Protein AF-B7G383-F1 (afdb_monomer)

Nearest PDB structures (foldseek):
  7wb4-assembly1_L  TM=7.870E-01  e=2.247E-17  Xenopus laevis
  7r5j-assembly1_A4  TM=6.917E-01  e=1.609E-18  Homo sapiens
  7r5j-assembly1_A0  TM=6.722E-01  e=2.357E-18  Homo sapiens
  9hcj-assembly1_A5  TM=6.413E-01  e=8.006E-14  Dictyostelium discoideum
  9hcj-assembly1_A0  TM=6.338E-01  e=1.316E-13  Dictyostelium discoideum

Foldseek 3Di:
DDDDDDDDDDDDDDDDDDDDDDDDDDDDDDDDDDDDDDDDDDDDDDDDDDDDDDDDDDDDDDDDDDDDDDDDDDDDDDDDDPPQDPVNVVVVVVVVVVVVVVVVVVVVVVVVVVVVVVVVVVVVVVVVVVVVCPVLVDPPDDDDDDDDDDDDDDDDDDDDDDDDDDDDDDDDDDPDDDPPVVLLVCLVVPQDDDDFPDVVLLVLLLVLLVCLLVPDDLLVSLVSSLVVCVVPGSLCVLLSLLSVLLSQLLVQLPDPQSLLSSLQSLLQSLLQVLLVVLVVVLVVCVVVVNDQPFDDFPDPLLRSQRSSCCVQVVDDSLDLLSSLLNCVSSLHLPSNLRSLVVNPDDDPLSVLSNVLSVQLNVQCVVPVTNCSQADDNLEGSDDQVSLVVLLVCLVVQPDLSSNSNSCLSNLQDARDADCRDDLRNDPSSNLSRQSSSLSHDPPSLVSLLVQLQVLVVCPAVNQDDLSSLQSSSLVSCVSSQQLLVSLSRSSVRNRSVSLSSSLSSLLSCVSSNSQVNHRDYPPDDPVRDDTSLNSNQSSLLSNLVVQCVDPSCHNVSSLSSLLSRVPPVSSLLSNLVSCLVNVPCCAALNDADLQLAGDDHPCVSRDDLQSLLVSLQSSLVVLVVCVVDLSSLVSSLRSCSNSLVLLVNLVSLLVLCLDDPDDDPSNVVSLVVLVVCCVRHVVDNHPSPVVCVVVVVVLSVVSSVLSSLVVVLVVCLVVVVLVVSVVSVVVVVLADLDPVCLVVSLVVLVVHDPSCVVCVLVSLLSNLVSLLVVLVVLVVVCVVDDDPVSVVVLVSSLRSLVSSLSSCVSNPHDPVSSVSSVVSSVSSD

Secondary structure (DSSP, 8-state):
-------------------------------------------------------------------------------------HHHHHHHHHHHHHHHHHHHHHHHHHHHHHHHHHHHHHHHHHHHHHHHHHHHS---PPP-----------------------------------SHHHHHHHTTT---S-PPPPHHHHHHHHHHHHHHTTT--HHHHHHHHHHHHHTT-GGGHHHHHHHHHHHHHGGGTTSTTHHHHHHHHHHHHHHHHHHHHHHHHHHHHHHTT----PPPPSSHHHHHHHHHHHHHH---TT-SHHHHHHHHHTT-HHHHHHHHHHTT--SHHHHHHHHHHHHHHHHHTT-SSGGGGB-TTS-BSS-HHHHHHHHTTGGG-SSHHHHHHHHHHHSSSPPPP-SSSTTSSSHHHHHHHHHHHHTTSTTHHHHHHHHHHHHHHH-TTTS--GGGTTHHHHHHHHHTT-HHHHHHHHHHHSHHHHHHHHHHHHHHHHHTTGGGG----TT--GGG---HHHHHHHHHHHHHHHHTT-TTTHHHHHHHHHTT-SSHHHHHHHHHHHHHHH--HHHHH-EE-SSS-EE--SGGGTS-HHHHHHHHHHHHHHHTT-TT-HHHHHHHHHHHHHTT-HHHHHHHHHHHSS--SS--HHHHHHHHHHHHHIIIIISS--HHHHHHHHTT-HHHHHHHHHHHHHHHHHHHHHTT-HHHHHHHHHHHT-S-SSTTHHHHHHHHHTTS-HHHHHHHHHHHHHHHHHHHHHHHHHHHHGGG---HHHHHHHHHHHHHHHHHHHHHHHTT--HHHHHHHHHHHHT--

InterPro domains:
  IPR007231 Nucleoporin interacting component Nup93/Nic96 [PF04097] (313-811)
  IPR007231 Nucleoporin interacting component Nup93/Nic96 [PTHR11225] (84-812)

Sequence (829 aa):
MATMEWNDLSSQTLPSLSGTSGSAWGYPSSSSNGNVANASDRVSRPAGNATGSLFSSPKKPRWNDDHDDTMDFVEGERRHSPIESLEDCLARHQQEMFTKLLQETHEETRRVTNERIQAQLNAAWDREQEVWIQELVGQRSLGGSSEQNRLALQSPQYSTSQSLVAVDTTRGNAVGASPFNHAFTSLHATTQDTAPPDSRLVQLHLEVVRLLGKESSPPQAAAKLERSIEATTPALSGYVTALQLVQQLIPKTTSQHAPIQHAVATLVHLCHQFRTIIVHRVRKAALAGQHAITTSYRTDLATQASAFTQISLTMDDSSPWPILYYCLRCGDAVAALEVLDSAGLASETTNLFRRVLSTLASMQENSDNASCFWQSGGLPRVALADRQALAGQFDRALNDFAKGVYALLSGLNNLPTSETIIGFMNIEDYLTGLLWKALMQENADEELISVANLIQEFGPAHFGDNESGGWSYAMPLMVTQQYSQALSHLANTGSSMGLLQASHLGLILSTCGVYDLEMPSRSTNADQRHSLDDVAAALMTAYGDTLVMDPATGALGALEYLARIPSKVRARKEVAALIAKTGEIEQLVGQIDREGIRVGGTLDMHFTATDISFLLDESAGILTRDRSNRQNVGSAAMCYLLAGRYANVLELLNQLISPARGLDDNLLFWIQQTKSFHDNYLDKPTHVGEVLEEQGKQGLIQTSRILLELNNFFHKIQEKRFNEAMTIVSKLGLVPDSQADVNTKGSDFHRLDRLVQQCYPEVLLGVMESLRFEHRQIQLDQQGGSSAVSRQRLLEIQGKARFIVTLAGLVGLVNDKVQDLSRLEALMI

Organism: Phaeodactylum tricornutum (strain CCAP 1055/1) (NCBI:txid556484)

pLDDT: mean 74.38, std 22.13, range [21.42, 94.0]

Structure (mmCIF, N/CA/C/O backbone):
data_AF-B7G383-F1
#
_entry.id   AF-B7G383-F1
#
loop_
_atom_site.group_PDB
_atom_site.id
_atom_site.type_symbol
_atom_site.label_atom_id
_atom_site.label_alt_id
_atom_site.label_comp_id
_atom_site.label_asym_id
_atom_site.label_entity_id
_atom_site.label_seq_id
_atom_site.pdbx_PDB_ins_code
_atom_site.Cartn_x
_atom_site.Cartn_y
_atom_site.Cartn_z
_atom_site.occupancy
_atom_site.B_iso_or_equiv
_atom_site.auth_seq_id
_atom_site.auth_comp_id
_atom_site.auth_asym_id
_atom_site.auth_atom_id
_atom_site.pdbx_PDB_model_num
ATOM 1 N N . MET A 1 1 ? -13.945 66.691 -34.757 1.00 28.25 1 MET A N 1
ATOM 2 C CA . MET A 1 1 ? -12.726 67.392 -34.296 1.00 28.25 1 MET A CA 1
ATOM 3 C C . MET A 1 1 ? -11.565 66.560 -34.824 1.00 28.25 1 MET A C 1
ATOM 5 O O . MET A 1 1 ? -11.543 65.382 -34.512 1.00 28.25 1 MET A O 1
ATOM 9 N N . ALA A 1 2 ? -10.930 66.978 -35.924 1.00 24.16 2 ALA A N 1
ATOM 10 C CA . ALA A 1 2 ? -9.710 67.810 -35.938 1.00 24.16 2 ALA A CA 1
ATOM 11 C C . ALA A 1 2 ? -8.489 67.017 -35.406 1.00 24.16 2 ALA A C 1
ATOM 13 O O . ALA A 1 2 ? -8.579 66.513 -34.294 1.00 24.16 2 ALA A O 1
ATOM 14 N N . THR A 1 3 ? -7.361 66.849 -36.115 1.00 24.25 3 THR A N 1
ATOM 15 C CA . THR A 1 3 ? -6.877 67.455 -37.387 1.00 24.25 3 THR A CA 1
ATOM 16 C C . THR A 1 3 ? -5.638 66.693 -37.912 1.00 24.25 3 THR A C 1
ATOM 18 O O . THR A 1 3 ? -4.894 66.210 -37.072 1.00 24.25 3 THR A O 1
ATOM 21 N N . MET A 1 4 ? -5.405 66.702 -39.242 1.00 22.08 4 MET A N 1
ATOM 22 C CA . MET A 1 4 ? -4.105 66.648 -39.983 1.00 22.08 4 MET A CA 1
ATOM 23 C C . MET A 1 4 ? -3.102 65.490 -39.712 1.00 22.08 4 MET A C 1
ATOM 25 O O . MET A 1 4 ? -2.776 65.186 -38.576 1.00 22.08 4 MET A O 1
ATOM 29 N N . GLU A 1 5 ? -2.695 64.703 -40.725 1.00 23.56 5 GLU A N 1
ATOM 30 C CA . GLU A 1 5 ? -1.634 64.966 -41.746 1.00 23.56 5 GLU A CA 1
ATOM 31 C C . GLU A 1 5 ? -0.224 65.108 -41.121 1.00 23.56 5 GLU A C 1
ATOM 33 O O . GLU A 1 5 ? -0.048 65.852 -40.164 1.00 23.56 5 GLU A O 1
ATOM 38 N N . TRP A 1 6 ? 0.815 64.401 -41.586 1.00 21.42 6 TRP A N 1
ATOM 39 C CA . TRP A 1 6 ? 1.446 64.573 -42.910 1.00 21.42 6 TRP A CA 1
ATOM 40 C C . TRP A 1 6 ? 2.168 63.311 -43.448 1.00 21.42 6 TRP A C 1
ATOM 42 O O . TRP A 1 6 ? 2.584 62.447 -42.678 1.00 21.42 6 TRP A O 1
ATOM 52 N N . ASN A 1 7 ? 2.368 63.266 -44.775 1.00 23.58 7 ASN A N 1
ATOM 53 C CA . ASN A 1 7 ? 3.319 62.380 -45.478 1.00 23.58 7 ASN A CA 1
ATOM 54 C C . ASN A 1 7 ? 4.789 62.892 -45.265 1.00 23.58 7 ASN A C 1
ATOM 56 O O . ASN A 1 7 ? 4.996 63.801 -44.468 1.00 23.58 7 ASN A O 1
ATOM 60 N N . ASP A 1 8 ? 5.882 62.449 -45.906 1.00 24.17 8 ASP A N 1
ATOM 61 C CA . ASP A 1 8 ? 6.078 61.774 -47.200 1.00 24.17 8 ASP A CA 1
ATOM 62 C C . ASP A 1 8 ? 7.550 61.328 -47.396 1.00 24.17 8 ASP A C 1
ATOM 64 O O . ASP A 1 8 ? 8.420 61.842 -46.699 1.00 24.17 8 ASP A O 1
ATOM 68 N N . LEU A 1 9 ? 7.807 60.506 -48.434 1.00 22.00 9 LEU A N 1
ATOM 69 C CA . LEU A 1 9 ? 9.085 60.366 -49.190 1.00 22.00 9 LEU A CA 1
ATOM 70 C C . LEU A 1 9 ? 10.381 59.925 -48.433 1.00 22.00 9 LEU A C 1
ATOM 72 O O . LEU A 1 9 ? 10.610 60.244 -47.278 1.00 22.00 9 LEU A O 1
ATOM 76 N N . SER A 1 10 ? 11.372 59.243 -49.029 1.00 22.25 10 SER A N 1
ATOM 77 C CA . SER A 1 10 ? 11.477 58.464 -50.282 1.00 22.25 10 SER A CA 1
ATOM 78 C C . SER A 1 10 ? 12.863 57.791 -50.375 1.00 22.25 10 SER A C 1
ATOM 80 O O . SER A 1 10 ? 13.828 58.394 -49.926 1.00 22.25 10 SER A O 1
ATOM 82 N N . SER A 1 11 ? 12.961 56.627 -51.043 1.00 23.59 11 SER A N 1
ATOM 83 C CA . SER A 1 11 ? 14.082 56.141 -51.904 1.00 23.59 11 SER A CA 1
ATOM 84 C C . SER A 1 11 ? 15.556 56.486 -51.547 1.00 23.59 11 SER A C 1
ATOM 86 O O . SER A 1 11 ? 15.919 57.652 -51.471 1.00 23.59 11 SER A O 1
ATOM 88 N N . GLN A 1 12 ? 16.510 55.544 -51.565 1.00 25.41 12 GLN A N 1
ATOM 89 C CA . GLN A 1 12 ? 17.132 55.079 -52.823 1.00 25.41 12 GLN A CA 1
ATOM 90 C C . GLN A 1 12 ? 18.015 53.814 -52.678 1.00 25.41 12 GLN A C 1
ATOM 92 O O . GLN A 1 12 ? 18.461 53.422 -51.606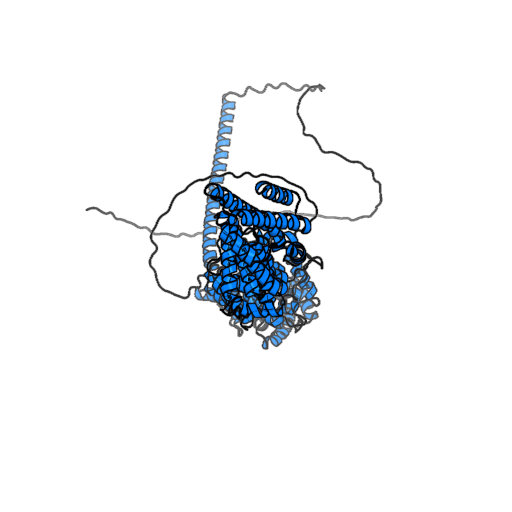 1.00 25.41 12 GLN A O 1
ATOM 97 N N . THR A 1 13 ? 18.240 53.206 -53.840 1.00 23.88 13 THR A N 1
ATOM 98 C CA . THR A 1 13 ? 18.977 51.991 -54.225 1.00 23.88 13 THR A CA 1
ATOM 99 C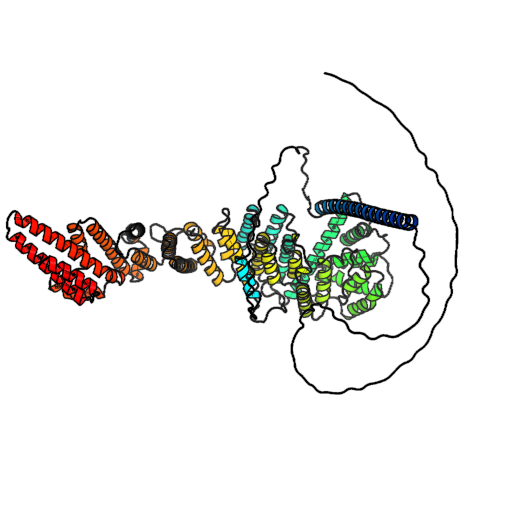 C . THR A 1 13 ? 20.486 51.921 -53.911 1.00 23.88 13 THR A C 1
ATOM 101 O O . THR A 1 13 ? 21.172 52.924 -54.050 1.00 23.88 13 THR A O 1
ATOM 104 N N . LEU A 1 14 ? 20.971 50.690 -53.633 1.00 25.83 14 LEU A N 1
ATOM 105 C CA . LEU A 1 14 ? 22.130 49.949 -54.221 1.00 25.83 14 LEU A CA 1
ATOM 106 C C . LEU A 1 14 ? 23.341 50.737 -54.805 1.00 25.83 14 LEU A C 1
ATOM 108 O O . LEU A 1 14 ? 23.123 51.687 -55.554 1.00 25.83 14 LEU A O 1
ATOM 112 N N . PRO A 1 15 ? 24.607 50.258 -54.642 1.00 33.12 15 PRO A N 1
ATOM 113 C CA . PRO A 1 15 ? 25.007 48.961 -55.226 1.00 33.12 15 PRO A CA 1
ATOM 114 C C . PRO A 1 15 ? 26.110 48.129 -54.524 1.00 33.12 15 PRO A C 1
ATOM 116 O O . PRO A 1 15 ? 26.781 48.544 -53.586 1.00 33.12 15 PRO A O 1
ATOM 119 N N . SER A 1 16 ? 26.305 46.924 -55.068 1.00 31.34 16 SER A N 1
ATOM 120 C CA . SER A 1 16 ? 27.425 45.997 -54.848 1.00 31.34 16 SER A CA 1
ATOM 121 C C . SER A 1 16 ? 28.762 46.491 -55.417 1.00 31.34 16 SER A C 1
ATOM 123 O O . SER A 1 16 ? 28.755 47.128 -56.470 1.00 31.34 16 SER A O 1
ATOM 125 N N . LEU A 1 17 ? 29.895 46.033 -54.865 1.00 27.38 17 LEU A N 1
ATOM 126 C CA . LEU A 1 17 ? 31.163 45.908 -55.606 1.00 27.38 17 LEU A CA 1
ATOM 127 C C . LEU A 1 17 ? 32.095 44.833 -55.007 1.00 27.38 17 LEU A C 1
ATOM 129 O O . LEU A 1 17 ? 31.994 44.469 -53.839 1.00 27.38 17 LEU A O 1
ATOM 133 N N . SER A 1 18 ? 32.976 44.306 -55.855 1.00 26.64 18 SER A N 1
ATOM 134 C CA . SER A 1 18 ? 33.849 43.135 -55.670 1.00 26.64 18 SER A CA 1
ATOM 135 C C . SER A 1 18 ? 35.337 43.503 -55.541 1.00 26.64 18 SER A C 1
ATOM 137 O O . SER A 1 18 ? 35.731 44.506 -56.130 1.00 26.64 18 SER A O 1
ATOM 139 N N . GLY A 1 19 ? 36.194 42.622 -54.985 1.00 26.31 19 GLY A N 1
ATOM 140 C CA . GLY A 1 19 ? 37.587 42.510 -55.481 1.00 26.31 19 GLY A CA 1
ATOM 141 C C . GLY A 1 19 ? 38.745 42.136 -54.527 1.00 26.31 19 GLY A C 1
ATOM 142 O O . GLY A 1 19 ? 39.287 43.002 -53.858 1.00 26.31 19 GLY A O 1
ATOM 143 N N . THR A 1 20 ? 39.241 40.893 -54.665 1.00 26.77 20 THR A N 1
ATOM 144 C CA . THR A 1 20 ? 40.661 40.493 -54.938 1.00 26.77 20 THR A CA 1
ATOM 145 C C . THR A 1 20 ? 41.872 40.764 -54.000 1.00 26.77 20 THR A C 1
ATOM 147 O O . THR A 1 20 ? 42.064 41.857 -53.486 1.00 26.77 20 THR A O 1
ATOM 150 N N . SER A 1 21 ? 42.819 39.794 -54.039 1.00 28.69 21 SER A N 1
ATOM 151 C CA . SER A 1 21 ? 44.245 39.765 -53.574 1.00 28.69 21 SER A CA 1
ATOM 152 C C . SER A 1 21 ? 44.490 39.633 -52.051 1.00 28.69 21 SER A C 1
ATOM 154 O O . SER A 1 21 ? 43.678 40.110 -51.274 1.00 28.69 21 SER A O 1
ATOM 156 N N . GLY A 1 22 ? 45.513 38.938 -51.509 1.00 25.72 22 GLY A N 1
ATOM 157 C CA . GLY A 1 22 ? 46.799 38.398 -52.027 1.00 25.72 22 GLY A CA 1
ATOM 158 C C . GLY A 1 22 ? 47.972 39.329 -51.641 1.00 25.72 22 GLY A C 1
ATOM 159 O O . GLY A 1 22 ? 47.890 40.502 -51.967 1.00 25.72 22 GLY A O 1
ATOM 160 N N . SER A 1 23 ? 49.103 38.962 -51.009 1.00 29.80 23 SER A N 1
ATOM 161 C CA . SER A 1 23 ? 49.888 37.703 -50.958 1.00 29.80 23 SER A CA 1
ATOM 162 C C . SER A 1 23 ? 51.024 37.796 -49.899 1.00 29.80 23 SER A C 1
ATOM 164 O O . SER A 1 23 ? 51.476 38.913 -49.687 1.00 29.80 23 SER A O 1
ATOM 166 N N . ALA A 1 24 ? 51.578 36.664 -49.401 1.00 27.30 24 ALA A N 1
ATOM 167 C CA . ALA A 1 24 ? 52.898 36.489 -48.710 1.00 27.30 24 ALA A CA 1
ATOM 168 C C . ALA A 1 24 ? 53.210 37.402 -47.479 1.00 27.30 24 ALA A C 1
ATOM 170 O O . ALA A 1 24 ? 52.612 38.448 -47.301 1.00 27.30 24 ALA A O 1
ATOM 171 N N . TRP A 1 25 ? 54.119 37.136 -46.530 1.00 28.31 25 TRP A N 1
ATOM 172 C CA . TRP A 1 25 ? 55.274 36.229 -46.351 1.00 28.31 25 TRP A CA 1
ATOM 173 C C . TRP A 1 25 ? 55.136 35.541 -44.950 1.00 28.31 25 TRP A C 1
ATOM 175 O O . TRP A 1 25 ? 54.184 35.844 -44.241 1.00 28.31 25 TRP A O 1
ATOM 185 N N . GLY A 1 26 ? 55.987 34.644 -44.425 1.00 25.50 26 GLY A N 1
ATOM 186 C CA . GLY A 1 26 ? 57.251 34.035 -44.870 1.00 25.50 26 GLY A CA 1
ATOM 187 C C . GLY A 1 26 ? 57.787 33.005 -43.839 1.00 25.50 26 GLY A C 1
ATOM 188 O O . GLY A 1 26 ? 57.175 32.787 -42.799 1.00 25.50 26 GLY A O 1
ATOM 189 N N . TYR A 1 27 ? 58.934 32.381 -44.132 1.00 25.66 27 TYR A N 1
ATOM 190 C CA . TYR A 1 27 ? 59.688 31.399 -43.307 1.00 25.66 27 TYR A CA 1
ATOM 191 C C . TYR A 1 27 ? 61.056 32.014 -42.865 1.00 25.66 27 TYR A C 1
ATOM 193 O O . TYR A 1 27 ? 61.384 33.060 -43.433 1.00 25.66 27 TYR A O 1
ATOM 201 N N . PRO A 1 28 ? 61.888 31.446 -41.937 1.00 40.03 28 PRO A N 1
ATOM 202 C CA . PRO A 1 28 ? 62.135 30.004 -41.769 1.00 40.03 28 PRO A CA 1
ATOM 203 C C . PRO A 1 28 ? 62.436 29.438 -40.355 1.00 40.03 28 PRO A C 1
ATOM 205 O O . PRO A 1 28 ? 62.422 30.108 -39.330 1.00 40.03 28 PRO A O 1
ATOM 208 N N . SER A 1 29 ? 62.708 28.131 -40.375 1.00 28.66 29 SER A N 1
ATOM 209 C CA . SER A 1 29 ? 62.958 27.163 -39.299 1.00 28.66 29 SER A CA 1
ATOM 210 C C . SER A 1 29 ? 64.437 26.833 -39.024 1.00 28.66 29 SER A C 1
ATOM 212 O O . SER A 1 29 ? 65.237 26.830 -39.959 1.00 28.66 29 SER A O 1
ATOM 214 N N . SER A 1 30 ? 64.731 26.321 -37.822 1.00 27.58 30 SER A N 1
ATOM 215 C CA . SER A 1 30 ? 65.764 25.296 -37.517 1.00 27.58 30 SER A CA 1
ATOM 216 C C . SER A 1 30 ? 65.491 24.737 -36.097 1.00 27.58 30 SER A C 1
ATOM 218 O O . SER A 1 30 ? 65.197 25.513 -35.198 1.00 27.58 30 SER A O 1
ATOM 220 N N . SER A 1 31 ? 65.313 23.432 -35.826 1.00 27.42 31 SER A N 1
ATOM 221 C CA . SER A 1 31 ? 66.242 22.278 -35.919 1.00 27.42 31 SER A CA 1
ATOM 222 C C . SER A 1 31 ? 67.474 22.437 -34.997 1.00 27.42 31 SER A C 1
ATOM 224 O O . SER A 1 31 ? 68.107 23.481 -35.055 1.00 27.42 31 SER A O 1
ATOM 226 N N . SER A 1 32 ? 67.932 21.476 -34.179 1.00 29.16 32 SER A N 1
ATOM 227 C CA . SER A 1 32 ? 67.697 20.015 -34.122 1.00 29.16 32 SER A CA 1
ATOM 228 C C . SER A 1 32 ? 68.392 19.367 -32.900 1.00 29.16 32 SER A C 1
ATOM 230 O O . SER A 1 32 ? 69.429 19.884 -32.505 1.00 29.16 32 SER A O 1
ATOM 232 N N . ASN A 1 33 ? 67.950 18.162 -32.491 1.00 28.38 33 ASN A N 1
ATOM 233 C CA . ASN A 1 33 ? 68.712 17.087 -31.795 1.00 28.38 33 ASN A CA 1
ATOM 234 C C . ASN A 1 33 ? 69.322 17.382 -30.393 1.00 28.38 33 ASN A C 1
ATOM 236 O O . ASN A 1 33 ? 69.792 18.474 -30.121 1.00 28.38 33 ASN A O 1
ATOM 240 N N . GLY A 1 34 ? 69.429 16.428 -29.456 1.00 26.66 34 GLY A N 1
ATOM 241 C CA . GLY A 1 34 ? 68.965 15.030 -29.415 1.00 26.66 34 GLY A CA 1
ATOM 242 C C . GLY A 1 34 ? 69.885 14.136 -28.553 1.00 26.66 34 GLY A C 1
ATOM 243 O O . GLY A 1 34 ? 71.072 14.429 -28.462 1.00 26.66 34 GLY A O 1
ATOM 244 N N . ASN A 1 35 ? 69.357 13.008 -28.038 1.00 27.62 35 ASN A N 1
ATOM 245 C CA . ASN A 1 35 ? 70.096 11.843 -27.483 1.00 27.62 35 ASN A CA 1
ATOM 246 C C . ASN A 1 35 ? 70.886 12.057 -26.150 1.00 27.62 35 ASN A C 1
ATOM 248 O O . ASN A 1 35 ? 71.289 13.169 -25.847 1.00 27.62 35 ASN A O 1
ATOM 252 N N . VAL A 1 36 ? 71.166 11.062 -25.280 1.00 29.38 36 VAL A N 1
ATOM 253 C CA . VAL A 1 36 ? 70.784 9.626 -25.172 1.00 29.38 36 VAL A CA 1
ATOM 254 C C . VAL A 1 36 ? 71.071 9.103 -23.740 1.00 29.38 36 VAL A C 1
ATOM 256 O O . VAL A 1 36 ? 72.128 9.428 -23.221 1.00 29.38 36 VAL A O 1
ATOM 259 N N . ALA A 1 37 ? 70.181 8.253 -23.186 1.00 29.00 37 ALA A N 1
ATOM 260 C CA . ALA A 1 37 ? 70.383 7.155 -22.194 1.00 29.00 37 ALA A CA 1
ATOM 261 C C . ALA A 1 37 ? 71.248 7.387 -20.896 1.00 29.00 37 ALA A C 1
ATOM 263 O O . ALA A 1 37 ? 71.833 8.438 -20.704 1.00 29.00 37 ALA A O 1
ATOM 264 N N . ASN A 1 38 ? 71.363 6.481 -19.904 1.00 28.25 38 ASN A N 1
ATOM 265 C CA . ASN A 1 38 ? 70.841 5.115 -19.746 1.00 28.25 38 ASN A CA 1
ATOM 266 C C . ASN A 1 38 ? 70.684 4.679 -18.258 1.00 28.25 38 ASN A C 1
ATOM 268 O O . ASN A 1 38 ? 71.473 5.077 -17.413 1.00 28.25 38 ASN A O 1
ATOM 272 N N . ALA A 1 39 ? 69.705 3.797 -18.017 1.00 27.62 39 ALA A N 1
ATOM 273 C CA . ALA A 1 39 ? 69.609 2.675 -17.057 1.00 27.62 39 ALA A CA 1
ATOM 274 C C . ALA A 1 39 ? 70.294 2.624 -15.653 1.00 27.62 39 ALA A C 1
ATOM 276 O O . ALA A 1 39 ? 71.514 2.663 -15.533 1.00 27.62 39 ALA A O 1
ATOM 277 N N . SER A 1 40 ? 69.491 2.129 -14.683 1.00 27.05 40 SER A N 1
ATOM 278 C CA . SER A 1 40 ? 69.835 1.142 -13.614 1.00 27.05 40 SER A CA 1
ATOM 279 C C . SER A 1 40 ? 70.711 1.603 -12.412 1.00 27.05 40 SER A C 1
ATOM 281 O O . SER A 1 40 ? 71.457 2.562 -12.531 1.00 27.05 40 SER A O 1
ATOM 283 N N . ASP A 1 41 ? 70.664 1.008 -11.203 1.00 26.69 41 ASP A N 1
ATOM 284 C CA . ASP A 1 41 ? 69.995 -0.230 -10.755 1.00 26.69 41 ASP A CA 1
ATOM 285 C C . ASP A 1 41 ? 69.687 -0.282 -9.223 1.00 26.69 41 ASP A C 1
ATOM 287 O O . ASP A 1 41 ? 70.306 0.414 -8.426 1.00 26.69 41 ASP A O 1
ATOM 291 N N . ARG A 1 42 ? 68.782 -1.202 -8.841 1.00 27.50 42 ARG A N 1
ATOM 292 C CA . ARG A 1 42 ? 68.666 -1.989 -7.574 1.00 27.50 42 ARG A CA 1
ATOM 293 C C . ARG A 1 42 ? 68.643 -1.404 -6.129 1.00 27.50 42 ARG A C 1
ATOM 295 O O . ARG A 1 42 ? 69.654 -1.041 -5.550 1.00 27.50 42 ARG A O 1
ATOM 302 N N . VAL A 1 43 ? 67.497 -1.678 -5.473 1.00 29.02 43 VAL A N 1
ATOM 303 C CA . VAL A 1 43 ? 67.297 -2.504 -4.237 1.00 29.02 43 VAL A CA 1
ATOM 304 C C . VAL A 1 43 ? 68.073 -2.177 -2.937 1.00 29.02 43 VAL A C 1
ATOM 306 O O . VAL A 1 43 ? 69.258 -2.474 -2.841 1.00 29.02 43 VAL A O 1
ATOM 309 N N . SER A 1 44 ? 67.342 -1.822 -1.855 1.00 29.14 44 SER A N 1
ATOM 310 C CA . SER A 1 44 ? 67.278 -2.581 -0.566 1.00 29.14 44 SER A CA 1
ATOM 311 C C . SER A 1 44 ? 66.393 -1.923 0.525 1.00 29.14 44 SER A C 1
ATOM 313 O O . SER A 1 44 ? 66.519 -0.740 0.817 1.00 29.14 44 SER A O 1
ATOM 315 N N . ARG A 1 45 ? 65.534 -2.726 1.179 1.00 29.98 45 ARG A N 1
ATOM 316 C CA . ARG A 1 45 ? 64.995 -2.537 2.562 1.00 29.98 45 ARG A CA 1
ATOM 317 C C . ARG A 1 45 ? 66.050 -3.072 3.582 1.00 29.98 45 ARG A C 1
ATOM 319 O O . ARG A 1 45 ? 66.970 -3.714 3.077 1.00 29.98 45 ARG A O 1
ATOM 326 N N . PRO A 1 46 ? 65.961 -2.948 4.942 1.00 42.62 46 PRO A N 1
ATOM 327 C CA . PRO A 1 46 ? 64.757 -2.768 5.793 1.00 42.62 46 PRO A CA 1
ATOM 328 C C . PRO A 1 46 ? 64.906 -1.929 7.107 1.00 42.62 46 PRO A C 1
ATOM 330 O O . PRO A 1 46 ? 65.996 -1.492 7.436 1.00 42.62 46 PRO A O 1
ATOM 333 N N . ALA A 1 47 ? 63.808 -1.857 7.896 1.00 29.80 47 ALA A N 1
ATOM 334 C CA . ALA A 1 47 ? 63.716 -1.622 9.366 1.00 29.80 47 ALA A CA 1
ATOM 335 C C . ALA A 1 47 ? 64.316 -0.312 9.962 1.00 29.80 47 ALA A C 1
ATOM 337 O O . ALA A 1 47 ? 65.220 0.284 9.404 1.00 29.80 47 ALA A O 1
ATOM 338 N N . GLY A 1 48 ? 63.882 0.219 11.114 1.00 26.95 48 GLY A N 1
ATOM 339 C CA . GLY A 1 48 ? 62.823 -0.142 12.070 1.00 26.95 48 GLY A CA 1
ATOM 340 C C . GLY A 1 48 ? 62.941 0.729 13.346 1.00 26.95 48 GLY A C 1
ATOM 341 O O . GLY A 1 48 ? 63.973 1.358 13.546 1.00 26.95 48 GLY A O 1
ATOM 342 N N . ASN A 1 49 ? 61.919 0.711 14.216 1.00 30.31 49 ASN A N 1
ATOM 343 C CA . ASN A 1 49 ? 61.767 1.473 15.483 1.00 30.31 49 ASN A CA 1
ATOM 344 C C . ASN A 1 49 ? 61.521 2.998 15.312 1.00 30.31 49 ASN A C 1
ATOM 346 O O . ASN A 1 49 ? 62.258 3.657 14.594 1.00 30.31 49 ASN A O 1
ATOM 350 N N . ALA A 1 50 ? 60.487 3.664 15.849 1.00 29.30 50 ALA A N 1
ATOM 351 C CA . ALA A 1 50 ? 59.603 3.498 17.023 1.00 29.30 50 ALA A CA 1
ATOM 352 C C . ALA A 1 50 ? 60.052 4.216 18.317 1.00 29.30 50 ALA A C 1
ATOM 354 O O . ALA A 1 50 ? 60.591 3.586 19.218 1.00 29.30 50 ALA A O 1
ATOM 355 N N . THR A 1 51 ? 59.711 5.508 18.410 1.00 32.91 51 THR A N 1
ATOM 356 C CA . THR A 1 51 ? 59.279 6.316 19.582 1.00 32.91 51 THR A CA 1
ATOM 357 C C . THR A 1 51 ? 58.738 7.648 19.010 1.00 32.91 51 THR A C 1
ATOM 359 O O . THR A 1 51 ? 59.180 8.060 17.944 1.00 32.91 51 THR A O 1
ATOM 362 N N . GLY A 1 52 ? 57.777 8.389 19.570 1.00 29.67 52 GLY A N 1
ATOM 363 C CA . GLY A 1 52 ? 56.870 8.196 20.708 1.00 29.67 52 GLY A CA 1
ATOM 364 C C . GLY A 1 52 ? 56.358 9.569 21.197 1.00 29.67 52 GLY A C 1
ATOM 365 O O . GLY A 1 52 ? 57.141 10.507 21.202 1.00 29.67 52 GLY A O 1
ATOM 366 N N . SER A 1 53 ? 55.099 9.678 21.662 1.00 29.17 53 SER A N 1
ATOM 367 C CA . SER A 1 53 ? 54.540 10.847 22.400 1.00 29.17 53 SER A CA 1
ATOM 368 C C . SER A 1 53 ? 54.394 12.173 21.600 1.00 29.17 53 SER A C 1
ATOM 370 O O . SER A 1 53 ? 55.378 12.824 21.288 1.00 29.17 53 SER A O 1
ATOM 372 N N . LEU A 1 54 ? 53.212 12.572 21.105 1.00 30.34 54 LEU A N 1
ATOM 373 C CA . LEU A 1 54 ? 52.021 13.137 21.788 1.00 30.34 54 LEU A CA 1
ATOM 374 C C . LEU A 1 54 ? 51.992 14.681 21.936 1.00 30.34 54 LEU A C 1
ATOM 376 O O . LEU A 1 54 ? 52.906 15.302 22.458 1.00 30.34 54 LEU A O 1
ATOM 380 N N . PHE A 1 55 ? 50.806 15.211 21.611 1.00 31.52 55 PHE A N 1
ATOM 381 C CA . PHE A 1 55 ? 50.144 16.443 22.072 1.00 31.52 55 PHE A CA 1
ATOM 382 C C . PHE A 1 55 ? 50.532 17.868 21.603 1.00 31.52 55 PHE A C 1
ATOM 384 O O . PHE A 1 55 ? 51.557 18.447 21.941 1.00 31.52 55 PHE A O 1
ATOM 391 N N . SER A 1 56 ? 49.468 18.504 21.088 1.00 29.91 56 SER A N 1
ATOM 392 C CA . SER A 1 56 ? 48.980 19.868 21.374 1.00 29.91 56 SER A CA 1
ATOM 393 C C . SER A 1 56 ? 49.413 21.050 20.490 1.00 29.91 56 SER A C 1
ATOM 395 O O . SER A 1 56 ? 50.372 21.762 20.748 1.00 29.91 56 SER A O 1
ATOM 397 N N . SER A 1 57 ? 48.567 21.259 19.476 1.00 31.59 57 SER A N 1
ATOM 398 C CA . SER A 1 57 ? 47.905 22.493 19.009 1.00 31.59 57 SER A CA 1
ATOM 399 C C . SER A 1 57 ? 48.445 23.899 19.371 1.00 31.59 57 SER A C 1
ATOM 401 O O . SER A 1 57 ? 48.780 24.176 20.521 1.00 31.59 57 SER A O 1
ATOM 403 N N . PRO A 1 58 ? 48.374 24.859 18.422 1.00 36.91 58 PRO A N 1
ATOM 404 C CA . PRO A 1 58 ? 49.005 26.173 18.539 1.00 36.91 58 PRO A CA 1
ATOM 405 C C . PRO A 1 58 ? 48.120 27.241 19.206 1.00 36.91 58 PRO A C 1
ATOM 407 O O . PRO A 1 58 ? 46.889 27.184 19.159 1.00 36.91 58 PRO A O 1
ATOM 410 N N . LYS A 1 59 ? 48.757 28.300 19.726 1.00 31.19 59 LYS A N 1
ATOM 411 C CA . LYS A 1 59 ? 48.107 29.583 20.047 1.00 31.19 59 LYS A CA 1
ATOM 412 C C . LYS A 1 59 ? 48.622 30.702 19.137 1.00 31.19 59 LYS A C 1
ATOM 414 O O . LYS A 1 59 ? 49.773 30.699 18.717 1.00 31.19 59 LYS A O 1
ATOM 419 N N . LYS A 1 60 ? 47.714 31.630 18.820 1.00 33.16 60 LYS A N 1
ATOM 420 C CA . LYS A 1 60 ? 47.896 32.761 17.895 1.00 33.16 60 LYS A CA 1
ATOM 421 C C . LYS A 1 60 ? 48.971 33.753 18.380 1.00 33.16 60 LYS A C 1
ATOM 423 O O . LYS A 1 60 ? 49.130 33.897 19.592 1.00 33.16 60 LYS A O 1
ATOM 428 N N . PRO A 1 61 ? 49.637 34.484 17.466 1.00 40.28 61 PRO A N 1
ATOM 429 C CA . PRO A 1 61 ? 50.603 35.514 17.830 1.00 40.28 61 PRO A CA 1
ATOM 430 C C . PRO A 1 61 ? 49.908 36.767 18.377 1.00 40.28 61 PRO A C 1
ATOM 432 O O . PRO A 1 61 ? 48.801 37.119 17.960 1.00 40.28 61 PRO A O 1
ATOM 435 N N . ARG A 1 62 ? 50.600 37.477 19.268 1.00 27.17 62 ARG A N 1
ATOM 436 C CA . ARG A 1 62 ? 50.300 38.863 19.632 1.00 27.17 62 ARG A CA 1
ATOM 437 C C . ARG A 1 62 ? 51.612 39.639 19.606 1.00 27.17 62 ARG A C 1
ATOM 439 O O . ARG A 1 62 ? 52.620 39.138 20.090 1.00 27.17 62 ARG A O 1
ATOM 446 N N . TRP A 1 63 ? 51.572 40.810 18.989 1.00 34.31 63 TRP A N 1
ATOM 447 C CA . TRP A 1 63 ? 52.714 41.701 18.828 1.00 34.31 63 TRP A CA 1
ATOM 448 C C . TRP A 1 63 ? 53.149 42.279 20.178 1.00 34.31 63 TRP A C 1
ATOM 450 O O . TRP A 1 63 ? 52.294 42.541 21.028 1.00 34.31 63 TRP A O 1
ATOM 460 N N . ASN A 1 64 ? 54.453 42.492 20.340 1.00 30.23 64 ASN A N 1
ATOM 461 C CA . ASN A 1 64 ? 55.008 43.822 20.592 1.00 30.23 64 ASN A CA 1
ATOM 462 C C . ASN A 1 64 ? 56.524 43.813 20.359 1.00 30.23 64 ASN A C 1
ATOM 464 O O . ASN A 1 64 ? 57.173 42.775 20.495 1.00 30.23 64 ASN A O 1
ATOM 468 N N . ASP A 1 65 ? 57.033 44.977 19.982 1.00 35.69 65 ASP A N 1
ATOM 469 C CA . ASP A 1 65 ? 58.444 45.277 19.764 1.00 35.69 65 ASP A CA 1
ATOM 470 C C . ASP A 1 65 ? 59.256 45.205 21.066 1.00 35.69 65 ASP A C 1
ATOM 472 O O . ASP A 1 65 ? 58.717 45.458 22.143 1.00 35.69 65 ASP A O 1
ATOM 476 N N . ASP A 1 66 ? 60.556 44.925 20.955 1.00 30.50 66 ASP A N 1
ATOM 477 C CA . ASP A 1 66 ? 61.567 45.878 21.428 1.00 30.50 66 ASP A CA 1
ATOM 478 C C . ASP A 1 66 ? 62.963 45.567 20.853 1.00 30.50 66 ASP A C 1
ATOM 480 O O . ASP A 1 66 ? 63.245 44.464 20.380 1.00 30.50 66 ASP A O 1
ATOM 484 N N . HIS A 1 67 ? 63.804 46.600 20.859 1.00 32.06 67 HIS A N 1
ATOM 485 C CA . HIS A 1 67 ? 65.184 46.641 20.371 1.00 32.06 67 HIS A CA 1
ATOM 486 C C . HIS A 1 67 ? 66.117 45.560 20.960 1.00 32.06 67 HIS A C 1
ATOM 488 O O . HIS A 1 67 ? 66.022 45.257 22.146 1.00 32.06 67 HIS A O 1
ATOM 494 N N . ASP A 1 68 ? 67.126 45.121 20.190 1.00 32.12 68 ASP A N 1
ATOM 495 C CA . ASP A 1 68 ? 68.505 45.563 20.483 1.00 32.12 68 ASP A CA 1
ATOM 496 C C . ASP A 1 68 ? 69.462 45.453 19.272 1.00 32.12 68 ASP A C 1
ATOM 498 O O . ASP A 1 68 ? 69.165 44.802 18.267 1.00 32.12 68 ASP A O 1
ATOM 502 N N . ASP A 1 69 ? 70.593 46.148 19.379 1.00 32.97 69 ASP A N 1
ATOM 503 C CA . ASP A 1 69 ? 71.585 46.411 18.337 1.00 32.97 69 ASP A CA 1
ATOM 504 C C . ASP A 1 69 ? 72.392 45.190 17.856 1.00 32.97 69 ASP A C 1
ATOM 506 O O . ASP A 1 69 ? 72.836 44.336 18.627 1.00 32.97 69 ASP A O 1
ATOM 510 N N . THR A 1 70 ? 72.803 45.220 16.583 1.00 36.66 70 THR A N 1
ATOM 511 C CA . THR A 1 70 ? 74.239 45.082 16.273 1.00 36.66 70 THR A CA 1
ATOM 512 C C . THR A 1 70 ? 74.588 45.768 14.953 1.00 36.66 70 THR A C 1
ATOM 514 O O . THR A 1 70 ? 73.958 45.537 13.923 1.00 36.66 70 THR A O 1
ATOM 517 N N . MET A 1 71 ? 75.593 46.644 14.997 1.00 32.03 71 MET A N 1
ATOM 518 C CA . MET A 1 71 ? 76.090 47.369 13.827 1.00 32.03 71 MET A CA 1
ATOM 519 C C . MET A 1 71 ? 76.890 46.465 12.891 1.00 32.03 71 MET A C 1
ATOM 521 O O . MET A 1 71 ? 77.645 45.620 13.362 1.00 32.03 71 MET A O 1
ATOM 525 N N . ASP A 1 72 ? 76.874 46.795 11.599 1.00 35.12 72 ASP A N 1
ATOM 526 C CA . ASP A 1 72 ? 78.100 46.714 10.806 1.00 35.12 72 ASP A CA 1
ATOM 527 C C . ASP A 1 72 ? 78.238 47.922 9.866 1.00 35.12 72 ASP A C 1
ATOM 529 O O . ASP A 1 72 ? 77.269 48.412 9.280 1.00 35.12 72 ASP A O 1
ATOM 533 N N . PHE A 1 73 ? 79.458 48.451 9.790 1.00 34.47 73 PHE A N 1
ATOM 534 C CA . PHE A 1 73 ? 79.803 49.707 9.119 1.00 34.47 73 PHE A CA 1
ATOM 535 C C . PHE A 1 73 ? 80.114 49.474 7.633 1.00 34.47 73 PHE A C 1
ATOM 537 O O . PHE A 1 73 ? 81.058 48.754 7.313 1.00 34.47 73 PHE A O 1
ATOM 544 N N . VAL A 1 74 ? 79.437 50.186 6.724 1.00 40.50 74 VAL A N 1
ATOM 545 C CA . VAL A 1 74 ? 79.971 50.472 5.379 1.00 40.50 74 VAL A CA 1
ATOM 546 C C . VAL A 1 74 ? 79.688 51.929 5.016 1.00 40.50 74 VAL A C 1
ATOM 548 O O . VAL A 1 74 ? 78.538 52.349 4.898 1.00 40.50 74 VAL A O 1
ATOM 551 N N . GLU A 1 75 ? 80.751 52.710 4.834 1.00 39.03 75 GLU A N 1
ATOM 552 C CA . GLU A 1 75 ? 80.680 54.083 4.331 1.00 39.03 75 GLU A CA 1
ATOM 553 C C . GLU A 1 75 ? 80.345 54.091 2.828 1.00 39.03 75 GLU A C 1
ATOM 555 O O . GLU A 1 75 ? 80.956 53.364 2.046 1.00 39.03 75 GLU A O 1
ATOM 560 N N . GLY A 1 76 ? 79.402 54.939 2.399 1.00 35.91 76 GLY A N 1
ATOM 561 C CA . GLY A 1 76 ? 79.002 55.020 0.989 1.00 35.91 76 GLY A CA 1
ATOM 562 C C . GLY A 1 76 ? 78.173 56.260 0.648 1.00 35.91 76 GLY A C 1
ATOM 563 O O . GLY A 1 76 ? 76.972 56.289 0.875 1.00 35.91 76 GLY A O 1
ATOM 564 N N . GLU A 1 77 ? 78.843 57.278 0.100 1.00 38.53 77 GLU A N 1
ATOM 565 C CA . GLU A 1 77 ? 78.309 58.439 -0.640 1.00 38.53 77 GLU A CA 1
ATOM 566 C C . GLU A 1 77 ? 76.895 58.968 -0.295 1.00 38.53 77 GLU A C 1
ATOM 568 O O . GLU A 1 77 ? 75.887 58.590 -0.895 1.00 38.53 77 GLU A O 1
ATOM 573 N N . ARG A 1 78 ? 76.837 60.033 0.521 1.00 40.34 78 ARG A N 1
ATOM 574 C CA . ARG A 1 78 ? 75.690 60.960 0.516 1.00 40.34 78 ARG A CA 1
ATOM 575 C C . ARG A 1 78 ? 75.611 61.706 -0.822 1.00 40.34 78 ARG A C 1
ATOM 577 O O . ARG A 1 78 ? 76.156 62.800 -0.957 1.00 40.34 78 ARG A O 1
ATOM 584 N N . ARG A 1 79 ? 74.879 61.159 -1.791 1.00 41.16 79 ARG A N 1
ATOM 585 C CA . ARG A 1 79 ? 74.364 61.943 -2.922 1.00 41.16 79 ARG A CA 1
ATOM 586 C C . ARG A 1 79 ? 73.045 62.576 -2.501 1.00 41.16 79 ARG A C 1
ATOM 588 O O . ARG A 1 79 ? 72.081 61.871 -2.221 1.00 41.16 79 ARG A O 1
ATOM 595 N N . HIS A 1 80 ? 73.008 63.904 -2.435 1.00 44.84 80 HIS A N 1
ATOM 596 C CA . HIS A 1 80 ? 71.750 64.623 -2.269 1.00 44.84 80 HIS A CA 1
ATOM 597 C C . HIS A 1 80 ? 70.854 64.341 -3.475 1.00 44.84 80 HIS A C 1
ATOM 599 O O . HIS A 1 80 ? 71.168 64.765 -4.589 1.00 44.84 80 HIS A O 1
ATOM 605 N N . SER A 1 81 ? 69.733 63.656 -3.248 1.00 48.03 81 SER A N 1
ATOM 606 C CA . SER A 1 81 ? 68.606 63.680 -4.176 1.00 48.03 81 SER A CA 1
ATOM 607 C C . SER A 1 81 ? 68.246 65.147 -4.430 1.00 48.03 81 SER A C 1
ATOM 609 O O . SER A 1 81 ? 68.094 65.890 -3.451 1.00 48.03 81 SER A O 1
ATOM 611 N N . PRO A 1 82 ? 68.131 65.607 -5.689 1.00 54.91 82 PRO A N 1
ATOM 612 C CA . PRO A 1 82 ? 67.592 66.933 -5.936 1.00 54.91 82 PRO A CA 1
ATOM 613 C C . PRO A 1 82 ? 66.181 66.981 -5.350 1.00 54.91 82 PRO A C 1
ATOM 615 O O . PRO A 1 82 ? 65.423 66.018 -5.467 1.00 54.91 82 PRO A O 1
ATOM 618 N N . ILE A 1 83 ? 65.846 68.091 -4.693 1.00 55.53 83 ILE A N 1
ATOM 619 C CA . ILE A 1 83 ? 64.477 68.355 -4.252 1.00 55.53 83 ILE A CA 1
ATOM 620 C C . ILE A 1 83 ? 63.640 68.405 -5.530 1.00 55.53 83 ILE A C 1
ATOM 622 O O . ILE A 1 83 ? 63.775 69.353 -6.304 1.00 55.53 83 ILE A O 1
ATOM 626 N N . GLU A 1 84 ? 62.848 67.358 -5.780 1.00 57.06 84 GLU A N 1
ATOM 627 C CA . GLU A 1 84 ? 61.932 67.316 -6.920 1.00 57.06 84 GLU A CA 1
ATOM 628 C C . GLU A 1 84 ? 61.058 68.566 -6.865 1.00 57.06 84 GLU A C 1
ATOM 630 O O . GLU A 1 84 ? 60.540 68.919 -5.798 1.00 57.06 84 GLU A O 1
ATOM 635 N N . SER A 1 85 ? 60.936 69.275 -7.989 1.00 74.12 85 SER A N 1
ATOM 636 C CA . SER A 1 85 ? 60.175 70.515 -7.973 1.00 74.12 85 SER A CA 1
ATOM 637 C C . SER A 1 85 ? 58.712 70.208 -7.647 1.00 74.12 85 SER A C 1
ATOM 639 O O . SER A 1 85 ? 58.195 69.120 -7.927 1.00 74.12 85 SER A O 1
ATOM 641 N N . LEU A 1 86 ? 58.014 71.179 -7.052 1.00 72.75 86 LEU A N 1
ATOM 642 C CA . LEU A 1 86 ? 56.583 71.029 -6.782 1.00 72.75 86 LEU A CA 1
ATOM 643 C C . LEU A 1 86 ? 55.803 70.738 -8.079 1.00 72.75 86 LEU A C 1
ATOM 645 O O . LEU A 1 86 ? 54.809 70.017 -8.042 1.00 72.75 86 LEU A O 1
ATOM 649 N N . GLU A 1 87 ? 56.294 71.237 -9.216 1.00 79.25 87 GLU A N 1
ATOM 650 C CA . GLU A 1 87 ? 55.759 70.983 -10.554 1.00 79.25 87 GLU A CA 1
ATOM 651 C C . GLU A 1 87 ? 55.962 69.519 -10.985 1.00 79.25 87 GLU A C 1
ATOM 653 O O . GLU A 1 87 ? 55.005 68.901 -11.439 1.00 79.25 87 GLU A O 1
ATOM 658 N N . ASP A 1 88 ? 57.131 68.910 -10.749 1.00 76.38 88 ASP A N 1
ATOM 659 C CA . ASP A 1 88 ? 57.389 67.485 -11.048 1.00 76.38 88 ASP A CA 1
ATOM 660 C C . ASP A 1 88 ? 56.579 66.532 -10.149 1.00 76.38 88 ASP A C 1
ATOM 662 O O . ASP A 1 88 ? 56.232 65.411 -10.537 1.00 76.38 88 ASP A O 1
ATOM 666 N N . CYS A 1 89 ? 56.293 66.954 -8.915 1.00 76.44 89 CYS A N 1
ATOM 667 C CA . CYS A 1 89 ? 55.417 66.233 -7.992 1.00 76.44 89 CYS A CA 1
ATOM 668 C C . CYS A 1 89 ? 53.946 66.331 -8.430 1.00 76.44 89 CYS A C 1
ATOM 670 O O . CYS A 1 89 ? 53.262 65.312 -8.538 1.00 76.44 89 CYS A O 1
ATOM 672 N N . LEU A 1 90 ? 53.480 67.534 -8.786 1.00 79.94 90 LEU A N 1
ATOM 673 C CA . LEU A 1 90 ? 52.145 67.753 -9.349 1.00 79.94 90 LEU A CA 1
ATOM 674 C C . LEU A 1 90 ? 51.949 67.020 -10.682 1.00 79.94 90 LEU A C 1
ATOM 676 O O . LEU A 1 90 ? 50.901 66.411 -10.877 1.00 79.94 90 LEU A O 1
ATOM 680 N N . ALA A 1 91 ? 52.948 67.022 -11.567 1.00 81.81 91 ALA A N 1
ATOM 681 C CA . ALA A 1 91 ? 52.894 66.338 -12.856 1.00 81.81 91 ALA A CA 1
ATOM 682 C C . ALA A 1 91 ? 52.776 64.816 -12.691 1.00 81.81 91 ALA A C 1
ATOM 684 O O . ALA A 1 91 ? 51.910 64.206 -13.317 1.00 81.81 91 ALA A O 1
ATOM 685 N N . ARG A 1 92 ? 53.565 64.194 -11.799 1.00 82.56 92 ARG A N 1
ATOM 686 C CA . ARG A 1 92 ? 53.391 62.767 -11.465 1.00 82.56 92 ARG A CA 1
ATOM 687 C C . ARG A 1 92 ? 52.037 62.489 -10.834 1.00 82.56 92 ARG A C 1
ATOM 689 O O . ARG A 1 92 ? 51.383 61.542 -11.249 1.00 82.56 92 ARG A O 1
ATOM 696 N N . HIS A 1 93 ? 51.578 63.319 -9.901 1.00 84.88 93 HIS A N 1
ATOM 697 C CA . HIS A 1 93 ? 50.272 63.117 -9.276 1.00 84.88 93 HIS A CA 1
ATOM 698 C C . HIS A 1 93 ? 49.117 63.225 -10.291 1.00 84.88 93 HIS A C 1
ATOM 700 O O . HIS A 1 93 ? 48.192 62.414 -10.265 1.00 84.88 93 HIS A O 1
ATOM 706 N N . GLN A 1 94 ? 49.192 64.165 -11.239 1.00 87.75 94 GLN A N 1
ATOM 707 C CA . GLN A 1 94 ? 48.251 64.263 -12.359 1.00 87.75 94 GLN A CA 1
ATOM 708 C C . GLN A 1 94 ? 48.334 63.044 -13.287 1.00 87.75 94 GLN A C 1
ATOM 710 O O . GLN A 1 94 ? 47.296 62.494 -13.651 1.00 87.75 94 GLN A O 1
ATOM 715 N N . GLN A 1 95 ? 49.542 62.581 -13.624 1.00 89.56 95 GLN A N 1
ATOM 716 C CA . GLN A 1 95 ? 49.760 61.386 -14.443 1.00 89.56 95 GLN A CA 1
ATOM 717 C C . GLN A 1 95 ? 49.201 60.124 -13.762 1.00 89.56 95 GLN A C 1
ATOM 719 O O . GLN A 1 95 ? 48.531 59.320 -14.408 1.00 89.56 95 GLN A O 1
ATOM 724 N N . GLU A 1 96 ? 49.420 59.958 -12.456 1.00 86.38 96 GLU A N 1
ATOM 725 C CA . GLU A 1 96 ? 48.880 58.859 -11.650 1.00 86.38 96 GLU A CA 1
ATOM 726 C C . GLU A 1 96 ? 47.353 58.913 -11.563 1.00 86.38 96 GLU A C 1
ATOM 728 O O . GLU A 1 96 ? 46.703 57.888 -11.769 1.00 86.38 96 GLU A O 1
ATOM 733 N N . MET A 1 97 ? 46.762 60.090 -11.318 1.00 88.69 97 MET A N 1
ATOM 734 C CA . MET A 1 97 ? 45.304 60.249 -11.338 1.00 88.69 97 MET A CA 1
ATOM 735 C C . MET A 1 97 ? 44.718 59.932 -12.716 1.00 88.69 97 MET A C 1
ATOM 737 O O . MET A 1 97 ? 43.724 59.218 -12.798 1.00 88.69 97 MET A O 1
ATOM 741 N N . PHE A 1 98 ? 45.340 60.402 -13.801 1.00 91.31 98 PHE A N 1
ATOM 742 C CA . PHE A 1 98 ? 44.878 60.116 -15.160 1.00 91.31 98 PHE A CA 1
ATOM 743 C C . PHE A 1 98 ? 45.008 58.626 -15.511 1.00 91.31 98 PHE A C 1
ATOM 745 O O . PHE A 1 98 ? 44.114 58.055 -16.131 1.00 91.31 98 PHE A O 1
ATOM 752 N N . THR A 1 99 ? 46.080 57.971 -15.055 1.00 88.75 99 THR A N 1
ATOM 753 C CA . THR A 1 99 ? 46.286 56.526 -15.242 1.00 88.75 99 THR A CA 1
ATOM 754 C C . THR A 1 99 ? 45.247 55.713 -14.469 1.00 88.75 99 THR A C 1
ATOM 756 O O . THR A 1 99 ? 44.668 54.786 -15.030 1.00 88.75 99 THR A O 1
ATOM 759 N N . LYS A 1 100 ? 44.938 56.096 -13.220 1.00 88.25 100 LYS A N 1
ATOM 760 C CA . LYS A 1 100 ? 43.847 55.489 -12.439 1.00 88.25 100 LYS A CA 1
ATOM 761 C C . LYS A 1 100 ? 42.490 55.681 -13.110 1.00 88.25 100 LYS A C 1
ATOM 763 O O . LYS A 1 100 ? 41.771 54.707 -13.276 1.00 88.25 100 LYS A O 1
ATOM 768 N N . LEU A 1 101 ? 42.178 56.890 -13.578 1.00 91.06 101 LEU A N 1
ATOM 769 C CA . LEU A 1 101 ? 40.907 57.178 -14.247 1.00 91.06 101 LEU A CA 1
ATOM 770 C C . LEU A 1 101 ? 40.755 56.401 -15.570 1.00 91.06 101 LEU A C 1
ATOM 772 O O . LEU A 1 101 ? 39.664 55.940 -15.901 1.00 91.06 101 LEU A O 1
ATOM 776 N N . LEU A 1 102 ? 41.847 56.208 -16.321 1.00 89.25 102 LEU A N 1
ATOM 777 C CA . LEU A 1 102 ? 41.874 55.337 -17.502 1.00 89.25 102 LEU A CA 1
ATOM 778 C C . LEU A 1 102 ? 41.678 53.859 -17.144 1.00 89.25 102 LEU A C 1
ATOM 780 O O . LEU A 1 102 ? 40.991 53.144 -17.869 1.00 89.25 102 LEU A O 1
ATOM 784 N N . GLN A 1 103 ? 42.254 53.398 -16.033 1.00 89.81 103 GLN A N 1
ATOM 785 C CA . GLN A 1 103 ? 42.061 52.029 -15.565 1.00 89.81 103 GLN A CA 1
ATOM 786 C C . GLN A 1 103 ? 40.613 51.801 -15.098 1.00 89.81 103 GLN A C 1
ATOM 788 O O . GLN A 1 103 ? 39.976 50.861 -15.563 1.00 89.81 103 GLN A O 1
ATOM 793 N N . GLU A 1 104 ? 40.061 52.698 -14.277 1.00 89.56 104 GLU A N 1
ATOM 794 C CA . GLU A 1 104 ? 38.670 52.657 -13.803 1.00 89.56 104 GLU A CA 1
ATOM 795 C C . GLU A 1 104 ? 37.669 52.693 -14.971 1.00 89.56 104 GLU A C 1
ATOM 797 O O . GLU A 1 104 ? 36.745 51.883 -15.025 1.00 89.56 104 GLU A O 1
ATOM 802 N N . THR A 1 105 ? 37.871 53.571 -15.962 1.00 88.94 105 THR A N 1
ATOM 803 C CA . THR A 1 105 ? 37.001 53.629 -17.154 1.00 88.94 105 THR A CA 1
ATOM 804 C C . THR A 1 105 ? 37.131 52.394 -18.050 1.00 88.94 105 THR A C 1
ATOM 806 O O . THR A 1 105 ? 36.138 51.971 -18.650 1.00 88.94 105 THR A O 1
ATOM 809 N N . HIS A 1 106 ? 38.310 51.769 -18.126 1.00 89.44 106 HIS A N 1
ATOM 810 C CA . HIS A 1 106 ? 38.495 50.510 -18.848 1.00 89.44 106 HIS A CA 1
ATOM 811 C C . HIS A 1 106 ? 37.839 49.323 -18.122 1.00 89.44 106 HIS A C 1
ATOM 813 O O . HIS A 1 106 ? 37.157 48.518 -18.759 1.00 89.44 106 HIS A O 1
ATOM 819 N N . GLU A 1 107 ? 37.996 49.234 -16.800 1.00 89.56 107 GLU A N 1
ATOM 820 C CA . GLU A 1 107 ? 37.358 48.217 -15.957 1.00 89.56 107 GLU A CA 1
ATOM 821 C C . GLU A 1 107 ? 35.828 48.340 -15.992 1.00 89.56 107 GLU A C 1
ATOM 823 O O . GLU A 1 107 ? 35.145 47.337 -16.202 1.00 89.56 107 GLU A O 1
ATOM 828 N N . GLU A 1 108 ? 35.286 49.558 -15.920 1.00 90.69 108 GLU A N 1
ATOM 829 C CA . GLU A 1 108 ? 33.847 49.817 -16.042 1.00 90.69 108 GLU A CA 1
ATOM 830 C C . GLU A 1 108 ? 33.318 49.488 -17.445 1.00 90.69 108 GLU A C 1
ATOM 832 O O . GLU A 1 108 ? 32.283 48.835 -17.583 1.00 90.69 108 GLU A O 1
ATOM 837 N N . THR A 1 109 ? 34.052 49.845 -18.506 1.00 87.62 109 THR A N 1
ATOM 838 C CA . THR A 1 109 ? 33.673 49.462 -19.878 1.00 87.62 109 THR A CA 1
ATOM 839 C C . THR A 1 109 ? 33.634 47.941 -20.023 1.00 87.62 109 THR A C 1
ATOM 841 O O . THR A 1 109 ? 32.688 47.403 -20.597 1.00 87.62 109 THR A O 1
ATOM 844 N N . ARG A 1 110 ? 34.621 47.234 -19.453 1.00 85.94 110 ARG A N 1
ATOM 845 C CA . ARG A 1 110 ? 34.684 45.767 -19.449 1.00 85.94 110 ARG A CA 1
ATOM 846 C C . ARG A 1 110 ? 33.566 45.136 -18.613 1.00 85.94 110 ARG A C 1
ATOM 848 O O . ARG A 1 110 ? 33.056 44.081 -18.990 1.00 85.94 110 ARG A O 1
ATOM 855 N N . ARG A 1 111 ? 33.157 45.777 -17.513 1.00 91.25 111 ARG A N 1
ATOM 856 C CA . ARG A 1 111 ? 32.002 45.369 -16.702 1.00 91.25 111 ARG A CA 1
ATOM 857 C C . ARG A 1 111 ? 30.708 45.478 -17.509 1.00 91.25 111 ARG A C 1
ATOM 859 O O . ARG A 1 111 ? 30.016 44.476 -17.666 1.00 91.25 111 ARG A O 1
ATOM 866 N N . VAL A 1 112 ? 30.439 46.637 -18.111 1.00 89.75 112 VAL A N 1
ATOM 867 C CA . VAL A 1 112 ? 29.232 46.881 -18.921 1.00 89.75 112 VAL A CA 1
ATOM 868 C C . VAL A 1 112 ? 29.175 45.979 -20.163 1.00 89.75 112 VAL A C 1
ATOM 870 O O . VAL A 1 112 ? 28.099 45.492 -20.518 1.00 89.75 112 VAL A O 1
ATOM 873 N N . THR A 1 113 ? 30.304 45.696 -20.827 1.00 85.50 113 THR A N 1
ATOM 874 C CA . THR A 1 113 ? 30.310 44.747 -21.956 1.00 85.50 113 THR A CA 1
ATOM 875 C C . THR A 1 113 ? 30.065 43.311 -21.506 1.00 85.50 113 THR A C 1
ATOM 877 O O . THR A 1 113 ? 29.294 42.616 -22.164 1.00 85.50 113 THR A O 1
ATOM 880 N N . ASN A 1 114 ? 30.640 42.871 -20.382 1.00 84.25 114 ASN A N 1
ATOM 881 C CA . ASN A 1 114 ? 30.355 41.551 -19.812 1.00 84.25 114 ASN A CA 1
ATOM 882 C C . ASN A 1 114 ? 28.883 41.415 -19.389 1.00 84.25 114 ASN A C 1
ATOM 884 O O . ASN A 1 114 ? 28.253 40.418 -19.726 1.00 84.25 114 ASN A O 1
ATOM 888 N N . GLU A 1 115 ? 28.310 42.420 -18.721 1.00 88.56 115 GLU A N 1
ATOM 889 C CA . GLU A 1 115 ? 26.886 42.446 -18.347 1.00 88.56 115 GLU A CA 1
ATOM 890 C C . GLU A 1 115 ? 25.979 42.362 -19.583 1.00 88.56 115 GLU A C 1
ATOM 892 O O . GLU A 1 115 ? 25.009 41.603 -19.596 1.00 88.56 115 GLU A O 1
ATOM 897 N N . ARG A 1 116 ? 26.325 43.070 -20.667 1.00 85.69 116 ARG A N 1
ATOM 898 C CA . ARG A 1 116 ? 25.585 43.008 -21.935 1.00 85.69 116 ARG A CA 1
ATOM 899 C C . ARG A 1 116 ? 25.710 41.653 -22.635 1.00 85.69 116 ARG A C 1
ATOM 901 O O . ARG A 1 116 ? 24.715 41.173 -23.173 1.00 85.69 116 ARG A O 1
ATOM 908 N N . ILE A 1 117 ? 26.894 41.039 -22.626 1.00 83.19 117 ILE A N 1
ATOM 909 C CA . ILE A 1 117 ? 27.118 39.692 -23.174 1.00 83.19 117 ILE A CA 1
ATOM 910 C C . ILE A 1 117 ? 26.333 38.658 -22.361 1.00 83.19 117 ILE A C 1
ATOM 912 O O . ILE A 1 117 ? 25.642 37.833 -22.951 1.00 83.19 117 ILE A O 1
ATOM 916 N N . GLN A 1 118 ? 26.353 38.745 -21.028 1.00 82.38 118 GLN A N 1
ATOM 917 C CA . GLN A 1 118 ? 25.581 37.856 -20.161 1.00 82.38 118 GLN A CA 1
ATOM 918 C C . GLN A 1 118 ? 24.072 38.030 -20.372 1.00 82.38 118 GLN A C 1
ATOM 920 O O . GLN A 1 118 ? 23.356 37.043 -20.475 1.00 82.38 118 GLN A O 1
ATOM 925 N N . ALA A 1 119 ? 23.581 39.264 -20.519 1.00 85.94 119 ALA A N 1
ATOM 926 C CA . ALA A 1 119 ? 22.178 39.519 -20.845 1.00 85.94 119 ALA A CA 1
ATOM 927 C C . ALA A 1 119 ? 21.784 38.969 -22.230 1.00 85.94 119 ALA A C 1
ATOM 929 O O . ALA A 1 119 ? 20.670 38.481 -22.398 1.00 85.94 119 ALA A O 1
ATOM 930 N N . GLN A 1 120 ? 22.685 39.010 -23.219 1.00 82.88 120 GLN A N 1
ATOM 931 C CA . GLN A 1 120 ? 22.457 38.406 -24.537 1.00 82.88 120 GLN A CA 1
ATOM 932 C C . GLN A 1 120 ? 22.496 36.874 -24.506 1.00 82.88 120 GLN A C 1
ATOM 934 O O . GLN A 1 120 ? 21.695 36.256 -25.203 1.00 82.88 120 GLN A O 1
ATOM 939 N N . LEU A 1 121 ? 23.380 36.277 -23.700 1.00 76.81 121 LEU A N 1
ATOM 940 C CA . LEU A 1 121 ? 23.433 34.835 -23.445 1.00 76.81 121 LEU A CA 1
ATOM 941 C C . LEU A 1 121 ? 22.167 34.357 -22.739 1.00 76.81 121 LEU A C 1
ATOM 943 O O . LEU A 1 121 ? 21.520 33.451 -23.245 1.00 76.81 121 LEU A O 1
ATOM 947 N N . ASN A 1 122 ? 21.762 35.013 -21.650 1.00 82.62 122 ASN A N 1
ATOM 948 C CA . ASN A 1 122 ? 20.521 34.698 -20.945 1.00 82.62 122 ASN A CA 1
ATOM 949 C C . ASN A 1 122 ? 19.315 34.848 -21.886 1.00 82.62 122 ASN A C 1
ATOM 951 O O . ASN A 1 122 ? 18.554 33.911 -22.041 1.00 82.62 122 ASN A O 1
ATOM 955 N N . ALA A 1 123 ? 19.197 35.948 -22.638 1.00 82.44 123 ALA A N 1
ATOM 956 C CA . ALA A 1 123 ? 18.096 36.116 -23.591 1.00 82.44 123 ALA A CA 1
ATOM 957 C C . ALA A 1 123 ? 18.169 35.177 -24.815 1.00 82.44 123 ALA A C 1
ATOM 959 O O . ALA A 1 123 ? 17.192 35.055 -25.552 1.00 82.44 123 ALA A O 1
ATOM 960 N N . ALA A 1 124 ? 19.316 34.566 -25.123 1.00 74.38 124 ALA A N 1
ATOM 961 C CA . ALA A 1 124 ? 19.412 33.486 -26.108 1.00 74.38 124 ALA A CA 1
ATOM 962 C C . ALA A 1 124 ? 18.958 32.159 -25.488 1.00 74.38 124 ALA A C 1
ATOM 964 O O . ALA A 1 124 ? 18.108 31.495 -26.073 1.00 74.38 124 ALA A O 1
ATOM 965 N N . TRP A 1 125 ? 19.439 31.861 -24.280 1.00 68.94 125 TRP A N 1
ATOM 966 C CA . TRP A 1 125 ? 19.045 30.715 -23.471 1.00 68.94 125 TRP A CA 1
ATOM 967 C C . TRP A 1 125 ? 17.541 30.695 -23.191 1.00 68.94 125 TRP A C 1
ATOM 969 O O . TRP A 1 125 ? 16.914 29.684 -23.447 1.00 68.94 125 TRP A O 1
ATOM 979 N N . ASP A 1 126 ? 16.928 31.811 -22.791 1.00 76.06 126 ASP A N 1
ATOM 980 C CA . ASP A 1 126 ? 15.484 31.911 -22.542 1.00 76.06 126 ASP A CA 1
ATOM 981 C C . ASP A 1 126 ? 14.666 31.575 -23.804 1.00 76.06 126 ASP A C 1
ATOM 983 O O . ASP A 1 126 ? 13.639 30.905 -23.725 1.00 76.06 126 ASP A O 1
ATOM 987 N N . ARG A 1 127 ? 15.133 31.996 -24.991 1.00 73.62 127 ARG A N 1
ATOM 988 C CA . ARG A 1 127 ? 14.488 31.672 -26.280 1.00 73.62 127 ARG A CA 1
ATOM 989 C C . ARG A 1 127 ? 14.704 30.218 -26.685 1.00 73.62 127 ARG A C 1
ATOM 991 O O . ARG A 1 127 ? 13.799 29.605 -27.241 1.00 73.62 127 ARG A O 1
ATOM 998 N N . GLU A 1 128 ? 15.887 29.674 -26.432 1.00 59.47 128 GLU A N 1
ATOM 999 C CA . GLU A 1 128 ? 16.197 28.269 -26.690 1.00 59.47 128 GLU A CA 1
ATOM 1000 C C . GLU A 1 128 ? 15.420 27.358 -25.729 1.00 59.47 128 GLU A C 1
ATOM 1002 O O . GLU A 1 128 ? 14.800 26.401 -26.175 1.00 59.47 128 GLU A O 1
ATOM 1007 N N . GLN A 1 129 ? 15.312 27.735 -24.455 1.00 52.94 129 GLN A N 1
ATOM 1008 C CA . GLN A 1 129 ? 14.472 27.107 -23.441 1.00 52.94 129 GLN A CA 1
ATOM 1009 C C . GLN A 1 129 ? 12.982 27.222 -23.790 1.00 52.94 129 GLN A C 1
ATOM 1011 O O . GLN A 1 129 ? 12.260 26.246 -23.628 1.00 52.94 129 GLN A O 1
ATOM 1016 N N . GLU A 1 130 ? 12.499 28.350 -24.322 1.00 52.25 130 GLU A N 1
ATOM 1017 C CA . GLU A 1 130 ? 11.110 28.481 -24.788 1.00 52.25 130 GLU A CA 1
ATOM 1018 C C . GLU A 1 130 ? 10.827 27.578 -26.005 1.00 52.25 130 GLU A C 1
ATOM 1020 O O . GLU A 1 130 ? 9.777 26.935 -26.061 1.00 52.25 130 GLU A O 1
ATOM 1025 N N . VAL A 1 131 ? 11.785 27.436 -26.932 1.00 58.12 131 VAL A N 1
ATOM 1026 C CA . VAL A 1 131 ? 11.722 26.442 -28.020 1.00 58.12 131 VAL A CA 1
ATOM 1027 C C . VAL A 1 131 ? 11.749 25.017 -27.460 1.00 58.12 131 VAL A C 1
ATOM 1029 O O . VAL A 1 131 ? 10.910 24.205 -27.838 1.00 58.12 131 VAL A O 1
ATOM 1032 N N . TRP A 1 132 ? 12.641 24.701 -26.520 1.00 45.16 132 TRP A N 1
ATOM 1033 C CA . TRP A 1 132 ? 12.739 23.374 -25.906 1.00 45.16 132 TRP A CA 1
ATOM 1034 C C . TRP A 1 132 ? 11.484 23.026 -25.101 1.00 45.16 132 TRP A C 1
ATOM 1036 O O . TRP A 1 132 ? 11.015 21.898 -25.188 1.00 45.16 132 TRP A O 1
ATOM 1046 N N . ILE A 1 133 ? 10.874 23.979 -24.394 1.00 43.91 133 ILE A N 1
ATOM 1047 C CA . ILE A 1 133 ? 9.576 23.804 -23.727 1.00 43.91 133 ILE A CA 1
ATOM 1048 C C . ILE A 1 133 ? 8.488 23.509 -24.768 1.00 43.91 133 ILE A C 1
ATOM 1050 O O . ILE A 1 133 ? 7.702 22.588 -24.564 1.00 43.91 133 ILE A O 1
ATOM 1054 N N . GLN A 1 134 ? 8.466 24.209 -25.907 1.00 43.03 134 GLN A N 1
ATOM 1055 C CA . GLN A 1 134 ? 7.525 23.924 -27.001 1.00 43.03 134 GLN A CA 1
ATOM 1056 C C . GLN A 1 134 ? 7.787 22.576 -27.707 1.00 43.03 134 GLN A C 1
ATOM 1058 O O . GLN A 1 134 ? 6.851 21.981 -28.244 1.00 43.03 134 GLN A O 1
ATOM 1063 N N . GLU A 1 135 ? 9.025 22.068 -27.704 1.00 40.38 135 GLU A N 1
ATOM 1064 C CA . GLU A 1 135 ? 9.381 20.778 -28.314 1.00 40.38 135 GLU A CA 1
ATOM 1065 C C . GLU A 1 135 ? 9.277 19.570 -27.363 1.00 40.38 135 GLU A C 1
ATOM 1067 O O . GLU A 1 135 ? 8.979 18.467 -27.830 1.00 40.38 135 GLU A O 1
ATOM 1072 N N . LEU A 1 136 ? 9.494 19.759 -26.056 1.00 34.59 136 LEU A N 1
ATOM 1073 C CA . LEU A 1 136 ? 9.454 18.719 -25.017 1.00 34.59 136 LEU A CA 1
ATOM 1074 C C . LEU A 1 136 ? 8.077 18.625 -24.343 1.00 34.59 136 LEU A C 1
ATOM 1076 O O . LEU A 1 136 ? 7.577 17.519 -24.128 1.00 34.59 136 LEU A O 1
ATOM 1080 N N . VAL A 1 137 ? 7.414 19.755 -24.064 1.00 34.44 137 VAL A N 1
ATOM 1081 C CA . VAL A 1 137 ? 6.025 19.775 -23.576 1.00 34.44 137 VAL A CA 1
ATOM 1082 C C . VAL A 1 137 ? 5.094 19.697 -24.779 1.00 34.44 137 VAL A C 1
ATOM 1084 O O . VAL A 1 137 ? 4.557 20.691 -25.266 1.00 34.44 137 VAL A O 1
ATOM 1087 N N . GLY A 1 138 ? 4.918 18.479 -25.287 1.00 33.97 138 GLY A N 1
ATOM 1088 C CA . GLY A 1 138 ? 4.174 18.242 -26.514 1.00 33.97 138 GLY A CA 1
ATOM 1089 C C . GLY A 1 138 ? 2.739 18.777 -26.473 1.00 33.97 138 GLY A C 1
ATOM 1090 O O . GLY A 1 138 ? 1.839 18.107 -25.963 1.00 33.97 138 GLY A O 1
ATOM 1091 N N . GLN A 1 139 ? 2.486 19.893 -27.166 1.00 33.12 139 GLN A N 1
ATOM 1092 C CA . GLN A 1 139 ? 1.161 20.189 -27.717 1.00 33.12 139 GLN A CA 1
ATOM 1093 C C . GLN A 1 139 ? 0.829 19.194 -28.842 1.00 33.12 139 GLN A C 1
ATOM 1095 O O . GLN A 1 139 ? 0.727 19.535 -30.019 1.00 33.12 139 GLN A O 1
ATOM 1100 N N . ARG A 1 140 ? 0.587 17.934 -28.468 1.00 40.56 140 ARG A N 1
ATOM 1101 C CA . ARG A 1 140 ? -0.191 16.994 -29.279 1.00 40.56 140 ARG A CA 1
ATOM 1102 C C . ARG A 1 140 ? -1.680 17.247 -29.045 1.00 40.56 140 ARG A C 1
ATOM 1104 O O . ARG A 1 140 ? -2.387 16.387 -28.530 1.00 40.56 140 ARG A O 1
ATOM 1111 N N . SER A 1 141 ? -2.157 18.426 -29.441 1.00 30.75 141 SER A N 1
ATOM 1112 C CA . SER A 1 141 ? -3.593 18.628 -29.628 1.00 30.75 141 SER A CA 1
ATOM 1113 C C . SER A 1 141 ? -3.958 18.249 -31.060 1.00 30.75 141 SER A C 1
ATOM 1115 O O . SER A 1 141 ? -3.429 18.813 -32.019 1.00 30.75 141 SER A O 1
ATOM 1117 N N . LEU A 1 142 ? -4.852 17.272 -31.212 1.00 31.59 142 LEU A N 1
ATOM 1118 C CA . LEU A 1 142 ? -5.539 17.039 -32.481 1.00 31.59 142 LEU A CA 1
ATOM 1119 C C . LEU A 1 142 ? -6.428 18.256 -32.788 1.00 31.59 142 LEU A C 1
ATOM 1121 O O . LEU A 1 142 ? -6.954 18.894 -31.881 1.00 31.59 142 LEU A O 1
ATOM 1125 N N . GLY A 1 143 ? -6.544 18.606 -34.070 1.00 29.88 143 GLY A N 1
ATOM 1126 C CA . GLY A 1 143 ? -6.986 19.938 -34.491 1.00 29.88 143 GLY A CA 1
ATOM 1127 C C . GLY A 1 143 ? -8.347 20.394 -33.948 1.00 29.88 143 GLY A C 1
ATOM 1128 O O . GLY A 1 143 ? -9.333 19.663 -33.993 1.00 29.88 143 GLY A O 1
ATOM 1129 N N . GLY A 1 144 ? -8.399 21.660 -33.531 1.00 27.00 144 GLY A N 1
ATOM 1130 C CA . GLY A 1 144 ? -9.618 22.380 -33.175 1.00 27.00 144 GLY A CA 1
ATOM 1131 C C . GLY A 1 144 ? -9.432 23.870 -33.446 1.00 27.00 144 GLY A C 1
ATOM 1132 O O . GLY A 1 144 ? -8.608 24.526 -32.818 1.00 27.00 144 GLY A O 1
ATOM 1133 N N . SER A 1 145 ? -10.165 24.401 -34.419 1.00 34.31 145 SER A N 1
ATOM 1134 C CA . SER A 1 145 ? -10.113 25.809 -34.811 1.00 34.31 145 SER A CA 1
ATOM 1135 C C . SER A 1 145 ? -10.753 26.724 -33.763 1.00 34.31 145 SER A C 1
ATOM 1137 O O . SER A 1 145 ? -11.952 26.590 -33.523 1.00 34.31 145 SER A O 1
ATOM 1139 N N . SER A 1 146 ? -10.013 27.712 -33.252 1.00 28.55 146 SER A N 1
ATOM 1140 C CA . SER A 1 146 ? -10.518 29.087 -33.090 1.00 28.55 146 SER A CA 1
ATOM 1141 C C . SER A 1 146 ? -9.380 30.050 -32.743 1.00 28.55 146 SER A C 1
ATOM 1143 O O . SER A 1 146 ? -8.684 29.861 -31.750 1.00 28.55 146 SER A O 1
ATOM 1145 N N . GLU A 1 147 ? -9.243 31.131 -33.510 1.00 34.09 147 GLU A N 1
ATOM 1146 C CA . GLU A 1 147 ? -8.717 32.380 -32.949 1.00 34.09 147 GLU A CA 1
ATOM 1147 C C . GLU A 1 147 ? -9.741 32.987 -31.966 1.00 34.09 147 GLU A C 1
ATOM 1149 O O . GLU A 1 147 ? -10.899 32.571 -31.932 1.00 34.09 147 GLU A O 1
ATOM 1154 N N . GLN A 1 148 ? -9.319 34.053 -31.274 1.00 29.64 148 GLN A N 1
ATOM 1155 C CA . GLN A 1 148 ? -10.082 34.982 -30.418 1.00 29.64 148 GLN A CA 1
ATOM 1156 C C . GLN A 1 148 ? -10.006 34.760 -28.895 1.00 29.64 148 GLN A C 1
ATOM 1158 O O . GLN A 1 148 ? -10.151 33.663 -28.370 1.00 29.64 148 GLN A O 1
ATOM 1163 N N . ASN A 1 149 ? -9.845 35.902 -28.208 1.00 27.80 149 ASN A N 1
ATOM 1164 C CA . ASN A 1 149 ? -9.853 36.146 -26.758 1.00 27.80 149 ASN A CA 1
ATOM 1165 C C . ASN A 1 149 ? -8.558 35.897 -25.958 1.00 27.80 149 ASN A C 1
ATOM 1167 O O . ASN A 1 149 ? -8.514 35.131 -25.000 1.00 27.80 149 ASN A O 1
ATOM 1171 N N . ARG A 1 150 ? -7.555 36.745 -26.229 1.00 26.97 150 ARG A N 1
ATOM 1172 C CA . ARG A 1 150 ? -6.766 37.388 -25.160 1.00 26.97 150 ARG A CA 1
ATOM 1173 C C . ARG A 1 150 ? -7.272 38.818 -24.957 1.00 26.97 150 ARG A C 1
ATOM 1175 O O . ARG A 1 150 ? -7.205 39.589 -25.907 1.00 26.97 150 ARG A O 1
ATOM 1182 N N . LEU A 1 151 ? -7.706 39.171 -23.741 1.00 27.56 151 LEU A N 1
ATOM 1183 C CA . LEU A 1 151 ? -7.600 40.508 -23.121 1.00 27.56 151 LEU A CA 1
ATOM 1184 C C . LEU A 1 151 ? -8.177 40.485 -21.687 1.00 27.56 151 LEU A C 1
ATOM 1186 O O . LEU A 1 151 ? -9.140 39.766 -21.445 1.00 27.56 151 LEU A O 1
ATOM 1190 N N . ALA A 1 152 ? -7.636 41.347 -20.807 1.00 27.09 152 ALA A N 1
ATOM 1191 C CA . ALA A 1 152 ? -8.115 41.694 -19.449 1.00 27.09 152 ALA A CA 1
ATOM 1192 C C . ALA A 1 152 ? -8.004 40.618 -18.326 1.00 27.09 152 ALA A C 1
ATOM 1194 O O . ALA A 1 152 ? -8.259 39.449 -18.570 1.00 27.09 152 ALA A O 1
ATOM 1195 N N . LEU A 1 153 ? -7.671 40.934 -17.056 1.00 27.03 153 LEU A N 1
ATOM 1196 C CA . LEU A 1 153 ? -7.246 42.200 -16.413 1.00 27.03 153 LEU A CA 1
ATOM 1197 C C . LEU A 1 153 ? -6.549 41.946 -15.039 1.00 27.03 153 LEU A C 1
ATOM 1199 O O . LEU A 1 153 ? -7.010 41.119 -14.267 1.00 27.03 153 LEU A O 1
ATOM 1203 N N . GLN A 1 154 ? -5.550 42.787 -14.727 1.00 25.69 154 GLN A N 1
ATOM 1204 C CA . GLN A 1 154 ? -5.155 43.333 -13.402 1.00 25.69 154 GLN A CA 1
ATOM 1205 C C . GLN A 1 154 ? -4.517 42.506 -12.251 1.00 25.69 154 GLN A C 1
ATOM 1207 O O . GLN A 1 154 ? -4.797 41.344 -11.992 1.00 25.69 154 GLN A O 1
ATOM 1212 N N . SER A 1 155 ? -3.628 43.235 -11.559 1.00 27.86 155 SER A N 1
ATOM 1213 C CA . SER A 1 155 ? -2.769 42.932 -10.398 1.00 27.86 155 SER A CA 1
ATOM 1214 C C . SER A 1 155 ? -3.536 42.747 -9.065 1.00 27.86 155 SER A C 1
ATOM 1216 O O . SER A 1 155 ? -4.724 43.067 -9.015 1.00 27.86 155 SER A O 1
ATOM 1218 N N . PRO A 1 156 ? -2.865 42.367 -7.948 1.00 33.69 156 PRO A N 1
ATOM 1219 C CA . PRO A 1 156 ? -2.298 43.428 -7.092 1.00 33.69 156 PRO A CA 1
ATOM 1220 C C . PRO A 1 156 ? -0.993 43.120 -6.308 1.00 33.69 156 PRO A C 1
ATOM 1222 O O . PRO A 1 156 ? -0.756 42.021 -5.832 1.00 33.69 156 PRO A O 1
ATOM 1225 N N . GLN A 1 157 ? -0.226 44.201 -6.119 1.00 23.55 157 GLN A N 1
ATOM 1226 C CA . GLN A 1 157 ? 0.451 44.665 -4.890 1.00 23.55 157 GLN A CA 1
ATOM 1227 C C . GLN A 1 157 ? 1.442 43.781 -4.099 1.00 23.55 157 GLN A C 1
ATOM 1229 O O . GLN A 1 157 ? 1.133 42.732 -3.549 1.00 23.55 157 GLN A O 1
ATOM 1234 N N . TYR A 1 158 ? 2.617 44.384 -3.885 1.00 24.61 158 TYR A N 1
ATOM 1235 C CA . TYR A 1 158 ? 3.553 44.090 -2.801 1.00 24.61 158 TYR A CA 1
ATOM 1236 C C . TYR A 1 158 ? 2.906 44.217 -1.413 1.00 24.61 158 TYR A C 1
ATOM 1238 O O . TYR A 1 158 ? 2.302 45.246 -1.106 1.00 24.61 158 TYR A O 1
ATOM 1246 N N . SER A 1 159 ? 3.223 43.284 -0.515 1.00 23.70 159 SER A N 1
ATOM 1247 C CA . SER A 1 159 ? 3.268 43.557 0.925 1.00 23.70 159 SER A CA 1
ATOM 1248 C C . SER A 1 159 ? 4.430 42.809 1.576 1.00 23.70 159 SER A C 1
ATOM 1250 O O . SER A 1 159 ? 4.415 41.587 1.709 1.00 23.70 159 SER A O 1
ATOM 1252 N N . THR A 1 160 ? 5.450 43.559 1.986 1.00 27.00 160 THR A N 1
ATOM 1253 C CA . THR A 1 160 ? 6.594 43.057 2.752 1.00 27.00 160 THR A CA 1
ATOM 1254 C C . THR A 1 160 ? 6.137 42.623 4.143 1.00 27.00 160 THR A C 1
ATOM 1256 O O . THR A 1 160 ? 5.460 43.382 4.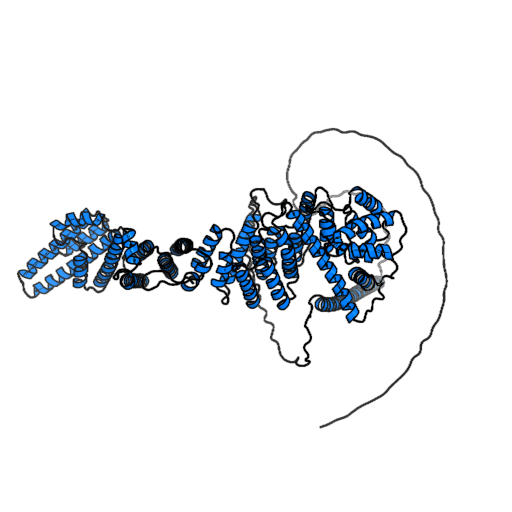834 1.00 27.00 160 THR A O 1
ATOM 1259 N N . SER A 1 161 ? 6.536 41.440 4.605 1.00 24.34 161 SER A N 1
ATOM 1260 C CA . SER A 1 161 ? 6.396 41.044 6.013 1.00 24.34 161 SER A CA 1
ATOM 1261 C C . SER A 1 161 ? 7.551 40.137 6.411 1.00 24.34 161 SER A C 1
ATOM 1263 O O . SER A 1 161 ? 7.535 38.931 6.186 1.00 24.34 161 SER A O 1
ATOM 1265 N N . GLN A 1 162 ? 8.584 40.750 6.988 1.00 25.33 162 GLN A N 1
ATOM 1266 C CA . GLN A 1 162 ? 9.633 40.026 7.695 1.00 25.33 162 GLN A CA 1
ATOM 1267 C C . GLN A 1 162 ? 9.041 39.439 8.981 1.00 25.33 162 GLN A C 1
ATOM 1269 O O . GLN A 1 162 ? 8.450 40.174 9.770 1.00 25.33 162 GLN A O 1
ATOM 1274 N N . SER A 1 163 ? 9.274 38.155 9.237 1.00 23.45 163 SER A N 1
ATOM 1275 C CA . SER A 1 163 ? 9.225 37.615 10.595 1.00 23.45 163 SER A CA 1
ATOM 1276 C C . SER A 1 163 ? 10.400 36.669 10.791 1.00 23.45 163 SER A C 1
ATOM 1278 O O . SER A 1 163 ? 10.505 35.633 10.137 1.00 23.45 163 SER A O 1
ATOM 1280 N N . LEU A 1 164 ? 11.325 37.080 11.655 1.00 23.53 164 LEU A N 1
ATOM 1281 C CA . LEU A 1 164 ? 12.459 36.274 12.086 1.00 23.53 164 LEU A CA 1
ATOM 1282 C C . LEU A 1 164 ? 11.964 35.190 13.048 1.00 23.53 164 LEU A C 1
ATOM 1284 O O . LEU A 1 164 ? 11.379 35.514 14.080 1.00 23.53 164 LEU A O 1
ATOM 1288 N N . VAL A 1 165 ? 12.287 33.929 12.770 1.00 25.27 165 VAL A N 1
ATOM 1289 C CA . VAL A 1 165 ? 12.294 32.869 13.788 1.00 25.27 165 VAL A CA 1
ATOM 1290 C C . VAL A 1 165 ? 13.718 32.336 13.897 1.00 25.27 165 VAL A C 1
ATOM 1292 O O . VAL A 1 165 ? 14.405 32.146 12.894 1.00 25.27 165 VAL A O 1
ATOM 1295 N N . ALA A 1 166 ? 14.191 32.213 15.134 1.00 23.02 166 ALA A N 1
ATOM 1296 C CA . ALA A 1 166 ? 15.602 32.041 15.440 1.00 23.02 166 ALA A CA 1
ATOM 1297 C C . ALA A 1 166 ? 16.138 30.653 15.061 1.00 23.02 166 ALA A C 1
ATOM 1299 O O . ALA A 1 166 ? 15.494 29.629 15.278 1.00 23.02 166 ALA A O 1
ATOM 1300 N N . VAL A 1 167 ? 17.376 30.639 14.567 1.00 24.08 167 VAL A N 1
ATOM 1301 C CA . VAL A 1 167 ? 18.203 29.434 14.479 1.00 24.08 167 VAL A CA 1
ATOM 1302 C C . VAL A 1 167 ? 18.712 29.114 15.882 1.00 24.08 167 VAL A C 1
ATOM 1304 O O . VAL A 1 167 ? 19.575 29.832 16.386 1.00 24.08 167 VAL A O 1
ATOM 1307 N N . ASP A 1 168 ? 18.213 28.039 16.492 1.00 22.78 168 ASP A N 1
ATOM 1308 C CA . ASP A 1 168 ? 18.728 27.545 17.773 1.00 22.78 168 ASP A CA 1
ATOM 1309 C C . ASP A 1 168 ? 19.540 26.256 17.564 1.00 22.78 168 ASP A C 1
ATOM 1311 O O . ASP A 1 168 ? 19.031 25.135 17.499 1.00 22.78 168 ASP A O 1
ATOM 1315 N N . THR A 1 169 ? 20.846 26.428 17.362 1.00 24.17 169 THR A N 1
ATOM 1316 C CA . THR A 1 169 ? 21.794 25.331 17.138 1.00 24.17 169 THR A CA 1
ATOM 1317 C C . THR A 1 169 ? 22.220 24.686 18.452 1.00 24.17 169 THR A C 1
ATOM 1319 O O . THR A 1 169 ? 23.122 25.192 19.122 1.00 24.17 169 THR A O 1
ATOM 1322 N N . THR A 1 170 ? 21.697 23.498 18.763 1.00 25.66 170 THR A N 1
ATOM 1323 C CA . THR A 1 170 ? 22.283 22.616 19.787 1.00 25.66 170 THR A CA 1
ATOM 1324 C C . THR A 1 170 ? 22.723 21.277 19.190 1.00 25.66 170 THR A C 1
ATOM 1326 O O . THR A 1 170 ? 21.940 20.370 18.927 1.00 25.66 170 THR A O 1
ATOM 1329 N N . ARG A 1 171 ? 24.038 21.147 18.963 1.00 23.67 171 ARG A N 1
ATOM 1330 C CA . ARG A 1 171 ? 24.689 19.881 18.594 1.00 23.67 171 ARG A CA 1
ATOM 1331 C C . ARG A 1 171 ? 24.800 18.972 19.821 1.00 23.67 171 ARG A C 1
ATOM 1333 O O . ARG A 1 171 ? 25.540 19.297 20.746 1.00 23.67 171 ARG A O 1
ATOM 1340 N N . GLY A 1 172 ? 24.170 17.801 19.772 1.00 23.12 172 GLY A N 1
ATOM 1341 C CA . GLY A 1 172 ? 24.458 16.668 20.655 1.00 23.12 172 GLY A CA 1
ATOM 1342 C C . GLY A 1 172 ? 24.998 15.491 19.844 1.00 23.12 172 GLY A C 1
ATOM 1343 O O . GLY A 1 172 ? 24.283 14.944 19.011 1.00 23.12 172 GLY A O 1
ATOM 1344 N N . ASN A 1 173 ? 26.257 15.102 20.060 1.00 23.88 173 ASN A N 1
ATOM 1345 C CA . ASN A 1 173 ? 26.844 13.940 19.385 1.00 23.88 173 ASN A CA 1
ATOM 1346 C C . ASN A 1 173 ? 26.252 12.634 19.938 1.00 23.88 173 ASN A C 1
ATOM 1348 O O . ASN A 1 173 ? 26.440 12.334 21.116 1.00 23.88 173 ASN A O 1
ATOM 1352 N N . ALA A 1 174 ? 25.664 11.810 19.070 1.00 24.67 174 ALA A N 1
ATOM 1353 C CA . ALA A 1 174 ? 25.429 10.391 19.323 1.00 24.67 174 ALA A CA 1
ATOM 1354 C C . ALA A 1 174 ? 26.044 9.578 18.174 1.00 24.67 174 ALA A C 1
ATOM 1356 O O . ALA A 1 174 ? 25.624 9.680 17.024 1.00 24.67 174 ALA A O 1
ATOM 1357 N N . VAL A 1 175 ? 27.088 8.809 18.484 1.00 25.41 175 VAL A N 1
ATOM 1358 C CA . VAL A 1 175 ? 27.796 7.952 17.525 1.00 25.41 175 VAL A CA 1
ATOM 1359 C C . VAL A 1 175 ? 27.153 6.564 17.535 1.00 25.41 175 VAL A C 1
ATOM 1361 O O . VAL A 1 175 ? 27.094 5.940 18.589 1.00 25.41 175 VAL A O 1
ATOM 1364 N N . GLY A 1 176 ? 26.745 6.064 16.362 1.00 26.44 176 GLY A N 1
ATOM 1365 C CA . GLY A 1 176 ? 26.415 4.647 16.152 1.00 26.44 176 GLY A CA 1
ATOM 1366 C C . GLY A 1 176 ? 24.926 4.275 16.161 1.00 26.44 176 GLY A C 1
ATOM 1367 O O . GLY A 1 176 ? 24.477 3.571 17.059 1.00 26.44 176 GLY A O 1
ATOM 1368 N N . ALA A 1 177 ? 24.186 4.654 15.113 1.00 22.42 177 ALA A N 1
ATOM 1369 C CA . ALA A 1 177 ? 22.907 4.035 14.736 1.00 22.42 177 ALA A CA 1
ATOM 1370 C C . ALA A 1 177 ? 22.711 4.084 13.203 1.00 22.42 177 ALA A C 1
ATOM 1372 O O . ALA A 1 177 ? 23.246 4.972 12.541 1.00 22.42 177 ALA A O 1
ATOM 1373 N N . SER A 1 178 ? 21.994 3.104 12.637 1.00 26.25 178 SER A N 1
ATOM 1374 C CA . SER A 1 178 ? 21.858 2.889 11.180 1.00 26.25 178 SER A CA 1
ATOM 1375 C C . SER A 1 178 ? 20.968 3.937 10.480 1.00 26.25 178 SER A C 1
ATOM 1377 O O . SER A 1 178 ? 19.928 4.298 11.036 1.00 26.25 178 SER A O 1
ATOM 1379 N N . PRO A 1 179 ? 21.295 4.376 9.244 1.00 25.02 179 PRO A N 1
ATOM 1380 C CA . PRO A 1 179 ? 20.506 5.375 8.516 1.00 25.02 179 PRO A CA 1
ATOM 1381 C C . PRO A 1 179 ? 19.134 4.884 8.010 1.00 25.02 179 PRO A C 1
ATOM 1383 O O . PRO A 1 179 ? 18.260 5.710 7.763 1.00 25.02 179 PRO A O 1
ATOM 1386 N N . PHE A 1 180 ? 18.897 3.572 7.866 1.00 31.88 180 PHE A N 1
ATOM 1387 C CA . PHE A 1 180 ? 17.686 3.073 7.185 1.00 31.88 180 PHE A CA 1
ATOM 1388 C C . PHE A 1 180 ? 16.395 3.123 8.021 1.00 31.88 180 PHE A C 1
ATOM 1390 O O . PHE A 1 180 ? 15.336 3.431 7.477 1.00 31.88 180 PHE A O 1
ATOM 1397 N N . ASN A 1 181 ? 16.457 2.928 9.346 1.00 26.55 181 ASN A N 1
ATOM 1398 C CA . ASN A 1 181 ? 15.261 3.032 10.205 1.00 26.55 181 ASN A CA 1
ATOM 1399 C C . ASN A 1 181 ? 14.682 4.459 10.260 1.00 26.55 181 ASN A C 1
ATOM 1401 O O . ASN A 1 181 ? 13.511 4.640 10.600 1.00 26.55 181 ASN A O 1
ATOM 1405 N N . HIS A 1 182 ? 15.465 5.479 9.896 1.00 28.52 182 HIS A N 1
ATOM 1406 C CA . HIS A 1 182 ? 14.949 6.839 9.785 1.00 28.52 182 HIS A CA 1
ATOM 1407 C C . HIS A 1 182 ? 14.128 7.066 8.510 1.00 28.52 182 HIS A C 1
ATOM 1409 O O . HIS A 1 182 ? 13.198 7.859 8.570 1.00 28.52 182 HIS A O 1
ATOM 1415 N N . ALA A 1 183 ? 14.376 6.356 7.402 1.00 32.28 183 ALA A N 1
ATOM 1416 C CA . ALA A 1 183 ? 13.679 6.603 6.133 1.00 32.28 183 ALA A CA 1
ATOM 1417 C C . ALA A 1 183 ? 12.159 6.355 6.227 1.00 32.28 183 ALA A C 1
ATOM 1419 O O . ALA A 1 183 ? 11.366 7.240 5.915 1.00 32.28 183 ALA A O 1
ATOM 1420 N N . PHE A 1 184 ? 11.735 5.196 6.744 1.00 34.56 184 PHE A N 1
ATOM 1421 C CA . PHE A 1 184 ? 10.304 4.884 6.872 1.00 34.56 184 PHE A CA 1
ATOM 1422 C C . PHE A 1 184 ? 9.614 5.625 8.021 1.00 34.56 184 PHE A C 1
ATOM 1424 O O . PHE A 1 184 ? 8.443 5.971 7.905 1.00 34.56 184 PHE A O 1
ATOM 1431 N N . THR A 1 185 ? 10.337 5.956 9.095 1.00 32.88 185 THR A N 1
ATOM 1432 C CA . THR A 1 185 ? 9.793 6.823 10.155 1.00 32.88 185 THR A CA 1
ATOM 1433 C C . THR A 1 185 ? 9.702 8.293 9.698 1.00 32.88 185 THR A C 1
ATOM 1435 O O . THR A 1 185 ? 8.887 9.048 10.221 1.00 32.88 185 THR A O 1
ATOM 1438 N N . SER A 1 186 ? 10.494 8.699 8.694 1.00 33.66 186 SER A N 1
ATOM 1439 C CA . SER A 1 186 ? 10.474 10.041 8.092 1.00 33.66 186 SER A CA 1
ATOM 1440 C C . SER A 1 186 ? 9.340 10.248 7.087 1.00 33.66 186 SER A C 1
ATOM 1442 O O . SER A 1 186 ? 8.931 11.390 6.904 1.00 33.66 186 SER A O 1
ATOM 1444 N N . LEU A 1 187 ? 8.778 9.192 6.486 1.00 38.75 187 LEU A N 1
ATOM 1445 C CA . LEU A 1 187 ? 7.611 9.310 5.592 1.00 38.75 187 LEU A CA 1
ATOM 1446 C C . LEU A 1 187 ? 6.386 9.935 6.291 1.00 38.75 187 LEU A C 1
ATOM 1448 O O . LEU A 1 187 ? 5.591 10.606 5.642 1.00 38.75 187 LEU A O 1
ATOM 1452 N N . HIS A 1 188 ? 6.267 9.798 7.617 1.00 37.16 188 HIS A N 1
ATOM 1453 C CA . HIS A 1 188 ? 5.254 10.500 8.421 1.00 37.16 188 HIS A CA 1
ATOM 1454 C C . HIS A 1 188 ? 5.638 11.944 8.812 1.00 37.16 188 HIS A C 1
ATOM 1456 O O . HIS A 1 188 ? 4.814 12.648 9.391 1.00 37.16 188 HIS A O 1
ATOM 1462 N N . ALA A 1 189 ? 6.873 12.385 8.553 1.00 30.72 189 ALA A N 1
ATOM 1463 C CA . ALA A 1 189 ? 7.426 13.654 9.041 1.00 30.72 189 ALA A CA 1
ATOM 1464 C C . ALA A 1 189 ? 7.756 14.675 7.933 1.00 30.72 189 ALA A C 1
ATOM 1466 O O . ALA A 1 189 ? 7.972 15.846 8.242 1.00 30.72 189 ALA A O 1
ATOM 1467 N N . THR A 1 190 ? 7.793 14.267 6.659 1.00 35.06 190 THR A N 1
ATOM 1468 C CA . THR A 1 190 ? 8.176 15.128 5.522 1.00 35.06 190 THR A CA 1
ATOM 1469 C C . THR A 1 190 ? 7.042 15.383 4.526 1.00 35.06 190 THR A C 1
ATOM 1471 O O . THR A 1 190 ? 7.248 15.341 3.317 1.00 35.06 190 THR A O 1
ATOM 1474 N N . THR A 1 191 ? 5.849 15.731 5.015 1.00 38.12 191 THR A N 1
ATOM 1475 C CA . THR A 1 191 ? 4.841 16.448 4.212 1.00 38.12 191 THR A CA 1
ATOM 1476 C C . THR A 1 191 ? 5.049 17.959 4.356 1.00 38.12 191 THR A C 1
ATOM 1478 O O . THR A 1 191 ? 4.297 18.631 5.063 1.00 38.12 191 THR A O 1
ATOM 1481 N N . GLN A 1 192 ? 6.104 18.499 3.734 1.00 36.16 192 GLN A N 1
ATOM 1482 C CA . GLN A 1 192 ? 6.222 19.951 3.543 1.00 36.16 192 GLN A CA 1
ATOM 1483 C C . GLN A 1 192 ? 5.302 20.415 2.404 1.00 36.16 192 GLN A C 1
ATOM 1485 O O . GLN A 1 192 ? 5.076 19.672 1.447 1.00 36.16 192 GLN A O 1
ATOM 1490 N N . ASP A 1 193 ? 4.777 21.637 2.539 1.00 40.53 193 ASP A N 1
ATOM 1491 C CA . ASP A 1 193 ? 3.766 22.248 1.666 1.00 40.53 193 ASP A CA 1
ATOM 1492 C C . ASP A 1 193 ? 4.015 22.015 0.168 1.00 40.53 193 ASP A C 1
ATOM 1494 O O . ASP A 1 193 ? 4.842 22.666 -0.470 1.00 40.53 193 ASP A O 1
ATOM 1498 N N . THR A 1 194 ? 3.211 21.131 -0.415 1.00 47.06 194 THR A N 1
ATOM 1499 C CA . THR A 1 194 ? 2.952 21.068 -1.855 1.00 47.06 194 THR A CA 1
ATOM 1500 C C . THR A 1 194 ? 1.466 20.800 -2.049 1.00 47.06 194 THR A C 1
ATOM 1502 O O . THR A 1 194 ? 0.828 20.167 -1.204 1.00 47.06 194 THR A O 1
ATOM 1505 N N . ALA A 1 195 ? 0.890 21.326 -3.131 1.00 56.38 195 ALA A N 1
ATOM 1506 C CA . ALA A 1 195 ? -0.538 21.181 -3.391 1.00 56.38 195 ALA A CA 1
ATOM 1507 C C . ALA A 1 195 ? -0.947 19.690 -3.419 1.00 56.38 195 ALA A C 1
ATOM 1509 O O . ALA A 1 195 ? -0.177 18.858 -3.917 1.00 56.38 195 ALA A O 1
ATOM 1510 N N . PRO A 1 196 ? -2.140 19.334 -2.902 1.00 61.31 196 PRO A N 1
ATOM 1511 C CA . PRO A 1 196 ? -2.640 17.970 -3.014 1.00 61.31 196 PRO A CA 1
ATOM 1512 C C . PRO A 1 196 ? -2.735 17.562 -4.496 1.00 61.31 196 PRO A C 1
ATOM 1514 O O . PRO A 1 196 ? -2.980 18.422 -5.350 1.00 61.31 196 PRO A O 1
ATOM 1517 N N . PRO A 1 197 ? -2.537 16.271 -4.821 1.00 66.69 197 PRO A N 1
ATOM 1518 C CA . PRO A 1 197 ? -2.670 15.786 -6.191 1.00 66.69 197 PRO A CA 1
ATOM 1519 C C . PRO A 1 197 ? -4.072 16.098 -6.732 1.00 66.69 197 PRO A C 1
ATOM 1521 O O . PRO A 1 197 ? -5.047 16.079 -5.981 1.00 66.69 197 PRO A O 1
ATOM 1524 N N . ASP A 1 198 ? -4.178 16.370 -8.037 1.00 74.06 198 ASP A N 1
ATOM 1525 C CA . ASP A 1 198 ? -5.465 16.649 -8.687 1.00 74.06 198 ASP A CA 1
ATOM 1526 C C . ASP A 1 198 ? -6.474 15.536 -8.358 1.00 74.06 198 ASP A C 1
ATOM 1528 O O . ASP A 1 198 ? -6.245 14.363 -8.663 1.00 74.06 198 ASP A O 1
ATOM 1532 N N . SER A 1 199 ? -7.607 15.907 -7.753 1.00 74.50 199 SER A N 1
ATOM 1533 C CA . SER A 1 199 ? -8.665 14.974 -7.352 1.00 74.50 199 SER A CA 1
ATOM 1534 C C . SER A 1 199 ? -9.153 14.118 -8.532 1.00 74.50 199 SER A C 1
ATOM 1536 O O . SER A 1 199 ? -9.464 12.937 -8.363 1.00 74.50 199 SER A O 1
ATOM 1538 N N . ARG A 1 200 ? -9.121 14.647 -9.766 1.00 78.44 200 ARG A N 1
ATOM 1539 C CA . ARG A 1 200 ? -9.418 13.867 -10.978 1.00 78.44 200 ARG A CA 1
ATOM 1540 C C . ARG A 1 200 ? -8.389 12.760 -11.223 1.00 78.44 200 ARG A C 1
ATOM 1542 O O . ARG A 1 200 ? -8.760 11.653 -11.618 1.00 78.44 200 ARG A O 1
ATOM 1549 N N . LEU A 1 201 ? -7.108 13.040 -10.988 1.00 78.56 201 LEU A N 1
ATOM 1550 C CA . LEU A 1 201 ? -6.033 12.060 -11.115 1.00 78.56 201 LEU A CA 1
ATOM 1551 C C . LEU A 1 201 ? -6.130 10.992 -10.019 1.00 78.56 201 LEU A C 1
ATOM 1553 O O . LEU A 1 201 ? -5.949 9.813 -10.321 1.00 78.56 201 LEU A O 1
ATOM 1557 N N . VAL A 1 202 ? -6.476 11.377 -8.786 1.00 81.69 202 VAL A N 1
ATOM 1558 C CA . VAL A 1 202 ? -6.736 10.445 -7.673 1.00 81.69 202 VAL A CA 1
ATOM 1559 C C . VAL A 1 202 ? -7.900 9.502 -8.004 1.00 81.69 202 VAL A C 1
ATOM 1561 O O . VAL A 1 202 ? -7.779 8.289 -7.832 1.00 81.69 202 VAL A O 1
ATOM 1564 N N . GLN A 1 203 ? -9.005 10.020 -8.553 1.00 82.50 203 GLN A N 1
ATOM 1565 C CA . GLN A 1 203 ? -10.156 9.204 -8.964 1.00 82.50 203 GLN A CA 1
ATOM 1566 C C . GLN A 1 203 ? -9.818 8.212 -10.089 1.00 82.50 203 GLN A C 1
ATOM 1568 O O . GLN A 1 203 ? -10.214 7.048 -10.009 1.00 82.50 203 GLN A O 1
ATOM 1573 N N . LEU A 1 204 ? -9.057 8.637 -11.107 1.00 80.75 204 LEU A N 1
ATOM 1574 C CA . LEU A 1 204 ? -8.571 7.760 -12.184 1.00 80.75 204 LEU A CA 1
ATOM 1575 C C . LEU A 1 204 ? -7.718 6.603 -11.646 1.00 80.75 204 LEU A C 1
ATOM 1577 O O . LEU A 1 204 ? -7.881 5.452 -12.050 1.00 80.75 204 LEU A O 1
ATOM 1581 N N . HIS A 1 205 ? -6.827 6.911 -10.709 1.00 83.06 205 HIS A N 1
ATOM 1582 C CA . HIS A 1 205 ? -5.971 5.936 -10.048 1.00 83.06 205 HIS A CA 1
ATOM 1583 C C . HIS A 1 205 ? -6.778 4.945 -9.192 1.00 83.06 205 HIS A C 1
ATOM 1585 O O . HIS A 1 205 ? -6.626 3.730 -9.337 1.00 83.06 205 HIS A O 1
ATOM 1591 N N . LEU A 1 206 ? -7.738 5.441 -8.404 1.00 84.62 206 LEU A N 1
ATOM 1592 C CA . LEU A 1 206 ? -8.665 4.618 -7.624 1.00 84.62 206 LEU A CA 1
ATOM 1593 C C . LEU A 1 206 ? -9.519 3.685 -8.507 1.00 84.62 206 LEU A C 1
ATOM 1595 O O . LEU A 1 206 ? -9.808 2.553 -8.114 1.00 84.62 206 LEU A O 1
ATOM 1599 N N . GLU A 1 207 ? -9.901 4.113 -9.716 1.00 82.88 207 GLU A N 1
ATOM 1600 C CA . GLU A 1 207 ? -10.580 3.246 -10.688 1.00 82.88 207 GLU A CA 1
ATOM 1601 C C . GLU A 1 207 ? -9.699 2.053 -11.102 1.00 82.88 207 GLU A C 1
ATOM 1603 O O . GLU A 1 207 ? -10.179 0.921 -11.179 1.00 82.88 207 GLU A O 1
ATOM 1608 N N . VAL A 1 208 ? -8.399 2.268 -11.311 1.00 77.62 208 VAL A N 1
ATOM 1609 C CA . VAL A 1 208 ? -7.460 1.192 -11.668 1.00 77.62 208 VAL A CA 1
ATOM 1610 C C . VAL A 1 208 ? -7.229 0.233 -10.499 1.00 77.62 208 VAL A C 1
ATOM 1612 O O . VAL A 1 208 ? -7.249 -0.982 -10.699 1.00 77.62 208 VAL A O 1
ATOM 1615 N N . VAL A 1 209 ? -7.125 0.738 -9.268 1.00 83.31 209 VAL A N 1
ATOM 1616 C CA . VAL A 1 209 ? -7.064 -0.096 -8.051 1.00 83.31 209 VAL A CA 1
ATOM 1617 C C . VAL A 1 209 ? -8.316 -0.973 -7.913 1.00 83.31 209 VAL A C 1
ATOM 1619 O O . VAL A 1 209 ? -8.230 -2.170 -7.612 1.00 83.31 209 VAL A O 1
ATOM 1622 N N . ARG A 1 210 ? -9.498 -0.423 -8.216 1.00 83.44 210 ARG A N 1
ATOM 1623 C CA . ARG A 1 210 ? -10.763 -1.177 -8.282 1.00 83.44 210 ARG A CA 1
ATOM 1624 C C . ARG A 1 210 ? -10.749 -2.273 -9.343 1.00 83.44 210 ARG A C 1
ATOM 1626 O O . ARG A 1 210 ? -11.235 -3.365 -9.066 1.00 83.44 210 ARG A O 1
ATOM 1633 N N . LEU A 1 211 ? -10.172 -2.021 -10.517 1.00 77.38 211 LEU A N 1
ATOM 1634 C CA . LEU A 1 211 ? -10.063 -3.011 -11.596 1.00 77.38 211 LEU A CA 1
ATOM 1635 C C . LEU A 1 211 ? -9.084 -4.143 -11.263 1.00 77.38 211 LEU A C 1
ATOM 1637 O O . LEU A 1 211 ? -9.401 -5.304 -11.529 1.00 77.38 211 LEU A O 1
ATOM 1641 N N . LEU A 1 212 ? -7.951 -3.840 -10.620 1.00 75.06 212 LEU A N 1
ATOM 1642 C CA . LEU A 1 212 ? -7.019 -4.855 -10.104 1.00 75.06 212 LEU A CA 1
ATOM 1643 C C . LEU A 1 212 ? -7.696 -5.802 -9.096 1.00 75.06 212 LEU A C 1
ATOM 1645 O O . LEU A 1 212 ? -7.348 -6.974 -9.023 1.00 75.06 212 LEU A O 1
ATOM 1649 N N . GLY A 1 213 ? -8.696 -5.318 -8.350 1.00 69.31 213 GLY A N 1
ATOM 1650 C CA . GLY A 1 213 ? -9.483 -6.135 -7.418 1.00 69.31 213 GLY A CA 1
ATOM 1651 C C . GLY A 1 213 ? -10.633 -6.939 -8.045 1.00 69.31 213 GLY A C 1
ATOM 1652 O O . GLY A 1 213 ? -11.230 -7.755 -7.351 1.00 69.31 213 GLY A O 1
ATOM 1653 N N . LYS A 1 214 ? -10.976 -6.717 -9.323 1.00 67.62 214 LYS A N 1
ATOM 1654 C CA . LYS A 1 214 ? -12.169 -7.285 -9.992 1.00 67.62 214 LYS A CA 1
ATOM 1655 C C . LYS A 1 214 ? -11.816 -8.180 -11.188 1.00 67.62 214 LYS A C 1
ATOM 1657 O O . LYS A 1 214 ? -12.417 -8.061 -12.250 1.00 67.62 214 LYS A O 1
ATOM 1662 N N . GLU A 1 215 ? -10.822 -9.048 -11.010 1.00 57.59 215 GLU A N 1
ATOM 1663 C CA . GLU A 1 215 ? -10.403 -10.073 -11.988 1.00 57.59 215 GLU A CA 1
ATOM 1664 C C . GLU A 1 215 ? -9.881 -9.547 -13.346 1.00 57.59 215 GLU A C 1
ATOM 1666 O O . GLU A 1 215 ? -9.775 -10.309 -14.307 1.00 57.59 215 GLU A O 1
ATOM 1671 N N . SER A 1 216 ? -9.487 -8.270 -13.453 1.00 58.47 216 SER A N 1
ATOM 1672 C CA . SER A 1 216 ? -8.719 -7.818 -14.625 1.00 58.47 216 SER A CA 1
ATOM 1673 C C . SER A 1 216 ? -7.259 -8.265 -14.515 1.00 58.47 216 SER A C 1
ATOM 1675 O O . SER A 1 216 ? -6.656 -8.187 -13.443 1.00 58.47 216 SER A O 1
ATOM 1677 N N . SER A 1 217 ? -6.667 -8.748 -15.613 1.00 73.06 217 SER A N 1
ATOM 1678 C CA . SER A 1 217 ? -5.257 -9.146 -15.585 1.00 73.06 217 SER A CA 1
ATOM 1679 C C . SER A 1 217 ? -4.369 -7.907 -15.387 1.00 73.06 217 SER A C 1
ATOM 1681 O O . SER A 1 217 ? -4.606 -6.887 -16.044 1.00 73.06 217 SER A O 1
ATOM 1683 N N . PRO A 1 218 ? -3.325 -7.954 -14.537 1.00 73.00 218 PRO A N 1
ATOM 1684 C CA . PRO A 1 218 ? -2.510 -6.773 -14.249 1.00 73.00 218 PRO A CA 1
ATOM 1685 C C . PRO A 1 218 ? -1.944 -6.018 -15.473 1.00 73.00 218 PRO A C 1
ATOM 1687 O O . PRO A 1 218 ? -1.937 -4.785 -15.435 1.00 73.00 218 PRO A O 1
ATOM 1690 N N . PRO A 1 219 ? -1.567 -6.671 -16.600 1.00 75.50 219 PRO A N 1
ATOM 1691 C CA . PRO A 1 219 ? -1.179 -5.955 -17.818 1.00 75.50 219 PRO A CA 1
ATOM 1692 C C . PRO A 1 219 ? -2.298 -5.080 -18.400 1.00 75.50 219 PRO A C 1
ATOM 1694 O O . PRO A 1 219 ? -2.024 -3.994 -18.903 1.00 75.50 219 PRO A O 1
ATOM 1697 N N . GLN A 1 220 ? -3.564 -5.507 -18.315 1.00 79.50 220 GLN A N 1
ATOM 1698 C CA . GLN A 1 220 ? -4.706 -4.710 -18.779 1.00 79.50 220 GLN A CA 1
ATOM 1699 C C . GLN A 1 220 ? -4.962 -3.504 -17.871 1.00 79.50 220 GLN A C 1
ATOM 1701 O O . GLN A 1 220 ? -5.295 -2.429 -18.370 1.00 79.50 220 GLN A O 1
ATOM 1706 N N . ALA A 1 221 ? -4.779 -3.663 -16.557 1.00 75.31 221 ALA A N 1
ATOM 1707 C CA . ALA A 1 221 ? -4.878 -2.562 -15.605 1.00 75.31 221 ALA A CA 1
ATOM 1708 C C . ALA A 1 221 ? -3.789 -1.504 -15.858 1.00 75.31 221 ALA A C 1
ATOM 1710 O O . ALA A 1 221 ? -4.111 -0.322 -15.983 1.00 75.31 221 ALA A O 1
ATOM 1711 N N . ALA A 1 222 ? -2.532 -1.928 -16.044 1.00 75.25 222 ALA A N 1
ATOM 1712 C CA . ALA A 1 222 ? -1.426 -1.043 -16.411 1.00 75.25 222 ALA A CA 1
ATOM 1713 C C . ALA A 1 222 ? -1.670 -0.334 -17.761 1.00 75.25 222 ALA A C 1
ATOM 1715 O O . ALA A 1 222 ? -1.573 0.889 -17.834 1.00 75.25 222 ALA A O 1
ATOM 1716 N N . ALA A 1 223 ? -2.099 -1.066 -18.796 1.00 81.62 223 ALA A N 1
ATOM 1717 C CA . ALA A 1 223 ? -2.388 -0.504 -20.120 1.00 81.62 223 ALA A CA 1
ATOM 1718 C C . ALA A 1 223 ? -3.614 0.430 -20.149 1.00 81.62 223 ALA A C 1
ATOM 1720 O O . ALA A 1 223 ? -3.754 1.244 -21.068 1.00 81.62 223 ALA A O 1
ATOM 1721 N N . LYS A 1 224 ? -4.550 0.296 -19.197 1.00 81.00 224 LYS A N 1
ATOM 1722 C CA . LYS A 1 224 ? -5.656 1.249 -19.017 1.00 81.00 224 LYS A CA 1
ATOM 1723 C C . LYS A 1 224 ? -5.175 2.505 -18.290 1.00 81.00 224 LYS A C 1
ATOM 1725 O O . LYS A 1 224 ? -5.525 3.604 -18.708 1.00 81.00 224 LYS A O 1
ATOM 1730 N N . LEU A 1 225 ? -4.369 2.337 -17.240 1.00 78.00 225 LEU A N 1
ATOM 1731 C CA . LEU A 1 225 ? -3.794 3.435 -16.465 1.00 78.00 225 LEU A CA 1
ATOM 1732 C C . LEU A 1 225 ? -2.937 4.353 -17.345 1.00 78.00 225 LEU A C 1
ATOM 1734 O O . LEU A 1 225 ? -3.147 5.562 -17.344 1.00 78.00 225 LEU A O 1
ATOM 1738 N N . GLU A 1 226 ? -2.058 3.762 -18.155 1.00 82.81 226 GLU A N 1
ATOM 1739 C CA . GLU A 1 226 ? -1.231 4.441 -19.157 1.00 82.81 226 GLU A CA 1
ATOM 1740 C C . GLU A 1 226 ? -2.068 5.366 -20.056 1.00 82.81 226 GLU A C 1
ATOM 1742 O O . GLU A 1 226 ? -1.887 6.583 -20.035 1.00 82.81 226 GLU A O 1
ATOM 1747 N N . ARG A 1 227 ? -3.067 4.810 -20.758 1.00 81.81 227 ARG A N 1
ATOM 1748 C CA . ARG A 1 227 ? -3.963 5.562 -21.656 1.00 81.81 227 ARG A CA 1
ATOM 1749 C C . ARG A 1 227 ? -4.722 6.690 -20.951 1.00 81.81 227 ARG A C 1
ATOM 1751 O O . ARG A 1 227 ? -4.951 7.741 -21.546 1.00 81.81 227 ARG A O 1
ATOM 1758 N N . SER A 1 228 ? -5.120 6.483 -19.697 1.00 78.00 228 SER A N 1
ATOM 1759 C CA . SER A 1 228 ? -5.786 7.512 -18.889 1.00 78.00 228 SER A CA 1
ATOM 1760 C C . SER A 1 228 ? -4.843 8.650 -18.477 1.00 78.00 228 SER A C 1
ATOM 1762 O O . SER A 1 228 ? -5.270 9.806 -18.423 1.00 78.00 228 SER A O 1
ATOM 1764 N N . ILE A 1 229 ? -3.571 8.349 -18.201 1.00 76.81 229 ILE A N 1
ATOM 1765 C CA . ILE A 1 229 ? -2.551 9.343 -17.836 1.00 76.81 229 ILE A CA 1
ATOM 1766 C C . ILE A 1 229 ? -2.123 10.157 -19.058 1.00 76.81 229 ILE A C 1
ATOM 1768 O O . ILE A 1 229 ? -2.135 11.387 -18.986 1.00 76.81 229 ILE A O 1
ATOM 1772 N N . GLU A 1 230 ? -1.826 9.500 -20.186 1.00 74.81 230 GLU A N 1
ATOM 1773 C CA . GLU A 1 230 ? -1.445 10.163 -21.444 1.00 74.81 230 GLU A CA 1
ATOM 1774 C C . GLU A 1 230 ? -2.491 11.193 -21.900 1.00 74.81 230 GLU A C 1
ATOM 1776 O O . GLU A 1 230 ? -2.143 12.266 -22.388 1.00 74.81 230 GLU A O 1
ATOM 1781 N N . ALA A 1 231 ? -3.778 10.898 -21.690 1.00 65.00 231 ALA A N 1
ATOM 1782 C CA . ALA A 1 231 ? -4.883 11.799 -22.011 1.00 65.00 231 ALA A CA 1
ATOM 1783 C C . ALA A 1 231 ? -5.046 12.986 -21.038 1.00 65.00 231 ALA A C 1
ATOM 1785 O O . ALA A 1 231 ? -5.817 13.903 -21.329 1.00 65.00 231 ALA A O 1
ATOM 1786 N N . THR A 1 232 ? -4.378 12.966 -19.879 1.00 61.44 232 THR A N 1
ATOM 1787 C CA . THR A 1 232 ? -4.619 13.915 -18.778 1.00 61.44 232 THR A CA 1
ATOM 1788 C C . THR A 1 232 ? -3.418 14.821 -18.493 1.00 61.44 232 THR A C 1
ATOM 1790 O O . THR A 1 232 ? -3.614 16.014 -18.283 1.00 61.44 232 THR A O 1
ATOM 1793 N N . THR A 1 233 ? -2.182 14.301 -18.481 1.00 60.72 233 THR A N 1
ATOM 1794 C CA . THR A 1 233 ? -0.975 15.087 -18.139 1.00 60.72 233 THR A CA 1
ATOM 1795 C C . THR A 1 233 ? 0.288 14.606 -18.882 1.00 60.72 233 THR A C 1
ATOM 1797 O O . THR A 1 233 ? 0.916 13.636 -18.456 1.00 60.72 233 THR A O 1
ATOM 1800 N N . PRO A 1 234 ? 0.753 15.306 -19.941 1.00 55.28 234 PRO A N 1
ATOM 1801 C CA . PRO A 1 234 ? 1.975 14.924 -20.667 1.00 55.28 234 PRO A CA 1
ATOM 1802 C C . PRO A 1 234 ? 3.271 15.105 -19.852 1.00 55.28 234 PRO A C 1
ATOM 1804 O O . PRO A 1 234 ? 4.308 14.567 -20.226 1.00 55.28 234 PRO A O 1
ATOM 1807 N N . ALA A 1 235 ? 3.218 15.811 -18.716 1.00 56.59 235 ALA A N 1
ATOM 1808 C CA . ALA A 1 235 ? 4.339 15.981 -17.786 1.00 56.59 235 ALA A CA 1
ATOM 1809 C C . ALA A 1 235 ? 4.714 14.703 -16.998 1.00 56.59 235 ALA A C 1
ATOM 1811 O O . ALA A 1 235 ? 5.664 14.722 -16.224 1.00 56.59 235 ALA A O 1
ATOM 1812 N N . LEU A 1 236 ? 3.986 13.590 -17.171 1.00 67.88 236 LEU A N 1
ATOM 1813 C CA . LEU A 1 236 ? 4.215 12.321 -16.460 1.00 67.88 236 LEU A CA 1
ATOM 1814 C C . LEU A 1 236 ? 4.961 11.269 -17.306 1.00 67.88 236 LEU A C 1
ATOM 1816 O O . LEU A 1 236 ? 4.740 10.067 -17.154 1.00 67.88 236 LEU A O 1
ATOM 1820 N N . SER A 1 237 ? 5.856 11.708 -18.194 1.00 76.31 237 SER A N 1
ATOM 1821 C CA . SER A 1 237 ? 6.579 10.855 -19.154 1.00 76.31 237 SER A CA 1
ATOM 1822 C C . SER A 1 237 ? 7.354 9.696 -18.508 1.00 76.31 237 SER A C 1
ATOM 1824 O O . SER A 1 237 ? 7.278 8.566 -18.995 1.00 76.31 237 SER A O 1
ATOM 1826 N N . GLY A 1 238 ? 8.046 9.937 -17.388 1.00 82.69 238 GLY A N 1
ATOM 1827 C CA . GLY A 1 238 ? 8.757 8.893 -16.636 1.00 82.69 238 GLY A CA 1
ATOM 1828 C C . GLY A 1 238 ? 7.817 7.801 -16.115 1.00 82.69 238 GLY A C 1
ATOM 1829 O O . GLY A 1 238 ? 8.085 6.613 -16.282 1.00 82.69 238 GLY A O 1
ATOM 1830 N N . TYR A 1 239 ? 6.653 8.193 -15.592 1.00 87.69 239 TYR A N 1
ATOM 1831 C CA . TYR A 1 239 ? 5.645 7.266 -15.077 1.00 87.69 239 TYR A CA 1
ATOM 1832 C C . TYR A 1 239 ? 4.978 6.439 -16.186 1.00 87.69 239 TYR A C 1
ATOM 1834 O O . TYR A 1 239 ? 4.821 5.228 -16.037 1.00 87.69 239 TYR A O 1
ATOM 1842 N N . VAL A 1 240 ? 4.655 7.059 -17.327 1.00 87.31 240 VAL A N 1
ATOM 1843 C CA . VAL A 1 240 ? 4.155 6.351 -18.522 1.00 87.31 240 VAL A CA 1
ATOM 1844 C C . VAL A 1 240 ? 5.187 5.329 -19.014 1.00 87.31 240 VAL A C 1
ATOM 1846 O O . VAL A 1 240 ? 4.845 4.167 -19.227 1.00 87.31 240 VAL A O 1
ATOM 1849 N N . THR A 1 241 ? 6.463 5.720 -19.097 1.00 87.50 241 THR A N 1
ATOM 1850 C CA . THR A 1 241 ? 7.562 4.825 -19.504 1.00 87.50 241 THR A CA 1
ATOM 1851 C C . THR A 1 241 ? 7.719 3.654 -18.527 1.00 87.50 241 THR A C 1
ATOM 1853 O O . THR A 1 241 ? 7.841 2.505 -18.949 1.00 87.50 241 THR A O 1
ATOM 1856 N N . ALA A 1 242 ? 7.631 3.903 -17.217 1.00 89.75 242 ALA A N 1
ATOM 1857 C CA . ALA A 1 242 ? 7.658 2.851 -16.202 1.00 89.75 242 ALA A CA 1
ATOM 1858 C C . ALA A 1 242 ? 6.472 1.875 -16.327 1.00 89.75 242 ALA A C 1
ATOM 1860 O O . ALA A 1 242 ? 6.668 0.666 -16.214 1.00 89.75 242 ALA A O 1
ATOM 1861 N N . LEU A 1 243 ? 5.256 2.359 -16.608 1.00 88.38 243 LEU A N 1
ATOM 1862 C CA . LEU A 1 243 ? 4.084 1.501 -16.833 1.00 88.38 243 LEU A CA 1
ATOM 1863 C C . LEU A 1 243 ? 4.222 0.649 -18.105 1.00 88.38 243 LEU A C 1
ATOM 1865 O O . LEU A 1 243 ? 3.867 -0.532 -18.084 1.00 88.38 243 LEU A O 1
ATOM 1869 N N . GLN A 1 244 ? 4.761 1.211 -19.190 1.00 88.62 244 GLN A N 1
ATOM 1870 C CA . GLN A 1 244 ? 5.059 0.475 -20.424 1.00 88.62 244 GLN A CA 1
ATOM 1871 C C . GLN A 1 244 ? 6.129 -0.600 -20.202 1.00 88.62 244 GLN A C 1
ATOM 1873 O O . GLN A 1 244 ? 5.973 -1.730 -20.668 1.00 88.62 244 GLN A O 1
ATOM 1878 N N . LEU A 1 245 ? 7.190 -0.278 -19.455 1.00 88.56 245 LEU A N 1
ATOM 1879 C CA . LEU A 1 245 ? 8.225 -1.231 -19.060 1.00 88.56 245 LEU A CA 1
ATOM 1880 C C . LEU A 1 245 ? 7.620 -2.383 -18.244 1.00 88.56 245 LEU A C 1
ATOM 1882 O O . LEU A 1 245 ? 7.800 -3.547 -18.598 1.00 88.56 245 LEU A O 1
ATOM 1886 N N . VAL A 1 246 ? 6.841 -2.076 -17.202 1.00 87.62 246 VAL A N 1
ATOM 1887 C CA . VAL A 1 246 ? 6.193 -3.086 -16.348 1.00 87.62 246 VAL A CA 1
ATOM 1888 C C . VAL A 1 246 ? 5.291 -4.023 -17.159 1.00 87.62 246 VAL A C 1
ATOM 1890 O O . VAL A 1 246 ? 5.359 -5.234 -16.962 1.00 87.62 246 VAL A O 1
ATOM 1893 N N . GLN A 1 247 ? 4.534 -3.524 -18.141 1.00 86.06 247 GLN A N 1
ATOM 1894 C CA . GLN A 1 247 ? 3.731 -4.377 -19.032 1.00 86.06 247 GLN A CA 1
ATOM 1895 C C . GLN A 1 247 ? 4.553 -5.425 -19.804 1.00 86.06 247 GLN A C 1
ATOM 1897 O O . GLN A 1 247 ? 4.043 -6.519 -20.051 1.00 86.06 247 GLN A O 1
ATOM 1902 N N . GLN A 1 248 ? 5.810 -5.131 -20.160 1.00 83.75 248 GLN A N 1
ATOM 1903 C CA . GLN A 1 248 ? 6.706 -6.092 -20.822 1.00 83.75 248 GLN A CA 1
ATOM 1904 C C . GLN A 1 248 ? 7.311 -7.117 -19.848 1.00 83.75 248 GLN A C 1
ATOM 1906 O O . GLN A 1 248 ? 7.656 -8.225 -20.263 1.00 83.75 248 GLN A O 1
ATOM 1911 N N . LEU A 1 249 ? 7.428 -6.766 -18.563 1.00 83.38 249 LEU A N 1
ATOM 1912 C CA . LEU A 1 249 ? 7.993 -7.626 -17.517 1.00 83.38 249 LEU A CA 1
ATOM 1913 C C . LEU A 1 249 ? 6.990 -8.681 -17.021 1.00 83.38 249 LEU A C 1
ATOM 1915 O O . LEU A 1 249 ? 7.354 -9.846 -16.876 1.00 83.38 249 LEU A O 1
ATOM 1919 N N . ILE A 1 250 ? 5.718 -8.310 -16.816 1.00 78.56 250 ILE A N 1
ATOM 1920 C CA . ILE A 1 250 ? 4.694 -9.195 -16.216 1.00 78.56 250 ILE A CA 1
ATOM 1921 C C . ILE A 1 250 ? 4.599 -10.586 -16.887 1.00 78.56 250 ILE A C 1
ATOM 1923 O O . ILE A 1 250 ? 4.528 -11.577 -16.163 1.00 78.56 250 ILE A O 1
ATOM 1927 N N . PRO A 1 251 ? 4.650 -10.740 -18.228 1.00 76.88 251 PRO A N 1
ATOM 1928 C CA . PRO A 1 251 ? 4.590 -12.059 -18.868 1.00 76.88 251 PRO A CA 1
ATOM 1929 C C . PRO A 1 251 ? 5.814 -12.968 -18.638 1.00 76.88 251 PRO A C 1
ATOM 1931 O O . PRO A 1 251 ? 5.828 -14.085 -19.157 1.00 76.88 251 PRO A O 1
ATOM 1934 N N . LYS A 1 252 ? 6.866 -12.499 -17.948 1.00 72.38 252 LYS A N 1
ATOM 1935 C CA . LYS A 1 252 ? 8.155 -13.198 -17.769 1.00 72.38 252 LYS A CA 1
ATOM 1936 C C . LYS A 1 252 ? 8.423 -13.679 -16.337 1.00 72.38 252 LYS A C 1
ATOM 1938 O O . LYS A 1 252 ? 9.340 -14.485 -16.140 1.00 72.38 252 LYS A O 1
ATOM 1943 N N . THR A 1 253 ? 7.608 -13.253 -15.370 1.00 66.75 253 THR A N 1
ATOM 1944 C CA . THR A 1 253 ? 7.821 -13.477 -13.927 1.00 66.75 253 THR A CA 1
ATOM 1945 C C . THR A 1 253 ? 7.780 -14.947 -13.502 1.00 66.75 253 THR A C 1
ATOM 1947 O O . THR A 1 253 ? 8.398 -15.318 -12.513 1.00 66.75 253 THR A O 1
ATOM 1950 N N . THR A 1 254 ? 7.107 -15.817 -14.259 1.00 63.75 254 THR A N 1
ATOM 1951 C CA . THR A 1 254 ? 6.917 -17.244 -13.924 1.00 63.75 254 THR A CA 1
ATOM 1952 C C . THR A 1 254 ? 8.061 -18.167 -14.366 1.00 63.75 254 THR A C 1
ATOM 1954 O O . THR A 1 254 ? 7.938 -19.391 -14.287 1.00 63.75 254 THR A O 1
ATOM 1957 N N . SER A 1 255 ? 9.169 -17.618 -14.872 1.00 65.25 255 SER A N 1
ATOM 1958 C CA . SER A 1 255 ? 10.254 -18.397 -15.478 1.00 65.25 255 SER A CA 1
ATOM 1959 C C . SER A 1 255 ? 11.424 -18.681 -14.524 1.00 65.25 255 SER A C 1
ATOM 1961 O O . SER A 1 255 ? 11.792 -17.857 -13.696 1.00 65.25 255 SER A O 1
ATOM 1963 N N . GLN A 1 256 ? 12.094 -19.828 -14.697 1.00 62.47 256 GLN A N 1
ATOM 1964 C CA . GLN A 1 256 ? 13.288 -20.203 -13.910 1.00 62.47 256 GLN A CA 1
ATOM 1965 C C . GLN A 1 256 ? 14.511 -19.285 -14.133 1.00 62.47 256 GLN A C 1
ATOM 1967 O O . GLN A 1 256 ? 15.481 -19.377 -13.391 1.00 62.47 256 GLN A O 1
ATOM 1972 N N . HIS A 1 257 ? 14.465 -18.403 -15.137 1.00 66.94 257 HIS A N 1
ATOM 1973 C CA . HIS A 1 257 ? 15.515 -17.429 -15.470 1.00 66.94 257 HIS A CA 1
ATOM 1974 C C . HIS A 1 257 ? 14.963 -15.994 -15.466 1.00 66.94 257 HIS A C 1
ATOM 1976 O O . HIS A 1 257 ? 15.354 -15.166 -16.291 1.00 66.94 257 HIS A O 1
ATOM 1982 N N . ALA A 1 258 ? 13.989 -15.715 -14.597 1.00 76.88 258 ALA A N 1
ATOM 1983 C CA . ALA A 1 258 ? 13.211 -14.484 -14.644 1.00 76.88 258 ALA A CA 1
ATOM 1984 C C . ALA A 1 258 ? 14.036 -13.177 -14.578 1.00 76.88 258 ALA A C 1
ATOM 1986 O O . ALA A 1 258 ? 13.731 -12.310 -15.395 1.00 76.88 258 ALA A O 1
ATOM 1987 N N . PRO A 1 259 ? 15.119 -13.025 -13.780 1.00 84.19 259 PRO A N 1
ATOM 1988 C CA . PRO A 1 259 ? 15.936 -11.803 -13.803 1.00 84.19 259 PRO A CA 1
ATOM 1989 C C . PRO A 1 259 ? 16.594 -11.541 -15.167 1.00 84.19 259 PRO A C 1
ATOM 1991 O O . PRO A 1 259 ? 16.571 -10.421 -15.683 1.00 84.19 259 PRO A O 1
ATOM 1994 N N . ILE A 1 260 ? 17.109 -12.582 -15.828 1.00 87.31 260 ILE A N 1
ATOM 1995 C CA . ILE A 1 260 ? 17.682 -12.443 -17.173 1.00 87.31 260 ILE A CA 1
ATOM 1996 C C . ILE A 1 260 ? 16.579 -12.147 -18.202 1.00 87.31 260 ILE A C 1
ATOM 1998 O O . ILE A 1 260 ? 16.747 -11.292 -19.071 1.00 87.31 260 ILE A O 1
ATOM 2002 N N . GLN A 1 261 ? 15.417 -12.802 -18.096 1.00 86.75 261 GLN A N 1
ATOM 2003 C CA . GLN A 1 261 ? 14.282 -12.527 -18.987 1.00 86.75 261 GLN A CA 1
ATOM 2004 C C . GLN A 1 261 ? 13.713 -11.115 -18.802 1.00 86.75 261 GLN A C 1
ATOM 2006 O O . GLN A 1 261 ? 13.285 -10.509 -19.784 1.00 86.75 261 GLN A O 1
ATOM 2011 N N . HIS A 1 262 ? 13.749 -10.579 -17.582 1.00 87.19 262 HIS A N 1
ATOM 2012 C CA . HIS A 1 262 ? 13.404 -9.196 -17.273 1.00 87.19 262 HIS A CA 1
ATOM 2013 C C . HIS A 1 262 ? 14.400 -8.229 -17.917 1.00 87.19 262 HIS A C 1
ATOM 2015 O O . HIS A 1 262 ? 13.973 -7.326 -18.626 1.00 87.19 262 HIS A O 1
ATOM 2021 N N . ALA A 1 263 ? 15.711 -8.455 -17.786 1.00 90.06 263 ALA A N 1
ATOM 2022 C CA . ALA A 1 263 ? 16.724 -7.636 -18.459 1.00 90.06 263 ALA A CA 1
ATOM 2023 C C . ALA A 1 263 ? 16.575 -7.654 -19.995 1.00 90.06 263 ALA A C 1
ATOM 2025 O O . ALA A 1 263 ? 16.644 -6.599 -20.628 1.00 90.06 263 ALA A O 1
ATOM 2026 N N . VAL A 1 264 ? 16.297 -8.817 -20.601 1.00 89.69 264 VAL A N 1
ATOM 2027 C CA . VAL A 1 264 ? 16.009 -8.924 -22.045 1.00 89.69 264 VAL A CA 1
ATOM 2028 C C . VAL A 1 264 ? 14.727 -8.167 -22.418 1.00 89.69 264 VAL A C 1
ATOM 2030 O O . VAL A 1 264 ? 14.710 -7.468 -23.429 1.00 89.69 264 VAL A O 1
ATOM 2033 N N . ALA A 1 265 ? 13.661 -8.254 -21.615 1.00 89.00 265 ALA A N 1
ATOM 2034 C CA . ALA A 1 265 ? 12.417 -7.515 -21.850 1.00 89.00 265 ALA A CA 1
ATOM 2035 C C . ALA A 1 265 ? 12.602 -5.990 -21.712 1.00 89.00 265 ALA A C 1
ATOM 2037 O O . ALA A 1 265 ? 12.121 -5.238 -22.560 1.00 89.00 265 ALA A O 1
ATOM 2038 N N . THR A 1 266 ? 13.364 -5.535 -20.712 1.00 91.50 266 THR A N 1
ATOM 2039 C CA . THR A 1 266 ? 13.778 -4.134 -20.547 1.00 91.50 266 THR A CA 1
ATOM 2040 C C . THR A 1 266 ? 14.552 -3.641 -21.765 1.00 91.50 266 THR A C 1
ATOM 2042 O O . THR A 1 266 ? 14.244 -2.585 -22.311 1.00 91.50 266 THR A O 1
ATOM 2045 N N . LEU A 1 267 ? 15.525 -4.415 -22.247 1.00 91.44 267 LEU A N 1
ATOM 2046 C CA . LEU A 1 267 ? 16.321 -4.050 -23.415 1.00 91.44 267 LEU A CA 1
ATOM 2047 C C . LEU A 1 267 ? 15.470 -4.016 -24.696 1.00 91.44 267 LEU A C 1
ATOM 2049 O O . LEU A 1 267 ? 15.598 -3.082 -25.487 1.00 91.44 267 LEU A O 1
ATOM 2053 N N . VAL A 1 268 ? 14.548 -4.969 -24.881 1.00 90.81 268 VAL A N 1
ATOM 2054 C CA . VAL A 1 268 ? 13.548 -4.942 -25.966 1.00 90.81 268 VAL A CA 1
ATOM 2055 C C . VAL A 1 268 ? 12.693 -3.670 -25.902 1.00 90.81 268 VAL A C 1
ATOM 2057 O O . VAL A 1 268 ? 12.479 -3.035 -26.937 1.00 90.81 268 VAL A O 1
ATOM 2060 N N . HIS A 1 269 ? 12.255 -3.255 -24.709 1.00 91.25 269 HIS A N 1
ATOM 2061 C CA . HIS A 1 269 ? 11.523 -2.003 -24.513 1.00 91.25 269 HIS A CA 1
ATOM 2062 C C . HIS A 1 269 ? 12.375 -0.776 -24.897 1.00 91.25 269 HIS A C 1
ATOM 2064 O O . HIS A 1 269 ? 11.926 0.033 -25.707 1.00 91.25 269 HIS A O 1
ATOM 2070 N N . LEU A 1 270 ? 13.627 -0.681 -24.433 1.00 91.81 270 LEU A N 1
ATOM 2071 C CA . LEU A 1 270 ? 14.558 0.409 -24.783 1.00 91.81 270 LEU A CA 1
ATOM 2072 C C . LEU A 1 270 ? 14.907 0.450 -26.287 1.00 91.81 270 LEU A C 1
ATOM 2074 O O . LEU A 1 270 ? 15.138 1.523 -26.851 1.00 91.81 270 LEU A O 1
ATOM 2078 N N . CYS A 1 271 ? 14.927 -0.698 -26.968 1.00 92.06 271 CYS A N 1
ATOM 2079 C CA . CYS A 1 271 ? 15.068 -0.779 -28.427 1.00 92.06 271 CYS A CA 1
ATOM 2080 C C . CYS A 1 271 ? 13.817 -0.251 -29.151 1.00 92.06 271 CYS A C 1
ATOM 2082 O O . CYS A 1 271 ? 13.924 0.521 -30.109 1.00 92.06 271 CYS A O 1
ATOM 2084 N N . HIS A 1 272 ? 12.623 -0.618 -28.676 1.00 90.62 272 HIS A N 1
ATOM 2085 C CA . HIS A 1 272 ? 11.348 -0.169 -29.241 1.00 90.62 272 HIS A CA 1
ATOM 2086 C C . HIS A 1 272 ? 11.088 1.331 -29.008 1.00 90.62 272 HIS A C 1
ATOM 2088 O O . HIS A 1 272 ? 10.622 2.036 -29.908 1.00 90.62 272 HIS A O 1
ATOM 2094 N N . GLN A 1 273 ? 11.446 1.844 -27.830 1.00 89.19 273 GLN A N 1
ATOM 2095 C CA . GLN A 1 273 ? 11.402 3.269 -27.507 1.00 89.19 273 GLN A CA 1
ATOM 2096 C C . GLN A 1 273 ? 12.303 4.063 -28.469 1.00 89.19 273 GLN A C 1
ATOM 2098 O O . GLN A 1 273 ? 11.849 5.025 -29.092 1.00 89.19 273 GLN A O 1
ATOM 2103 N N . PHE A 1 274 ? 13.539 3.601 -28.697 1.00 91.62 274 PHE A N 1
ATOM 2104 C CA . PHE A 1 274 ? 14.461 4.232 -29.646 1.00 91.62 274 PHE A CA 1
ATOM 2105 C C . PHE A 1 274 ? 13.956 4.167 -31.099 1.00 91.62 274 PHE A C 1
ATOM 2107 O O . PHE A 1 274 ? 13.995 5.169 -31.814 1.00 91.62 274 PHE A O 1
ATOM 2114 N N . ARG A 1 275 ? 13.370 3.036 -31.523 1.00 92.19 275 ARG A N 1
ATOM 2115 C CA . ARG A 1 275 ? 12.679 2.923 -32.825 1.00 92.19 275 ARG A CA 1
ATOM 2116 C C . ARG A 1 275 ? 11.568 3.965 -32.970 1.00 92.19 275 ARG A C 1
ATOM 2118 O O . ARG A 1 275 ? 11.444 4.594 -34.018 1.00 92.19 275 ARG A O 1
ATOM 2125 N N . THR A 1 276 ? 10.791 4.190 -31.914 1.00 90.81 276 THR A N 1
ATOM 2126 C CA . THR A 1 276 ? 9.716 5.192 -31.903 1.00 90.81 276 THR A CA 1
ATOM 2127 C C . THR A 1 276 ? 10.262 6.620 -32.024 1.00 90.81 276 THR A C 1
ATOM 2129 O O . THR A 1 276 ? 9.679 7.431 -32.746 1.00 90.81 276 THR A O 1
ATOM 2132 N N . ILE A 1 277 ? 11.413 6.920 -31.408 1.00 89.19 277 ILE A N 1
ATOM 2133 C CA . ILE A 1 277 ? 12.123 8.202 -31.571 1.00 89.19 277 ILE A CA 1
ATOM 2134 C C . ILE A 1 277 ? 12.543 8.412 -33.034 1.00 89.19 277 ILE A C 1
ATOM 2136 O O . ILE A 1 277 ? 12.262 9.478 -33.589 1.00 89.19 277 ILE A O 1
ATOM 2140 N N . ILE A 1 278 ? 13.136 7.399 -33.683 1.00 90.19 278 ILE A N 1
ATOM 2141 C CA . ILE A 1 278 ? 13.499 7.445 -35.113 1.00 90.19 278 ILE A CA 1
ATOM 2142 C C . ILE A 1 278 ? 12.270 7.765 -35.971 1.00 90.19 278 ILE A C 1
ATOM 2144 O O . ILE A 1 278 ? 12.254 8.779 -36.675 1.00 90.19 278 ILE A O 1
ATOM 2148 N N . VAL A 1 279 ? 11.215 6.946 -35.866 1.00 90.25 279 VAL A N 1
ATOM 2149 C CA . VAL A 1 279 ? 9.964 7.107 -36.630 1.00 90.25 279 VAL A CA 1
ATOM 2150 C C . VAL A 1 279 ? 9.385 8.509 -36.429 1.00 90.25 279 VAL A C 1
ATOM 2152 O O . VAL A 1 279 ? 8.967 9.162 -37.389 1.00 90.25 279 VAL A O 1
ATOM 2155 N N . HIS A 1 280 ? 9.355 8.996 -35.184 1.00 88.50 280 HIS A N 1
ATOM 2156 C CA . HIS A 1 280 ? 8.751 10.282 -34.865 1.00 88.50 280 HIS A CA 1
ATOM 2157 C C . HIS A 1 280 ? 9.556 11.464 -35.414 1.00 88.50 280 HIS A C 1
ATOM 2159 O O . HIS A 1 280 ? 8.948 12.367 -35.992 1.00 88.50 280 HIS A O 1
ATOM 2165 N N . ARG A 1 281 ? 10.895 11.452 -35.306 1.00 87.31 281 ARG A N 1
ATOM 2166 C CA . ARG A 1 281 ? 11.741 12.520 -35.870 1.00 87.31 281 ARG A CA 1
ATOM 2167 C C . ARG A 1 281 ? 11.655 12.567 -37.393 1.00 87.31 281 ARG A C 1
ATOM 2169 O O . ARG A 1 281 ? 11.441 13.646 -37.938 1.00 87.31 281 ARG A O 1
ATOM 2176 N N . VAL A 1 282 ? 11.709 11.415 -38.068 1.00 89.12 282 VAL A N 1
ATOM 2177 C CA . VAL A 1 282 ? 11.528 11.327 -39.530 1.00 89.12 282 VAL A CA 1
ATOM 2178 C C . VAL A 1 282 ? 10.166 11.886 -39.947 1.00 89.12 282 VAL A C 1
ATOM 2180 O O . VAL A 1 282 ? 10.077 12.691 -40.873 1.00 89.12 282 VAL A O 1
ATOM 2183 N N . ARG A 1 283 ? 9.097 11.534 -39.221 1.00 88.38 283 ARG A N 1
ATOM 2184 C CA . ARG A 1 283 ? 7.747 12.050 -39.485 1.00 88.38 283 ARG A CA 1
ATOM 2185 C C . ARG A 1 283 ? 7.627 13.557 -39.235 1.00 88.38 283 ARG A C 1
ATOM 2187 O O . ARG A 1 283 ? 6.973 14.235 -40.021 1.00 88.38 283 ARG A O 1
ATOM 2194 N N . LYS A 1 284 ? 8.248 14.085 -38.173 1.00 86.62 284 LYS A N 1
ATOM 2195 C CA . LYS A 1 284 ? 8.267 15.526 -37.855 1.00 86.62 284 LYS A CA 1
ATOM 2196 C C . LYS A 1 284 ? 9.001 16.317 -38.943 1.00 86.62 284 LYS A C 1
ATOM 2198 O O . LYS A 1 284 ? 8.457 17.302 -39.428 1.00 86.62 284 LYS A O 1
ATOM 2203 N N . ALA A 1 285 ? 10.169 15.847 -39.379 1.00 85.38 285 ALA A N 1
ATOM 2204 C CA . ALA A 1 285 ? 10.935 16.445 -40.472 1.00 85.38 285 ALA A CA 1
ATOM 2205 C C . ALA A 1 285 ? 10.149 16.443 -41.797 1.00 85.38 285 ALA A C 1
ATOM 2207 O O . ALA A 1 285 ? 10.018 17.482 -42.441 1.00 85.38 285 ALA A O 1
ATOM 2208 N N . ALA A 1 286 ? 9.526 15.313 -42.154 1.00 84.62 286 ALA A N 1
ATOM 2209 C CA . ALA A 1 286 ? 8.691 15.212 -43.351 1.00 84.62 286 ALA A CA 1
ATOM 2210 C C . ALA A 1 286 ? 7.487 16.177 -43.323 1.00 84.62 286 ALA A C 1
ATOM 2212 O O . ALA A 1 286 ? 7.166 16.784 -44.342 1.00 84.62 286 ALA A O 1
ATOM 2213 N N . LEU A 1 287 ? 6.846 16.365 -42.160 1.00 86.00 287 LEU A N 1
ATOM 2214 C CA . LEU A 1 287 ? 5.777 17.358 -41.972 1.00 86.00 287 LEU A CA 1
ATOM 2215 C C . LEU A 1 287 ? 6.291 18.808 -42.026 1.00 86.00 287 LEU A C 1
ATOM 2217 O O . LEU A 1 287 ? 5.558 19.691 -42.460 1.00 86.00 287 LEU A O 1
ATOM 2221 N N . ALA A 1 288 ? 7.546 19.048 -41.642 1.00 85.75 288 ALA A N 1
ATOM 2222 C CA . ALA A 1 288 ? 8.231 20.334 -41.781 1.00 85.75 288 ALA A CA 1
ATOM 2223 C C . ALA A 1 288 ? 8.770 20.599 -43.208 1.00 85.75 288 ALA A C 1
ATOM 2225 O O . ALA A 1 288 ? 9.483 21.577 -43.422 1.00 85.75 288 ALA A O 1
ATOM 2226 N N . GLY A 1 289 ? 8.465 19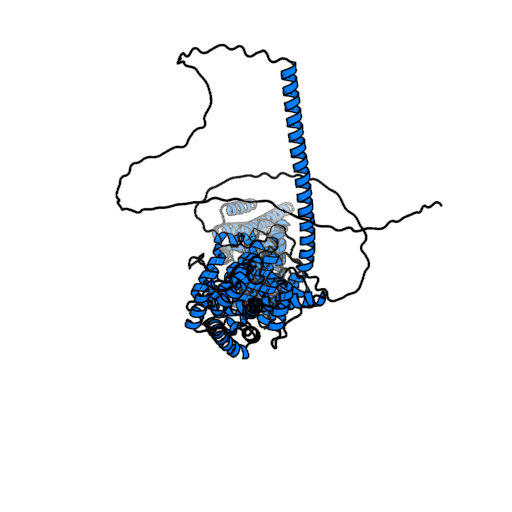.735 -44.187 1.00 79.88 289 GLY A N 1
ATOM 2227 C CA . GLY A 1 289 ? 8.933 19.860 -45.574 1.00 79.88 289 GLY A CA 1
ATOM 2228 C C . GLY A 1 289 ? 10.397 19.460 -45.796 1.00 79.88 289 GLY A C 1
ATOM 2229 O O . GLY A 1 289 ? 10.916 19.620 -46.901 1.00 79.88 289 GLY A O 1
ATOM 2230 N N . GLN A 1 290 ? 11.073 18.915 -44.780 1.00 78.19 290 GLN A N 1
ATOM 2231 C CA . GLN A 1 290 ? 12.418 18.355 -44.910 1.00 78.19 290 GLN A CA 1
ATOM 2232 C C . GLN A 1 290 ? 12.323 16.953 -45.526 1.00 78.19 290 GLN A C 1
ATOM 2234 O O . GLN A 1 290 ? 12.195 15.943 -44.831 1.00 78.19 290 GLN A O 1
ATOM 2239 N N . HIS A 1 291 ? 12.356 16.891 -46.855 1.00 67.75 291 HIS A N 1
ATOM 2240 C CA . HIS A 1 291 ? 12.379 15.630 -47.591 1.00 67.75 291 HIS A CA 1
ATOM 2241 C C . HIS A 1 291 ? 13.799 15.053 -47.643 1.00 67.75 291 HIS A C 1
ATOM 2243 O O . HIS A 1 291 ? 14.636 15.508 -48.420 1.00 67.75 291 HIS A O 1
ATOM 2249 N N . ALA A 1 292 ? 14.052 14.028 -46.828 1.00 65.69 292 ALA A N 1
ATOM 2250 C CA . ALA A 1 292 ? 15.251 13.199 -46.921 1.00 65.69 292 ALA A CA 1
ATOM 2251 C C . ALA A 1 292 ? 15.272 12.438 -48.263 1.00 65.69 292 ALA A C 1
ATOM 2253 O O . ALA A 1 292 ? 14.294 11.770 -48.618 1.00 65.69 292 ALA A O 1
ATOM 2254 N N . ILE A 1 293 ? 16.383 12.515 -49.003 1.00 64.88 293 ILE A N 1
ATOM 2255 C CA . ILE A 1 293 ? 16.597 11.767 -50.253 1.00 64.88 293 ILE A CA 1
ATOM 2256 C C . ILE A 1 293 ? 17.082 10.368 -49.866 1.00 64.88 293 ILE A C 1
ATOM 2258 O O . ILE A 1 293 ? 18.259 10.045 -49.975 1.00 64.88 293 ILE A O 1
ATOM 2262 N N . THR A 1 294 ? 16.181 9.559 -49.317 1.00 67.06 294 THR A N 1
ATOM 2263 C CA . THR A 1 294 ? 16.555 8.256 -48.753 1.00 67.06 294 THR A CA 1
ATOM 2264 C C . THR A 1 294 ? 16.891 7.209 -49.802 1.00 67.06 294 THR A C 1
ATOM 2266 O O . THR A 1 294 ? 16.205 7.065 -50.817 1.00 67.06 294 THR A O 1
ATOM 2269 N N . THR A 1 295 ? 17.888 6.386 -49.481 1.00 75.06 295 THR A N 1
ATOM 2270 C CA . THR A 1 295 ? 17.998 5.057 -50.079 1.00 75.06 295 THR A CA 1
ATOM 2271 C C . THR A 1 295 ? 16.786 4.235 -49.627 1.00 75.06 295 THR A C 1
ATOM 2273 O O . THR A 1 295 ? 16.550 4.063 -48.432 1.00 75.06 295 THR A O 1
ATOM 2276 N N . SER A 1 296 ? 15.984 3.755 -50.582 1.00 82.00 296 SER A N 1
ATOM 2277 C CA . SER A 1 296 ? 14.819 2.914 -50.289 1.00 82.00 296 SER A CA 1
ATOM 2278 C C . SER A 1 296 ? 15.262 1.469 -50.081 1.00 82.00 296 SER A C 1
ATOM 2280 O O . SER A 1 296 ? 15.750 0.820 -51.006 1.00 82.00 296 SER A O 1
ATOM 2282 N N . TYR A 1 297 ? 15.051 0.971 -48.868 1.00 86.88 297 TYR A N 1
ATOM 2283 C CA . TYR A 1 297 ? 15.245 -0.425 -48.491 1.00 86.88 297 TYR A CA 1
ATOM 2284 C C . TYR A 1 297 ? 13.894 -1.160 -48.490 1.00 86.88 297 TYR A C 1
ATOM 2286 O O . TYR A 1 297 ? 12.834 -0.530 -48.479 1.00 86.88 297 TYR A O 1
ATOM 2294 N N . ARG A 1 298 ? 13.908 -2.497 -48.503 1.00 86.25 298 ARG A N 1
ATOM 2295 C CA . ARG A 1 298 ? 12.703 -3.337 -48.376 1.00 86.25 298 ARG A CA 1
ATOM 2296 C C . ARG A 1 298 ? 12.132 -3.278 -46.966 1.00 86.25 298 ARG A C 1
ATOM 2298 O O . ARG A 1 298 ? 10.922 -3.384 -46.799 1.00 86.25 298 ARG A O 1
ATOM 2305 N N . THR A 1 299 ? 12.994 -3.147 -45.960 1.00 86.69 299 THR A N 1
ATOM 2306 C CA . THR A 1 299 ? 12.581 -2.950 -44.572 1.00 86.69 299 THR A CA 1
ATOM 2307 C C . THR A 1 299 ? 12.272 -1.476 -44.296 1.00 86.69 299 THR A C 1
ATOM 2309 O O . THR A 1 299 ? 13.091 -0.578 -44.523 1.00 86.69 299 THR A O 1
ATOM 2312 N N . ASP A 1 300 ? 11.082 -1.221 -43.742 1.00 89.06 300 ASP A N 1
ATOM 2313 C CA . ASP A 1 300 ? 10.649 0.125 -43.341 1.00 89.06 300 ASP A CA 1
ATOM 2314 C C . ASP A 1 300 ? 11.645 0.777 -42.375 1.00 89.06 300 ASP A C 1
ATOM 2316 O O . ASP A 1 300 ? 11.898 1.979 -42.455 1.00 89.06 300 ASP A O 1
ATOM 2320 N N . LEU A 1 301 ? 12.232 -0.013 -41.467 1.00 90.12 301 LEU A N 1
ATOM 2321 C CA . LEU A 1 301 ? 13.154 0.499 -40.459 1.00 90.12 301 LEU A CA 1
ATOM 2322 C C . LEU A 1 301 ? 14.509 0.912 -41.045 1.00 90.12 301 LEU A C 1
ATOM 2324 O O . LEU A 1 301 ? 15.012 1.954 -40.643 1.00 90.12 301 LEU A O 1
ATOM 2328 N N . ALA A 1 302 ? 15.077 0.184 -42.014 1.00 90.19 302 ALA A N 1
ATOM 2329 C CA . ALA A 1 302 ? 16.302 0.629 -42.686 1.00 90.19 302 ALA A CA 1
ATOM 2330 C C . ALA A 1 302 ? 16.070 1.942 -43.454 1.00 90.19 302 ALA A C 1
ATOM 2332 O O . ALA A 1 302 ? 16.877 2.868 -43.368 1.00 90.19 302 ALA A O 1
ATOM 2333 N N . THR A 1 303 ? 14.916 2.072 -44.119 1.00 90.81 303 THR A N 1
ATOM 2334 C CA . THR A 1 303 ? 14.508 3.313 -44.803 1.00 90.81 303 THR A CA 1
ATOM 2335 C C . THR A 1 303 ? 14.322 4.474 -43.814 1.00 90.81 303 THR A C 1
ATOM 2337 O O . THR A 1 303 ? 14.797 5.585 -44.053 1.00 90.81 303 THR A O 1
ATOM 2340 N N . GLN A 1 304 ? 13.699 4.229 -42.657 1.00 90.88 304 GLN A N 1
ATOM 2341 C CA . GLN A 1 304 ? 13.548 5.230 -41.594 1.00 90.88 304 GLN A CA 1
ATOM 2342 C C . GLN A 1 304 ? 14.884 5.588 -40.926 1.00 90.88 304 GLN A C 1
ATOM 2344 O O . GLN A 1 304 ? 15.117 6.759 -40.637 1.00 90.88 304 GLN A O 1
ATOM 2349 N N . ALA A 1 305 ? 15.780 4.623 -40.718 1.00 90.75 305 ALA A N 1
ATOM 2350 C CA . ALA A 1 305 ? 17.122 4.862 -40.197 1.00 90.75 305 ALA A CA 1
ATOM 2351 C C . ALA A 1 305 ? 17.955 5.710 -41.175 1.00 90.75 305 ALA A C 1
ATOM 2353 O O . ALA A 1 305 ? 18.599 6.659 -40.738 1.00 90.75 305 ALA A O 1
ATOM 2354 N N . SER A 1 306 ? 17.867 5.447 -42.486 1.00 90.25 306 SER A N 1
ATOM 2355 C CA . SER A 1 306 ? 18.479 6.273 -43.539 1.00 90.25 306 SER A CA 1
ATOM 2356 C C . SER A 1 306 ? 17.946 7.713 -43.529 1.00 90.25 306 SER A C 1
ATOM 2358 O O . SER A 1 306 ? 18.736 8.661 -43.479 1.00 90.25 306 SER A O 1
ATOM 2360 N N . ALA A 1 307 ? 16.621 7.903 -43.455 1.00 88.75 307 ALA A N 1
ATOM 2361 C CA . ALA A 1 307 ? 16.033 9.239 -43.299 1.00 88.75 307 ALA A CA 1
ATOM 2362 C C . ALA A 1 307 ? 16.579 9.942 -42.051 1.00 88.75 307 ALA A C 1
ATOM 2364 O O . ALA A 1 307 ? 17.017 11.090 -42.103 1.00 88.75 307 ALA A O 1
ATOM 2365 N N . PHE A 1 308 ? 16.580 9.234 -40.922 1.00 89.38 308 PHE A N 1
ATOM 2366 C CA . PHE A 1 308 ? 17.010 9.761 -39.636 1.00 89.38 308 PHE A CA 1
ATOM 2367 C C . PHE A 1 308 ? 18.486 10.162 -39.625 1.00 89.38 308 PHE A C 1
ATOM 2369 O O . PHE A 1 308 ? 18.814 11.191 -39.034 1.00 89.38 308 PHE A O 1
ATOM 2376 N N . THR A 1 309 ? 19.365 9.408 -40.294 1.00 88.62 309 THR A N 1
ATOM 2377 C CA . THR A 1 309 ? 20.786 9.759 -40.425 1.00 88.62 309 THR A CA 1
ATOM 2378 C C . THR A 1 309 ? 20.990 11.032 -41.233 1.00 88.62 309 THR A C 1
ATOM 2380 O O . THR A 1 309 ? 21.743 11.897 -40.791 1.00 88.62 309 THR A O 1
ATOM 2383 N N . GLN A 1 310 ? 20.276 11.195 -42.352 1.00 84.69 310 GLN A N 1
ATOM 2384 C CA . GLN A 1 310 ? 20.355 12.409 -43.173 1.00 84.69 310 GLN A CA 1
ATOM 2385 C C . GLN A 1 310 ? 19.855 13.637 -42.396 1.00 84.69 310 GLN A C 1
ATOM 2387 O O . GLN A 1 310 ? 20.536 14.659 -42.343 1.00 84.69 310 GLN A O 1
ATOM 2392 N N . ILE A 1 311 ? 18.699 13.512 -41.731 1.00 84.62 311 ILE A N 1
ATOM 2393 C CA . ILE A 1 311 ? 18.078 14.592 -40.947 1.00 84.62 311 ILE A CA 1
ATOM 2394 C C . ILE A 1 311 ? 18.933 14.975 -39.730 1.00 84.62 311 ILE A C 1
ATOM 2396 O O . ILE A 1 311 ? 19.110 16.158 -39.453 1.00 84.62 311 ILE A O 1
ATOM 2400 N N . SER A 1 312 ? 19.435 13.990 -38.978 1.00 80.25 312 SER A N 1
ATOM 2401 C CA . SER A 1 312 ? 20.003 14.231 -37.641 1.00 80.25 312 SER A CA 1
ATOM 2402 C C . SER A 1 312 ? 21.512 14.455 -37.626 1.00 80.25 312 SER A C 1
ATOM 2404 O O . SER A 1 312 ? 22.012 15.039 -36.672 1.00 80.25 312 SER A O 1
ATOM 2406 N N . LEU A 1 313 ? 22.246 13.960 -38.629 1.00 76.44 313 LEU A N 1
ATOM 2407 C CA . LEU A 1 313 ? 23.712 14.050 -38.668 1.00 76.44 313 LEU A CA 1
ATOM 2408 C C . LEU A 1 313 ? 24.219 15.038 -39.724 1.00 76.44 313 LEU A C 1
ATOM 2410 O O . LEU A 1 313 ? 25.406 15.353 -39.726 1.00 76.44 313 LEU A O 1
ATOM 2414 N N . THR A 1 314 ? 23.356 15.522 -40.629 1.00 67.88 314 THR A N 1
ATOM 2415 C CA . THR A 1 314 ? 23.733 16.386 -41.770 1.00 67.88 314 THR A CA 1
ATOM 2416 C C . THR A 1 314 ? 24.880 15.815 -42.625 1.00 67.88 314 THR A C 1
ATOM 2418 O O . THR A 1 314 ? 25.649 16.554 -43.232 1.00 67.88 314 THR A O 1
ATOM 2421 N N . MET A 1 315 ? 25.010 14.485 -42.646 1.00 62.38 315 MET A N 1
ATOM 2422 C CA . MET A 1 315 ? 26.069 13.751 -43.343 1.00 62.38 315 MET A CA 1
ATOM 2423 C C . MET A 1 315 ? 25.642 13.376 -44.763 1.00 62.38 315 MET A C 1
ATOM 2425 O O . MET A 1 315 ? 24.493 12.991 -44.981 1.00 62.38 315 MET A O 1
ATOM 2429 N N . ASP A 1 316 ? 26.596 13.390 -45.696 1.00 56.12 316 ASP A N 1
ATOM 2430 C CA . ASP A 1 316 ? 26.417 12.804 -47.027 1.00 56.12 316 ASP A CA 1
ATOM 2431 C C . ASP A 1 316 ? 26.192 11.282 -46.946 1.00 56.12 316 ASP A C 1
ATOM 2433 O O . ASP A 1 316 ? 26.808 10.583 -46.136 1.00 56.12 316 ASP A O 1
ATOM 2437 N N . ASP A 1 317 ? 25.369 10.765 -47.863 1.00 56.16 317 ASP A N 1
ATOM 2438 C CA . ASP A 1 317 ? 24.764 9.415 -47.898 1.00 56.16 317 ASP A CA 1
ATOM 2439 C C . ASP A 1 317 ? 25.754 8.239 -48.124 1.00 56.16 317 ASP A C 1
ATOM 2441 O O . ASP A 1 317 ? 25.387 7.147 -48.548 1.00 56.16 317 ASP A O 1
ATOM 2445 N N . SER A 1 318 ? 27.050 8.460 -47.887 1.00 62.97 318 SER A N 1
ATOM 2446 C CA . SER A 1 318 ? 28.159 7.589 -48.308 1.00 62.97 318 SER A CA 1
ATOM 2447 C C . SER A 1 318 ? 28.583 6.519 -47.293 1.00 62.97 318 SER A C 1
ATOM 2449 O O . SER A 1 318 ? 29.323 5.598 -47.645 1.00 62.97 318 SER A O 1
ATOM 2451 N N . SER A 1 319 ? 28.153 6.624 -46.032 1.00 84.00 319 SER A N 1
ATOM 2452 C CA . SER A 1 319 ? 28.592 5.742 -44.941 1.00 84.00 319 SER A CA 1
ATOM 2453 C C . SER A 1 319 ? 27.434 4.877 -44.429 1.00 84.00 319 SER A C 1
ATOM 2455 O O . SER A 1 319 ? 26.485 5.424 -43.871 1.00 84.00 319 SER A O 1
ATOM 2457 N N . PRO A 1 320 ? 27.504 3.534 -44.523 1.00 88.81 320 PRO A N 1
ATOM 2458 C CA . PRO A 1 320 ? 26.441 2.659 -44.023 1.00 88.81 320 PRO A CA 1
ATOM 2459 C C . PRO A 1 320 ? 26.455 2.512 -42.493 1.00 88.81 320 PRO A C 1
ATOM 2461 O O . PRO A 1 320 ? 25.474 2.060 -41.910 1.00 88.81 320 PRO A O 1
ATOM 2464 N N . TRP A 1 321 ? 27.554 2.878 -41.820 1.00 90.69 321 TRP A N 1
ATOM 2465 C CA . TRP A 1 321 ? 27.751 2.634 -40.386 1.00 90.69 321 TRP A CA 1
ATOM 2466 C C . TRP A 1 321 ? 26.696 3.266 -39.465 1.00 90.69 321 TRP A C 1
ATOM 2468 O O . TRP A 1 321 ? 26.258 2.567 -38.552 1.00 90.69 321 TRP A O 1
ATOM 2478 N N . PRO A 1 322 ? 26.238 4.518 -39.672 1.00 91.50 322 PRO A N 1
ATOM 2479 C CA . PRO A 1 322 ? 25.183 5.102 -38.845 1.00 91.50 322 PRO A CA 1
ATOM 2480 C C . PRO A 1 322 ? 23.838 4.384 -39.024 1.00 91.50 322 PRO A C 1
ATOM 2482 O O . PRO A 1 322 ? 23.148 4.117 -38.044 1.00 91.50 322 PRO A O 1
ATOM 2485 N N . ILE A 1 323 ? 23.499 3.995 -40.259 1.00 92.38 323 ILE A N 1
ATOM 2486 C CA . ILE A 1 323 ? 22.259 3.271 -40.577 1.00 92.38 323 ILE A CA 1
ATOM 2487 C C . ILE A 1 323 ? 22.299 1.863 -39.954 1.00 92.38 323 ILE A C 1
ATOM 2489 O O . ILE A 1 323 ? 21.350 1.460 -39.282 1.00 92.38 323 ILE A O 1
ATOM 2493 N N . LEU A 1 324 ? 23.425 1.149 -40.098 1.00 92.94 324 LEU A N 1
ATOM 2494 C CA . LEU A 1 324 ? 23.680 -0.150 -39.457 1.00 92.94 324 LEU A CA 1
ATOM 2495 C C . LEU A 1 324 ? 23.559 -0.071 -37.933 1.00 92.94 324 LEU A C 1
ATOM 2497 O O . LEU A 1 324 ? 22.888 -0.905 -37.324 1.00 92.94 324 LEU A O 1
ATOM 2501 N N . TYR A 1 325 ? 24.190 0.935 -37.322 1.00 93.75 325 TYR A N 1
ATOM 2502 C CA . TYR A 1 325 ? 24.126 1.153 -35.882 1.00 93.75 325 TYR A CA 1
ATOM 2503 C C . TYR A 1 325 ? 22.683 1.366 -35.416 1.00 93.75 325 TYR A C 1
ATOM 2505 O O . TYR A 1 325 ? 22.248 0.693 -34.485 1.00 93.75 325 TYR A O 1
ATOM 2513 N N . TYR A 1 326 ? 21.915 2.232 -36.082 1.00 94.00 326 TYR A N 1
ATOM 2514 C CA . TYR A 1 326 ? 20.536 2.505 -35.680 1.00 94.00 326 TYR A CA 1
ATOM 2515 C C . TYR A 1 326 ? 19.590 1.317 -35.884 1.00 94.00 326 TYR A C 1
ATOM 2517 O O . TYR A 1 326 ? 18.750 1.078 -35.019 1.00 94.00 326 TYR A O 1
ATOM 2525 N N . CYS A 1 327 ? 19.766 0.509 -36.936 1.00 93.94 327 CYS A N 1
ATOM 2526 C CA . CYS A 1 327 ? 19.016 -0.745 -37.083 1.00 93.94 327 CYS A CA 1
ATOM 2527 C C . CYS A 1 327 ? 19.274 -1.691 -35.893 1.00 93.94 327 CYS A C 1
ATOM 2529 O O . CYS A 1 327 ? 18.332 -2.191 -35.276 1.00 93.94 327 CYS A O 1
ATOM 2531 N N . LEU A 1 328 ? 20.542 -1.861 -35.497 1.00 93.38 328 LEU A N 1
ATOM 2532 C CA . LEU A 1 328 ? 20.923 -2.708 -34.360 1.00 93.38 328 LEU A CA 1
ATOM 2533 C C . LEU A 1 328 ? 20.505 -2.132 -32.998 1.00 93.38 328 LEU A C 1
ATOM 2535 O O . LEU A 1 328 ? 20.049 -2.885 -32.143 1.00 93.38 328 LEU A O 1
ATOM 2539 N N . ARG A 1 329 ? 20.584 -0.810 -32.799 1.00 92.25 329 ARG A N 1
ATOM 2540 C CA . ARG A 1 329 ? 20.116 -0.106 -31.586 1.00 92.25 329 ARG A CA 1
ATOM 2541 C C . ARG A 1 329 ? 18.592 -0.184 -31.408 1.00 92.25 329 ARG A C 1
ATOM 2543 O O . ARG A 1 329 ? 18.106 -0.101 -30.279 1.00 92.25 329 ARG A O 1
ATOM 2550 N N . CYS A 1 330 ? 17.855 -0.375 -32.503 1.00 92.31 330 CYS A N 1
ATOM 2551 C CA . CYS A 1 330 ? 16.432 -0.725 -32.522 1.00 92.31 330 CYS A CA 1
ATOM 2552 C C . CYS A 1 330 ? 16.151 -2.232 -32.387 1.00 92.31 330 CYS A C 1
ATOM 2554 O O . CYS A 1 330 ? 14.983 -2.618 -32.332 1.00 92.31 330 CYS A O 1
ATOM 2556 N N . GLY A 1 331 ? 17.183 -3.078 -32.321 1.00 91.25 331 GLY A N 1
ATOM 2557 C CA . GLY A 1 331 ? 17.048 -4.527 -32.185 1.00 91.25 331 GLY A CA 1
ATOM 2558 C C . GLY A 1 331 ? 16.701 -5.277 -33.472 1.00 91.25 331 GLY A C 1
ATOM 2559 O O . GLY A 1 331 ? 16.228 -6.406 -33.377 1.00 91.25 331 GLY A O 1
ATOM 2560 N N . ASP A 1 332 ? 16.900 -4.672 -34.647 1.00 92.38 332 ASP A N 1
ATOM 2561 C CA . ASP A 1 332 ? 16.525 -5.246 -35.943 1.00 92.38 332 ASP A CA 1
ATOM 2562 C C . ASP A 1 332 ? 17.759 -5.671 -36.760 1.00 92.38 332 ASP A C 1
ATOM 2564 O O . ASP A 1 332 ? 18.407 -4.880 -37.456 1.00 92.38 332 ASP A O 1
ATOM 2568 N N . ALA A 1 333 ? 18.084 -6.960 -36.671 1.00 93.00 333 ALA A N 1
ATOM 2569 C CA . ALA A 1 333 ? 19.156 -7.597 -37.424 1.00 93.00 333 ALA A CA 1
ATOM 2570 C C . ALA A 1 333 ? 18.801 -7.830 -38.904 1.00 93.00 333 ALA A C 1
ATOM 2572 O O . ALA A 1 333 ? 19.714 -7.913 -39.726 1.00 93.00 333 ALA A O 1
ATOM 2573 N N . VAL A 1 334 ? 17.512 -7.909 -39.263 1.00 93.31 334 VAL A N 1
ATOM 2574 C CA . VAL A 1 334 ? 17.064 -8.064 -40.661 1.00 93.31 334 VAL A CA 1
ATOM 2575 C C . VAL A 1 334 ? 17.319 -6.767 -41.429 1.00 93.31 334 VAL A C 1
ATOM 2577 O O . VAL A 1 334 ? 17.968 -6.790 -42.476 1.00 93.31 334 VAL A O 1
ATOM 2580 N N . ALA A 1 335 ? 16.900 -5.629 -40.867 1.00 92.56 335 ALA A N 1
ATOM 2581 C CA . ALA A 1 335 ? 17.193 -4.306 -41.416 1.00 92.56 335 ALA A CA 1
ATOM 2582 C C . ALA A 1 335 ? 18.710 -4.041 -41.482 1.00 92.56 335 ALA A C 1
ATOM 2584 O O . ALA A 1 335 ? 19.219 -3.575 -42.501 1.00 92.56 335 ALA A O 1
ATOM 2585 N N . ALA A 1 336 ? 19.465 -4.410 -40.438 1.00 93.75 336 ALA A N 1
ATOM 2586 C CA . ALA A 1 336 ? 20.922 -4.267 -40.439 1.00 93.75 336 ALA A CA 1
ATOM 2587 C C . ALA A 1 336 ? 21.610 -5.127 -41.522 1.00 93.75 336 ALA A C 1
ATOM 2589 O O . ALA A 1 336 ? 22.529 -4.652 -42.191 1.00 93.75 336 ALA A O 1
ATOM 2590 N N . LEU A 1 337 ? 21.166 -6.372 -41.736 1.00 93.50 337 LEU A N 1
ATOM 2591 C CA . LEU A 1 337 ? 21.689 -7.232 -42.802 1.00 93.50 337 LEU A CA 1
ATOM 2592 C C . LEU A 1 337 ? 21.409 -6.636 -44.188 1.00 93.50 337 LEU A C 1
ATOM 2594 O O . LEU A 1 337 ? 22.304 -6.589 -45.027 1.00 93.50 337 LEU A O 1
ATOM 2598 N N . GLU A 1 338 ? 20.198 -6.125 -44.417 1.00 92.31 338 GLU A N 1
ATOM 2599 C CA . GLU A 1 338 ? 19.832 -5.501 -45.690 1.00 92.31 338 GLU A CA 1
ATOM 2600 C C . GLU A 1 338 ? 20.701 -4.274 -46.020 1.00 92.31 338 GLU A C 1
ATOM 2602 O O . GLU A 1 338 ? 21.147 -4.104 -47.161 1.00 92.31 338 GLU A O 1
ATOM 2607 N N . VAL A 1 339 ? 20.985 -3.432 -45.022 1.00 92.06 339 VAL A N 1
ATOM 2608 C CA . VAL A 1 339 ? 21.862 -2.263 -45.183 1.00 92.06 339 VAL A CA 1
ATOM 2609 C C . VAL A 1 339 ? 23.294 -2.699 -45.505 1.00 92.06 339 VAL A C 1
ATOM 2611 O O . VAL A 1 339 ? 23.924 -2.114 -46.387 1.00 92.06 339 VAL A O 1
ATOM 2614 N N . LEU A 1 340 ? 23.800 -3.752 -44.850 1.00 92.06 340 LEU A N 1
ATOM 2615 C CA . LEU A 1 340 ? 25.138 -4.294 -45.117 1.00 92.06 340 LEU A CA 1
ATOM 2616 C C . LEU A 1 340 ? 25.265 -4.847 -46.545 1.00 92.06 340 LEU A C 1
ATOM 2618 O O . LEU A 1 340 ? 26.308 -4.694 -47.182 1.00 92.06 340 LEU A O 1
ATOM 2622 N N . ASP A 1 341 ? 24.202 -5.476 -47.043 1.00 90.25 341 ASP A N 1
ATOM 2623 C CA . ASP A 1 341 ? 24.129 -6.062 -48.381 1.00 90.25 341 ASP A CA 1
ATOM 2624 C C . ASP A 1 341 ? 24.055 -4.988 -49.464 1.00 90.25 341 ASP A C 1
ATOM 2626 O O . ASP A 1 341 ? 24.781 -5.051 -50.458 1.00 90.25 341 ASP A O 1
ATOM 2630 N N . SER A 1 342 ? 23.247 -3.957 -49.224 1.00 87.56 342 SER A N 1
ATOM 2631 C CA . SER A 1 342 ? 23.093 -2.809 -50.121 1.00 87.56 342 SER A CA 1
ATOM 2632 C C . SER A 1 342 ? 24.362 -1.954 -50.209 1.00 87.56 342 SER A C 1
ATOM 2634 O O . SER A 1 342 ? 24.638 -1.367 -51.251 1.00 87.56 342 SER A O 1
ATOM 2636 N N . ALA A 1 343 ? 25.165 -1.909 -49.140 1.00 85.00 343 ALA A N 1
ATOM 2637 C CA . ALA A 1 343 ? 26.411 -1.144 -49.088 1.00 85.00 343 ALA A CA 1
ATOM 2638 C C . ALA A 1 343 ? 27.560 -1.729 -49.936 1.00 85.00 343 ALA A C 1
ATOM 2640 O O . ALA A 1 343 ? 28.594 -1.079 -50.088 1.00 85.00 343 ALA A O 1
ATOM 2641 N N . GLY A 1 344 ? 27.431 -2.958 -50.456 1.00 73.94 344 GLY A N 1
ATOM 2642 C CA . GLY A 1 344 ? 28.405 -3.557 -51.380 1.00 73.94 344 GLY A CA 1
ATOM 2643 C C . GLY A 1 344 ? 29.822 -3.767 -50.818 1.00 73.94 344 GLY A C 1
ATOM 2644 O O . GLY A 1 344 ? 30.766 -3.968 -51.583 1.00 73.94 344 GLY A O 1
ATOM 2645 N N . LEU A 1 345 ? 30.000 -3.713 -49.494 1.00 72.62 345 LEU A N 1
ATOM 2646 C CA . LEU A 1 345 ? 31.309 -3.805 -48.846 1.00 72.62 345 LEU A CA 1
ATOM 2647 C C . LEU A 1 345 ? 31.910 -5.215 -49.006 1.00 72.62 345 LEU A C 1
ATOM 2649 O O . LEU A 1 345 ? 31.411 -6.187 -48.442 1.00 72.62 345 LEU A O 1
ATOM 2653 N N . ALA A 1 346 ? 33.025 -5.331 -49.728 1.00 64.19 346 ALA A N 1
ATOM 2654 C CA . ALA A 1 346 ? 33.731 -6.595 -49.938 1.00 64.19 346 ALA A CA 1
ATOM 2655 C C . ALA A 1 346 ? 35.022 -6.656 -49.102 1.00 64.19 346 ALA A C 1
ATOM 2657 O O . ALA A 1 346 ? 36.087 -6.230 -49.546 1.00 64.19 346 ALA A O 1
ATOM 2658 N N . SER A 1 347 ? 34.937 -7.193 -47.882 1.00 76.56 347 SER A N 1
ATOM 2659 C CA . SER A 1 347 ? 36.104 -7.465 -47.029 1.00 76.56 347 SER A CA 1
ATOM 2660 C C . SER A 1 347 ? 35.910 -8.729 -46.185 1.00 76.56 347 SER A C 1
ATOM 2662 O O . SER A 1 347 ? 34.779 -9.159 -45.951 1.00 76.56 347 SER A O 1
ATOM 2664 N N . GLU A 1 348 ? 37.003 -9.321 -45.696 1.00 73.31 348 GLU A N 1
ATOM 2665 C CA . GLU A 1 348 ? 36.960 -10.471 -44.777 1.00 73.31 348 GLU A CA 1
ATOM 2666 C C . GLU A 1 348 ? 36.157 -10.148 -43.503 1.00 73.31 348 GLU A C 1
ATOM 2668 O O . GLU A 1 348 ? 35.296 -10.919 -43.080 1.00 73.31 348 GLU A O 1
ATOM 2673 N N . THR A 1 349 ? 36.349 -8.942 -42.969 1.00 75.56 349 THR A N 1
ATOM 2674 C CA . THR A 1 349 ? 35.566 -8.368 -41.871 1.00 75.56 349 THR A CA 1
ATOM 2675 C C . THR A 1 349 ? 34.078 -8.256 -42.209 1.00 75.56 349 THR A C 1
ATOM 2677 O O . THR A 1 349 ? 33.230 -8.603 -41.388 1.00 75.56 349 THR A O 1
ATOM 2680 N N . THR A 1 350 ? 33.728 -7.842 -43.431 1.00 81.81 350 THR A N 1
ATOM 2681 C CA . THR A 1 350 ? 32.325 -7.785 -43.866 1.00 81.81 350 THR A CA 1
ATOM 2682 C C . THR A 1 350 ? 31.700 -9.176 -43.950 1.00 81.81 350 THR A C 1
ATOM 2684 O O . THR A 1 350 ? 30.531 -9.333 -43.610 1.00 81.81 350 THR A O 1
ATOM 2687 N N . ASN A 1 351 ? 32.462 -10.203 -44.334 1.00 86.31 351 ASN A N 1
ATOM 2688 C CA . ASN A 1 351 ? 31.972 -11.584 -44.337 1.00 86.31 351 ASN A CA 1
ATOM 2689 C C . ASN A 1 351 ? 31.678 -12.098 -42.916 1.00 86.31 351 ASN A C 1
ATOM 2691 O O . ASN A 1 351 ? 30.709 -12.833 -42.726 1.00 86.31 351 ASN A O 1
ATOM 2695 N N . LEU A 1 352 ? 32.462 -11.682 -41.914 1.00 88.38 352 LEU A N 1
ATOM 2696 C CA . LEU A 1 352 ? 32.189 -11.971 -40.502 1.00 88.38 352 LEU A CA 1
ATOM 2697 C C . LEU A 1 352 ? 30.904 -11.273 -40.023 1.00 88.38 352 LEU A C 1
ATOM 2699 O O . LEU A 1 352 ? 30.031 -11.935 -39.464 1.00 88.38 352 LEU A O 1
ATOM 2703 N N . PHE A 1 353 ? 30.740 -9.977 -40.314 1.00 90.62 353 PHE A N 1
ATOM 2704 C CA . PHE A 1 353 ? 29.495 -9.252 -40.026 1.00 90.62 353 PHE A CA 1
ATOM 2705 C C . PHE A 1 353 ? 28.278 -9.897 -40.698 1.00 90.62 353 PHE A C 1
ATOM 2707 O O . PHE A 1 353 ? 27.280 -10.162 -40.032 1.00 90.62 353 PHE A O 1
ATOM 2714 N N . ARG A 1 354 ? 28.381 -10.215 -41.993 1.00 92.12 354 ARG A N 1
ATOM 2715 C CA . ARG A 1 354 ? 27.348 -10.906 -42.774 1.00 92.12 354 ARG A CA 1
ATOM 2716 C C . ARG A 1 354 ? 26.964 -12.237 -42.132 1.00 92.12 354 ARG A C 1
ATOM 2718 O O . ARG A 1 354 ? 25.780 -12.484 -41.961 1.00 92.12 354 ARG A O 1
ATOM 2725 N N . ARG A 1 355 ? 27.935 -13.065 -41.717 1.00 91.19 355 ARG A N 1
ATOM 2726 C CA . ARG A 1 355 ? 27.667 -14.344 -41.032 1.00 91.19 355 ARG A CA 1
ATOM 2727 C C . ARG A 1 355 ? 26.851 -14.141 -39.755 1.00 91.19 355 ARG A C 1
ATOM 2729 O O . ARG A 1 355 ? 25.808 -14.769 -39.605 1.00 91.19 355 ARG A O 1
ATOM 2736 N N . VAL A 1 356 ? 27.304 -13.247 -38.875 1.00 92.62 356 VAL A N 1
ATOM 2737 C CA . VAL A 1 356 ? 26.642 -12.968 -37.591 1.00 92.62 356 VAL A CA 1
ATOM 2738 C C . VAL A 1 356 ? 25.229 -12.411 -37.801 1.00 92.62 356 VAL A C 1
ATOM 2740 O O . VAL A 1 356 ? 24.277 -12.910 -37.201 1.00 92.62 356 VAL A O 1
ATOM 2743 N N . LEU A 1 357 ? 25.069 -11.432 -38.696 1.00 93.62 357 LEU A N 1
ATOM 2744 C CA . LEU A 1 357 ? 23.770 -10.833 -39.006 1.00 93.62 357 LEU A CA 1
ATOM 2745 C C . LEU A 1 357 ? 22.815 -11.819 -39.687 1.00 93.62 357 LEU A C 1
ATOM 2747 O O . LEU A 1 357 ? 21.648 -11.850 -39.323 1.00 93.62 357 LEU A O 1
ATOM 2751 N N . SER A 1 358 ? 23.282 -12.677 -40.600 1.00 92.38 358 SER A N 1
ATOM 2752 C CA . SER A 1 358 ? 22.460 -13.746 -41.189 1.00 92.38 358 SER A CA 1
ATOM 2753 C C . SER A 1 358 ? 21.956 -14.740 -40.139 1.00 92.38 358 SER A C 1
ATOM 2755 O O . SER A 1 358 ? 20.793 -15.145 -40.188 1.00 92.38 358 SER A O 1
ATOM 2757 N N . THR A 1 359 ? 22.788 -15.104 -39.156 1.00 90.69 359 THR A N 1
ATOM 2758 C CA . THR A 1 359 ? 22.355 -15.953 -38.037 1.00 90.69 359 THR A CA 1
ATOM 2759 C C . THR A 1 359 ? 21.260 -15.271 -37.218 1.00 90.69 359 THR A C 1
ATOM 2761 O O . THR A 1 359 ? 20.233 -15.891 -36.959 1.00 90.69 359 THR A O 1
ATOM 2764 N N . LEU A 1 360 ? 21.430 -13.996 -36.864 1.00 91.31 360 LEU A N 1
ATOM 2765 C CA . LEU A 1 360 ? 20.448 -13.234 -36.082 1.00 91.31 360 LEU A CA 1
ATOM 2766 C C . LEU A 1 360 ? 19.139 -12.992 -36.854 1.00 91.31 360 LEU A C 1
ATOM 2768 O O . LEU A 1 360 ? 18.060 -13.247 -36.323 1.00 91.31 360 LEU A O 1
ATOM 2772 N N . ALA A 1 361 ? 19.229 -12.584 -38.122 1.00 91.38 361 ALA A N 1
ATOM 2773 C CA . ALA A 1 361 ? 18.088 -12.334 -38.999 1.00 91.38 361 ALA A CA 1
ATOM 2774 C C . ALA A 1 361 ? 17.200 -13.581 -39.150 1.00 91.38 361 ALA A C 1
ATOM 2776 O O . ALA A 1 361 ? 15.995 -13.493 -38.932 1.00 91.38 361 ALA A O 1
ATOM 2777 N N . SER A 1 362 ? 17.788 -14.762 -39.397 1.00 89.00 362 SER A N 1
ATOM 2778 C CA . SER A 1 362 ? 17.021 -16.021 -39.504 1.00 89.00 362 SER A CA 1
ATOM 2779 C C . SER A 1 362 ? 16.287 -16.420 -38.214 1.00 89.00 362 SER A C 1
ATOM 2781 O O . SER A 1 362 ? 15.286 -17.131 -38.255 1.00 89.00 362 SER A O 1
ATOM 2783 N N . MET A 1 363 ? 16.751 -15.943 -37.054 1.00 84.19 363 MET A N 1
ATOM 2784 C CA . MET A 1 363 ? 16.076 -16.142 -35.767 1.00 84.19 363 MET A CA 1
ATOM 2785 C C . MET A 1 363 ? 14.985 -15.087 -35.529 1.00 84.19 363 MET A C 1
ATOM 2787 O O . MET A 1 363 ? 13.995 -15.379 -34.858 1.00 84.19 363 MET A O 1
ATOM 2791 N N . GLN A 1 364 ? 15.146 -13.887 -36.093 1.00 86.50 364 GLN A N 1
ATOM 2792 C CA . GLN A 1 364 ? 14.205 -12.770 -35.995 1.00 86.50 364 GLN A CA 1
ATOM 2793 C C . GLN A 1 364 ? 12.987 -12.912 -36.923 1.00 86.50 364 GLN A C 1
ATOM 2795 O O . GLN A 1 364 ? 11.952 -12.328 -36.631 1.00 86.50 364 GLN A O 1
ATOM 2800 N N . GLU A 1 365 ? 13.037 -13.739 -37.975 1.00 66.81 365 GLU A N 1
ATOM 2801 C CA . GLU A 1 365 ? 11.872 -14.031 -38.841 1.00 66.81 365 GLU A CA 1
ATOM 2802 C C . GLU A 1 365 ? 10.634 -14.554 -38.072 1.00 66.81 365 GLU A C 1
ATOM 2804 O O . GLU A 1 365 ? 9.526 -14.548 -38.601 1.00 66.81 365 GLU A O 1
ATOM 2809 N N . ASN A 1 366 ? 10.805 -14.972 -36.810 1.00 62.50 366 ASN A N 1
ATOM 2810 C CA . ASN A 1 366 ? 9.734 -15.410 -35.912 1.00 62.50 366 ASN A CA 1
ATOM 2811 C C . ASN A 1 366 ? 9.392 -14.395 -34.789 1.00 62.50 366 ASN A C 1
ATOM 2813 O O . ASN A 1 366 ? 8.554 -14.700 -33.938 1.00 62.50 366 ASN A O 1
ATOM 2817 N N . SER A 1 367 ? 10.037 -13.220 -34.730 1.00 68.25 367 SER A N 1
ATOM 2818 C CA . SER A 1 367 ? 9.819 -12.202 -33.685 1.00 68.25 367 SER A CA 1
ATOM 2819 C C . SER A 1 367 ? 10.330 -10.800 -34.067 1.00 68.25 367 SER A C 1
ATOM 2821 O O . SER A 1 367 ? 11.538 -10.599 -34.175 1.00 68.25 367 SER A O 1
ATOM 2823 N N . ASP A 1 368 ? 9.449 -9.795 -34.113 1.00 66.44 368 ASP A N 1
ATOM 2824 C CA . ASP A 1 368 ? 9.766 -8.390 -34.463 1.00 66.44 368 ASP A CA 1
ATOM 2825 C C . ASP A 1 368 ? 10.542 -7.596 -33.377 1.00 66.44 368 ASP A C 1
ATOM 2827 O O . ASP A 1 368 ? 10.281 -6.410 -33.150 1.00 66.44 368 ASP A O 1
ATOM 2831 N N . ASN A 1 369 ? 11.455 -8.225 -32.629 1.00 79.19 369 ASN A N 1
ATOM 2832 C CA . ASN A 1 369 ? 12.152 -7.574 -31.517 1.00 79.19 369 ASN A CA 1
ATOM 2833 C C . ASN A 1 369 ? 13.565 -8.118 -31.233 1.00 79.19 369 ASN A C 1
ATOM 2835 O O . ASN A 1 369 ? 13.943 -9.205 -31.668 1.00 79.19 369 ASN A O 1
ATOM 2839 N N . ALA A 1 370 ? 14.301 -7.376 -30.397 1.00 84.44 370 ALA A N 1
ATOM 2840 C CA . ALA A 1 370 ? 15.680 -7.663 -29.994 1.00 84.44 370 ALA A CA 1
ATOM 2841 C C . ALA A 1 370 ? 15.893 -9.007 -29.261 1.00 84.44 370 ALA A C 1
ATOM 2843 O O . ALA A 1 370 ? 17.033 -9.380 -29.003 1.00 84.44 370 ALA A O 1
ATOM 2844 N N . SER A 1 371 ? 14.853 -9.781 -28.917 1.00 85.06 371 SER A N 1
ATOM 2845 C CA . SER A 1 371 ? 15.067 -11.105 -28.305 1.00 85.06 371 SER A CA 1
ATOM 2846 C C . SER A 1 371 ? 15.751 -12.104 -29.253 1.00 85.06 371 SER A C 1
ATOM 2848 O O . SER A 1 371 ? 16.315 -13.094 -28.787 1.00 85.06 371 SER A O 1
ATOM 2850 N N . CYS A 1 372 ? 15.809 -11.812 -30.560 1.00 83.81 372 CYS A N 1
ATOM 2851 C CA . CYS A 1 372 ? 16.558 -12.578 -31.562 1.00 83.81 372 CYS A CA 1
ATOM 2852 C C . CYS A 1 372 ? 18.077 -12.667 -31.305 1.00 83.81 372 CYS A C 1
ATOM 2854 O O . CYS A 1 372 ? 18.746 -13.474 -31.950 1.00 83.81 372 CYS A O 1
ATOM 2856 N N . PHE A 1 373 ? 18.621 -11.901 -30.351 1.00 86.94 373 PHE A N 1
ATOM 2857 C CA . PHE A 1 373 ? 20.017 -11.975 -29.907 1.00 86.94 373 PHE A CA 1
ATOM 2858 C C . PHE A 1 373 ? 20.264 -13.036 -28.811 1.00 86.94 373 PHE A C 1
ATOM 2860 O O . PHE A 1 373 ? 21.392 -13.523 -28.680 1.00 86.94 373 PHE A O 1
ATOM 2867 N N . TRP A 1 374 ? 19.221 -13.471 -28.086 1.00 88.31 374 TRP A N 1
ATOM 2868 C CA . TRP A 1 374 ? 19.328 -14.347 -26.907 1.00 88.31 374 TRP A CA 1
ATOM 2869 C C . TRP A 1 374 ? 18.472 -15.614 -26.993 1.00 88.31 374 TRP A C 1
ATOM 2871 O O . TRP A 1 374 ? 17.383 -15.649 -27.569 1.00 88.31 374 TRP A O 1
ATOM 2881 N N . GLN A 1 375 ? 18.976 -16.699 -26.416 1.00 81.88 375 GLN A N 1
ATOM 2882 C CA . GLN A 1 375 ? 18.276 -17.977 -26.295 1.00 81.88 375 GLN A CA 1
ATOM 2883 C C . GLN A 1 375 ? 17.287 -17.953 -25.118 1.00 81.88 375 GLN A C 1
ATOM 2885 O O . GLN A 1 375 ? 17.355 -17.094 -24.237 1.00 81.88 375 GLN A O 1
ATOM 2890 N N . SER A 1 376 ? 16.374 -18.925 -25.062 1.00 67.81 376 SER A N 1
ATOM 2891 C CA . SER A 1 376 ? 15.552 -19.163 -23.870 1.00 67.81 376 SER A CA 1
ATOM 2892 C C . SER A 1 376 ? 16.461 -19.530 -22.690 1.00 67.81 376 SER A C 1
ATOM 2894 O O . SER A 1 376 ? 17.046 -20.607 -22.687 1.00 67.81 376 SER A O 1
ATOM 2896 N N . GLY A 1 377 ? 16.601 -18.620 -21.722 1.00 66.00 377 GLY A N 1
ATOM 2897 C CA . GLY A 1 377 ? 17.593 -18.713 -20.638 1.00 66.00 377 GLY A CA 1
ATOM 2898 C C . GLY A 1 377 ? 18.703 -17.656 -20.698 1.00 66.00 377 GLY A C 1
ATOM 2899 O O . GLY A 1 377 ? 19.533 -17.613 -19.803 1.00 66.00 377 GLY A O 1
ATOM 2900 N N . GLY A 1 378 ? 18.712 -16.781 -21.711 1.00 69.81 378 GLY A N 1
ATOM 2901 C CA . GLY A 1 378 ? 19.559 -15.583 -21.740 1.00 69.81 378 GLY A CA 1
ATOM 2902 C C . GLY A 1 378 ? 20.949 -15.743 -22.350 1.00 69.81 378 GLY A C 1
ATOM 2903 O O . GLY A 1 378 ? 21.644 -14.751 -22.520 1.00 69.81 378 GLY A O 1
ATOM 2904 N N . LEU A 1 379 ? 21.349 -16.954 -22.741 1.00 81.00 379 LEU A N 1
ATOM 2905 C CA . LEU A 1 379 ? 22.624 -17.169 -23.427 1.00 81.00 379 LEU A CA 1
ATOM 2906 C C . LEU A 1 379 ? 22.640 -16.494 -24.814 1.00 81.00 379 LEU A C 1
ATOM 2908 O O . LEU A 1 379 ? 21.636 -16.569 -25.533 1.00 81.00 379 LEU A O 1
ATOM 2912 N N . PRO A 1 380 ? 23.765 -15.901 -25.252 1.00 86.06 380 PRO A N 1
ATOM 2913 C CA . PRO A 1 380 ? 23.903 -15.358 -26.602 1.00 86.06 380 PRO A CA 1
ATOM 2914 C C . PRO A 1 380 ? 23.634 -16.404 -27.690 1.00 86.06 380 PRO A C 1
ATOM 2916 O O . PRO A 1 380 ? 24.042 -17.564 -27.583 1.00 86.06 380 PRO A O 1
ATOM 2919 N N . ARG A 1 381 ? 22.978 -16.000 -28.783 1.00 87.50 381 ARG A N 1
ATOM 2920 C CA . ARG A 1 381 ? 22.833 -16.848 -29.986 1.00 87.50 381 ARG A CA 1
ATOM 2921 C C . ARG A 1 381 ? 24.071 -16.838 -30.882 1.00 87.50 381 ARG A C 1
ATOM 2923 O O . ARG A 1 381 ? 24.277 -17.780 -31.641 1.00 87.50 381 ARG A O 1
ATOM 2930 N N . VAL A 1 382 ? 24.894 -15.792 -30.799 1.00 89.56 382 VAL A N 1
ATOM 2931 C CA . VAL A 1 382 ? 26.130 -15.662 -31.584 1.00 89.56 382 VAL A CA 1
ATOM 2932 C C . VAL A 1 382 ? 27.283 -16.360 -30.861 1.00 89.56 382 VAL A C 1
ATOM 2934 O O . VAL A 1 382 ? 27.559 -16.085 -29.690 1.00 89.56 382 VAL A O 1
ATOM 2937 N N . ALA A 1 383 ? 27.977 -17.251 -31.572 1.00 89.44 383 ALA A N 1
ATOM 2938 C CA . ALA A 1 383 ? 29.086 -18.035 -31.034 1.00 89.44 383 ALA A CA 1
ATOM 2939 C C . ALA A 1 383 ? 30.221 -17.148 -30.487 1.00 89.44 383 ALA A C 1
ATOM 2941 O O . ALA A 1 383 ? 30.610 -16.162 -31.114 1.00 89.44 383 ALA A O 1
ATOM 2942 N N . LEU A 1 384 ? 30.799 -17.534 -29.343 1.00 89.75 384 LEU A N 1
ATOM 2943 C CA . LEU A 1 384 ? 31.850 -16.764 -28.663 1.00 89.75 384 LEU A CA 1
ATOM 2944 C C . LEU A 1 384 ? 33.056 -16.456 -29.570 1.00 89.75 384 LEU A C 1
ATOM 2946 O O . LEU A 1 384 ? 33.566 -15.341 -29.534 1.00 89.75 384 LEU A O 1
ATOM 2950 N N . ALA A 1 385 ? 33.470 -17.400 -30.422 1.00 91.06 385 ALA A N 1
ATOM 2951 C CA . ALA A 1 385 ? 34.582 -17.204 -31.356 1.00 91.06 385 ALA A CA 1
ATOM 2952 C C . ALA A 1 385 ? 34.326 -16.060 -32.360 1.00 91.06 385 ALA A C 1
ATOM 2954 O O . ALA A 1 385 ? 35.220 -15.256 -32.623 1.00 91.06 385 ALA A O 1
ATOM 2955 N N . ASP A 1 386 ? 33.096 -15.935 -32.868 1.00 91.88 386 ASP A N 1
ATOM 2956 C CA . ASP A 1 386 ? 32.707 -14.858 -33.789 1.00 91.88 386 ASP A CA 1
ATOM 2957 C C . ASP A 1 386 ? 32.658 -13.510 -33.061 1.00 91.88 386 ASP A C 1
ATOM 2959 O O . ASP A 1 386 ? 33.137 -12.498 -33.577 1.00 91.88 386 ASP A O 1
ATOM 2963 N N . ARG A 1 387 ? 32.156 -13.510 -31.820 1.00 92.19 387 ARG A N 1
ATOM 2964 C CA . ARG A 1 387 ? 32.123 -12.326 -30.950 1.00 92.19 387 ARG A CA 1
ATOM 2965 C C . ARG A 1 387 ? 33.528 -11.834 -30.593 1.00 92.19 387 ARG A C 1
ATOM 2967 O O . ARG A 1 387 ? 33.786 -10.635 -30.669 1.00 92.19 387 ARG A O 1
ATOM 2974 N N . GLN A 1 388 ? 34.454 -12.742 -30.281 1.00 93.12 388 GLN A N 1
ATOM 2975 C CA . GLN A 1 388 ? 35.869 -12.434 -30.041 1.00 93.12 388 GLN A CA 1
ATOM 2976 C C . GLN A 1 388 ? 36.569 -11.909 -31.304 1.00 93.12 388 GLN A C 1
ATOM 2978 O O . GLN A 1 388 ? 37.309 -10.927 -31.230 1.00 93.12 388 GLN A O 1
ATOM 2983 N N . ALA A 1 389 ? 36.303 -12.508 -32.471 1.00 91.88 389 ALA A N 1
ATOM 2984 C CA . ALA A 1 389 ? 36.858 -12.055 -33.746 1.00 91.88 389 ALA A CA 1
ATOM 2985 C C . ALA A 1 389 ? 36.381 -10.641 -34.132 1.00 91.88 389 ALA A C 1
ATOM 2987 O O . ALA A 1 389 ? 37.172 -9.854 -34.653 1.00 91.88 389 ALA A O 1
ATOM 2988 N N . LEU A 1 390 ? 35.121 -10.295 -33.835 1.00 91.81 390 LEU A N 1
ATOM 2989 C CA . LEU A 1 390 ? 34.605 -8.928 -33.966 1.00 91.81 390 LEU A CA 1
ATOM 2990 C C . LEU A 1 390 ? 35.233 -7.978 -32.935 1.00 91.81 390 LEU A C 1
ATOM 2992 O O . LEU A 1 390 ? 35.670 -6.886 -33.296 1.00 91.81 390 LEU A O 1
ATOM 2996 N N . ALA A 1 391 ? 35.325 -8.388 -31.666 1.00 91.31 391 ALA A N 1
ATOM 2997 C CA . ALA A 1 391 ? 35.893 -7.557 -30.604 1.00 91.31 391 ALA A CA 1
ATOM 2998 C C . ALA A 1 391 ? 37.354 -7.165 -30.878 1.00 91.31 391 ALA A C 1
ATOM 3000 O O . ALA A 1 391 ? 37.716 -6.008 -30.681 1.00 91.31 391 ALA A O 1
ATOM 3001 N N . GLY A 1 392 ? 38.164 -8.085 -31.416 1.00 90.31 392 GLY A N 1
ATOM 3002 C CA . GLY A 1 392 ? 39.558 -7.832 -31.806 1.00 90.31 392 GLY A CA 1
ATOM 3003 C C . GLY A 1 392 ? 39.749 -6.845 -32.971 1.00 90.31 392 GLY A C 1
ATOM 3004 O O . GLY A 1 392 ? 40.886 -6.511 -33.305 1.00 90.31 392 GLY A O 1
ATOM 3005 N N . GLN A 1 393 ? 38.666 -6.374 -33.599 1.00 88.62 393 GLN A N 1
ATOM 3006 C CA . GLN A 1 393 ? 38.692 -5.348 -34.649 1.00 88.62 393 GLN A CA 1
ATOM 3007 C C . GLN A 1 393 ? 38.114 -3.995 -34.205 1.00 88.62 393 GLN A C 1
ATOM 3009 O O . GLN A 1 393 ? 38.175 -3.036 -34.973 1.00 88.62 393 GLN A O 1
ATOM 3014 N N . PHE A 1 394 ? 37.611 -3.884 -32.971 1.00 88.81 394 PHE A N 1
ATOM 3015 C CA . PHE A 1 394 ? 36.960 -2.678 -32.447 1.00 88.81 394 PHE A CA 1
ATOM 3016 C C . PHE A 1 394 ? 37.844 -1.423 -32.527 1.00 88.81 394 PHE A C 1
ATOM 3018 O O . PHE A 1 394 ? 37.404 -0.400 -33.050 1.00 88.81 394 PHE A O 1
ATOM 3025 N N . ASP A 1 395 ? 39.116 -1.514 -32.126 1.00 87.31 395 ASP A N 1
ATOM 3026 C CA . ASP A 1 395 ? 40.063 -0.384 -32.175 1.00 87.31 395 ASP A CA 1
ATOM 3027 C C . ASP A 1 395 ? 40.426 0.056 -33.606 1.00 87.31 395 ASP A C 1
ATOM 3029 O O . ASP A 1 395 ? 41.011 1.118 -33.807 1.00 87.31 395 ASP A O 1
ATOM 3033 N N . ARG A 1 396 ? 40.086 -0.753 -34.620 1.00 85.00 396 ARG A N 1
ATOM 3034 C CA . ARG A 1 396 ? 40.300 -0.449 -36.045 1.00 85.00 396 ARG A CA 1
ATOM 3035 C C . ARG A 1 396 ? 39.070 0.176 -36.709 1.00 85.00 396 ARG A C 1
ATOM 3037 O O . ARG A 1 396 ? 39.087 0.423 -37.914 1.00 85.00 396 ARG A O 1
ATOM 3044 N N . ALA A 1 397 ? 37.991 0.397 -35.960 1.00 83.88 397 ALA A N 1
ATOM 3045 C CA . ALA A 1 397 ? 36.759 0.974 -36.476 1.00 83.88 397 ALA A CA 1
ATOM 3046 C C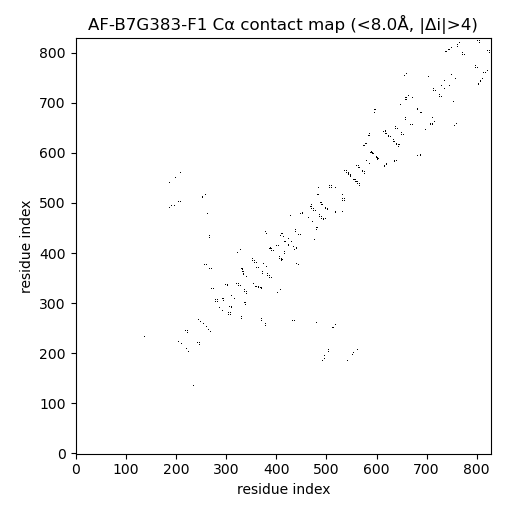 . ALA A 1 397 ? 36.942 2.450 -36.879 1.00 83.88 397 ALA A C 1
ATOM 3048 O O . ALA A 1 397 ? 37.499 3.254 -36.135 1.00 83.88 397 ALA A O 1
ATOM 3049 N N . LEU A 1 398 ? 36.428 2.806 -38.061 1.00 82.00 398 LEU A N 1
ATOM 3050 C CA . LEU A 1 398 ? 36.669 4.102 -38.714 1.00 82.00 398 LEU A CA 1
ATOM 3051 C C . LEU A 1 398 ? 36.027 5.306 -38.004 1.00 82.00 398 LEU A C 1
ATOM 3053 O O . LEU A 1 398 ? 36.474 6.433 -38.185 1.00 82.00 398 LEU A O 1
ATOM 3057 N N . ASN A 1 399 ? 34.949 5.081 -37.254 1.00 86.62 399 ASN A N 1
ATOM 3058 C CA . ASN A 1 399 ?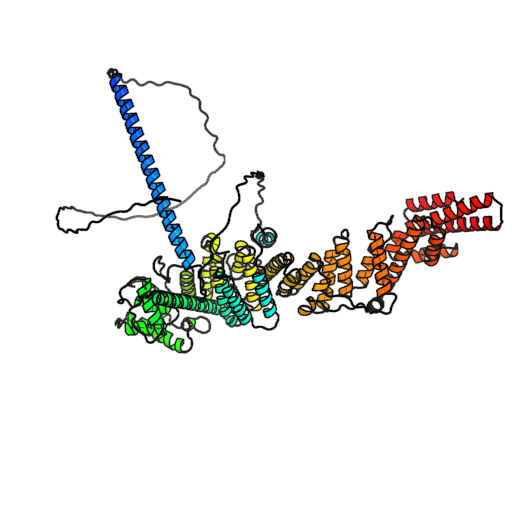 34.190 6.098 -36.527 1.00 86.62 399 ASN A CA 1
ATOM 3059 C C . ASN A 1 399 ? 33.396 5.447 -35.380 1.00 86.62 399 ASN A C 1
ATOM 3061 O O . ASN A 1 399 ? 33.352 4.219 -35.259 1.00 86.62 399 ASN A O 1
ATOM 3065 N N . ASP A 1 400 ? 32.753 6.259 -34.542 1.00 89.19 400 ASP A N 1
ATOM 3066 C CA . ASP A 1 400 ? 32.052 5.758 -33.355 1.00 89.19 400 ASP A CA 1
ATOM 3067 C C . ASP A 1 400 ? 30.780 4.962 -33.689 1.00 89.19 400 ASP A C 1
ATOM 3069 O O . ASP A 1 400 ? 30.462 4.010 -32.984 1.00 89.19 400 ASP A O 1
ATOM 3073 N N . PHE A 1 401 ? 30.114 5.223 -34.819 1.00 90.94 401 PHE A N 1
ATOM 3074 C CA . PHE A 1 401 ? 29.033 4.351 -35.299 1.00 90.94 401 PHE A CA 1
ATOM 3075 C C . PHE A 1 401 ? 29.538 2.939 -35.617 1.00 90.94 401 PHE A C 1
ATOM 3077 O O . PHE A 1 401 ? 28.932 1.954 -35.197 1.00 90.94 401 PHE A O 1
ATOM 3084 N N . ALA A 1 402 ? 30.683 2.824 -36.296 1.00 90.19 402 ALA A N 1
ATOM 3085 C CA . ALA A 1 402 ? 31.322 1.541 -36.551 1.00 90.19 402 ALA A CA 1
ATOM 3086 C C . ALA A 1 402 ? 31.715 0.850 -35.234 1.00 90.19 402 ALA A C 1
ATOM 3088 O O . ALA A 1 402 ? 31.390 -0.323 -35.058 1.00 90.19 402 ALA A O 1
ATOM 3089 N N . LYS A 1 403 ? 32.321 1.571 -34.272 1.00 91.38 403 LYS A N 1
ATOM 3090 C CA . LYS A 1 403 ? 32.595 1.041 -32.917 1.00 91.38 403 LYS A CA 1
ATOM 3091 C C . LYS A 1 403 ? 31.322 0.527 -32.244 1.00 91.38 403 LYS A C 1
ATOM 3093 O O . LYS A 1 403 ? 31.337 -0.574 -31.706 1.00 91.38 403 LYS A O 1
ATOM 3098 N N . GLY A 1 404 ? 30.216 1.269 -32.329 1.00 92.19 404 GLY A N 1
ATOM 3099 C CA . GLY A 1 404 ? 28.904 0.852 -31.833 1.00 92.19 404 GLY A CA 1
ATOM 3100 C C . GLY A 1 404 ? 28.433 -0.470 -32.443 1.00 92.19 404 GLY A C 1
ATOM 3101 O O . GLY A 1 404 ? 28.040 -1.370 -31.708 1.00 92.19 404 GLY A O 1
ATOM 3102 N N . VAL A 1 405 ? 28.552 -0.639 -33.765 1.00 93.56 405 VAL A N 1
ATOM 3103 C CA . VAL A 1 405 ? 28.234 -1.908 -34.453 1.00 93.56 405 VAL A CA 1
ATOM 3104 C C . VAL A 1 405 ? 29.130 -3.060 -33.968 1.00 93.56 405 VAL A C 1
ATOM 3106 O O . VAL A 1 405 ? 28.618 -4.139 -33.665 1.00 93.56 405 VAL A O 1
ATOM 3109 N N . TYR A 1 406 ? 30.446 -2.849 -33.821 1.00 93.31 406 TYR A N 1
ATOM 3110 C CA . TYR A 1 406 ? 31.349 -3.861 -33.247 1.00 93.31 406 TYR A CA 1
ATOM 3111 C C . TYR A 1 406 ? 31.001 -4.199 -31.787 1.00 93.31 406 TYR A C 1
ATOM 3113 O O . TYR A 1 406 ? 31.045 -5.369 -31.405 1.00 93.31 406 TYR A O 1
ATOM 3121 N N . ALA A 1 407 ? 30.654 -3.208 -30.962 1.00 92.56 407 ALA A N 1
ATOM 3122 C CA . ALA A 1 407 ? 30.276 -3.408 -29.564 1.00 92.56 407 ALA A CA 1
ATOM 3123 C C . ALA A 1 407 ? 28.958 -4.184 -29.429 1.00 92.56 407 ALA A C 1
ATOM 3125 O O . ALA A 1 407 ? 28.935 -5.180 -28.714 1.00 92.56 407 ALA A O 1
ATOM 3126 N N . LEU A 1 408 ? 27.901 -3.817 -30.166 1.00 93.06 408 LEU A N 1
ATOM 3127 C CA . LEU A 1 408 ? 26.616 -4.530 -30.129 1.00 93.06 408 LEU A CA 1
ATOM 3128 C C . LEU A 1 408 ? 26.744 -5.985 -30.612 1.00 93.06 408 LEU A C 1
ATOM 3130 O O . LEU A 1 408 ? 26.204 -6.893 -29.982 1.00 93.06 408 LEU A O 1
ATOM 3134 N N . LEU A 1 409 ? 27.480 -6.239 -31.700 1.00 92.88 409 LEU A N 1
ATOM 3135 C CA . LEU A 1 409 ? 27.584 -7.591 -32.269 1.00 92.88 409 LEU A CA 1
ATOM 3136 C C . LEU A 1 409 ? 28.597 -8.500 -31.553 1.00 92.88 409 LEU A C 1
ATOM 3138 O O . LEU A 1 409 ? 28.439 -9.719 -31.582 1.00 92.88 409 LEU A O 1
ATOM 3142 N N . SER A 1 410 ? 29.618 -7.943 -30.891 1.00 92.00 410 SER A N 1
ATOM 3143 C CA . SER A 1 410 ? 30.501 -8.728 -30.011 1.00 92.00 410 SER A CA 1
ATOM 3144 C C . SER A 1 410 ? 29.921 -8.909 -28.606 1.00 92.00 410 SER A C 1
ATOM 3146 O O . SER A 1 410 ? 30.090 -9.962 -27.990 1.00 92.00 410 SER A O 1
ATOM 3148 N N . GLY A 1 411 ? 29.270 -7.877 -28.070 1.00 88.75 411 GLY A N 1
ATOM 3149 C CA . GLY A 1 411 ? 28.850 -7.815 -26.675 1.00 88.75 411 GLY A CA 1
ATOM 3150 C C . GLY A 1 411 ? 30.005 -7.864 -25.668 1.00 88.75 411 GLY A C 1
ATOM 3151 O O . GLY A 1 411 ? 29.768 -8.165 -24.507 1.00 88.75 411 GLY A O 1
ATOM 3152 N N . LEU A 1 412 ? 31.254 -7.628 -26.090 1.00 89.31 412 LEU A N 1
ATOM 3153 C CA . LEU A 1 412 ? 32.443 -7.669 -25.219 1.00 89.31 412 LEU A CA 1
ATOM 3154 C C . LEU A 1 412 ? 32.964 -6.256 -24.902 1.00 89.31 412 LEU A C 1
ATOM 3156 O O . LEU A 1 412 ? 33.348 -5.950 -23.766 1.00 89.31 412 LEU A O 1
ATOM 3160 N N . ASN A 1 413 ? 32.923 -5.374 -25.900 1.00 90.12 413 ASN A N 1
ATOM 3161 C CA . ASN A 1 413 ? 33.324 -3.976 -25.776 1.00 90.12 413 ASN A CA 1
ATOM 3162 C C . ASN A 1 413 ? 32.155 -3.099 -25.313 1.00 90.12 413 ASN A C 1
ATOM 3164 O O . ASN A 1 413 ? 30.993 -3.404 -25.574 1.00 90.12 413 ASN A O 1
ATOM 3168 N N . ASN A 1 414 ? 32.466 -1.999 -24.627 1.00 88.12 414 ASN A N 1
ATOM 3169 C CA . ASN A 1 414 ? 31.463 -1.003 -24.253 1.00 88.12 414 ASN A CA 1
ATOM 3170 C C . ASN A 1 414 ? 31.001 -0.230 -25.503 1.00 88.12 414 ASN A C 1
ATOM 3172 O O . ASN A 1 414 ? 31.781 -0.054 -26.444 1.00 88.12 414 ASN A O 1
ATOM 3176 N N . LEU A 1 415 ? 29.764 0.279 -25.497 1.00 87.81 415 LEU A N 1
ATOM 3177 C CA . LEU A 1 415 ? 29.369 1.305 -26.466 1.00 87.81 415 LEU A CA 1
ATOM 3178 C C . LEU A 1 415 ? 30.261 2.551 -26.301 1.00 87.81 415 LEU A C 1
ATOM 3180 O O . LEU A 1 415 ? 30.657 2.866 -25.173 1.00 87.81 415 LEU A O 1
ATOM 3184 N N . PRO A 1 416 ? 30.593 3.262 -27.393 1.00 86.19 416 PRO A N 1
ATOM 3185 C CA . PRO A 1 416 ? 31.256 4.554 -27.290 1.00 86.19 416 PRO A CA 1
ATOM 3186 C C . PRO A 1 416 ? 30.316 5.586 -26.652 1.00 86.19 416 PRO A C 1
ATOM 3188 O O . PRO A 1 416 ? 29.098 5.501 -26.783 1.00 86.19 416 PRO A O 1
ATOM 3191 N N . THR A 1 417 ? 30.895 6.577 -25.984 1.00 83.25 417 THR A N 1
ATOM 3192 C CA . THR A 1 417 ? 30.193 7.742 -25.427 1.00 83.25 417 THR A CA 1
ATOM 3193 C C . THR A 1 417 ? 30.390 8.940 -26.350 1.00 83.25 417 THR A C 1
ATOM 3195 O O . THR A 1 417 ? 31.524 9.197 -26.760 1.00 83.25 417 THR A O 1
ATOM 3198 N N . SER A 1 418 ? 29.332 9.688 -26.669 1.00 78.75 418 SER A N 1
ATOM 3199 C CA . SER A 1 418 ? 29.434 10.876 -27.523 1.00 78.75 418 SER A CA 1
ATOM 3200 C C . SER A 1 418 ? 28.331 11.888 -27.222 1.00 78.75 418 SER A C 1
ATOM 3202 O O . SER A 1 418 ? 27.151 11.556 -27.244 1.00 78.75 418 SER A O 1
ATOM 3204 N N . GLU A 1 419 ? 28.725 13.144 -27.016 1.00 75.06 419 GLU A N 1
ATOM 3205 C CA . GLU A 1 419 ? 27.816 14.277 -26.781 1.00 75.06 419 GLU A CA 1
ATOM 3206 C C . GLU A 1 419 ? 27.083 14.747 -28.052 1.00 75.06 419 GLU A C 1
ATOM 3208 O O . GLU A 1 419 ? 26.182 15.575 -27.973 1.00 75.06 419 GLU A O 1
ATOM 3213 N N . THR A 1 420 ? 27.465 14.252 -29.236 1.00 72.62 420 THR A N 1
ATOM 3214 C CA . THR A 1 420 ? 26.906 14.696 -30.528 1.00 72.62 420 THR A CA 1
ATOM 3215 C C . THR A 1 420 ? 26.145 13.606 -31.276 1.00 72.62 420 THR A C 1
ATOM 3217 O O . THR A 1 420 ? 25.366 13.906 -32.182 1.00 72.62 420 THR A O 1
ATOM 3220 N N . ILE A 1 421 ? 26.340 12.336 -30.911 1.00 81.62 421 ILE A N 1
ATOM 3221 C CA . ILE A 1 421 ? 25.672 11.202 -31.550 1.00 81.62 421 ILE A CA 1
ATOM 3222 C C . ILE A 1 421 ? 24.485 10.758 -30.694 1.00 81.62 421 ILE A C 1
ATOM 3224 O O . ILE A 1 421 ? 24.640 10.144 -29.639 1.00 81.62 421 ILE A O 1
ATOM 3228 N N . ILE A 1 422 ? 23.278 11.007 -31.201 1.00 79.00 422 ILE A N 1
ATOM 3229 C CA . ILE A 1 422 ? 22.042 10.404 -30.683 1.00 79.00 422 ILE A CA 1
ATOM 3230 C C . ILE A 1 422 ? 22.218 8.878 -30.704 1.00 79.00 422 ILE A C 1
ATOM 3232 O O . ILE A 1 422 ? 22.648 8.342 -31.719 1.00 79.00 422 ILE A O 1
ATOM 3236 N N . GLY A 1 423 ? 21.923 8.168 -29.614 1.00 74.88 423 GLY A N 1
ATOM 3237 C CA . GLY A 1 423 ? 22.306 6.758 -29.450 1.00 74.88 423 GLY A CA 1
ATOM 3238 C C . GLY A 1 423 ? 23.532 6.542 -28.547 1.00 74.88 423 GLY A C 1
ATOM 3239 O O . GLY A 1 423 ? 23.748 5.420 -28.097 1.00 74.88 423 GLY A O 1
ATOM 3240 N N . PHE A 1 424 ? 24.313 7.589 -28.245 1.00 81.31 424 PHE A N 1
ATOM 3241 C CA . PHE A 1 424 ? 25.472 7.549 -27.333 1.00 81.31 424 PHE A CA 1
ATOM 3242 C C . PHE A 1 424 ? 25.487 8.696 -26.299 1.00 81.31 424 PHE A C 1
ATOM 3244 O O . PHE A 1 424 ? 26.515 8.917 -25.652 1.00 81.31 424 PHE A O 1
ATOM 3251 N N . MET A 1 425 ? 24.375 9.434 -26.172 1.00 79.69 425 MET A N 1
ATOM 3252 C CA . MET A 1 425 ? 24.332 10.755 -25.526 1.00 79.69 425 MET A CA 1
ATOM 3253 C C . MET A 1 425 ? 23.522 10.793 -24.220 1.00 79.69 425 MET A C 1
ATOM 3255 O O . MET A 1 425 ? 23.815 11.618 -23.359 1.00 79.69 425 MET A O 1
ATOM 3259 N N . ASN A 1 426 ? 22.501 9.941 -24.060 1.00 82.56 426 ASN A N 1
ATOM 3260 C CA . ASN A 1 426 ? 21.625 9.947 -22.881 1.00 82.56 426 ASN A CA 1
ATOM 3261 C C . ASN A 1 426 ? 21.845 8.730 -21.962 1.00 82.56 426 ASN A C 1
ATOM 3263 O O . ASN A 1 426 ? 22.601 7.801 -22.268 1.00 82.56 426 ASN A O 1
ATOM 3267 N N . ILE A 1 427 ? 21.179 8.742 -20.805 1.00 85.06 427 ILE A N 1
ATOM 3268 C CA . ILE A 1 427 ? 21.303 7.671 -19.815 1.00 85.06 427 ILE A CA 1
ATOM 3269 C C . ILE A 1 427 ? 20.671 6.359 -20.302 1.00 85.06 427 ILE A C 1
ATOM 3271 O O . ILE A 1 427 ? 21.199 5.285 -20.028 1.00 85.06 427 ILE A O 1
ATOM 3275 N N . GLU A 1 428 ? 19.589 6.416 -21.076 1.00 86.81 428 GLU A N 1
ATOM 3276 C CA . GLU A 1 428 ? 18.931 5.242 -21.650 1.00 86.81 428 GLU A CA 1
ATOM 3277 C C . GLU A 1 428 ? 19.838 4.500 -22.642 1.00 86.81 428 GLU A C 1
ATOM 3279 O O . GLU A 1 428 ? 19.845 3.269 -22.675 1.00 86.81 428 GLU A O 1
ATOM 3284 N N . ASP A 1 429 ? 20.638 5.226 -23.422 1.00 86.69 429 ASP A N 1
ATOM 3285 C CA . ASP A 1 429 ? 21.642 4.692 -24.340 1.00 86.69 429 ASP A CA 1
ATOM 3286 C C . ASP A 1 429 ? 22.807 4.039 -23.584 1.00 86.69 429 ASP A C 1
ATOM 3288 O O . ASP A 1 429 ? 23.204 2.913 -23.902 1.00 86.69 429 ASP A O 1
ATOM 3292 N N . TYR A 1 430 ? 23.307 4.697 -22.532 1.00 89.00 430 TYR A N 1
ATOM 3293 C CA . TYR A 1 430 ? 24.341 4.140 -21.656 1.00 89.00 430 TYR A CA 1
ATOM 3294 C C . TYR A 1 430 ? 23.867 2.853 -20.959 1.00 89.00 430 TYR A C 1
ATOM 3296 O O . TYR A 1 430 ? 24.547 1.826 -21.016 1.00 89.00 430 TYR A O 1
ATOM 3304 N N . LEU A 1 431 ? 22.659 2.868 -20.383 1.00 91.12 431 LEU A N 1
ATOM 3305 C CA . LEU A 1 431 ? 22.021 1.697 -19.773 1.00 91.12 431 LEU A CA 1
ATOM 3306 C C . LEU A 1 431 ? 21.758 0.586 -20.795 1.00 91.12 431 LEU A C 1
ATOM 3308 O O . LEU A 1 431 ? 21.993 -0.581 -20.485 1.00 91.12 431 LEU A O 1
ATOM 3312 N N . THR A 1 432 ? 21.334 0.928 -22.018 1.00 92.38 432 THR A N 1
ATOM 3313 C CA . THR A 1 432 ? 21.192 -0.047 -23.111 1.00 92.38 432 THR A CA 1
ATOM 3314 C C . THR A 1 432 ? 22.530 -0.731 -23.381 1.00 92.38 432 THR A C 1
ATOM 3316 O O . THR A 1 432 ? 22.578 -1.955 -23.435 1.00 92.38 432 THR A O 1
ATOM 3319 N N . GLY A 1 433 ? 23.628 0.027 -23.482 1.00 91.31 433 GLY A N 1
ATOM 3320 C CA . GLY A 1 433 ? 24.971 -0.524 -23.678 1.00 91.31 433 GLY A CA 1
ATOM 3321 C C . GLY A 1 433 ? 25.439 -1.436 -22.541 1.00 91.31 433 GLY A C 1
ATOM 3322 O O . GLY A 1 433 ? 25.973 -2.515 -22.807 1.00 91.31 433 GLY A O 1
ATOM 3323 N N . LEU A 1 434 ? 25.208 -1.040 -21.285 1.00 92.69 434 LEU A N 1
ATOM 3324 C CA . LEU A 1 434 ? 25.552 -1.848 -20.110 1.00 92.69 434 LEU A CA 1
ATOM 3325 C C . LEU A 1 434 ? 24.745 -3.151 -20.046 1.00 92.69 434 LEU A C 1
ATOM 3327 O O . LEU A 1 434 ? 25.338 -4.221 -19.914 1.00 92.69 434 LEU A O 1
ATOM 3331 N N . LEU A 1 435 ? 23.416 -3.083 -20.188 1.00 92.56 435 LEU A N 1
ATOM 3332 C CA . LEU A 1 435 ? 22.554 -4.269 -20.187 1.00 92.56 435 LEU A CA 1
ATOM 3333 C C . LEU A 1 435 ? 22.875 -5.200 -21.358 1.00 92.56 435 LEU A C 1
ATOM 3335 O O . LEU A 1 435 ? 22.967 -6.410 -21.167 1.00 92.56 435 LEU A O 1
ATOM 3339 N N . TRP A 1 436 ? 23.099 -4.649 -22.555 1.00 92.44 436 TRP A N 1
ATOM 3340 C CA . TRP A 1 436 ? 23.463 -5.426 -23.739 1.00 92.44 436 TRP A CA 1
ATOM 3341 C C . TRP A 1 436 ? 24.771 -6.187 -23.527 1.00 92.44 436 TRP A C 1
ATOM 3343 O O . TRP A 1 436 ? 24.856 -7.371 -23.847 1.00 92.44 436 TRP A O 1
ATOM 3353 N N . LYS A 1 437 ? 25.787 -5.533 -22.952 1.00 92.44 437 LYS A N 1
ATOM 3354 C CA . LYS A 1 437 ? 27.062 -6.172 -22.617 1.00 92.44 437 LYS A CA 1
ATOM 3355 C C . LYS A 1 437 ? 26.906 -7.235 -21.526 1.00 92.44 437 LYS A C 1
ATOM 3357 O O . LYS A 1 437 ? 27.441 -8.329 -21.696 1.00 92.44 437 LYS A O 1
ATOM 3362 N N . ALA A 1 438 ? 26.179 -6.953 -20.445 1.00 92.44 438 ALA A N 1
ATOM 3363 C CA . ALA A 1 438 ? 25.961 -7.906 -19.353 1.00 92.44 438 ALA A CA 1
ATOM 3364 C C . ALA A 1 438 ? 25.257 -9.181 -19.850 1.00 92.44 438 ALA A C 1
ATOM 3366 O O . ALA A 1 438 ? 25.754 -10.289 -19.657 1.00 92.44 438 ALA A O 1
ATOM 3367 N N . LEU A 1 439 ? 24.171 -9.017 -20.612 1.00 91.31 439 LEU A N 1
ATOM 3368 C CA . LEU A 1 439 ? 23.428 -10.105 -21.258 1.00 91.31 439 LEU A CA 1
ATOM 3369 C C . LEU A 1 439 ? 24.222 -10.853 -22.344 1.00 91.31 439 LEU A C 1
ATOM 3371 O O . LEU A 1 439 ? 23.763 -11.875 -22.847 1.00 91.31 439 LEU A O 1
ATOM 3375 N N . MET A 1 440 ? 25.386 -10.347 -22.754 1.00 90.12 440 MET A N 1
ATOM 3376 C CA . MET A 1 440 ? 26.262 -11.005 -23.725 1.00 90.12 440 MET A CA 1
ATOM 3377 C C . MET A 1 440 ? 27.398 -11.818 -23.084 1.00 90.12 440 MET A C 1
ATOM 3379 O O . MET A 1 440 ? 28.179 -12.445 -23.812 1.00 90.12 440 MET A O 1
ATOM 3383 N N . GLN A 1 441 ? 27.500 -11.856 -21.752 1.00 89.25 441 GLN A N 1
ATOM 3384 C CA . GLN A 1 441 ? 28.442 -12.737 -21.054 1.00 89.25 441 GLN A CA 1
ATOM 3385 C C . GLN A 1 441 ? 27.824 -14.106 -20.737 1.00 89.25 441 GLN A C 1
ATOM 3387 O O . GLN A 1 441 ? 26.611 -14.293 -20.784 1.00 89.25 441 GLN A O 1
ATOM 3392 N N . GLU A 1 442 ? 28.674 -15.083 -20.414 1.00 85.56 442 GLU A N 1
ATOM 3393 C CA . GLU A 1 442 ? 28.230 -16.407 -19.951 1.00 85.56 442 GLU A CA 1
ATOM 3394 C C . GLU A 1 442 ? 27.740 -16.363 -18.489 1.00 85.56 442 GLU A C 1
ATOM 3396 O O . GLU A 1 442 ? 26.851 -17.122 -18.116 1.00 85.56 442 GLU A O 1
ATOM 3401 N N . ASN A 1 443 ? 28.258 -15.425 -17.687 1.00 87.44 443 ASN A N 1
ATOM 3402 C CA . ASN A 1 443 ? 27.879 -15.141 -16.299 1.00 87.44 443 ASN A CA 1
ATOM 3403 C C . ASN A 1 443 ? 26.927 -13.927 -16.190 1.00 87.44 443 ASN A C 1
ATOM 3405 O O . ASN A 1 443 ? 27.114 -13.052 -15.345 1.00 87.44 443 ASN A O 1
ATOM 3409 N N . ALA A 1 444 ? 25.909 -13.858 -17.057 1.00 88.25 444 ALA A N 1
ATOM 3410 C CA . ALA A 1 444 ? 25.024 -12.693 -17.182 1.00 88.25 444 ALA A CA 1
ATOM 3411 C C . ALA A 1 444 ? 24.401 -12.217 -15.851 1.00 88.25 444 ALA A C 1
ATOM 3413 O O . ALA A 1 444 ? 24.282 -11.012 -15.643 1.00 88.25 444 ALA A O 1
ATOM 3414 N N . ASP A 1 445 ? 24.057 -13.125 -14.930 1.00 86.44 445 ASP A N 1
ATOM 3415 C CA . ASP A 1 445 ? 23.526 -12.770 -13.604 1.00 86.44 445 ASP A CA 1
ATOM 3416 C C . ASP A 1 445 ? 24.510 -11.917 -12.779 1.00 86.44 445 ASP A C 1
ATOM 3418 O O . ASP A 1 445 ? 24.120 -10.907 -12.192 1.00 86.44 445 ASP A O 1
ATOM 3422 N N . GLU A 1 446 ? 25.798 -12.277 -12.760 1.00 87.88 446 GLU A N 1
ATOM 3423 C CA . GLU A 1 446 ? 26.838 -11.548 -12.018 1.00 87.88 446 GLU A CA 1
ATOM 3424 C C . GLU A 1 446 ? 27.093 -10.162 -12.621 1.00 87.88 446 GLU A C 1
ATOM 3426 O O . GLU A 1 446 ? 27.242 -9.175 -11.897 1.00 87.88 446 GLU A O 1
ATOM 3431 N N . GLU A 1 447 ? 27.090 -10.067 -13.951 1.00 90.31 447 GLU A N 1
ATOM 3432 C CA . GLU A 1 447 ? 27.258 -8.802 -14.667 1.00 90.31 447 GLU A CA 1
ATOM 3433 C C . GLU A 1 447 ? 26.046 -7.878 -14.480 1.00 90.31 447 GLU A C 1
ATOM 3435 O O . GLU A 1 447 ? 26.215 -6.674 -14.291 1.00 90.31 447 GLU A O 1
ATOM 3440 N N . LEU A 1 448 ? 24.821 -8.416 -14.438 1.00 90.69 448 LEU A N 1
ATOM 3441 C CA . LEU A 1 448 ? 23.625 -7.637 -14.103 1.00 90.69 448 LEU A CA 1
ATOM 3442 C C . LEU A 1 448 ? 23.670 -7.127 -12.648 1.00 90.69 448 LEU A C 1
ATOM 3444 O O . LEU A 1 448 ? 23.311 -5.973 -12.405 1.00 90.69 448 LEU A O 1
ATOM 3448 N N . ILE A 1 449 ? 24.178 -7.922 -11.692 1.00 89.81 449 ILE A N 1
ATOM 3449 C CA . ILE A 1 449 ? 24.463 -7.454 -10.318 1.00 89.81 449 ILE A CA 1
ATOM 3450 C C . ILE A 1 449 ? 25.516 -6.333 -10.342 1.00 89.81 449 ILE A C 1
ATOM 3452 O O . ILE A 1 449 ? 25.372 -5.329 -9.642 1.00 89.81 449 ILE A O 1
ATOM 3456 N N . SER A 1 450 ? 26.574 -6.473 -11.144 1.00 90.44 450 SER A N 1
ATOM 3457 C CA . SER A 1 450 ? 27.631 -5.463 -11.297 1.00 90.44 450 SER A CA 1
ATOM 3458 C C . SER A 1 450 ? 27.072 -4.130 -11.817 1.00 90.44 450 SER A C 1
ATOM 3460 O O . SER A 1 450 ? 27.296 -3.081 -11.209 1.00 90.44 450 SER A O 1
ATOM 3462 N N . VAL A 1 451 ? 26.243 -4.175 -12.866 1.00 91.44 451 VAL A N 1
ATOM 3463 C CA . VAL A 1 451 ? 25.545 -3.006 -13.430 1.00 91.44 451 VAL A CA 1
ATOM 3464 C C . VAL A 1 451 ? 24.596 -2.366 -12.409 1.00 91.44 451 VAL A C 1
ATOM 3466 O O . VAL A 1 451 ? 24.604 -1.145 -12.260 1.00 91.44 451 VAL A O 1
ATOM 3469 N N . ALA A 1 452 ? 23.820 -3.155 -11.660 1.00 90.44 452 ALA A N 1
ATOM 3470 C CA . ALA A 1 452 ? 22.934 -2.631 -10.618 1.00 90.44 452 ALA A CA 1
ATOM 3471 C C . ALA A 1 452 ? 23.712 -1.877 -9.519 1.00 90.44 452 ALA A C 1
ATOM 3473 O O . ALA A 1 452 ? 23.337 -0.764 -9.136 1.00 90.44 452 ALA A O 1
ATOM 3474 N N . ASN A 1 453 ? 24.835 -2.439 -9.058 1.00 90.12 453 ASN A N 1
ATOM 3475 C CA . ASN A 1 453 ? 25.699 -1.791 -8.070 1.00 90.12 453 ASN A CA 1
ATOM 3476 C C . ASN A 1 453 ? 26.357 -0.511 -8.608 1.00 90.12 453 ASN A C 1
ATOM 3478 O O . ASN A 1 453 ? 26.427 0.471 -7.876 1.00 90.12 453 ASN A O 1
ATOM 3482 N N . LEU A 1 454 ? 26.767 -0.477 -9.879 1.00 91.25 454 LEU A N 1
ATOM 3483 C CA . LEU A 1 454 ? 27.325 0.726 -10.506 1.00 91.25 454 LEU A CA 1
ATOM 3484 C C . LEU A 1 454 ? 26.331 1.905 -10.480 1.00 91.25 454 LEU A C 1
ATOM 3486 O O . LEU A 1 454 ? 26.713 3.029 -10.163 1.00 91.25 454 LEU A O 1
ATOM 3490 N N . ILE A 1 455 ? 25.041 1.655 -10.739 1.00 91.06 455 ILE A N 1
ATOM 3491 C CA . ILE A 1 455 ? 23.996 2.692 -10.647 1.00 91.06 455 ILE A CA 1
ATOM 3492 C C . ILE A 1 455 ? 23.806 3.193 -9.204 1.00 91.06 455 ILE A C 1
ATOM 3494 O O . ILE A 1 455 ? 23.622 4.395 -9.001 1.00 91.06 455 ILE A O 1
ATOM 3498 N N . GLN A 1 456 ? 23.924 2.319 -8.195 1.00 88.50 456 GLN A N 1
ATOM 3499 C CA . GLN A 1 456 ? 23.918 2.741 -6.784 1.00 88.50 456 GLN A CA 1
ATOM 3500 C C . GLN A 1 456 ? 25.154 3.572 -6.411 1.00 88.50 456 GLN A C 1
ATOM 3502 O O . GLN A 1 456 ? 25.029 4.520 -5.637 1.00 88.50 456 GLN A O 1
ATOM 3507 N N . GLU A 1 457 ? 26.333 3.221 -6.935 1.00 89.56 457 GLU A N 1
ATOM 3508 C CA . GLU A 1 457 ? 27.597 3.925 -6.669 1.00 89.56 457 GLU A CA 1
ATOM 3509 C C . GLU A 1 457 ? 27.592 5.356 -7.227 1.00 89.56 457 GLU A C 1
ATOM 3511 O O . GLU A 1 457 ? 28.145 6.255 -6.594 1.00 89.56 457 GLU A O 1
ATOM 3516 N N . PHE A 1 458 ? 26.909 5.593 -8.353 1.00 89.38 458 PHE A N 1
ATOM 3517 C CA . PHE A 1 458 ? 26.623 6.944 -8.847 1.00 89.38 458 PHE A CA 1
ATOM 3518 C C . PHE A 1 458 ? 25.637 7.704 -7.940 1.00 89.38 458 PHE A C 1
ATOM 3520 O O . PHE A 1 458 ? 25.883 8.858 -7.582 1.00 89.38 458 PHE A O 1
ATOM 3527 N N . GLY A 1 459 ? 24.534 7.059 -7.546 1.00 87.69 459 GLY A N 1
ATOM 3528 C CA . GLY A 1 459 ? 23.528 7.627 -6.645 1.00 87.69 459 GLY A CA 1
ATOM 3529 C C . GLY A 1 459 ? 22.727 8.810 -7.226 1.00 87.69 459 GLY A C 1
ATOM 3530 O O . GLY A 1 459 ? 23.042 9.335 -8.294 1.00 87.69 459 GLY A O 1
ATOM 3531 N N . PRO A 1 460 ? 21.680 9.288 -6.525 1.00 87.69 460 PRO A N 1
ATOM 3532 C CA . PRO A 1 460 ? 20.712 10.244 -7.079 1.00 87.69 460 PRO A CA 1
ATOM 3533 C C . PRO A 1 460 ? 21.309 11.604 -7.461 1.00 87.69 460 PRO A C 1
ATOM 3535 O O . PRO A 1 460 ? 20.792 12.265 -8.354 1.00 87.69 460 PRO A O 1
ATOM 3538 N N . ALA A 1 461 ? 22.403 12.021 -6.815 1.00 86.44 461 ALA A N 1
ATOM 3539 C CA . ALA A 1 461 ? 23.074 13.286 -7.114 1.00 86.44 461 ALA A CA 1
ATOM 3540 C C . ALA A 1 461 ? 23.760 13.298 -8.494 1.00 86.44 461 ALA A C 1
ATOM 3542 O O . ALA A 1 461 ? 23.999 14.372 -9.036 1.00 86.44 461 ALA A O 1
ATOM 3543 N N . HIS A 1 462 ? 24.075 12.127 -9.061 1.00 85.56 462 HIS A N 1
ATOM 3544 C CA . HIS A 1 462 ? 24.689 12.011 -10.384 1.00 85.56 462 HIS A CA 1
ATOM 3545 C C . HIS A 1 462 ? 23.669 12.161 -11.524 1.00 85.56 462 HIS A C 1
ATOM 3547 O O . HIS A 1 462 ? 23.975 12.764 -12.546 1.00 85.56 462 HIS A O 1
ATOM 3553 N N . PHE A 1 463 ? 22.449 11.653 -11.332 1.00 82.06 463 PHE A N 1
ATOM 3554 C CA . PHE A 1 463 ? 21.367 11.669 -12.329 1.00 82.06 463 PHE A CA 1
ATOM 3555 C C . PHE A 1 463 ? 20.416 12.861 -12.155 1.00 82.06 463 PHE A C 1
ATOM 3557 O O . PHE A 1 463 ? 19.251 12.771 -12.527 1.00 82.06 463 PHE A O 1
ATOM 3564 N N . GLY A 1 464 ? 20.855 13.918 -11.471 1.00 67.62 464 GLY A N 1
ATOM 3565 C CA . GLY A 1 464 ? 19.951 14.900 -10.882 1.00 67.62 464 GLY A CA 1
ATOM 3566 C C . GLY A 1 464 ? 19.020 15.579 -11.887 1.00 67.62 464 GLY A C 1
ATOM 3567 O O . GLY A 1 464 ? 19.468 16.072 -12.913 1.00 67.62 464 GLY A O 1
ATOM 3568 N N . ASP A 1 465 ? 17.744 15.684 -11.516 1.00 60.47 465 ASP A N 1
ATOM 3569 C CA . ASP A 1 465 ? 16.989 16.910 -11.763 1.00 60.47 465 ASP A CA 1
ATOM 3570 C C . ASP A 1 465 ? 15.817 17.022 -10.782 1.00 60.47 465 ASP A C 1
ATOM 3572 O O . ASP A 1 465 ? 15.010 16.092 -10.671 1.00 60.47 465 ASP A O 1
ATOM 3576 N N . ASN A 1 466 ? 15.697 18.152 -10.077 1.00 59.47 466 ASN A N 1
ATOM 3577 C CA . ASN A 1 466 ? 14.569 18.391 -9.161 1.00 59.47 466 ASN A CA 1
ATOM 3578 C C . ASN A 1 466 ? 13.239 18.474 -9.931 1.00 59.47 466 ASN A C 1
ATOM 3580 O O . ASN A 1 466 ? 12.186 18.130 -9.398 1.00 59.47 466 ASN A O 1
ATOM 3584 N N . GLU A 1 467 ? 13.297 18.886 -11.199 1.00 67.19 467 GLU A N 1
ATOM 3585 C CA . GLU A 1 467 ? 12.144 19.016 -12.094 1.00 67.19 467 GLU A CA 1
ATOM 3586 C C . GLU A 1 467 ? 11.565 17.654 -12.521 1.00 67.19 467 GLU A C 1
ATOM 3588 O O . GLU A 1 467 ? 10.393 17.558 -12.876 1.00 67.19 467 GLU A O 1
ATOM 3593 N N . SER A 1 468 ? 12.350 16.573 -12.417 1.00 74.31 468 SER A N 1
ATOM 3594 C CA . SER A 1 468 ? 11.937 15.217 -12.816 1.00 74.31 468 SER A CA 1
ATOM 3595 C C . SER A 1 468 ? 10.957 14.531 -11.855 1.00 74.31 468 SER A C 1
ATOM 3597 O O . SER A 1 468 ? 10.484 13.432 -12.145 1.00 74.31 468 SER A O 1
ATOM 3599 N N . GLY A 1 469 ? 10.706 15.100 -10.669 1.00 78.81 469 GLY A N 1
ATOM 3600 C CA . GLY A 1 469 ? 9.942 14.430 -9.609 1.00 78.81 469 GLY A CA 1
ATOM 3601 C C . GLY A 1 469 ? 10.585 13.125 -9.108 1.00 78.81 469 GLY A C 1
ATOM 3602 O O . GLY A 1 469 ? 9.877 12.232 -8.650 1.00 78.81 469 GLY A O 1
ATOM 3603 N N . GLY A 1 470 ? 11.911 12.985 -9.240 1.00 86.94 470 GLY A N 1
ATOM 3604 C CA . GLY A 1 470 ? 12.671 11.786 -8.859 1.00 86.94 470 GLY A CA 1
ATOM 3605 C C . GLY A 1 470 ? 12.845 10.748 -9.974 1.00 86.94 470 GLY A C 1
ATOM 3606 O O . GLY A 1 470 ? 13.574 9.766 -9.795 1.00 86.94 470 GLY A O 1
ATOM 3607 N N . TRP A 1 4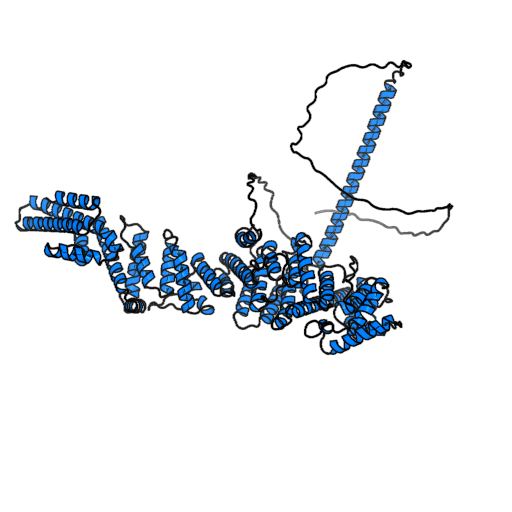71 ? 12.224 10.946 -11.142 1.00 89.69 471 TRP A N 1
ATOM 3608 C CA . TRP A 1 471 ? 12.263 9.965 -12.229 1.00 89.69 471 TRP A CA 1
ATOM 3609 C C . TRP A 1 471 ? 13.646 9.762 -12.849 1.00 89.69 471 TRP A C 1
ATOM 3611 O O . TRP A 1 471 ? 13.950 8.633 -13.238 1.00 89.69 471 TRP A O 1
ATOM 3621 N N . SER A 1 472 ? 14.506 10.787 -12.872 1.00 88.19 472 SER A N 1
ATOM 3622 C CA . SER A 1 472 ? 15.845 10.685 -13.475 1.00 88.19 472 SER A CA 1
ATOM 3623 C C . SER A 1 472 ? 16.745 9.641 -12.800 1.00 88.19 472 SER A C 1
ATOM 3625 O O . SER A 1 472 ? 17.589 9.050 -13.468 1.00 88.19 472 SER A O 1
ATOM 3627 N N . TYR A 1 473 ? 16.537 9.345 -11.507 1.00 90.56 473 TYR A N 1
ATOM 3628 C CA . TYR A 1 473 ? 17.222 8.245 -10.809 1.00 90.56 473 TYR A CA 1
ATOM 3629 C C . TYR A 1 473 ? 16.356 6.984 -10.674 1.00 90.56 473 TYR A C 1
ATOM 3631 O O . TYR A 1 473 ? 16.871 5.866 -10.747 1.00 90.56 473 TYR A O 1
ATOM 3639 N N . ALA A 1 474 ? 15.034 7.128 -10.539 1.00 91.69 474 ALA A N 1
ATOM 3640 C CA . ALA A 1 474 ? 14.141 5.977 -10.444 1.00 91.69 474 ALA A CA 1
ATOM 3641 C C . ALA A 1 474 ? 14.102 5.133 -11.732 1.00 91.69 474 ALA A C 1
ATOM 3643 O O . ALA A 1 474 ? 14.059 3.907 -11.636 1.00 91.69 474 ALA A O 1
ATOM 3644 N N . MET A 1 475 ? 14.171 5.741 -12.925 1.00 91.31 475 MET A N 1
ATOM 3645 C CA . MET A 1 475 ? 14.215 4.988 -14.188 1.00 91.31 475 MET A CA 1
ATOM 3646 C C . MET A 1 475 ? 15.468 4.099 -14.309 1.00 91.31 475 MET A C 1
ATOM 3648 O O . MET A 1 475 ? 15.294 2.904 -14.552 1.00 91.31 475 MET A O 1
ATOM 3652 N N . PRO A 1 476 ? 16.708 4.585 -14.077 1.00 92.56 476 PRO A N 1
ATOM 3653 C CA . PRO A 1 476 ? 17.895 3.729 -13.991 1.00 92.56 476 PRO A CA 1
ATOM 3654 C C . PRO A 1 476 ? 17.760 2.555 -13.012 1.00 92.56 476 PRO A C 1
ATOM 3656 O O . PRO A 1 476 ? 18.146 1.432 -13.345 1.00 92.56 476 PRO A O 1
ATOM 3659 N N . LEU A 1 477 ? 17.171 2.778 -11.831 1.00 92.06 477 LEU A N 1
ATOM 3660 C CA . LEU A 1 477 ? 16.915 1.715 -10.854 1.00 92.06 477 LEU A CA 1
ATOM 3661 C C . LEU A 1 477 ? 15.886 0.689 -11.370 1.00 92.06 477 LEU A C 1
ATOM 3663 O O . LEU A 1 477 ? 16.134 -0.512 -11.289 1.00 92.06 477 LEU A O 1
ATOM 3667 N N . MET A 1 478 ? 14.775 1.130 -11.971 1.00 91.19 478 MET A N 1
ATOM 3668 C CA . MET A 1 478 ? 13.771 0.247 -12.594 1.00 91.19 478 MET A CA 1
ATOM 3669 C C . MET A 1 478 ? 14.368 -0.595 -13.733 1.00 91.19 478 MET A C 1
ATOM 3671 O O . MET A 1 478 ? 14.135 -1.802 -13.806 1.00 91.19 478 MET A O 1
ATOM 3675 N N . VAL A 1 479 ? 15.167 0.029 -14.604 1.00 91.31 479 VAL A N 1
ATOM 3676 C CA . VAL A 1 479 ? 15.851 -0.612 -15.742 1.00 91.31 479 VAL A CA 1
ATOM 3677 C C . VAL A 1 479 ? 16.856 -1.671 -15.274 1.00 91.31 479 VAL A C 1
ATOM 3679 O O . VAL A 1 479 ? 16.996 -2.716 -15.909 1.00 91.31 479 VAL A O 1
ATOM 3682 N N . THR A 1 480 ? 17.502 -1.445 -14.128 1.00 91.44 480 THR A N 1
ATOM 3683 C CA . THR A 1 480 ? 18.436 -2.389 -13.489 1.00 91.44 480 THR A CA 1
ATOM 3684 C C . THR A 1 480 ? 17.782 -3.313 -12.449 1.00 91.44 480 THR A C 1
ATOM 3686 O O . THR A 1 480 ? 18.489 -3.995 -11.713 1.00 91.44 480 THR A O 1
ATOM 3689 N N . GLN A 1 481 ? 16.443 -3.396 -12.433 1.00 90.00 481 GLN A N 1
ATOM 3690 C CA . GLN A 1 481 ? 15.643 -4.316 -11.603 1.00 90.00 481 GLN A CA 1
ATOM 3691 C C . GLN A 1 481 ? 15.784 -4.108 -10.080 1.00 90.00 481 GLN A C 1
ATOM 3693 O O . GLN A 1 481 ? 15.682 -5.045 -9.289 1.00 90.00 481 GLN A O 1
ATOM 3698 N N . GLN A 1 482 ? 15.999 -2.858 -9.666 1.00 89.31 482 GLN A N 1
ATOM 3699 C CA . GLN A 1 482 ? 16.134 -2.416 -8.271 1.00 89.31 482 GLN A CA 1
ATOM 3700 C C . GLN A 1 482 ? 14.827 -1.767 -7.791 1.00 89.31 482 GLN A C 1
ATOM 3702 O O . GLN A 1 482 ? 14.776 -0.588 -7.420 1.00 89.31 482 GLN A O 1
ATOM 3707 N N . TYR A 1 483 ? 13.730 -2.517 -7.911 1.00 89.94 483 TYR A N 1
ATOM 3708 C CA . TYR A 1 483 ? 12.368 -1.995 -7.809 1.00 89.94 483 TYR A CA 1
ATOM 3709 C C . TYR A 1 483 ? 12.061 -1.361 -6.444 1.00 89.94 483 TYR A C 1
ATOM 3711 O O . TYR A 1 483 ? 11.534 -0.250 -6.393 1.00 89.94 483 TYR A O 1
ATOM 3719 N N . SER A 1 484 ? 12.433 -2.002 -5.334 1.00 87.94 484 SER A N 1
ATOM 3720 C CA . SER A 1 484 ? 12.161 -1.498 -3.983 1.00 87.94 484 SER A CA 1
ATOM 3721 C C . SER A 1 484 ? 12.882 -0.177 -3.726 1.00 87.94 484 SER A C 1
ATOM 3723 O O . SER A 1 484 ? 12.315 0.738 -3.119 1.00 87.94 484 SER A O 1
ATOM 3725 N N . GLN A 1 485 ? 14.111 -0.037 -4.237 1.00 88.00 485 GLN A N 1
ATOM 3726 C CA . GLN A 1 485 ? 14.873 1.208 -4.151 1.00 88.00 485 GLN A CA 1
ATOM 3727 C C . GLN A 1 485 ? 14.280 2.302 -5.052 1.00 88.00 485 GLN A C 1
ATOM 3729 O O . GLN A 1 485 ? 14.188 3.448 -4.614 1.00 88.00 485 GLN A O 1
ATOM 3734 N N . ALA A 1 486 ? 13.829 1.964 -6.266 1.00 91.25 486 ALA A N 1
ATOM 3735 C CA . ALA A 1 486 ? 13.193 2.912 -7.183 1.00 91.25 486 ALA A CA 1
ATOM 3736 C C . ALA A 1 486 ? 11.904 3.508 -6.592 1.00 91.25 486 ALA A C 1
ATOM 3738 O O . ALA A 1 486 ? 11.744 4.729 -6.550 1.00 91.25 486 ALA A O 1
ATOM 3739 N N . LEU A 1 487 ? 11.014 2.657 -6.071 1.00 92.12 487 LEU A N 1
ATOM 3740 C CA . LEU A 1 487 ? 9.756 3.083 -5.450 1.00 92.12 487 LEU A CA 1
ATOM 3741 C C . LEU A 1 487 ? 9.998 3.904 -4.177 1.00 92.12 487 LEU A C 1
ATOM 3743 O O . LEU A 1 487 ? 9.376 4.949 -3.985 1.00 92.12 487 LEU A O 1
ATOM 3747 N N . SER A 1 488 ? 10.938 3.465 -3.333 1.00 90.81 488 SER A N 1
ATOM 3748 C CA . SER A 1 488 ? 11.326 4.204 -2.126 1.00 90.81 488 SER A CA 1
ATOM 3749 C C . SER A 1 488 ? 11.948 5.559 -2.465 1.00 90.81 488 SER A C 1
ATOM 3751 O O . SER A 1 488 ? 11.742 6.521 -1.732 1.00 90.81 488 SER A O 1
ATOM 3753 N N . HIS A 1 489 ? 12.694 5.671 -3.568 1.00 90.56 489 HIS A N 1
ATOM 3754 C CA . HIS A 1 489 ? 13.213 6.955 -4.029 1.00 90.56 489 HIS A CA 1
ATOM 3755 C C . HIS A 1 489 ? 12.072 7.884 -4.460 1.00 90.56 489 HIS A C 1
ATOM 3757 O O . HIS A 1 489 ? 11.944 8.963 -3.887 1.00 90.56 489 HIS A O 1
ATOM 3763 N N . LEU A 1 490 ? 11.203 7.438 -5.377 1.00 91.25 490 LEU A N 1
ATOM 3764 C CA . LEU A 1 490 ? 10.065 8.219 -5.888 1.00 91.25 490 LEU A CA 1
ATOM 3765 C C . LEU A 1 490 ? 9.162 8.760 -4.775 1.00 91.25 490 LEU A C 1
ATOM 3767 O O . LEU A 1 490 ? 8.786 9.929 -4.805 1.00 91.25 490 LEU A O 1
ATOM 3771 N N . ALA A 1 491 ? 8.846 7.940 -3.772 1.00 91.00 491 ALA A N 1
ATOM 3772 C CA . ALA A 1 491 ? 8.002 8.359 -2.654 1.00 91.00 491 ALA A CA 1
ATOM 3773 C C . ALA A 1 491 ? 8.645 9.435 -1.762 1.00 91.00 491 ALA A C 1
ATOM 3775 O O . ALA A 1 491 ? 7.929 10.228 -1.158 1.00 91.00 491 ALA A O 1
ATOM 3776 N N . ASN A 1 492 ? 9.980 9.472 -1.685 1.00 88.44 492 ASN A N 1
ATOM 3777 C CA . ASN A 1 492 ? 10.718 10.448 -0.882 1.00 88.44 492 ASN A CA 1
ATOM 3778 C C . ASN A 1 492 ? 11.082 11.724 -1.663 1.00 88.44 492 ASN A C 1
ATOM 3780 O O . ASN A 1 492 ? 11.201 12.781 -1.049 1.00 88.44 492 ASN A O 1
ATOM 3784 N N . THR A 1 493 ? 11.281 11.654 -2.987 1.00 86.69 493 THR A N 1
ATOM 3785 C CA . THR A 1 493 ? 11.729 12.804 -3.802 1.00 86.69 493 THR A CA 1
ATOM 3786 C C . THR A 1 493 ? 10.642 13.434 -4.670 1.00 86.69 493 THR A C 1
ATOM 3788 O O . THR A 1 493 ? 10.690 14.638 -4.902 1.00 86.69 493 THR A O 1
ATOM 3791 N N . GLY A 1 494 ? 9.630 12.681 -5.105 1.00 78.88 494 GLY A N 1
ATOM 3792 C CA . GLY A 1 494 ? 8.546 13.188 -5.959 1.00 78.88 494 GLY A CA 1
ATOM 3793 C C . GLY A 1 494 ? 7.375 13.845 -5.216 1.00 78.88 494 GLY A C 1
ATOM 3794 O O . GLY A 1 494 ? 6.340 14.118 -5.827 1.00 78.88 494 GLY A O 1
ATOM 3795 N N . SER A 1 495 ? 7.498 14.081 -3.905 1.00 84.44 495 SER A N 1
ATOM 3796 C CA . SER A 1 495 ? 6.422 14.583 -3.032 1.00 84.44 495 SER A CA 1
ATOM 3797 C C . SER A 1 495 ? 5.131 13.731 -3.113 1.00 84.44 495 SER A C 1
ATOM 3799 O O . SER A 1 495 ? 5.181 12.531 -3.387 1.00 84.44 495 SER A O 1
ATOM 3801 N N . SER A 1 496 ? 3.959 14.332 -2.884 1.00 83.25 496 SER A N 1
ATOM 3802 C CA . SER A 1 496 ? 2.632 13.695 -2.942 1.00 83.25 496 SER A CA 1
ATOM 3803 C C . SER A 1 496 ? 2.365 12.951 -4.260 1.00 83.25 496 SER A C 1
ATOM 3805 O O . SER A 1 496 ? 1.776 11.869 -4.257 1.00 83.25 496 SER A O 1
ATOM 3807 N N . MET A 1 497 ? 2.850 13.489 -5.381 1.00 84.69 497 MET A N 1
ATOM 3808 C CA . MET A 1 497 ? 2.761 12.872 -6.707 1.00 84.69 497 MET A CA 1
ATOM 3809 C C . MET A 1 497 ? 3.673 11.648 -6.847 1.00 84.69 497 MET A C 1
ATOM 3811 O O . MET A 1 497 ? 3.245 10.629 -7.386 1.00 84.69 497 MET A O 1
ATOM 3815 N N . GLY A 1 498 ? 4.898 11.715 -6.327 1.00 87.88 498 GLY A N 1
ATOM 3816 C CA . GLY A 1 498 ? 5.830 10.589 -6.275 1.00 87.88 498 GLY A CA 1
ATOM 3817 C C . GLY A 1 498 ? 5.330 9.463 -5.375 1.00 87.88 498 GLY A C 1
ATOM 3818 O O . GLY A 1 498 ? 5.372 8.302 -5.775 1.00 87.88 498 GLY A O 1
ATOM 3819 N N . LEU A 1 499 ? 4.759 9.792 -4.210 1.00 90.12 499 LEU A N 1
ATOM 3820 C CA . LEU A 1 499 ? 4.100 8.825 -3.326 1.00 90.12 499 LEU A CA 1
ATOM 3821 C C . LEU A 1 499 ? 2.914 8.140 -4.019 1.00 90.12 499 LEU A C 1
ATOM 3823 O O . LEU A 1 499 ? 2.791 6.915 -3.950 1.00 90.12 499 LEU A O 1
ATOM 3827 N N . LEU A 1 500 ? 2.071 8.902 -4.725 1.00 89.62 500 LEU A N 1
ATOM 3828 C CA . LEU A 1 500 ? 0.970 8.366 -5.527 1.00 89.62 500 LEU A CA 1
ATOM 3829 C C . LEU A 1 500 ? 1.502 7.386 -6.584 1.00 89.62 500 LEU A C 1
ATOM 3831 O O . LEU A 1 500 ? 1.052 6.242 -6.639 1.00 89.62 500 LEU A O 1
ATOM 3835 N N . GLN A 1 501 ? 2.482 7.792 -7.391 1.00 89.81 501 GLN A N 1
ATOM 3836 C CA . GLN A 1 501 ? 3.048 6.968 -8.468 1.00 89.81 501 GLN A CA 1
ATOM 3837 C C . GLN A 1 501 ? 3.730 5.702 -7.930 1.00 89.81 501 GLN A C 1
ATOM 3839 O O . GLN A 1 501 ? 3.463 4.600 -8.414 1.00 89.81 501 GLN A O 1
ATOM 3844 N N . ALA A 1 502 ? 4.548 5.838 -6.884 1.00 92.06 502 ALA A N 1
ATOM 3845 C CA . ALA A 1 502 ? 5.223 4.725 -6.225 1.00 92.06 502 ALA A CA 1
ATOM 3846 C C . ALA A 1 502 ? 4.228 3.724 -5.619 1.00 92.06 502 ALA A C 1
ATOM 3848 O O . ALA A 1 502 ? 4.421 2.518 -5.750 1.00 92.06 502 ALA A O 1
ATOM 3849 N N . SER A 1 503 ? 3.133 4.195 -5.015 1.00 91.62 503 SER A N 1
ATOM 3850 C CA . SER A 1 503 ? 2.097 3.318 -4.447 1.00 91.62 503 SER A CA 1
ATOM 3851 C C . SER A 1 503 ? 1.399 2.479 -5.518 1.00 91.62 503 SER A C 1
ATOM 3853 O O . SER A 1 503 ? 1.151 1.291 -5.310 1.00 91.62 503 SER A O 1
ATOM 3855 N N . HIS A 1 504 ? 1.135 3.061 -6.690 1.00 88.75 504 HIS A N 1
ATOM 3856 C CA . HIS A 1 504 ? 0.517 2.349 -7.810 1.00 88.75 504 HIS A CA 1
ATOM 3857 C C . HIS A 1 504 ? 1.457 1.351 -8.470 1.00 88.75 504 HIS A C 1
ATOM 3859 O O . HIS A 1 504 ? 1.064 0.211 -8.713 1.00 88.75 504 HIS A O 1
ATOM 3865 N N . LEU A 1 505 ? 2.704 1.747 -8.723 1.00 89.25 505 LEU A N 1
ATOM 3866 C CA . LEU A 1 505 ? 3.711 0.844 -9.274 1.00 89.25 505 LEU A CA 1
ATOM 3867 C C . LEU A 1 505 ? 4.023 -0.291 -8.299 1.00 89.25 505 LEU A C 1
ATOM 3869 O O . LEU A 1 505 ? 4.080 -1.437 -8.726 1.00 89.25 505 LEU A O 1
ATOM 3873 N N . GLY A 1 506 ? 4.139 -0.002 -7.000 1.00 89.19 506 GLY A N 1
ATOM 3874 C CA . GLY A 1 506 ? 4.310 -1.010 -5.954 1.00 89.19 506 GLY A CA 1
ATOM 3875 C C . GLY A 1 506 ? 3.155 -2.006 -5.903 1.00 89.19 506 GLY A C 1
ATOM 3876 O O . GLY A 1 506 ? 3.396 -3.211 -5.890 1.00 89.19 506 GLY A O 1
ATOM 3877 N N . LEU A 1 507 ? 1.905 -1.530 -5.965 1.00 87.50 507 LEU A N 1
ATOM 3878 C CA . LEU A 1 507 ? 0.730 -2.401 -6.036 1.00 87.50 507 LEU A CA 1
ATOM 3879 C C . LEU A 1 507 ? 0.729 -3.266 -7.310 1.00 87.50 507 LEU A C 1
ATOM 3881 O O . LEU A 1 507 ? 0.479 -4.468 -7.226 1.00 87.50 507 LEU A O 1
ATOM 3885 N N . ILE A 1 508 ? 1.030 -2.697 -8.484 1.00 85.56 508 ILE A N 1
ATOM 3886 C CA . ILE A 1 508 ? 1.092 -3.463 -9.741 1.00 85.56 508 ILE A CA 1
ATOM 3887 C C . ILE A 1 508 ? 2.218 -4.505 -9.671 1.00 85.56 508 ILE A C 1
ATOM 3889 O O . ILE A 1 508 ? 1.971 -5.681 -9.911 1.00 85.56 508 ILE A O 1
ATOM 3893 N N . LEU A 1 509 ? 3.436 -4.119 -9.292 1.00 85.75 509 LEU A N 1
ATOM 3894 C CA . LEU A 1 509 ? 4.592 -5.020 -9.225 1.00 85.75 509 LEU A CA 1
ATOM 3895 C C . LEU A 1 509 ? 4.390 -6.164 -8.217 1.00 85.75 509 LEU A C 1
ATOM 3897 O O . LEU A 1 509 ? 4.686 -7.318 -8.537 1.00 85.75 509 LEU A O 1
ATOM 3901 N N . SER A 1 510 ? 3.837 -5.864 -7.038 1.00 83.69 510 SER A N 1
ATOM 3902 C CA . SER A 1 510 ? 3.524 -6.862 -6.010 1.00 83.69 510 SER A CA 1
ATOM 3903 C C . SER A 1 510 ? 2.417 -7.823 -6.469 1.00 83.69 510 SER A C 1
ATOM 3905 O O . SER A 1 510 ? 2.614 -9.038 -6.451 1.00 83.69 510 SER A O 1
ATOM 3907 N N . THR A 1 511 ? 1.304 -7.313 -7.019 1.00 79.81 511 THR A N 1
ATOM 3908 C CA . THR A 1 511 ? 0.226 -8.168 -7.571 1.00 79.81 511 THR A CA 1
ATOM 3909 C C . THR A 1 511 ? 0.665 -9.023 -8.766 1.00 79.81 511 THR A C 1
ATOM 3911 O O . THR A 1 511 ? 0.022 -10.027 -9.067 1.00 79.81 511 THR A O 1
ATOM 3914 N N . CYS A 1 512 ? 1.770 -8.669 -9.429 1.00 77.19 512 CYS A N 1
ATOM 3915 C CA . CYS A 1 512 ? 2.367 -9.435 -10.526 1.00 77.19 512 CYS A CA 1
ATOM 3916 C C . CYS A 1 512 ? 3.432 -10.457 -10.095 1.00 77.19 512 CYS A C 1
ATOM 3918 O O . CYS A 1 512 ? 3.965 -11.158 -10.959 1.00 77.19 512 CYS A O 1
ATOM 3920 N N . GLY A 1 513 ? 3.770 -10.539 -8.804 1.00 74.25 513 GLY A N 1
ATOM 3921 C CA . GLY A 1 513 ? 4.797 -11.460 -8.311 1.00 74.25 513 GLY A CA 1
ATOM 3922 C C . GLY A 1 513 ? 6.235 -11.060 -8.661 1.00 74.25 513 GLY A C 1
ATOM 3923 O O . GLY A 1 513 ? 7.101 -11.922 -8.749 1.00 74.25 513 GLY A O 1
ATOM 3924 N N . VAL A 1 514 ? 6.515 -9.769 -8.886 1.00 71.94 514 VAL A N 1
ATOM 3925 C CA . VAL A 1 514 ? 7.870 -9.290 -9.247 1.00 71.94 514 VAL A CA 1
ATOM 3926 C C . VAL A 1 514 ? 8.825 -9.261 -8.032 1.00 71.94 514 VAL A C 1
ATOM 3928 O O . VAL A 1 514 ? 10.025 -9.051 -8.184 1.00 71.94 514 VAL A O 1
ATOM 3931 N N . TYR A 1 515 ? 8.319 -9.508 -6.819 1.00 62.59 515 TYR A N 1
ATOM 3932 C CA . TYR A 1 515 ? 9.063 -9.381 -5.559 1.00 62.59 515 TYR A CA 1
ATOM 3933 C C . TYR A 1 515 ? 10.223 -10.381 -5.386 1.00 62.59 515 TYR A C 1
ATOM 3935 O O . TYR A 1 515 ? 11.221 -10.026 -4.765 1.00 62.59 515 TYR A O 1
ATOM 3943 N N . ASP A 1 516 ? 10.145 -11.585 -5.966 1.00 57.47 516 ASP A N 1
ATOM 3944 C CA . ASP A 1 516 ? 11.213 -12.604 -5.885 1.00 57.47 516 ASP A CA 1
ATOM 3945 C C . ASP A 1 516 ? 12.388 -12.329 -6.852 1.00 57.47 516 ASP A C 1
ATOM 3947 O O . ASP A 1 516 ? 13.346 -13.101 -6.914 1.00 57.47 516 ASP A O 1
ATOM 3951 N N . LEU A 1 517 ? 12.308 -11.246 -7.635 1.00 59.59 517 LEU A N 1
ATOM 3952 C CA . LEU A 1 517 ? 13.158 -10.980 -8.802 1.00 59.59 517 LEU A CA 1
ATOM 3953 C C . LEU A 1 517 ? 14.025 -9.721 -8.658 1.00 59.59 517 LEU A C 1
ATOM 3955 O O . LEU A 1 517 ? 14.667 -9.302 -9.619 1.00 59.59 517 LEU A O 1
ATOM 3959 N N . GLU A 1 518 ? 14.037 -9.098 -7.479 1.00 69.94 518 GLU A N 1
ATOM 3960 C CA . GLU A 1 518 ? 14.869 -7.924 -7.218 1.00 69.94 518 GLU A CA 1
ATOM 3961 C C . GLU A 1 518 ? 16.360 -8.288 -7.144 1.00 69.94 518 GLU A C 1
ATOM 3963 O O . GLU A 1 518 ? 16.776 -9.218 -6.446 1.00 69.94 518 GLU A O 1
ATOM 3968 N N . MET A 1 519 ? 17.183 -7.520 -7.860 1.00 69.44 519 MET A N 1
ATOM 3969 C CA . MET A 1 519 ? 18.616 -7.785 -7.956 1.00 69.44 519 MET A CA 1
ATOM 3970 C C . MET A 1 519 ? 19.335 -7.495 -6.623 1.00 69.44 519 MET A C 1
ATOM 3972 O O . MET A 1 519 ? 19.134 -6.428 -6.038 1.00 69.44 519 MET A O 1
ATOM 3976 N N . PRO A 1 520 ? 20.213 -8.395 -6.127 1.00 61.81 520 PRO A N 1
ATOM 3977 C CA . PRO A 1 520 ? 20.894 -8.209 -4.846 1.00 61.81 520 PRO A CA 1
ATOM 3978 C C . PRO A 1 520 ? 21.730 -6.918 -4.762 1.00 61.81 520 PRO A C 1
ATOM 3980 O O . PRO A 1 520 ? 22.785 -6.797 -5.386 1.00 61.81 520 PRO A O 1
ATOM 3983 N N . SER A 1 521 ? 21.303 -5.976 -3.916 1.00 55.78 521 SER A N 1
ATOM 3984 C CA . SER A 1 521 ? 22.058 -4.754 -3.600 1.00 55.78 521 SER A CA 1
ATOM 3985 C C . SER A 1 521 ? 23.194 -5.020 -2.603 1.00 55.78 521 SER A C 1
ATOM 3987 O O . SER A 1 521 ? 22.978 -5.656 -1.568 1.00 55.78 521 SER A O 1
ATOM 3989 N N . ARG A 1 522 ? 24.385 -4.446 -2.847 1.00 50.84 522 ARG A N 1
ATOM 3990 C CA . ARG A 1 522 ? 25.527 -4.448 -1.902 1.00 50.84 522 ARG A CA 1
ATOM 3991 C C . ARG A 1 522 ? 25.238 -3.769 -0.555 1.00 50.84 522 ARG A C 1
ATOM 3993 O O . ARG A 1 522 ? 26.015 -3.956 0.377 1.00 50.84 522 ARG A O 1
ATOM 4000 N N . SER A 1 523 ? 24.174 -2.969 -0.441 1.00 47.56 523 SER A N 1
ATOM 4001 C CA . SER A 1 523 ? 23.929 -2.115 0.733 1.00 47.56 523 SER A CA 1
ATOM 4002 C C . SER A 1 523 ? 23.156 -2.777 1.883 1.00 47.56 523 SER A C 1
ATOM 4004 O O . SER A 1 523 ? 23.112 -2.219 2.979 1.00 47.56 523 SER A O 1
ATOM 4006 N N . THR A 1 524 ? 22.578 -3.968 1.679 1.00 44.62 524 THR A N 1
ATOM 4007 C CA . THR A 1 524 ? 21.808 -4.674 2.718 1.00 44.62 524 THR A CA 1
ATOM 4008 C C . THR A 1 524 ? 22.577 -5.862 3.292 1.00 44.62 524 THR A C 1
ATOM 4010 O O . THR A 1 524 ? 22.879 -6.837 2.602 1.00 44.62 524 THR A O 1
ATOM 4013 N N . ASN A 1 525 ? 22.832 -5.818 4.606 1.00 40.44 525 ASN A N 1
ATOM 4014 C CA . ASN A 1 525 ? 23.082 -7.038 5.378 1.00 40.44 525 ASN A CA 1
ATOM 4015 C C . ASN A 1 525 ? 21.918 -8.015 5.135 1.00 40.44 525 ASN A C 1
ATOM 4017 O O . ASN A 1 525 ? 20.782 -7.571 4.963 1.00 40.44 525 ASN A O 1
ATOM 4021 N N . ALA A 1 526 ? 22.175 -9.326 5.151 1.00 44.50 526 ALA A N 1
ATOM 4022 C CA . ALA A 1 526 ? 21.158 -10.335 4.825 1.00 44.50 526 ALA A CA 1
ATOM 4023 C C . ALA A 1 526 ? 19.860 -10.196 5.655 1.00 44.50 526 ALA A C 1
ATOM 4025 O O . ALA A 1 526 ? 18.778 -10.451 5.134 1.00 44.50 526 ALA A O 1
ATOM 4026 N N . ASP A 1 527 ? 19.967 -9.696 6.890 1.00 42.19 527 ASP A N 1
ATOM 4027 C CA . ASP A 1 527 ? 18.854 -9.460 7.822 1.00 42.19 527 ASP A CA 1
ATOM 4028 C C . ASP A 1 527 ? 18.070 -8.144 7.585 1.00 42.19 527 ASP A C 1
ATOM 4030 O O . ASP A 1 527 ? 17.137 -7.845 8.326 1.00 42.19 527 ASP A O 1
ATOM 4034 N N . GLN A 1 528 ? 18.456 -7.316 6.603 1.00 47.44 528 GLN A N 1
ATOM 4035 C CA . GLN A 1 528 ? 17.864 -5.990 6.322 1.00 47.44 528 GLN A CA 1
ATOM 4036 C C . GLN A 1 528 ? 17.311 -5.846 4.896 1.00 47.44 528 GLN A C 1
ATOM 4038 O O . GLN A 1 528 ? 17.042 -4.736 4.435 1.00 47.44 528 GLN A O 1
ATOM 4043 N N . ARG A 1 529 ? 17.110 -6.959 4.183 1.00 52.97 529 ARG A N 1
ATOM 4044 C CA . ARG A 1 529 ? 16.359 -6.953 2.923 1.00 52.97 529 ARG A CA 1
ATOM 4045 C C . ARG A 1 529 ? 14.872 -6.776 3.220 1.00 52.97 529 ARG A C 1
ATOM 4047 O O . ARG A 1 529 ? 14.181 -7.744 3.521 1.00 52.97 529 ARG A O 1
ATOM 4054 N N . HIS A 1 530 ? 14.387 -5.541 3.137 1.00 59.88 530 HIS A N 1
ATOM 4055 C CA . HIS A 1 530 ? 12.953 -5.296 3.019 1.00 59.88 530 HIS A CA 1
ATOM 4056 C C . HIS A 1 530 ? 12.473 -5.889 1.698 1.00 59.88 530 HIS A C 1
ATOM 4058 O O . HIS A 1 530 ? 13.058 -5.606 0.655 1.00 59.88 530 HIS A O 1
ATOM 4064 N N . SER A 1 531 ? 11.436 -6.723 1.748 1.00 74.12 531 SER A N 1
ATOM 4065 C CA . SER A 1 531 ? 10.835 -7.244 0.525 1.00 74.12 531 SER A CA 1
ATOM 4066 C C . SER A 1 531 ? 10.130 -6.118 -0.237 1.00 74.12 531 SER A C 1
ATOM 4068 O O . SER A 1 531 ? 9.679 -5.133 0.359 1.00 74.12 531 SER A O 1
ATOM 4070 N N . LEU A 1 532 ? 9.963 -6.285 -1.550 1.00 78.94 532 LEU A N 1
ATOM 4071 C CA . LEU A 1 532 ? 9.136 -5.380 -2.351 1.00 78.94 532 LEU A CA 1
ATOM 4072 C C . LEU A 1 532 ? 7.706 -5.273 -1.789 1.00 78.94 532 LEU A C 1
ATOM 4074 O O . LEU A 1 532 ? 7.109 -4.201 -1.845 1.00 78.94 532 LEU A O 1
ATOM 4078 N N . ASP A 1 533 ? 7.192 -6.340 -1.171 1.00 80.56 533 ASP A N 1
ATOM 4079 C CA . ASP A 1 533 ? 5.907 -6.353 -0.469 1.00 80.56 533 ASP A CA 1
ATOM 4080 C C . ASP A 1 533 ? 5.911 -5.501 0.813 1.00 80.56 533 ASP A C 1
ATOM 4082 O O . ASP A 1 533 ? 4.913 -4.842 1.105 1.00 80.56 533 ASP A O 1
ATOM 4086 N N . ASP A 1 534 ? 7.014 -5.449 1.569 1.00 84.50 534 ASP A N 1
ATOM 4087 C CA . ASP A 1 534 ? 7.142 -4.572 2.743 1.00 84.50 534 ASP A CA 1
ATOM 4088 C C . ASP A 1 534 ? 7.139 -3.093 2.353 1.00 84.50 534 ASP A C 1
ATOM 4090 O O . ASP A 1 534 ? 6.525 -2.275 3.053 1.00 84.50 534 ASP A O 1
ATOM 4094 N N . VAL A 1 535 ? 7.804 -2.773 1.236 1.00 87.62 535 VAL A N 1
ATOM 4095 C CA . VAL A 1 535 ? 7.854 -1.433 0.639 1.00 87.62 535 VAL A CA 1
ATOM 4096 C C . VAL A 1 535 ? 6.494 -1.064 0.051 1.00 87.62 535 VAL A C 1
ATOM 4098 O O . VAL A 1 535 ? 5.949 -0.025 0.412 1.00 87.62 535 VAL A O 1
ATOM 4101 N N . ALA A 1 536 ? 5.886 -1.926 -0.767 1.00 88.44 536 ALA A N 1
ATOM 4102 C CA . ALA A 1 536 ? 4.550 -1.713 -1.323 1.00 88.44 536 ALA A CA 1
ATOM 4103 C C . ALA A 1 536 ? 3.496 -1.539 -0.217 1.00 88.44 536 ALA A C 1
ATOM 4105 O O . ALA A 1 536 ? 2.660 -0.640 -0.295 1.00 88.44 536 ALA A O 1
ATOM 4106 N N . ALA A 1 537 ? 3.570 -2.331 0.856 1.00 89.06 537 ALA A N 1
ATOM 4107 C CA . ALA A 1 537 ? 2.710 -2.171 2.021 1.00 89.06 537 ALA A CA 1
ATOM 4108 C C . ALA A 1 537 ? 2.942 -0.837 2.749 1.00 89.06 537 ALA A C 1
ATOM 4110 O O . ALA A 1 537 ? 1.974 -0.192 3.138 1.00 89.06 537 ALA A O 1
ATOM 4111 N N . ALA A 1 538 ? 4.194 -0.394 2.914 1.00 89.81 538 ALA A N 1
ATOM 4112 C CA . ALA A 1 538 ? 4.498 0.906 3.518 1.00 89.81 538 ALA A CA 1
ATOM 4113 C C . ALA A 1 538 ? 3.982 2.079 2.670 1.00 89.81 538 ALA A C 1
ATOM 4115 O O . ALA A 1 538 ? 3.416 3.024 3.217 1.00 89.81 538 ALA A O 1
ATOM 4116 N N . LEU A 1 539 ? 4.121 1.989 1.345 1.00 92.00 539 LEU A N 1
ATOM 4117 C CA . LEU A 1 539 ? 3.603 2.971 0.391 1.00 92.00 539 LEU A CA 1
ATOM 4118 C C . LEU A 1 539 ? 2.072 3.035 0.431 1.00 92.00 539 LEU A C 1
ATOM 4120 O O . LEU A 1 539 ? 1.514 4.120 0.560 1.00 92.00 539 LEU A O 1
ATOM 4124 N N . MET A 1 540 ? 1.389 1.885 0.427 1.00 91.56 540 MET A N 1
ATOM 4125 C CA . MET A 1 540 ? -0.071 1.822 0.564 1.00 91.56 540 MET A CA 1
ATOM 4126 C C . MET A 1 540 ? -0.569 2.379 1.904 1.00 91.56 540 MET A C 1
ATOM 4128 O O . MET A 1 540 ? -1.587 3.069 1.912 1.00 91.56 540 MET A O 1
ATOM 4132 N N . THR A 1 541 ? 0.143 2.149 3.015 1.00 91.75 541 THR A N 1
ATOM 4133 C CA . THR A 1 541 ? -0.166 2.794 4.305 1.00 91.75 541 THR A CA 1
ATOM 4134 C C . THR A 1 541 ? -0.004 4.313 4.223 1.00 91.75 541 THR A C 1
ATOM 4136 O O . THR A 1 541 ? -0.944 5.043 4.532 1.00 91.75 541 THR A O 1
ATOM 4139 N N . ALA A 1 542 ? 1.153 4.797 3.760 1.00 90.38 542 ALA A N 1
ATOM 4140 C CA . ALA A 1 542 ? 1.451 6.226 3.681 1.00 90.38 542 ALA A CA 1
ATOM 4141 C C . ALA A 1 542 ? 0.499 6.975 2.729 1.00 90.38 542 ALA A C 1
ATOM 4143 O O . ALA A 1 542 ? 0.022 8.060 3.055 1.00 90.38 542 ALA A O 1
ATOM 4144 N N . TYR A 1 543 ? 0.166 6.388 1.577 1.00 90.50 543 TYR A N 1
ATOM 4145 C CA . TYR A 1 543 ? -0.784 6.980 0.637 1.00 90.50 543 TYR A CA 1
ATOM 4146 C C . TYR A 1 543 ? -2.232 6.890 1.140 1.00 90.50 543 TYR A C 1
ATOM 4148 O O . TYR A 1 543 ? -2.971 7.870 1.029 1.00 90.50 543 TYR A O 1
ATOM 4156 N N . GLY A 1 544 ? -2.619 5.786 1.790 1.00 90.00 544 GLY A N 1
ATOM 4157 C CA . GLY A 1 544 ? -3.901 5.673 2.490 1.00 90.00 544 GLY A CA 1
ATOM 4158 C C . GLY A 1 544 ? -4.098 6.792 3.518 1.00 90.00 544 GLY A C 1
ATOM 4159 O O . GLY A 1 544 ? -5.153 7.421 3.542 1.00 90.00 544 GLY A O 1
ATOM 4160 N N . ASP A 1 545 ? -3.057 7.121 4.286 1.00 88.25 545 ASP A N 1
ATOM 4161 C CA . ASP A 1 545 ? -3.071 8.236 5.239 1.00 88.25 545 ASP A CA 1
ATOM 4162 C C . ASP A 1 545 ? -3.287 9.611 4.584 1.00 88.25 545 ASP A C 1
ATOM 4164 O O . ASP A 1 545 ? -3.955 10.459 5.180 1.00 88.25 545 ASP A O 1
ATOM 4168 N N . THR A 1 546 ? -2.781 9.834 3.363 1.00 87.31 546 THR A N 1
ATOM 4169 C CA . THR A 1 546 ? -3.060 11.074 2.612 1.00 87.31 546 THR A CA 1
ATOM 4170 C C . THR A 1 546 ? -4.496 11.127 2.085 1.00 87.31 546 THR A C 1
ATOM 4172 O O . THR A 1 546 ? -5.128 12.178 2.157 1.00 87.31 546 THR A O 1
ATOM 4175 N N . LEU A 1 547 ? -5.054 9.996 1.635 1.00 86.25 547 LEU A N 1
ATOM 4176 C CA . LEU A 1 547 ? -6.428 9.911 1.116 1.00 86.25 547 LEU A CA 1
ATOM 4177 C C . LEU A 1 547 ? -7.499 10.143 2.186 1.00 86.25 547 LEU A C 1
ATOM 4179 O O . LEU A 1 547 ? -8.564 10.668 1.868 1.00 86.25 547 LEU A O 1
ATOM 4183 N N . VAL A 1 548 ? -7.217 9.803 3.450 1.00 85.50 548 VAL A N 1
ATOM 4184 C CA . VAL A 1 548 ? -8.104 10.123 4.585 1.00 85.50 548 VAL A CA 1
ATOM 4185 C C . VAL A 1 548 ? -8.298 11.636 4.751 1.00 85.50 548 VAL A C 1
ATOM 4187 O O . VAL A 1 548 ? -9.337 12.060 5.248 1.00 85.50 548 VAL A O 1
ATOM 4190 N N . MET A 1 549 ? -7.326 12.451 4.327 1.00 78.06 549 MET A N 1
ATOM 4191 C CA . MET A 1 549 ? -7.403 13.913 4.412 1.00 78.06 549 MET A CA 1
ATOM 4192 C C . MET A 1 549 ? -8.100 14.560 3.202 1.00 78.06 549 MET A C 1
ATOM 4194 O O . MET A 1 549 ? -8.397 15.752 3.261 1.00 78.06 549 MET A O 1
ATOM 4198 N N . ASP A 1 550 ? -8.369 13.816 2.119 1.00 78.94 550 ASP A N 1
ATOM 4199 C CA . ASP A 1 550 ? -9.069 14.322 0.928 1.00 78.94 550 ASP A CA 1
ATOM 4200 C C . ASP A 1 550 ? -10.600 14.165 1.082 1.00 78.94 550 ASP A C 1
ATOM 4202 O O . ASP A 1 550 ? -11.097 13.031 1.099 1.00 78.94 550 ASP A O 1
ATOM 4206 N N . PRO A 1 551 ? -11.381 15.268 1.121 1.00 71.00 551 PRO A N 1
ATOM 4207 C CA . PRO A 1 551 ? -12.843 15.220 1.198 1.00 71.00 551 PRO A CA 1
ATOM 4208 C C . PRO A 1 551 ? -13.531 14.479 0.041 1.00 71.00 551 PRO A C 1
ATOM 4210 O O . PRO A 1 551 ? -14.692 14.096 0.179 1.00 71.00 551 PRO A O 1
ATOM 4213 N N . ALA A 1 552 ? -12.867 14.305 -1.108 1.00 73.94 552 ALA A N 1
ATOM 4214 C CA . ALA A 1 552 ? -13.441 13.639 -2.276 1.00 73.94 552 ALA A CA 1
ATOM 4215 C C . ALA A 1 552 ? -13.373 12.103 -2.199 1.00 73.94 552 ALA A C 1
ATOM 4217 O O . ALA A 1 552 ? -14.192 11.427 -2.828 1.00 73.94 552 ALA A O 1
ATOM 4218 N N . THR A 1 553 ? -12.411 11.544 -1.455 1.00 78.50 553 THR A N 1
ATOM 4219 C CA . THR A 1 553 ? -12.209 10.087 -1.338 1.00 78.50 553 THR A CA 1
ATOM 4220 C C . THR A 1 553 ? -12.384 9.537 0.072 1.00 78.50 553 THR A C 1
ATOM 4222 O O . THR A 1 553 ? -12.856 8.404 0.209 1.00 78.50 553 THR A O 1
ATOM 4225 N N . GLY A 1 554 ? -12.007 10.306 1.099 1.00 84.94 554 GLY A N 1
ATOM 4226 C CA . GLY A 1 554 ? -12.131 9.949 2.512 1.00 84.94 554 GLY A CA 1
ATOM 4227 C C . GLY A 1 554 ? -11.619 8.547 2.865 1.00 84.94 554 GLY A C 1
ATOM 4228 O O . GLY A 1 554 ? -10.692 8.006 2.249 1.00 84.94 554 GLY A O 1
ATOM 4229 N N . ALA A 1 555 ? -12.260 7.916 3.854 1.00 87.31 555 ALA A N 1
ATOM 4230 C CA . ALA A 1 555 ? -11.869 6.584 4.309 1.00 87.31 555 ALA A CA 1
ATOM 4231 C C . ALA A 1 555 ? -12.113 5.483 3.261 1.00 87.31 555 ALA A C 1
ATOM 4233 O O . ALA A 1 555 ? -11.387 4.488 3.238 1.00 87.31 555 ALA A O 1
ATOM 4234 N N . LEU A 1 556 ? -13.105 5.652 2.379 1.00 88.44 556 LEU A N 1
ATOM 4235 C CA . LEU A 1 556 ? -13.433 4.679 1.328 1.00 88.44 556 LEU A CA 1
ATOM 4236 C C . LEU A 1 556 ? -12.315 4.563 0.283 1.00 88.44 556 LEU A C 1
ATOM 4238 O O . LEU A 1 556 ? -12.014 3.462 -0.174 1.00 88.44 556 LEU A O 1
ATOM 4242 N N . GLY A 1 557 ? -11.678 5.683 -0.074 1.00 86.56 557 GLY A N 1
ATOM 4243 C CA . GLY A 1 557 ? -10.494 5.679 -0.932 1.00 86.56 557 GLY A CA 1
ATOM 4244 C C . GLY A 1 557 ? -9.321 4.968 -0.268 1.00 86.56 557 GLY A C 1
ATOM 4245 O O . GLY A 1 557 ? -8.740 4.067 -0.866 1.00 86.56 557 GLY A O 1
ATOM 4246 N N . ALA A 1 558 ? -9.014 5.321 0.984 1.00 89.94 558 ALA A N 1
ATOM 4247 C CA . ALA A 1 558 ? -7.929 4.704 1.748 1.00 89.94 558 ALA A CA 1
ATOM 4248 C C . ALA A 1 558 ? -8.110 3.182 1.914 1.00 89.94 558 ALA A C 1
ATOM 4250 O O . ALA A 1 558 ? -7.154 2.426 1.724 1.00 89.94 558 ALA A O 1
ATOM 4251 N N . LEU A 1 559 ? -9.336 2.719 2.195 1.00 91.00 559 LEU A N 1
ATOM 4252 C CA . LEU A 1 559 ? -9.653 1.297 2.345 1.00 91.00 559 LEU A CA 1
ATOM 4253 C C . LEU A 1 559 ? -9.256 0.475 1.109 1.00 91.00 559 LEU A C 1
ATOM 4255 O O . LEU A 1 559 ? -8.725 -0.623 1.259 1.00 91.00 559 LEU A O 1
ATOM 4259 N N . GLU A 1 560 ? -9.458 0.999 -0.101 1.00 89.44 560 GLU A N 1
ATOM 4260 C CA . GLU A 1 560 ? -9.140 0.271 -1.336 1.00 89.44 560 GLU A CA 1
ATOM 4261 C C . GLU A 1 560 ? -7.632 -0.014 -1.478 1.00 89.44 560 GLU A C 1
ATOM 4263 O O . GLU A 1 560 ? -7.264 -1.058 -2.019 1.00 89.44 560 GLU A O 1
ATOM 4268 N N . TYR A 1 561 ? -6.752 0.838 -0.942 1.00 90.00 561 TYR A N 1
ATOM 4269 C CA . TYR A 1 561 ? -5.309 0.560 -0.895 1.00 90.00 561 TYR A CA 1
ATOM 4270 C C . TYR A 1 561 ? -4.961 -0.372 0.269 1.00 90.00 561 TYR A C 1
ATOM 4272 O O . TYR A 1 561 ? -4.323 -1.402 0.060 1.00 90.00 561 TYR A O 1
ATOM 4280 N N . LEU A 1 562 ? -5.425 -0.068 1.487 1.00 91.62 562 LEU A N 1
ATOM 4281 C CA . LEU A 1 562 ? -5.074 -0.848 2.683 1.00 91.62 562 LEU A CA 1
ATOM 4282 C C . LEU A 1 562 ? -5.549 -2.308 2.607 1.00 91.62 562 LEU A C 1
ATOM 4284 O O . LEU A 1 562 ? -4.831 -3.214 3.028 1.00 91.62 562 LEU A O 1
ATOM 4288 N N . ALA A 1 563 ? -6.720 -2.559 2.016 1.00 89.31 563 ALA A N 1
ATOM 4289 C CA . ALA A 1 563 ? -7.254 -3.905 1.811 1.00 89.31 563 ALA A CA 1
ATOM 4290 C C . ALA A 1 563 ? -6.453 -4.746 0.795 1.00 89.31 563 ALA A C 1
ATOM 4292 O O . ALA A 1 563 ? -6.605 -5.966 0.764 1.00 89.31 563 ALA A O 1
ATOM 4293 N N . ARG A 1 564 ? -5.603 -4.113 -0.028 1.00 86.94 564 ARG A N 1
ATOM 4294 C CA . ARG A 1 564 ? -4.761 -4.766 -1.048 1.00 86.94 564 ARG A CA 1
ATOM 4295 C C . ARG A 1 564 ? -3.296 -4.925 -0.626 1.00 86.94 564 ARG A C 1
ATOM 4297 O O . ARG A 1 564 ? -2.484 -5.389 -1.421 1.00 86.94 564 ARG A O 1
ATOM 4304 N N . ILE A 1 565 ? -2.959 -4.596 0.623 1.00 88.56 565 ILE A N 1
ATOM 4305 C CA . ILE A 1 565 ? -1.644 -4.899 1.200 1.00 88.56 565 ILE A CA 1
ATOM 4306 C C . ILE A 1 565 ? -1.409 -6.431 1.151 1.00 88.56 565 ILE A C 1
ATOM 4308 O O . ILE A 1 565 ? -2.242 -7.174 1.676 1.00 88.56 565 ILE A O 1
ATOM 4312 N N . PRO A 1 566 ? -0.287 -6.932 0.583 1.00 80.81 566 PRO A N 1
ATOM 4313 C CA . PRO A 1 566 ? -0.091 -8.368 0.322 1.00 80.81 566 PRO A CA 1
ATOM 4314 C C . PRO A 1 566 ? -0.138 -9.227 1.591 1.00 80.81 566 PRO A C 1
ATOM 4316 O O . PRO A 1 566 ? -0.763 -10.290 1.646 1.00 80.81 566 PRO A O 1
ATOM 4319 N N . SER A 1 567 ? 0.477 -8.727 2.665 1.00 84.69 567 SER A N 1
ATOM 4320 C CA . SER A 1 567 ? 0.401 -9.346 3.984 1.00 84.69 567 SER A CA 1
ATOM 4321 C C . SER A 1 567 ? -0.972 -9.106 4.609 1.00 84.69 567 SER A C 1
ATOM 4323 O O . SER A 1 567 ? -1.222 -8.048 5.184 1.00 84.69 567 SER A O 1
ATOM 4325 N N . LYS A 1 568 ? -1.841 -10.127 4.592 1.00 85.00 568 LYS A N 1
ATOM 4326 C CA . LYS A 1 568 ? -3.168 -10.091 5.245 1.00 85.00 568 LYS A CA 1
ATOM 4327 C C . LYS A 1 568 ? -3.121 -9.669 6.719 1.00 85.00 568 LYS A C 1
ATOM 4329 O O . LYS A 1 568 ? -4.064 -9.060 7.213 1.00 85.00 568 LYS A O 1
ATOM 4334 N N . VAL A 1 569 ? -2.040 -9.985 7.437 1.00 87.31 569 VAL A N 1
ATOM 4335 C CA . VAL A 1 569 ? -1.865 -9.571 8.841 1.00 87.31 569 VAL A CA 1
ATOM 4336 C C . VAL A 1 569 ? -1.659 -8.059 8.932 1.00 87.31 569 VAL A C 1
ATOM 4338 O O . VAL A 1 569 ? -2.318 -7.406 9.738 1.00 87.31 569 VAL A O 1
ATOM 4341 N N . ARG A 1 570 ? -0.798 -7.496 8.074 1.00 87.06 570 ARG A N 1
ATOM 4342 C CA . ARG A 1 570 ? -0.547 -6.052 8.010 1.00 87.06 570 ARG A CA 1
ATOM 4343 C C . ARG A 1 570 ? -1.771 -5.305 7.477 1.00 87.06 570 ARG A C 1
ATOM 4345 O O . ARG A 1 570 ? -2.221 -4.380 8.137 1.00 87.06 570 ARG A O 1
ATOM 4352 N N . ALA A 1 571 ? -2.375 -5.781 6.385 1.00 89.81 571 ALA A N 1
ATOM 4353 C CA . ALA A 1 571 ? -3.628 -5.263 5.833 1.00 89.81 571 ALA A CA 1
ATOM 4354 C C . ALA A 1 571 ? -4.708 -5.119 6.913 1.00 89.81 571 ALA A C 1
ATOM 4356 O O . ALA A 1 571 ? -5.295 -4.050 7.061 1.00 89.81 571 ALA A O 1
ATOM 4357 N N . ARG A 1 572 ? -4.923 -6.169 7.725 1.00 89.62 572 ARG A N 1
ATOM 4358 C CA . ARG A 1 572 ? -5.915 -6.111 8.803 1.00 89.62 572 ARG A CA 1
ATOM 4359 C C . ARG A 1 572 ? -5.576 -5.050 9.851 1.00 89.62 572 ARG A C 1
ATOM 4361 O O . ARG A 1 572 ? -6.429 -4.231 10.168 1.00 89.62 572 ARG A O 1
ATOM 4368 N N . LYS A 1 573 ? -4.331 -5.004 10.329 1.00 90.50 573 LYS A N 1
ATOM 4369 C CA . LYS A 1 573 ? -3.895 -4.013 11.323 1.00 90.50 573 LYS A CA 1
ATOM 4370 C C . LYS A 1 573 ? -4.074 -2.567 10.833 1.00 90.50 573 LYS A C 1
ATOM 4372 O O . LYS A 1 573 ? -4.580 -1.730 11.578 1.00 90.50 573 LYS A O 1
ATOM 4377 N N . GLU A 1 574 ? -3.696 -2.271 9.588 1.00 91.62 574 GLU A N 1
ATOM 4378 C CA . GLU A 1 574 ? -3.838 -0.920 9.026 1.00 91.62 574 GLU A CA 1
ATOM 4379 C C . GLU A 1 574 ? -5.315 -0.551 8.784 1.00 91.62 574 GLU A C 1
ATOM 4381 O O . GLU A 1 574 ? -5.724 0.573 9.065 1.00 91.62 574 GLU A O 1
ATOM 4386 N N . VAL A 1 575 ? -6.159 -1.499 8.353 1.00 93.25 575 VAL A N 1
ATOM 4387 C CA . VAL A 1 575 ? -7.618 -1.287 8.252 1.00 93.25 575 VAL A CA 1
ATOM 4388 C C . VAL A 1 575 ? -8.253 -1.072 9.633 1.00 93.25 575 VAL A C 1
ATOM 4390 O O . VAL A 1 575 ? -9.102 -0.193 9.785 1.00 93.25 575 VAL A O 1
ATOM 4393 N N . ALA A 1 576 ? -7.817 -1.801 10.664 1.00 91.50 576 ALA A N 1
ATOM 4394 C CA . ALA A 1 576 ? -8.285 -1.592 12.033 1.00 91.50 576 ALA A CA 1
ATOM 4395 C C . ALA A 1 576 ? -7.900 -0.198 12.569 1.00 91.50 576 ALA A C 1
ATOM 4397 O O . ALA A 1 576 ? -8.699 0.444 13.262 1.00 91.50 576 ALA A O 1
ATOM 4398 N N . ALA A 1 577 ? -6.710 0.297 12.205 1.00 91.12 577 ALA A N 1
ATOM 4399 C CA . ALA A 1 577 ? -6.268 1.657 12.495 1.00 91.12 577 ALA A CA 1
ATOM 4400 C C . ALA A 1 577 ? -7.061 2.717 11.706 1.00 91.12 577 ALA A C 1
ATOM 4402 O O . ALA A 1 577 ? -7.444 3.728 12.293 1.00 91.12 577 ALA A O 1
ATOM 4403 N N . LEU A 1 578 ? -7.382 2.477 10.427 1.00 92.19 578 LEU A N 1
ATOM 4404 C CA . LEU A 1 578 ? -8.225 3.359 9.607 1.00 92.19 578 LEU A CA 1
ATOM 4405 C C . LEU A 1 578 ? -9.598 3.582 10.257 1.00 92.19 578 LEU A C 1
ATOM 4407 O O . LEU A 1 578 ? -9.997 4.727 10.452 1.00 92.19 578 LEU A O 1
ATOM 4411 N N . ILE A 1 579 ? -10.289 2.505 10.648 1.00 91.06 579 ILE A N 1
ATOM 4412 C CA . ILE A 1 579 ? -11.607 2.577 11.307 1.00 91.06 579 ILE A CA 1
ATOM 4413 C C . ILE A 1 579 ? -11.524 3.410 12.598 1.00 91.06 579 ILE A C 1
ATOM 4415 O O . ILE A 1 579 ? -12.375 4.265 12.848 1.00 91.06 579 ILE A O 1
ATOM 4419 N N . ALA A 1 580 ? -10.478 3.191 13.404 1.00 89.31 580 ALA A N 1
ATOM 4420 C CA . ALA A 1 580 ? -10.259 3.922 14.652 1.00 89.31 580 ALA A CA 1
ATOM 4421 C C . ALA A 1 580 ? -9.872 5.401 14.440 1.00 89.31 580 ALA A C 1
ATOM 4423 O O . ALA A 1 580 ? -10.170 6.232 15.294 1.00 89.31 580 ALA A O 1
ATOM 4424 N N . LYS A 1 581 ? -9.216 5.735 13.321 1.00 86.94 581 LYS A N 1
ATOM 4425 C CA . LYS A 1 581 ? -8.759 7.092 12.980 1.00 86.94 581 LYS A CA 1
ATOM 4426 C C . LYS A 1 581 ? -9.864 7.961 12.376 1.00 86.94 581 LYS A C 1
ATOM 4428 O O . LYS A 1 581 ? -9.885 9.158 12.643 1.00 86.94 581 LYS A O 1
ATOM 4433 N N . THR A 1 582 ? -10.756 7.389 11.563 1.00 86.00 582 THR A N 1
ATOM 4434 C CA . THR A 1 582 ? -11.782 8.161 10.835 1.00 86.00 582 THR A CA 1
ATOM 4435 C C . THR A 1 582 ? -13.109 8.245 11.579 1.00 86.00 582 THR A C 1
ATOM 4437 O O . THR A 1 582 ? -13.801 9.253 11.481 1.00 86.00 582 THR A O 1
ATOM 4440 N N . GLY A 1 583 ? -13.489 7.199 12.320 1.00 79.81 583 GLY A N 1
ATOM 4441 C CA . GLY A 1 583 ? -14.812 7.115 12.943 1.00 79.81 583 GLY A CA 1
ATOM 4442 C C . GLY A 1 583 ? -15.965 6.900 11.949 1.00 79.81 583 GLY A C 1
ATOM 4443 O O . GLY A 1 583 ? -17.112 6.815 12.383 1.00 79.81 583 GLY A O 1
ATOM 4444 N N . GLU A 1 584 ? -15.691 6.742 10.647 1.00 84.50 584 GLU A N 1
ATOM 4445 C CA . GLU A 1 584 ? -16.683 6.523 9.574 1.00 84.50 584 GLU A CA 1
ATOM 4446 C C . GLU A 1 584 ? -17.190 5.064 9.539 1.00 84.50 584 GLU A C 1
ATOM 4448 O O . GLU A 1 584 ? -17.296 4.420 8.492 1.00 84.50 584 GLU A O 1
ATOM 4453 N N . ILE A 1 585 ? -17.488 4.525 10.724 1.00 85.88 585 ILE A N 1
ATOM 4454 C CA . ILE A 1 585 ? -17.794 3.112 10.962 1.00 85.88 585 ILE A CA 1
ATOM 4455 C C . ILE A 1 585 ? -18.962 2.649 10.086 1.00 85.88 585 ILE A C 1
ATOM 4457 O O . ILE A 1 585 ? -18.849 1.618 9.433 1.00 85.88 585 ILE A O 1
ATOM 4461 N N . GLU A 1 586 ? -20.049 3.418 9.996 1.00 85.56 586 GLU A N 1
ATOM 4462 C CA . GLU A 1 586 ? -21.243 2.998 9.248 1.00 85.56 586 GLU A CA 1
ATOM 4463 C C . GLU A 1 586 ? -20.996 2.817 7.738 1.00 85.56 586 GLU A C 1
ATOM 4465 O O . GLU A 1 586 ? -21.576 1.923 7.128 1.00 85.56 586 GLU A O 1
ATOM 4470 N N . GLN A 1 587 ? -20.110 3.616 7.128 1.00 86.81 587 GLN A N 1
ATOM 4471 C CA . GLN A 1 587 ? -19.805 3.519 5.691 1.00 86.81 587 GLN A CA 1
ATOM 4472 C C . GLN A 1 587 ? -18.804 2.394 5.382 1.00 86.81 587 GLN A C 1
ATOM 4474 O O . GLN A 1 587 ? -18.922 1.684 4.376 1.00 86.81 587 GLN A O 1
ATOM 4479 N N . LEU A 1 588 ? -17.808 2.219 6.254 1.00 87.88 588 LEU A N 1
ATOM 4480 C CA . LEU A 1 588 ? -16.781 1.187 6.108 1.00 87.88 588 LEU A CA 1
ATOM 4481 C C . LEU A 1 588 ? -17.339 -0.202 6.453 1.00 87.88 588 LEU A C 1
ATOM 4483 O O . LEU A 1 588 ? -17.175 -1.152 5.687 1.00 87.88 588 LEU A O 1
ATOM 4487 N N . VAL A 1 589 ? -18.009 -0.307 7.599 1.00 88.31 589 VAL A N 1
ATOM 4488 C CA . VAL A 1 589 ? -18.363 -1.557 8.285 1.00 88.31 589 VAL A CA 1
ATOM 4489 C C . VAL A 1 589 ? -19.828 -1.949 8.082 1.00 88.31 589 VAL A C 1
ATOM 4491 O O . VAL A 1 589 ? -20.135 -3.138 8.124 1.00 88.31 589 VAL A O 1
ATOM 4494 N N . GLY A 1 590 ? -20.712 -0.976 7.847 1.00 88.12 590 GLY A N 1
ATOM 4495 C CA . GLY A 1 590 ? -22.161 -1.169 7.773 1.00 88.12 590 GLY A CA 1
ATOM 4496 C C . GLY A 1 590 ? -22.897 -0.824 9.065 1.00 88.12 590 GLY A C 1
ATOM 4497 O O . GLY A 1 590 ? -22.343 -0.220 9.983 1.00 88.12 590 GLY A O 1
ATOM 4498 N N . GLN A 1 591 ? -24.170 -1.211 9.124 1.00 89.25 591 GLN A N 1
ATOM 4499 C CA . GLN A 1 591 ? -25.087 -0.892 10.223 1.00 89.25 591 GLN A CA 1
ATOM 4500 C C . GLN A 1 591 ? -25.623 -2.171 10.887 1.00 89.25 591 GLN A C 1
ATOM 4502 O O . GLN A 1 591 ? -25.432 -3.275 10.379 1.00 89.25 591 GLN A O 1
ATOM 4507 N N . ILE A 1 592 ? -26.284 -2.025 12.036 1.00 89.19 592 ILE A N 1
ATOM 4508 C CA . ILE A 1 592 ? -27.009 -3.106 12.719 1.00 89.19 592 ILE A CA 1
ATOM 4509 C C . ILE A 1 592 ? -28.501 -3.010 12.382 1.00 89.19 592 ILE A C 1
ATOM 4511 O O . ILE A 1 592 ? -29.058 -1.911 12.347 1.00 89.19 592 ILE A O 1
ATOM 4515 N N . ASP A 1 593 ? -29.134 -4.152 12.118 1.00 87.62 593 ASP A N 1
ATOM 4516 C CA . ASP A 1 593 ? -30.581 -4.260 11.911 1.00 87.62 593 ASP A CA 1
ATOM 4517 C C . ASP A 1 593 ? -31.379 -4.234 13.235 1.00 87.62 593 ASP A C 1
ATOM 4519 O O . ASP A 1 593 ? -30.874 -3.852 14.291 1.00 87.62 593 ASP A O 1
ATOM 4523 N N . ARG A 1 594 ? -32.674 -4.573 13.204 1.00 83.44 594 ARG A N 1
ATOM 4524 C CA . ARG A 1 594 ? -33.521 -4.537 14.414 1.00 83.44 594 ARG A CA 1
ATOM 4525 C C . ARG A 1 594 ? -33.322 -5.768 15.295 1.00 83.44 594 ARG A C 1
ATOM 4527 O O . ARG A 1 594 ? -33.716 -5.764 16.459 1.00 83.44 594 ARG A O 1
ATOM 4534 N N . GLU A 1 595 ? -32.734 -6.804 14.723 1.00 80.75 595 GLU A N 1
ATOM 4535 C CA . GLU A 1 595 ? -32.506 -8.121 15.284 1.00 80.75 595 GLU A CA 1
ATOM 4536 C C . GLU A 1 595 ? -31.129 -8.200 15.975 1.00 80.75 595 GLU A C 1
ATOM 4538 O O . GLU A 1 595 ? -30.915 -9.076 16.814 1.00 80.75 595 GLU A O 1
ATOM 4543 N N . GLY A 1 596 ? -30.229 -7.250 15.688 1.00 80.88 596 GLY A N 1
ATOM 4544 C CA . GLY A 1 596 ? -28.892 -7.129 16.278 1.00 80.88 596 GLY A CA 1
ATOM 4545 C C . GLY A 1 596 ? -27.758 -7.630 15.380 1.00 80.88 596 GLY A C 1
ATOM 4546 O O . GLY A 1 596 ? -26.623 -7.760 15.847 1.00 80.88 596 GLY A O 1
ATOM 4547 N N . ILE A 1 597 ? -28.052 -7.928 14.115 1.00 85.50 597 ILE A N 1
ATOM 4548 C CA . ILE A 1 597 ? -27.133 -8.505 13.134 1.00 85.50 597 ILE A CA 1
ATOM 4549 C C . ILE A 1 597 ? -26.554 -7.377 12.267 1.00 85.50 597 ILE A C 1
ATOM 4551 O O . ILE A 1 597 ? -27.234 -6.408 11.927 1.00 85.50 597 ILE A O 1
ATOM 4555 N N . ARG A 1 598 ? -25.268 -7.481 11.908 1.00 90.25 598 ARG A N 1
ATOM 4556 C CA . ARG A 1 598 ? -24.617 -6.527 10.998 1.00 90.25 598 ARG A CA 1
ATOM 4557 C C . ARG A 1 598 ? -25.084 -6.751 9.559 1.00 90.25 598 ARG A C 1
ATOM 4559 O O . ARG A 1 598 ? -24.983 -7.864 9.045 1.00 90.25 598 ARG A O 1
ATOM 4566 N N . VAL A 1 599 ? -25.498 -5.677 8.889 1.00 86.75 599 VAL A N 1
ATOM 4567 C CA . VAL A 1 599 ? -25.949 -5.679 7.494 1.00 86.75 599 VAL A CA 1
ATOM 4568 C C . VAL A 1 599 ? -25.205 -4.618 6.680 1.00 86.75 599 VAL A C 1
ATOM 4570 O O . VAL A 1 599 ? -25.169 -3.437 7.034 1.00 86.75 599 VAL A O 1
ATOM 4573 N N . GLY A 1 600 ? -24.657 -5.054 5.542 1.00 81.12 600 GLY A N 1
ATOM 4574 C CA . GLY A 1 600 ? -23.905 -4.216 4.607 1.00 81.12 600 GLY A CA 1
ATOM 4575 C C . GLY A 1 600 ? -22.539 -3.777 5.137 1.00 81.12 600 GLY A C 1
ATOM 4576 O O . GLY A 1 600 ? -22.157 -4.108 6.255 1.00 81.12 600 GLY A O 1
ATOM 4577 N N . GLY A 1 601 ? -21.824 -3.007 4.316 1.00 86.44 601 GLY A N 1
ATOM 4578 C CA . GLY A 1 601 ? -20.473 -2.519 4.590 1.00 86.44 601 GLY A CA 1
ATOM 4579 C C . GLY A 1 601 ? -19.592 -2.591 3.343 1.00 86.44 601 GLY A C 1
ATOM 4580 O O . GLY A 1 601 ? -19.760 -3.466 2.495 1.00 86.44 601 GLY A O 1
ATOM 4581 N N . THR A 1 602 ? -18.631 -1.677 3.217 1.00 87.38 602 THR A N 1
ATOM 4582 C CA . THR A 1 602 ? -17.637 -1.733 2.128 1.00 87.38 602 THR A CA 1
ATOM 4583 C C . THR A 1 602 ? -16.584 -2.817 2.403 1.00 87.38 602 THR A C 1
ATOM 4585 O O . THR A 1 602 ? -16.082 -3.449 1.475 1.00 87.38 602 THR A O 1
ATOM 4588 N N . LEU A 1 603 ? -16.303 -3.115 3.679 1.00 89.81 603 LEU A N 1
ATOM 4589 C CA . LEU A 1 603 ? -15.400 -4.198 4.094 1.00 89.81 603 LEU A CA 1
ATOM 4590 C C . LEU A 1 603 ? -15.831 -5.590 3.609 1.00 89.81 603 LEU A C 1
ATOM 4592 O O . LEU A 1 603 ? -14.960 -6.426 3.368 1.00 89.81 603 LEU A O 1
ATOM 4596 N N . ASP A 1 604 ? -17.130 -5.830 3.403 1.00 88.50 604 ASP A N 1
ATOM 4597 C CA . ASP A 1 604 ? -17.651 -7.107 2.885 1.00 88.50 604 ASP A CA 1
ATOM 4598 C C . ASP A 1 604 ? -17.174 -7.422 1.457 1.00 88.50 604 ASP A C 1
ATOM 4600 O O . ASP A 1 604 ? -17.215 -8.573 1.028 1.00 88.50 604 ASP A O 1
ATOM 4604 N N . MET A 1 605 ? -16.682 -6.420 0.716 1.00 87.44 605 MET A N 1
ATOM 4605 C CA . MET A 1 605 ? -16.073 -6.620 -0.605 1.00 87.44 605 MET A CA 1
ATOM 4606 C C . MET A 1 605 ? -14.632 -7.153 -0.532 1.00 87.44 605 MET A C 1
ATOM 4608 O O . MET A 1 605 ? -14.084 -7.558 -1.556 1.00 87.44 605 MET A O 1
ATOM 4612 N N . HIS A 1 606 ? -14.005 -7.134 0.650 1.00 85.62 606 HIS A N 1
ATOM 4613 C CA . HIS A 1 606 ? -12.570 -7.391 0.825 1.00 85.62 606 HIS A CA 1
ATOM 4614 C C . HIS A 1 606 ? -12.242 -8.452 1.887 1.00 85.62 606 HIS A C 1
ATOM 4616 O O . HIS A 1 606 ? -11.227 -9.140 1.768 1.00 85.62 606 HIS A O 1
ATOM 4622 N N . PHE A 1 607 ? -13.075 -8.598 2.919 1.00 89.56 607 PHE A N 1
ATOM 4623 C CA . PHE A 1 607 ? -12.808 -9.445 4.082 1.00 89.56 607 PHE A CA 1
ATOM 4624 C C . PHE A 1 607 ? -13.972 -10.397 4.373 1.00 89.56 607 PHE A C 1
ATOM 4626 O O . PHE A 1 607 ? -15.126 -10.110 4.067 1.00 89.56 607 PHE A O 1
ATOM 4633 N N . THR A 1 608 ? -13.678 -11.540 4.998 1.00 89.56 608 THR A N 1
ATOM 4634 C CA . THR A 1 608 ? -14.733 -12.451 5.470 1.00 89.56 608 THR A CA 1
ATOM 4635 C C . THR A 1 608 ? -15.430 -11.875 6.706 1.00 89.56 608 THR A C 1
ATOM 4637 O O . THR A 1 608 ? -14.822 -11.124 7.467 1.00 89.56 608 THR A O 1
ATOM 4640 N N . ALA A 1 609 ? -16.676 -12.278 6.979 1.00 86.75 609 ALA A N 1
ATOM 4641 C CA . ALA A 1 609 ? -17.389 -11.855 8.191 1.00 86.75 609 ALA A CA 1
ATOM 4642 C C . ALA A 1 609 ? -16.597 -12.149 9.487 1.00 86.75 609 ALA A C 1
ATOM 4644 O O . ALA A 1 609 ? -16.610 -11.349 10.423 1.00 86.75 609 ALA A O 1
ATOM 4645 N N . THR A 1 610 ? -15.847 -13.256 9.515 1.00 88.88 610 THR A N 1
ATOM 4646 C CA . THR A 1 610 ? -14.949 -13.619 10.620 1.00 88.88 610 THR A CA 1
ATOM 4647 C C . THR A 1 610 ? -13.770 -12.651 10.741 1.00 88.88 610 THR A C 1
ATOM 4649 O O . THR A 1 610 ? -13.477 -12.186 11.841 1.00 88.88 610 THR A O 1
ATOM 4652 N N . ASP A 1 611 ? -13.110 -12.307 9.628 1.00 89.94 611 ASP A N 1
ATOM 4653 C CA . ASP A 1 611 ? -12.032 -11.307 9.618 1.00 89.94 611 ASP A CA 1
ATOM 4654 C C . ASP A 1 611 ? -12.539 -9.929 10.066 1.00 89.94 611 ASP A C 1
ATOM 4656 O O . ASP A 1 611 ? -11.860 -9.261 10.841 1.00 89.94 611 ASP A O 1
ATOM 4660 N N . ILE A 1 612 ? -13.744 -9.531 9.642 1.00 91.25 612 ILE A N 1
ATOM 4661 C CA . ILE A 1 612 ? -14.386 -8.270 10.043 1.00 91.25 612 ILE A CA 1
ATOM 4662 C C . ILE A 1 612 ? -14.662 -8.249 11.555 1.00 91.25 612 ILE A C 1
ATOM 4664 O O . ILE A 1 612 ? -14.369 -7.252 12.208 1.00 91.25 612 ILE A O 1
ATOM 4668 N N . SER A 1 613 ? -15.138 -9.350 12.149 1.00 90.19 613 SER A N 1
ATOM 4669 C CA . SER A 1 613 ? -15.313 -9.440 13.610 1.00 90.19 613 SER A CA 1
ATOM 4670 C C . SER A 1 613 ? -13.989 -9.242 14.370 1.00 90.19 613 SER A C 1
ATOM 4672 O O . SER A 1 613 ? -13.955 -8.510 15.359 1.00 90.19 613 SER A O 1
ATOM 4674 N N . PHE A 1 614 ? -12.878 -9.819 13.888 1.00 90.69 614 PHE A N 1
ATOM 4675 C CA . PHE A 1 614 ? -11.550 -9.601 14.483 1.00 90.69 614 PHE A CA 1
ATOM 4676 C C . PHE A 1 614 ? -11.020 -8.174 14.274 1.00 90.69 614 PHE A C 1
ATOM 4678 O O . PHE A 1 614 ? -10.479 -7.590 15.211 1.00 90.69 614 PHE A O 1
ATOM 4685 N N . LEU A 1 615 ? -11.204 -7.599 13.081 1.00 91.94 615 LEU A N 1
ATOM 4686 C CA . LEU A 1 615 ? -10.836 -6.214 12.765 1.00 91.94 615 LEU A CA 1
ATOM 4687 C C . LEU A 1 615 ? -11.480 -5.219 13.732 1.00 91.94 615 LEU A C 1
ATOM 4689 O O . LEU A 1 615 ? -10.811 -4.341 14.268 1.00 91.94 615 LEU A O 1
ATOM 4693 N N . LEU A 1 616 ? -12.780 -5.379 13.972 1.00 91.94 616 LEU A N 1
ATOM 4694 C CA . LEU A 1 616 ? -13.556 -4.489 14.829 1.00 91.94 616 LEU A CA 1
ATOM 4695 C C . LEU A 1 616 ? -13.201 -4.631 16.312 1.00 91.94 616 LEU A C 1
ATOM 4697 O O . LEU A 1 616 ? -13.207 -3.632 17.031 1.00 91.94 616 LEU A O 1
ATOM 4701 N N . ASP A 1 617 ? -12.859 -5.840 16.760 1.00 91.19 617 ASP A N 1
ATOM 4702 C CA . ASP A 1 617 ? -12.342 -6.095 18.110 1.00 91.19 617 ASP A CA 1
ATOM 4703 C C . ASP A 1 617 ? -10.989 -5.379 18.322 1.00 91.19 617 ASP A C 1
ATOM 4705 O O . ASP A 1 617 ? -10.794 -4.704 19.337 1.00 91.19 617 ASP A O 1
ATOM 4709 N N . GLU A 1 618 ? -10.094 -5.415 17.323 1.00 91.56 618 GLU A N 1
ATOM 4710 C CA . GLU A 1 618 ? -8.822 -4.676 17.336 1.00 91.56 618 GLU A CA 1
ATOM 4711 C C . GLU A 1 618 ? -9.038 -3.149 17.289 1.00 91.56 618 GLU A C 1
ATOM 4713 O O . GLU A 1 618 ? -8.475 -2.427 18.118 1.00 91.56 618 GLU A O 1
ATOM 4718 N N . SER A 1 619 ? -9.917 -2.640 16.414 1.00 91.50 619 SER A N 1
ATOM 4719 C CA . SER A 1 619 ? -10.293 -1.214 16.368 1.00 91.50 619 SER A CA 1
ATOM 4720 C C . SER A 1 619 ? -10.885 -0.718 17.688 1.00 91.50 619 SER A C 1
ATOM 4722 O O . SER A 1 619 ? -10.514 0.355 18.169 1.00 91.50 619 SER A O 1
ATOM 4724 N N . ALA A 1 620 ? -11.775 -1.491 18.315 1.00 91.06 620 ALA A N 1
ATOM 4725 C CA . ALA A 1 620 ? -12.336 -1.158 19.622 1.00 91.06 620 ALA A CA 1
ATOM 4726 C C . ALA A 1 620 ? -11.255 -1.162 20.720 1.00 91.06 620 ALA A C 1
ATOM 4728 O O . ALA A 1 620 ? -11.243 -0.282 21.585 1.00 91.06 620 ALA A O 1
ATOM 4729 N N . GLY A 1 621 ? -10.290 -2.086 20.651 1.00 89.50 621 GLY A N 1
ATOM 4730 C CA . GLY A 1 621 ? -9.105 -2.110 21.515 1.00 89.50 621 GLY A CA 1
ATOM 4731 C C . GLY A 1 621 ? -8.164 -0.907 21.341 1.00 89.50 621 GLY A C 1
ATOM 4732 O O . GLY A 1 621 ? -7.488 -0.516 22.294 1.00 89.50 621 GLY A O 1
ATOM 4733 N N . ILE A 1 622 ? -8.123 -0.285 20.157 1.00 88.44 622 ILE A N 1
ATOM 4734 C CA . ILE A 1 622 ? -7.411 0.983 19.918 1.00 88.44 622 ILE A CA 1
ATOM 4735 C C . ILE A 1 622 ? -8.205 2.154 20.515 1.00 88.44 622 ILE A C 1
ATOM 4737 O O . ILE A 1 622 ? -7.659 2.931 21.300 1.00 88.44 622 ILE A O 1
ATOM 4741 N N . LEU A 1 623 ? -9.499 2.251 20.196 1.00 88.38 623 LEU A N 1
ATOM 4742 C CA . LEU A 1 623 ? -10.384 3.344 20.619 1.00 88.38 623 LEU A CA 1
ATOM 4743 C C . LEU A 1 623 ? -10.573 3.420 22.145 1.00 88.38 623 LEU A C 1
ATOM 4745 O O . LEU A 1 623 ? -10.626 4.509 22.710 1.00 88.38 623 LEU A O 1
ATOM 4749 N N . THR A 1 624 ? -10.611 2.278 22.838 1.00 87.94 624 THR A N 1
ATOM 4750 C CA . THR A 1 624 ? -10.763 2.211 24.308 1.00 87.94 624 THR A CA 1
ATOM 4751 C C . THR A 1 624 ? -9.513 2.604 25.104 1.00 87.94 624 THR A C 1
ATOM 4753 O O . THR A 1 624 ? -9.573 2.620 26.339 1.00 87.94 624 THR A O 1
ATOM 4756 N N . ARG A 1 625 ? -8.395 2.950 24.445 1.00 85.56 625 ARG A N 1
ATOM 4757 C CA . ARG A 1 625 ? -7.183 3.464 25.114 1.00 85.56 625 ARG A CA 1
ATOM 4758 C C . ARG A 1 625 ? -7.383 4.870 25.673 1.00 85.56 625 ARG A C 1
ATOM 4760 O O . ARG A 1 625 ? -6.930 5.138 26.782 1.00 85.56 625 ARG A O 1
ATOM 4767 N N . ASP A 1 626 ? -8.089 5.736 24.946 1.00 79.25 626 ASP A N 1
ATOM 4768 C CA . ASP A 1 626 ? -8.479 7.065 25.423 1.00 79.25 626 ASP A CA 1
ATOM 4769 C C . ASP A 1 626 ? -9.955 7.073 25.839 1.00 79.25 626 ASP A C 1
ATOM 4771 O O . ASP A 1 626 ? -10.851 7.457 25.087 1.00 79.25 626 ASP A O 1
ATOM 4775 N N . ARG A 1 627 ? -10.201 6.637 27.078 1.00 74.56 627 ARG A N 1
ATOM 4776 C CA . ARG A 1 627 ? -11.545 6.611 27.681 1.00 74.56 627 ARG A CA 1
ATOM 4777 C C . ARG A 1 627 ? -12.104 8.001 27.999 1.00 74.56 627 ARG A C 1
ATOM 4779 O O . ARG A 1 627 ? -13.286 8.114 28.310 1.00 74.56 627 ARG A O 1
ATOM 4786 N N . SER A 1 628 ? -11.270 9.038 27.942 1.00 74.38 628 SER A N 1
ATOM 4787 C CA . SER A 1 628 ? -11.654 10.434 28.181 1.00 74.38 628 SER A CA 1
ATOM 4788 C C . SER A 1 628 ? -12.503 10.976 27.030 1.00 74.38 628 SER A C 1
ATOM 4790 O O . SER A 1 628 ? -13.410 11.782 27.243 1.00 74.38 628 SER A O 1
ATOM 4792 N N . ASN A 1 629 ? -12.232 10.521 25.804 1.00 82.31 629 ASN A N 1
ATOM 4793 C CA . ASN A 1 629 ? -12.961 10.945 24.621 1.00 82.31 629 ASN A CA 1
ATOM 4794 C C . ASN A 1 629 ? -14.253 10.127 24.435 1.00 82.31 629 ASN A C 1
ATOM 4796 O O . ASN A 1 629 ? -14.252 8.992 23.953 1.00 82.31 629 ASN A O 1
ATOM 4800 N N . ARG A 1 630 ? -15.388 10.754 24.763 1.00 82.62 630 ARG A N 1
ATOM 4801 C CA . ARG A 1 630 ? -16.740 10.195 24.604 1.00 82.62 630 ARG A CA 1
ATOM 4802 C C . ARG A 1 630 ? -17.052 9.716 23.180 1.00 82.62 630 ARG A C 1
ATOM 4804 O O . ARG A 1 630 ? -17.776 8.731 23.043 1.00 82.62 630 ARG A O 1
ATOM 4811 N N . GLN A 1 631 ? -16.516 10.365 22.143 1.00 85.19 631 GLN A N 1
ATOM 4812 C CA . GLN A 1 631 ? -16.703 9.930 20.756 1.00 85.19 631 GLN A CA 1
ATOM 4813 C C . GLN A 1 631 ? -15.980 8.602 20.508 1.00 85.19 631 GLN A C 1
ATOM 4815 O O . GLN A 1 631 ? -16.612 7.655 20.049 1.00 85.19 631 GLN A O 1
ATOM 4820 N N . ASN A 1 632 ? -14.711 8.487 20.917 1.00 85.94 632 ASN A N 1
ATOM 4821 C CA . ASN A 1 632 ? -13.926 7.256 20.768 1.00 85.94 632 ASN A CA 1
ATOM 4822 C C . ASN A 1 632 ? -14.573 6.075 21.503 1.00 85.94 632 ASN A C 1
ATOM 4824 O O . ASN A 1 632 ? -14.668 4.976 20.963 1.00 85.94 632 ASN A O 1
ATOM 4828 N N . VAL A 1 633 ? -15.071 6.307 22.720 1.00 87.88 633 VAL A N 1
ATOM 4829 C CA . VAL A 1 633 ? -15.771 5.288 23.515 1.00 87.88 633 VAL A CA 1
ATOM 4830 C C . VAL A 1 633 ? -17.084 4.845 22.851 1.00 87.88 633 VAL A C 1
ATOM 4832 O O . VAL A 1 633 ? -17.384 3.651 22.833 1.00 87.88 633 VAL A O 1
ATOM 4835 N N . GLY A 1 634 ? -17.845 5.771 22.258 1.00 87.56 634 GLY A N 1
ATOM 4836 C CA . GLY A 1 634 ? -19.060 5.446 21.499 1.00 87.56 634 GLY A CA 1
ATOM 4837 C C . GLY A 1 634 ? -18.761 4.649 20.231 1.00 87.56 634 GLY A C 1
ATOM 4838 O O . GLY A 1 634 ? -19.393 3.625 19.977 1.00 87.56 634 GLY A O 1
ATOM 4839 N N . SER A 1 635 ? -17.733 5.062 19.491 1.00 88.94 635 SER A N 1
ATOM 4840 C CA . SER A 1 635 ? -17.201 4.337 18.338 1.00 88.94 635 SER A CA 1
ATOM 4841 C C . SER A 1 635 ? -16.729 2.926 18.717 1.00 88.94 635 SER A C 1
ATOM 4843 O O . SER A 1 635 ? -17.030 1.976 18.003 1.00 88.94 635 SER A O 1
ATOM 4845 N N . ALA A 1 636 ? -16.074 2.746 19.869 1.00 90.94 636 ALA A N 1
ATOM 4846 C CA . ALA A 1 636 ? -15.660 1.426 20.350 1.00 90.94 636 ALA A CA 1
ATOM 4847 C C . ALA A 1 636 ? -16.849 0.514 20.691 1.00 90.94 636 ALA A C 1
ATOM 4849 O O . ALA A 1 636 ? -16.840 -0.665 20.334 1.00 90.94 636 ALA A O 1
ATOM 4850 N N . ALA A 1 637 ? -17.882 1.053 21.348 1.00 90.56 637 ALA A N 1
ATOM 4851 C CA . ALA A 1 637 ? -19.113 0.316 21.625 1.00 90.56 637 ALA A CA 1
ATOM 4852 C C . ALA A 1 637 ? -19.808 -0.124 20.323 1.00 90.56 637 ALA A C 1
ATOM 4854 O O . ALA A 1 637 ? -20.241 -1.271 20.223 1.00 90.56 637 ALA A O 1
ATOM 4855 N N . MET A 1 638 ? -19.842 0.751 19.310 1.00 90.56 638 MET A N 1
ATOM 4856 C CA . MET A 1 638 ? -20.363 0.427 17.979 1.00 90.56 638 MET A CA 1
ATOM 4857 C C . MET A 1 638 ? -19.535 -0.668 17.288 1.00 90.56 638 MET A C 1
ATOM 4859 O O . MET A 1 638 ? -20.108 -1.623 16.770 1.00 90.56 638 MET A O 1
ATOM 4863 N N . CYS A 1 639 ? -18.199 -0.598 17.338 1.00 91.50 639 CYS A N 1
ATOM 4864 C CA . CYS A 1 639 ? -17.325 -1.648 16.807 1.00 91.50 639 CYS A CA 1
ATOM 4865 C C . CYS A 1 639 ? -17.584 -3.011 17.470 1.00 91.50 639 CYS A C 1
ATOM 4867 O O . CYS A 1 639 ? -17.778 -3.994 16.760 1.00 91.50 639 CYS A O 1
ATOM 4869 N N . TYR A 1 640 ? -17.665 -3.089 18.806 1.00 92.75 640 TYR A N 1
ATOM 4870 C CA . TYR A 1 640 ? -17.998 -4.348 19.490 1.00 92.75 640 TYR A CA 1
ATOM 4871 C C . TYR A 1 640 ? -19.398 -4.869 19.128 1.00 92.75 640 TYR A C 1
ATOM 4873 O O . TYR A 1 640 ? -19.581 -6.082 19.009 1.00 92.75 640 TYR A O 1
ATOM 4881 N N . LEU A 1 641 ? -20.374 -3.978 18.930 1.00 91.25 641 LEU A N 1
ATOM 4882 C CA . LEU A 1 641 ? -21.735 -4.344 18.539 1.00 91.25 641 LEU A CA 1
ATOM 4883 C C . LEU A 1 641 ? -21.770 -4.931 17.115 1.00 91.25 641 LEU A C 1
ATOM 4885 O O . LEU A 1 641 ? -22.292 -6.026 16.922 1.00 91.25 641 LEU A O 1
ATOM 4889 N N . LEU A 1 642 ? -21.119 -4.267 16.153 1.00 90.50 642 LEU A N 1
ATOM 4890 C CA . LEU A 1 642 ? -20.949 -4.736 14.768 1.00 90.50 642 LEU A CA 1
ATOM 4891 C C . LEU A 1 642 ? -20.114 -6.027 14.668 1.00 90.50 642 LEU A C 1
ATOM 4893 O O . LEU A 1 642 ? -20.295 -6.808 13.735 1.00 90.50 642 LEU A O 1
ATOM 4897 N N . ALA A 1 643 ? -19.214 -6.269 15.626 1.00 90.50 643 ALA A N 1
ATOM 4898 C CA . ALA A 1 643 ? -18.394 -7.478 15.704 1.00 90.50 643 ALA A CA 1
ATOM 4899 C C . ALA A 1 643 ? -19.135 -8.713 16.251 1.00 90.50 643 ALA A C 1
ATOM 4901 O O . ALA A 1 643 ? -18.549 -9.798 16.265 1.00 90.50 643 ALA A O 1
ATOM 4902 N N . GLY A 1 644 ? -20.362 -8.560 16.771 1.00 89.19 644 GLY A N 1
ATOM 4903 C CA . GLY A 1 644 ? -21.068 -9.603 17.530 1.00 89.19 644 GLY A CA 1
ATOM 4904 C C . GLY A 1 644 ? -20.503 -9.836 18.943 1.00 89.19 644 GLY A C 1
ATOM 4905 O O . GLY A 1 644 ? -20.794 -10.843 19.588 1.00 89.19 644 GLY A O 1
ATOM 4906 N N . ARG A 1 645 ? -19.672 -8.920 19.459 1.00 91.06 645 ARG A N 1
ATOM 4907 C CA . ARG A 1 645 ? -19.026 -9.003 20.782 1.00 91.06 645 ARG A CA 1
ATOM 4908 C C . ARG A 1 645 ? -19.902 -8.362 21.864 1.00 91.06 645 ARG A C 1
ATOM 4910 O O . ARG A 1 645 ? -19.451 -7.510 22.627 1.00 91.06 645 ARG A O 1
ATOM 4917 N N . TYR A 1 646 ? -21.165 -8.780 21.953 1.00 91.62 646 TYR A N 1
ATOM 4918 C CA . TYR A 1 646 ? -22.178 -8.159 22.823 1.00 91.62 646 TYR A CA 1
ATOM 4919 C C . TYR A 1 646 ? -21.798 -8.133 24.315 1.00 91.62 646 TYR A C 1
ATOM 4921 O O . TYR A 1 646 ? -22.132 -7.183 25.024 1.00 91.62 646 TYR A O 1
ATOM 4929 N N . ALA A 1 647 ? -21.045 -9.130 24.795 1.00 91.12 647 ALA A N 1
ATOM 4930 C CA . ALA A 1 647 ? -20.512 -9.133 26.157 1.00 91.12 647 ALA A CA 1
ATOM 4931 C C . ALA A 1 647 ? -19.559 -7.947 26.407 1.00 91.12 647 ALA A C 1
ATOM 4933 O O . ALA A 1 647 ? -19.678 -7.283 27.433 1.00 91.12 647 ALA A O 1
ATOM 4934 N N . ASN A 1 648 ? -18.685 -7.621 25.446 1.00 92.25 648 ASN A N 1
ATOM 4935 C CA . ASN A 1 648 ? -17.754 -6.492 25.537 1.00 92.25 648 ASN A CA 1
ATOM 4936 C C . ASN A 1 648 ? -18.507 -5.149 25.525 1.00 92.25 648 ASN A C 1
ATOM 4938 O O . ASN A 1 648 ? -18.122 -4.229 26.244 1.00 92.25 648 ASN A O 1
ATOM 4942 N N . VAL A 1 649 ? -19.611 -5.047 24.766 1.00 92.25 649 VAL A N 1
ATOM 4943 C CA . VAL A 1 649 ? -20.510 -3.875 24.790 1.00 92.25 649 VAL A CA 1
ATOM 4944 C C . VAL A 1 649 ? -21.076 -3.670 26.197 1.00 92.25 649 VAL A C 1
ATOM 4946 O O . VAL A 1 649 ? -20.978 -2.572 26.740 1.00 92.25 649 VAL A O 1
ATOM 4949 N N . LEU A 1 650 ? -21.620 -4.722 26.819 1.00 91.31 650 LEU A N 1
ATOM 4950 C CA . LEU A 1 650 ? -22.173 -4.640 28.175 1.00 91.31 650 LEU A CA 1
ATOM 4951 C C . LEU A 1 650 ? -21.105 -4.378 29.242 1.00 91.31 650 LEU A C 1
ATOM 4953 O O . LEU A 1 650 ? -21.347 -3.584 30.146 1.00 91.31 650 LEU A O 1
ATOM 4957 N N . GLU A 1 651 ? -19.925 -4.993 29.145 1.00 91.62 651 GLU A N 1
ATOM 4958 C CA . GLU A 1 651 ? -18.807 -4.726 30.060 1.00 91.62 651 GLU A CA 1
ATOM 4959 C C . GLU A 1 651 ? -18.332 -3.264 29.954 1.00 91.62 651 GLU A C 1
ATOM 4961 O O . GLU A 1 651 ? -18.088 -2.628 30.983 1.00 91.62 651 GLU A O 1
ATOM 4966 N N . LEU A 1 652 ? -18.274 -2.696 28.742 1.00 91.06 652 LEU A N 1
ATOM 4967 C CA . LEU A 1 652 ? -17.944 -1.287 28.512 1.00 91.06 652 LEU A CA 1
ATOM 4968 C C . LEU A 1 652 ? -19.038 -0.348 29.045 1.00 91.06 652 LEU A C 1
ATOM 4970 O O . LEU A 1 652 ? -18.730 0.563 29.812 1.00 91.06 652 LEU A O 1
ATOM 4974 N N . LEU A 1 653 ? -20.310 -0.585 28.706 1.00 90.81 653 LEU A N 1
ATOM 4975 C CA . LEU A 1 653 ? -21.434 0.225 29.193 1.00 90.81 653 LEU A CA 1
ATOM 4976 C C . LEU A 1 653 ? -21.531 0.194 30.723 1.00 90.81 653 LEU A C 1
ATOM 4978 O O . LEU A 1 653 ? -21.619 1.251 31.340 1.00 90.81 653 LEU A O 1
ATOM 4982 N N . ASN A 1 654 ? -21.422 -0.983 31.349 1.00 91.94 654 ASN A N 1
ATOM 4983 C CA . ASN A 1 654 ? -21.450 -1.126 32.808 1.00 91.94 654 ASN A CA 1
ATOM 4984 C C . ASN A 1 654 ? -20.306 -0.354 33.489 1.00 91.94 654 ASN A C 1
ATOM 4986 O O . ASN A 1 654 ? -20.524 0.247 34.539 1.00 91.94 654 ASN A O 1
ATOM 4990 N N . GLN A 1 655 ? -19.109 -0.314 32.889 1.00 89.56 655 GLN A N 1
ATOM 4991 C CA . GLN A 1 655 ? -18.000 0.511 33.387 1.00 89.56 655 GLN A CA 1
ATOM 4992 C C . GLN A 1 655 ? -18.295 2.016 33.274 1.00 89.56 655 GLN A C 1
ATOM 4994 O O . GLN A 1 655 ? -17.912 2.768 34.167 1.00 89.56 655 GLN A O 1
ATOM 4999 N N . LEU A 1 656 ? -18.985 2.456 32.215 1.00 87.44 656 LEU A N 1
ATOM 5000 C CA . LEU A 1 656 ? -19.320 3.867 31.967 1.00 87.44 656 LEU A CA 1
ATOM 5001 C C . LEU A 1 656 ? -20.497 4.376 32.808 1.00 87.44 656 LEU A C 1
ATOM 5003 O O . LEU A 1 656 ? -20.513 5.548 33.171 1.00 87.44 656 LEU A O 1
ATOM 5007 N N . ILE A 1 657 ? -21.469 3.514 33.128 1.00 89.00 657 ILE A N 1
ATOM 5008 C CA . ILE A 1 657 ? -22.598 3.857 34.009 1.00 89.00 657 ILE A CA 1
ATOM 5009 C C . ILE A 1 657 ? -22.337 3.551 35.486 1.00 89.00 657 ILE A C 1
ATOM 5011 O O . ILE A 1 657 ? -23.240 3.734 36.300 1.00 89.00 657 ILE A O 1
ATOM 5015 N N . SER A 1 658 ? -21.147 3.060 35.844 1.00 85.75 658 SER A N 1
ATOM 5016 C CA . SER A 1 658 ? -20.790 2.743 37.230 1.00 85.75 658 SER A CA 1
ATOM 5017 C C . SER A 1 658 ? -20.910 4.002 38.108 1.00 85.75 658 SER A C 1
ATOM 5019 O O . SER A 1 658 ? -20.183 4.967 37.854 1.00 85.75 658 SER A O 1
ATOM 5021 N N . PRO A 1 659 ? -21.820 4.047 39.107 1.00 70.31 659 PRO A N 1
ATOM 5022 C CA . PRO A 1 659 ? -22.086 5.260 39.876 1.00 70.31 659 PRO A CA 1
ATOM 5023 C C . PRO A 1 659 ? -20.841 5.877 40.533 1.00 70.31 659 PRO A C 1
ATOM 5025 O O . PRO A 1 659 ? -20.327 5.374 41.536 1.00 70.31 659 PRO A O 1
ATOM 5028 N N . ALA A 1 660 ? -20.411 7.023 40.005 1.00 62.44 660 ALA A N 1
ATOM 5029 C CA . ALA A 1 660 ? -19.487 7.941 40.662 1.00 62.44 660 ALA A CA 1
ATOM 5030 C C . ALA A 1 660 ? -20.264 9.009 41.458 1.00 62.44 660 ALA A C 1
ATOM 5032 O O . ALA A 1 660 ? -21.458 9.232 41.250 1.00 62.44 660 ALA A O 1
ATOM 5033 N N . ARG A 1 661 ? -19.596 9.690 42.399 1.00 55.41 661 ARG A N 1
ATOM 5034 C CA . ARG A 1 661 ? -20.217 10.771 43.184 1.00 55.41 661 ARG A CA 1
ATOM 5035 C C . ARG A 1 661 ? -20.484 12.005 42.315 1.00 55.41 661 ARG A C 1
ATOM 5037 O O . ARG A 1 661 ? -19.610 12.853 42.165 1.00 55.41 661 ARG A O 1
ATOM 5044 N N . GLY A 1 662 ? -21.719 12.124 41.839 1.00 62.97 662 GLY A N 1
ATOM 5045 C CA . GLY A 1 662 ? -22.222 13.269 41.078 1.00 62.97 662 GLY A CA 1
ATOM 5046 C C . GLY A 1 662 ? -22.795 12.834 39.732 1.00 62.97 662 GLY A C 1
ATOM 5047 O O . GLY A 1 662 ? -22.275 11.921 39.102 1.00 62.97 662 GLY A O 1
ATOM 5048 N N . LEU A 1 663 ? -23.881 13.479 39.307 1.00 68.81 663 LEU A N 1
ATOM 5049 C CA . LEU A 1 663 ? -24.377 13.353 37.939 1.00 68.81 663 LEU A CA 1
ATOM 5050 C C . LEU A 1 663 ? -23.662 14.399 37.085 1.00 68.81 663 LEU A C 1
ATOM 5052 O O . LEU A 1 663 ? -23.825 15.593 37.332 1.00 68.81 663 LEU A O 1
ATOM 5056 N N . ASP A 1 664 ? -22.882 13.952 36.104 1.00 78.12 664 ASP A N 1
ATOM 5057 C CA . ASP A 1 664 ? -22.398 14.799 35.015 1.00 78.12 664 ASP A CA 1
ATOM 5058 C C . ASP A 1 664 ? -23.130 14.466 33.700 1.00 78.12 664 ASP A C 1
ATOM 5060 O O . ASP A 1 664 ? -23.816 13.443 33.572 1.00 78.12 664 ASP A O 1
ATOM 5064 N N . ASP A 1 665 ? -22.999 15.347 32.708 1.00 80.44 665 ASP A N 1
ATOM 5065 C CA . ASP A 1 665 ? -23.683 15.209 31.415 1.00 80.44 665 ASP A CA 1
ATOM 5066 C C . ASP A 1 665 ? -23.214 13.978 30.610 1.00 80.44 665 ASP A C 1
ATOM 5068 O O . ASP A 1 665 ? -23.901 13.527 29.687 1.00 80.44 665 ASP A O 1
ATOM 5072 N N . ASN A 1 666 ? -22.049 13.412 30.945 1.00 82.44 666 ASN A N 1
ATOM 5073 C CA . ASN A 1 666 ? -21.514 12.216 30.299 1.00 82.44 666 ASN A CA 1
ATOM 5074 C C . ASN A 1 666 ? -22.120 10.941 30.891 1.00 82.44 666 ASN A C 1
ATOM 5076 O O . ASN A 1 666 ? -22.558 10.075 30.135 1.00 82.44 666 ASN A O 1
ATOM 5080 N N . LEU A 1 667 ? -22.213 10.842 32.216 1.00 84.69 667 LEU A N 1
ATOM 5081 C CA . LEU A 1 667 ? -22.879 9.754 32.924 1.00 84.69 667 LEU A CA 1
ATOM 5082 C C . LEU A 1 667 ? -24.366 9.704 32.555 1.00 84.69 667 LEU A C 1
ATOM 5084 O O . LEU A 1 667 ? -24.874 8.635 32.221 1.00 84.69 667 LEU A O 1
ATOM 5088 N N . LEU A 1 668 ? -25.052 10.854 32.516 1.00 86.31 668 LEU A N 1
ATOM 5089 C CA . LEU A 1 668 ? -26.448 10.936 32.061 1.00 86.31 668 LEU A CA 1
ATOM 5090 C C . LEU A 1 668 ? -26.624 10.419 30.625 1.00 86.31 668 LEU A C 1
ATOM 5092 O O . LEU A 1 668 ? -27.545 9.641 30.361 1.00 86.31 668 LEU A O 1
ATOM 5096 N N . PHE A 1 669 ? -25.716 10.780 29.713 1.00 87.94 669 PHE A N 1
ATOM 5097 C CA . PHE A 1 669 ? -25.716 10.244 28.353 1.00 87.94 669 PHE A CA 1
ATOM 5098 C C . PHE A 1 669 ? -25.506 8.725 28.327 1.00 87.94 669 PHE A C 1
ATOM 5100 O O . PHE A 1 669 ? -26.285 8.026 27.681 1.00 87.94 669 PHE A O 1
ATOM 5107 N N . TRP A 1 670 ? -24.507 8.190 29.035 1.00 89.38 670 TRP A N 1
ATOM 5108 C CA . TRP A 1 670 ? -24.239 6.747 29.036 1.00 89.38 670 TRP A CA 1
ATOM 5109 C C . TRP A 1 670 ? -25.359 5.935 29.693 1.00 89.38 670 TRP A C 1
ATOM 5111 O O . TRP A 1 670 ? -25.681 4.847 29.211 1.00 89.38 670 TRP A O 1
ATOM 5121 N N . ILE A 1 671 ? -26.031 6.478 30.713 1.00 88.56 671 ILE A N 1
ATOM 5122 C CA . ILE A 1 671 ? -27.266 5.906 31.271 1.00 88.56 671 ILE A CA 1
ATOM 5123 C C . ILE A 1 671 ? -28.355 5.841 30.192 1.00 88.56 671 ILE A C 1
ATOM 5125 O O . ILE A 1 671 ? -29.005 4.806 30.047 1.00 88.56 671 ILE A O 1
ATOM 5129 N N . GLN A 1 672 ? -28.554 6.911 29.415 1.00 90.06 672 GLN A N 1
ATOM 5130 C CA . GLN A 1 672 ? -29.546 6.933 28.336 1.00 90.06 672 GLN A CA 1
ATOM 5131 C C . GLN A 1 672 ? -29.202 5.950 27.205 1.00 90.06 672 GLN A C 1
ATOM 5133 O O . GLN A 1 672 ? -30.088 5.229 26.746 1.00 90.06 672 GLN A O 1
ATOM 5138 N N . GLN A 1 673 ? -27.933 5.868 26.790 1.00 88.69 673 GLN A N 1
ATOM 5139 C CA . GLN A 1 673 ? -27.485 4.893 25.786 1.00 88.69 673 GLN A CA 1
ATOM 5140 C C . GLN A 1 673 ? -27.656 3.453 26.277 1.00 88.69 673 GLN A C 1
ATOM 5142 O O . GLN A 1 673 ? -28.147 2.605 25.537 1.00 88.69 673 GLN A O 1
ATOM 5147 N N . THR A 1 674 ? -27.338 3.180 27.545 1.00 90.94 674 THR A N 1
ATOM 5148 C CA . THR A 1 674 ? -27.510 1.842 28.125 1.00 90.94 674 THR A CA 1
ATOM 5149 C C . THR A 1 674 ? -28.989 1.464 28.221 1.00 90.94 674 THR A C 1
ATOM 5151 O O . THR A 1 674 ? -29.340 0.343 27.872 1.00 90.94 674 THR A O 1
ATOM 5154 N N . LYS A 1 675 ? -29.886 2.388 28.596 1.00 90.69 675 LYS A N 1
ATOM 5155 C CA . LYS A 1 675 ? -31.343 2.144 28.548 1.00 90.69 675 LYS A CA 1
ATOM 5156 C C . LYS A 1 675 ? -31.818 1.822 27.132 1.00 90.69 675 LYS A C 1
ATOM 5158 O O . LYS A 1 675 ? -32.418 0.774 26.934 1.00 90.69 675 LYS A O 1
ATOM 5163 N N . SER A 1 676 ? -31.438 2.643 26.150 1.00 90.00 676 SER A N 1
ATOM 5164 C CA . SER A 1 676 ? -31.732 2.399 24.731 1.00 90.00 676 SER A CA 1
ATOM 5165 C C . SER A 1 676 ? -31.242 1.020 24.262 1.00 90.00 676 SER A C 1
ATOM 5167 O O . SER A 1 676 ? -31.924 0.344 23.496 1.00 90.00 676 SER A O 1
ATOM 5169 N N . PHE A 1 677 ? -30.086 0.557 24.750 1.00 88.94 677 PHE A N 1
ATOM 5170 C CA . PHE A 1 677 ? -29.579 -0.782 24.450 1.00 88.94 677 PHE A CA 1
ATOM 5171 C C . PHE A 1 677 ? -30.466 -1.902 25.029 1.00 88.94 677 PHE A C 1
ATOM 5173 O O . PHE A 1 677 ? -30.769 -2.858 24.314 1.00 88.94 677 PHE A O 1
ATOM 5180 N N . HIS A 1 678 ? -30.935 -1.776 26.280 1.00 90.00 678 HIS A N 1
ATOM 5181 C CA . HIS A 1 678 ? -31.892 -2.733 26.864 1.00 90.00 678 HIS A CA 1
ATOM 5182 C C . HIS A 1 678 ? -33.233 -2.715 26.116 1.00 90.00 678 HIS A C 1
ATOM 5184 O O . HIS A 1 678 ? -33.676 -3.770 25.658 1.00 90.00 678 HIS A O 1
ATOM 5190 N N . ASP A 1 679 ? -33.816 -1.529 25.910 1.00 88.94 679 ASP A N 1
ATOM 5191 C CA . ASP A 1 679 ? -35.124 -1.332 25.263 1.00 88.94 679 ASP A CA 1
ATOM 5192 C C . ASP A 1 679 ? -35.168 -1.901 23.831 1.00 88.94 679 ASP A C 1
ATOM 5194 O O . ASP A 1 679 ? -36.207 -2.385 23.361 1.00 88.94 679 ASP A O 1
ATOM 5198 N N . ASN A 1 680 ? -34.050 -1.821 23.101 1.00 86.81 680 ASN A N 1
ATOM 5199 C CA . ASN A 1 680 ? -33.955 -2.295 21.723 1.00 86.81 680 ASN A CA 1
ATOM 5200 C C . ASN A 1 680 ? -33.614 -3.785 21.624 1.00 86.81 680 ASN A C 1
ATOM 5202 O O . ASN A 1 680 ? -34.280 -4.473 20.852 1.00 86.81 680 ASN A O 1
ATOM 5206 N N . TYR A 1 681 ? -32.653 -4.284 22.413 1.00 86.94 681 TYR A N 1
ATOM 5207 C CA . TYR A 1 681 ? -32.053 -5.607 22.188 1.00 86.94 681 TYR A CA 1
ATOM 5208 C C . TYR A 1 681 ? -32.257 -6.640 23.310 1.00 86.94 681 TYR A C 1
ATOM 5210 O O . TYR A 1 681 ? -32.213 -7.833 23.021 1.00 86.94 681 TYR A O 1
ATOM 5218 N N . LEU A 1 682 ? -32.467 -6.238 24.571 1.00 87.56 682 LEU A N 1
ATOM 5219 C CA . LEU A 1 682 ? -32.486 -7.177 25.715 1.00 87.56 682 LEU A CA 1
ATOM 5220 C C . LEU A 1 682 ? -33.874 -7.407 26.324 1.00 87.56 682 LEU A C 1
ATOM 5222 O O . LEU A 1 682 ? -34.117 -8.460 26.911 1.00 87.56 682 LEU A O 1
ATOM 5226 N N . ASP A 1 683 ? -34.790 -6.451 26.179 1.00 85.56 683 ASP A N 1
ATOM 5227 C CA . ASP A 1 683 ? -36.180 -6.584 26.641 1.00 85.56 683 ASP A CA 1
ATOM 5228 C C . ASP A 1 683 ? -37.098 -7.242 25.587 1.00 85.56 683 ASP A C 1
ATOM 5230 O O . ASP A 1 683 ? -38.293 -7.443 25.812 1.00 85.56 683 ASP A O 1
ATOM 5234 N N . LYS A 1 684 ? -36.530 -7.617 24.434 1.00 85.88 684 LYS A N 1
ATOM 5235 C CA . LYS A 1 684 ? -37.167 -8.359 23.338 1.00 85.88 684 LYS A CA 1
ATOM 5236 C C . LYS A 1 684 ? -36.315 -9.593 23.005 1.00 85.88 684 LYS A C 1
ATOM 5238 O O . LYS A 1 684 ? -35.099 -9.525 23.172 1.00 85.88 684 LYS A O 1
ATOM 5243 N N . PRO A 1 685 ? -36.902 -10.690 22.493 1.00 80.94 685 PRO A N 1
ATOM 5244 C CA . PRO A 1 685 ? -36.122 -11.786 21.928 1.00 80.94 685 PRO A CA 1
ATOM 5245 C C . PRO A 1 685 ? -35.438 -11.299 20.642 1.00 80.94 685 PRO A C 1
ATOM 5247 O O . PRO A 1 685 ? -36.080 -11.157 19.602 1.00 80.94 685 PRO A O 1
ATOM 5250 N N . THR A 1 686 ? -34.148 -10.984 20.742 1.00 87.81 686 THR A N 1
ATOM 5251 C CA . THR A 1 686 ? -33.277 -10.604 19.620 1.00 87.81 686 THR A CA 1
ATOM 5252 C C . THR A 1 686 ? -32.026 -11.478 19.626 1.00 87.81 686 THR A C 1
ATOM 5254 O O . THR A 1 686 ? -31.697 -12.085 20.652 1.00 87.81 686 THR A O 1
ATOM 5257 N N . HIS A 1 687 ? -31.284 -11.487 18.518 1.00 86.06 687 HIS A N 1
ATOM 5258 C CA . HIS A 1 687 ? -30.058 -12.274 18.384 1.00 86.06 687 HIS A CA 1
ATOM 5259 C C . HIS A 1 687 ? -29.009 -11.916 19.456 1.00 86.06 687 HIS A C 1
ATOM 5261 O O . HIS A 1 687 ? -28.283 -12.777 19.948 1.00 86.06 687 HIS A O 1
ATOM 5267 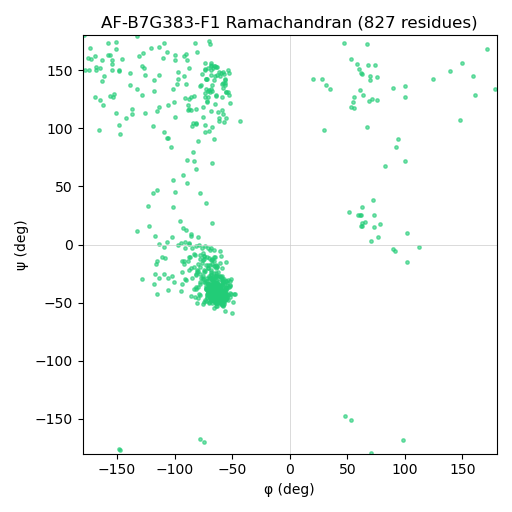N N . VAL A 1 688 ? -28.984 -10.651 19.895 1.00 86.81 688 VAL A N 1
ATOM 5268 C CA . VAL A 1 688 ? -28.124 -10.169 20.992 1.00 86.81 688 VAL A CA 1
ATOM 5269 C C . VAL A 1 688 ? -28.397 -10.923 22.296 1.00 86.81 688 VAL A C 1
ATOM 5271 O O . VAL A 1 688 ? -27.463 -11.297 23.006 1.00 86.81 688 VAL A O 1
ATOM 5274 N N . GLY A 1 689 ? -29.676 -11.142 22.619 1.00 85.31 689 GLY A N 1
ATOM 5275 C CA . GLY A 1 689 ? -30.098 -11.852 23.826 1.00 85.31 689 GLY A CA 1
ATOM 5276 C C . GLY A 1 689 ? -29.741 -13.337 23.776 1.00 85.31 689 GLY A C 1
ATOM 5277 O O . GLY A 1 689 ? -29.176 -13.855 24.739 1.00 85.31 689 GLY A O 1
ATOM 5278 N N . GLU A 1 690 ? -29.997 -13.981 22.634 1.00 86.81 690 GLU A N 1
ATOM 5279 C CA . GLU A 1 690 ? -29.673 -15.391 22.378 1.00 86.81 690 GLU A CA 1
ATOM 5280 C C . GLU A 1 690 ? -28.168 -15.652 22.536 1.00 86.81 690 GLU A C 1
ATOM 5282 O O . GLU A 1 690 ? -27.760 -16.483 23.346 1.00 86.81 690 GLU A O 1
ATOM 5287 N N . VAL A 1 691 ? -27.320 -14.866 21.864 1.00 87.50 691 VAL A N 1
ATOM 5288 C CA . VAL A 1 691 ? -25.855 -15.017 21.925 1.00 87.50 691 VAL A CA 1
ATOM 5289 C C . VAL A 1 691 ? -25.303 -14.769 23.337 1.00 87.50 691 VAL A C 1
ATOM 5291 O O . VAL A 1 691 ? -24.343 -15.421 23.754 1.00 87.50 691 VAL A O 1
ATOM 5294 N N . LEU A 1 692 ? -25.899 -13.859 24.117 1.00 88.94 692 LEU A N 1
ATOM 5295 C CA . LEU A 1 692 ? -25.517 -13.639 25.520 1.00 88.94 692 LEU A CA 1
ATOM 5296 C C . LEU A 1 692 ? -25.958 -14.782 26.451 1.00 88.94 692 LEU A C 1
ATOM 5298 O O . LEU A 1 692 ? -25.296 -15.025 27.468 1.00 88.94 692 LEU A O 1
ATOM 5302 N N . GLU A 1 693 ? -27.046 -15.484 26.126 1.00 88.00 693 GLU A N 1
ATOM 5303 C CA . GLU A 1 693 ? -27.477 -16.701 26.818 1.00 88.00 693 GLU A CA 1
ATOM 5304 C C . GLU A 1 693 ? -26.566 -17.889 26.487 1.00 88.00 693 GLU A C 1
ATOM 5306 O O . GLU A 1 693 ? -26.040 -18.512 27.410 1.00 88.00 693 GLU A O 1
ATOM 5311 N N . GLU A 1 694 ? -26.272 -18.125 25.205 1.00 88.62 694 GLU A N 1
ATOM 5312 C CA . GLU A 1 694 ? -25.338 -19.164 24.741 1.00 88.62 694 GLU A CA 1
ATOM 5313 C C . GLU A 1 694 ? -23.932 -19.006 25.343 1.00 88.62 694 GLU A C 1
ATOM 5315 O O . GLU A 1 694 ? -23.301 -19.985 25.743 1.00 88.62 694 GLU A O 1
ATOM 5320 N N . GLN A 1 695 ? -23.445 -17.766 25.472 1.00 88.19 695 GLN A N 1
ATOM 5321 C CA . GLN A 1 695 ? -22.159 -17.460 26.111 1.00 88.19 695 GLN A CA 1
ATOM 5322 C C . GLN A 1 695 ? -22.195 -17.532 27.651 1.00 88.19 695 GLN A C 1
ATOM 5324 O O . GLN A 1 695 ? -21.168 -17.315 28.297 1.00 88.19 695 GLN A O 1
ATOM 5329 N N . GLY A 1 696 ? -23.355 -17.788 28.269 1.00 86.25 696 GLY A N 1
ATOM 5330 C CA . GLY A 1 696 ? -23.519 -17.818 29.727 1.00 86.25 696 GLY A CA 1
ATOM 5331 C C . GLY A 1 696 ? -23.307 -16.459 30.411 1.00 86.25 696 GLY A C 1
ATOM 5332 O O . GLY A 1 696 ? -23.049 -16.394 31.614 1.00 86.25 696 GLY A O 1
ATOM 5333 N N . LYS A 1 697 ? -23.401 -15.350 29.665 1.00 89.12 697 LYS A N 1
ATOM 5334 C CA . LYS A 1 697 ? -23.053 -13.988 30.111 1.00 89.12 697 LYS A CA 1
ATOM 5335 C C . LYS A 1 697 ? -24.225 -13.215 30.738 1.00 89.12 697 LYS A C 1
ATOM 5337 O O . LYS A 1 697 ? -24.099 -12.026 31.026 1.00 89.12 697 LYS A O 1
ATOM 5342 N N . GLN A 1 698 ? -25.329 -13.897 31.050 1.00 85.88 698 GLN A N 1
ATOM 5343 C CA . GLN A 1 698 ? -26.548 -13.348 31.670 1.00 85.88 698 GLN A CA 1
ATOM 5344 C C . GLN A 1 698 ? -26.302 -12.515 32.951 1.00 85.88 698 GLN A C 1
ATOM 5346 O O . GLN A 1 698 ? -27.019 -11.546 33.214 1.00 85.88 698 GLN A O 1
ATOM 5351 N N . GLY A 1 699 ? -25.245 -12.807 33.720 1.00 86.50 699 GLY A N 1
ATOM 5352 C CA . GLY A 1 699 ? -24.845 -11.995 34.881 1.00 86.50 699 GLY A CA 1
ATOM 5353 C C . GLY A 1 699 ? -24.491 -10.533 34.547 1.00 86.50 699 GLY A C 1
ATOM 5354 O O . GLY A 1 699 ? -24.739 -9.639 35.358 1.00 86.50 699 GLY A O 1
ATOM 5355 N N . LEU A 1 700 ? -23.988 -10.250 33.337 1.00 88.12 700 LEU A N 1
ATOM 5356 C CA . LEU A 1 700 ? -23.700 -8.880 32.885 1.00 88.12 700 LEU A CA 1
ATOM 5357 C C . LEU A 1 700 ? -24.978 -8.059 32.668 1.00 88.12 700 LEU A C 1
ATOM 5359 O O . LEU A 1 700 ? -24.994 -6.863 32.963 1.00 88.12 700 LEU A O 1
ATOM 5363 N N . ILE A 1 701 ? -26.054 -8.701 32.200 1.00 88.62 701 ILE A N 1
ATOM 5364 C CA . ILE A 1 701 ? -27.372 -8.076 32.007 1.00 88.62 701 ILE A CA 1
ATOM 5365 C C . ILE A 1 701 ? -27.974 -7.713 33.370 1.00 88.62 701 ILE A C 1
ATOM 5367 O O . ILE A 1 701 ? -28.466 -6.599 33.555 1.00 88.62 701 ILE A O 1
ATOM 5371 N N . GLN A 1 702 ? -27.879 -8.619 34.350 1.00 88.12 702 GLN A N 1
ATOM 5372 C CA . GLN A 1 702 ? -28.318 -8.359 35.727 1.00 88.12 702 GLN A CA 1
ATOM 5373 C C . GLN A 1 702 ? -27.525 -7.208 36.362 1.00 88.12 702 GLN A C 1
ATOM 5375 O O . GLN A 1 702 ? -28.123 -6.280 36.903 1.00 88.12 702 GLN A O 1
ATOM 5380 N N . THR A 1 703 ? -26.197 -7.217 36.213 1.00 90.19 703 THR A N 1
ATOM 5381 C CA . THR A 1 703 ? -25.308 -6.125 36.646 1.00 90.19 703 THR A CA 1
ATOM 5382 C C . THR A 1 703 ? -25.733 -4.789 36.034 1.00 90.19 703 THR A C 1
ATOM 5384 O O . THR A 1 703 ? -25.909 -3.810 36.754 1.00 90.19 703 THR A O 1
ATOM 5387 N N . SER A 1 704 ? -25.995 -4.764 34.725 1.00 90.31 704 SER A N 1
ATOM 5388 C CA . SER A 1 704 ? -26.443 -3.569 34.004 1.00 90.31 704 SER A CA 1
ATOM 5389 C C . SER A 1 704 ? -27.768 -3.016 34.545 1.00 90.31 704 SER A C 1
ATOM 5391 O O . SER A 1 704 ? -27.870 -1.826 34.848 1.00 90.31 704 SER A O 1
ATOM 5393 N N . ARG A 1 705 ? -28.767 -3.884 34.769 1.00 90.44 705 ARG A N 1
ATOM 5394 C CA . ARG A 1 705 ? -30.065 -3.497 35.354 1.00 90.44 705 ARG A CA 1
ATOM 5395 C C . ARG A 1 705 ? -29.924 -2.955 36.782 1.00 90.44 705 ARG A C 1
ATOM 5397 O O . ARG A 1 705 ? -30.561 -1.956 37.110 1.00 90.44 705 ARG A O 1
ATOM 5404 N N . ILE A 1 706 ? -29.062 -3.557 37.608 1.00 90.00 706 ILE A N 1
ATOM 5405 C CA . ILE A 1 706 ? -28.764 -3.059 38.962 1.00 90.00 706 ILE A CA 1
ATOM 5406 C C . ILE A 1 706 ? -28.124 -1.666 38.890 1.00 90.00 706 ILE A C 1
ATOM 5408 O O . ILE A 1 706 ? -28.582 -0.758 39.579 1.00 90.00 706 ILE A O 1
ATOM 5412 N N . LEU A 1 707 ? -27.116 -1.458 38.037 1.00 90.31 707 LEU A N 1
ATOM 5413 C CA . LEU A 1 707 ? -26.443 -0.160 37.893 1.00 90.31 707 LEU A CA 1
ATOM 5414 C C . LEU A 1 707 ? -27.393 0.939 37.376 1.00 90.31 707 LEU A C 1
ATOM 5416 O O . LEU A 1 707 ? -27.340 2.069 37.863 1.00 90.31 707 LEU A O 1
ATOM 5420 N N . LEU A 1 708 ? -28.303 0.626 36.447 1.00 90.44 708 LEU A N 1
ATOM 5421 C CA . LEU A 1 708 ? -29.318 1.573 35.963 1.00 90.44 708 LEU A CA 1
ATOM 5422 C C . LEU A 1 708 ? -30.278 2.037 37.073 1.00 90.44 708 LEU A C 1
ATOM 5424 O O . LEU A 1 708 ? -30.555 3.234 37.192 1.00 90.44 708 LEU A O 1
ATOM 5428 N N . GLU A 1 709 ? -30.763 1.113 37.902 1.00 90.00 709 GLU A N 1
ATOM 5429 C CA . GLU A 1 709 ? -31.643 1.430 39.036 1.00 90.00 709 GLU A CA 1
ATOM 5430 C C . GLU A 1 709 ? -30.881 2.104 40.192 1.00 90.00 709 GLU A C 1
ATOM 5432 O O . GLU A 1 709 ? -31.425 2.989 40.851 1.00 90.00 709 GLU A O 1
ATOM 5437 N N . LEU A 1 710 ? -29.601 1.781 40.406 1.00 89.19 710 LEU A N 1
ATOM 5438 C CA . LEU A 1 710 ? -28.752 2.494 41.367 1.00 89.19 710 LEU A CA 1
ATOM 5439 C C . LEU A 1 710 ? -28.515 3.956 40.962 1.00 89.19 710 LEU A C 1
ATOM 5441 O O . LEU A 1 710 ? -28.583 4.841 41.813 1.00 89.19 710 LEU A O 1
ATOM 5445 N N . ASN A 1 711 ? -28.317 4.247 39.674 1.00 89.31 711 ASN A N 1
ATOM 5446 C CA . ASN A 1 711 ? -28.241 5.632 39.197 1.00 89.31 711 ASN A CA 1
ATOM 5447 C C . ASN A 1 711 ? -29.570 6.388 39.396 1.00 89.31 711 ASN A C 1
ATOM 5449 O O . ASN A 1 711 ? -29.566 7.547 39.809 1.00 89.31 711 ASN A O 1
ATOM 5453 N N . ASN A 1 712 ? -30.712 5.725 39.175 1.00 88.56 712 ASN A N 1
ATOM 5454 C CA . ASN A 1 712 ? -32.039 6.270 39.490 1.00 88.56 712 ASN A CA 1
ATOM 5455 C C . ASN A 1 712 ? -32.172 6.577 40.998 1.00 88.56 712 ASN A C 1
ATOM 5457 O O . ASN A 1 712 ? -32.579 7.672 41.378 1.00 88.56 712 ASN A O 1
ATOM 5461 N N . PHE A 1 713 ? -31.737 5.662 41.867 1.00 89.56 713 PHE A N 1
ATOM 5462 C CA . PHE A 1 713 ? -31.686 5.865 43.318 1.00 89.56 713 PHE A CA 1
ATOM 5463 C C . PHE A 1 713 ? -30.838 7.084 43.728 1.00 89.56 713 PHE A C 1
ATOM 5465 O O . PHE A 1 713 ? -31.326 7.941 44.471 1.00 89.56 713 PHE A O 1
ATOM 5472 N N . PHE A 1 714 ? -29.612 7.221 43.210 1.00 87.38 714 PHE A N 1
ATOM 5473 C CA . PHE A 1 714 ? -28.758 8.375 43.517 1.00 87.38 714 PHE A CA 1
ATOM 5474 C C . PHE A 1 714 ? -29.358 9.699 43.016 1.00 87.38 714 PHE A C 1
ATOM 5476 O O . PHE A 1 714 ? -29.307 10.698 43.736 1.00 87.38 714 PHE A O 1
ATOM 5483 N N . HIS A 1 715 ? -30.008 9.706 41.847 1.00 86.69 715 HIS A N 1
ATOM 5484 C CA . HIS A 1 715 ? -30.765 10.864 41.359 1.00 86.69 715 HIS A CA 1
ATOM 5485 C C . HIS A 1 715 ? -31.898 11.251 42.327 1.00 86.69 715 HIS A C 1
ATOM 5487 O O . HIS A 1 715 ? -32.062 12.425 42.659 1.00 86.69 715 HIS A O 1
ATOM 5493 N N . LYS A 1 716 ? -32.660 10.279 42.850 1.00 87.62 716 LYS A N 1
ATOM 5494 C CA . LYS A 1 716 ? -33.742 10.537 43.822 1.00 87.62 716 LYS A CA 1
ATOM 5495 C C . LYS A 1 716 ? -33.237 11.081 45.158 1.00 87.62 716 LYS A C 1
ATOM 5497 O O . LYS A 1 716 ? -33.917 11.914 45.757 1.00 87.62 716 LYS A O 1
ATOM 5502 N N . ILE A 1 717 ? -32.051 10.668 45.608 1.00 86.19 717 ILE A N 1
ATOM 5503 C CA . ILE A 1 717 ? -31.398 11.245 46.794 1.00 86.19 717 ILE A CA 1
ATOM 5504 C C . ILE A 1 717 ? -30.996 12.700 46.546 1.00 86.19 717 ILE A C 1
ATOM 5506 O O . ILE A 1 717 ? -31.283 13.555 47.385 1.00 86.19 717 ILE A O 1
ATOM 5510 N N . GLN A 1 718 ? -30.404 13.011 45.389 1.00 85.25 718 GLN A N 1
ATOM 5511 C CA . GLN A 1 718 ? -30.049 14.389 45.027 1.00 85.25 718 GLN A CA 1
ATOM 5512 C C . GLN A 1 718 ? -31.295 15.294 44.930 1.00 85.25 718 GLN A C 1
ATOM 5514 O O . GLN A 1 718 ? -31.280 16.416 45.438 1.00 85.25 718 GLN A O 1
ATOM 5519 N N . GLU A 1 719 ? -32.413 14.778 44.401 1.00 86.81 719 GLU A N 1
ATOM 5520 C CA . GLU A 1 719 ? -33.732 15.441 44.419 1.00 86.81 719 GLU A CA 1
ATOM 5521 C C . GLU A 1 719 ? -34.377 15.538 45.823 1.00 86.81 719 GLU A C 1
ATOM 5523 O O . GLU A 1 719 ? -35.446 16.134 45.962 1.00 86.81 719 GLU A O 1
ATOM 5528 N N . LYS A 1 720 ? -33.773 14.959 46.874 1.00 86.25 720 LYS A N 1
ATOM 5529 C CA . LYS A 1 720 ? -34.328 14.835 48.242 1.00 86.25 720 LYS A CA 1
ATOM 5530 C C . LYS A 1 720 ? -35.655 14.058 48.318 1.00 86.25 720 LYS A C 1
ATOM 5532 O O . LYS A 1 720 ? -36.434 14.222 49.258 1.00 86.25 720 LYS A O 1
ATOM 5537 N N . ARG A 1 721 ? -35.917 13.171 47.353 1.00 89.69 721 ARG A N 1
ATOM 5538 C CA . ARG A 1 721 ? -37.119 12.315 47.265 1.00 89.69 721 ARG A CA 1
ATOM 5539 C C . ARG A 1 721 ? -36.869 10.958 47.919 1.00 89.69 721 ARG A C 1
ATOM 5541 O O . ARG A 1 721 ? -36.975 9.903 47.293 1.00 89.69 721 ARG A O 1
ATOM 5548 N N . PHE A 1 722 ? -36.542 10.999 49.207 1.00 86.69 722 PHE A N 1
ATOM 5549 C CA . PHE A 1 722 ? -36.066 9.847 49.978 1.00 86.69 722 PHE A CA 1
ATOM 5550 C C . PHE A 1 722 ? -37.039 8.648 49.994 1.00 86.69 722 PHE A C 1
ATOM 5552 O O . PHE A 1 722 ? -36.594 7.507 49.923 1.00 86.69 722 PHE A O 1
ATOM 5559 N N . ASN A 1 723 ? -38.359 8.877 49.979 1.00 85.56 723 ASN A N 1
ATOM 5560 C CA . ASN A 1 723 ? -39.363 7.797 49.938 1.00 85.56 723 ASN A CA 1
ATOM 5561 C C . ASN A 1 723 ? -39.304 6.969 48.634 1.00 85.56 723 ASN A C 1
ATOM 5563 O O . ASN A 1 723 ? -39.419 5.741 48.651 1.00 85.56 723 ASN A O 1
ATOM 5567 N N . GLU A 1 724 ? -39.106 7.634 47.490 1.00 86.62 724 GLU A N 1
ATOM 5568 C CA . GLU A 1 724 ? -38.948 6.965 46.191 1.00 86.62 724 GLU A CA 1
ATOM 5569 C C . GLU A 1 724 ? -37.598 6.246 46.113 1.00 86.62 724 GLU A C 1
ATOM 5571 O O . GLU A 1 724 ? -37.542 5.095 45.680 1.00 86.62 724 GLU A O 1
ATOM 5576 N N . ALA A 1 725 ? -36.530 6.885 46.605 1.00 87.19 725 ALA A N 1
ATOM 5577 C CA . ALA A 1 725 ? -35.205 6.278 46.706 1.00 87.19 725 ALA A CA 1
ATOM 5578 C C . ALA A 1 725 ? -35.242 4.967 47.518 1.00 87.19 725 ALA A C 1
ATOM 5580 O O . ALA A 1 725 ? -34.734 3.938 47.070 1.00 87.19 725 ALA A O 1
ATOM 5581 N N . MET A 1 726 ? -35.919 4.966 48.671 1.00 84.62 726 MET A N 1
ATOM 5582 C CA . MET A 1 726 ? -36.029 3.774 49.513 1.00 84.62 726 MET A CA 1
ATOM 5583 C C . MET A 1 726 ? -36.815 2.644 48.827 1.00 84.62 726 MET A C 1
ATOM 5585 O O . MET A 1 726 ? -36.439 1.478 48.925 1.00 84.62 726 MET A O 1
ATOM 5589 N N . THR A 1 727 ? -37.846 2.978 48.044 1.00 89.12 727 THR A N 1
ATOM 5590 C CA . THR A 1 727 ? -38.610 1.983 47.271 1.00 89.12 727 THR A CA 1
ATOM 5591 C C . THR A 1 727 ? -37.733 1.294 46.215 1.00 89.12 727 THR A C 1
ATOM 5593 O O . THR A 1 727 ? -37.835 0.080 46.030 1.00 89.12 727 THR A O 1
ATOM 5596 N N . ILE A 1 728 ? -36.830 2.035 45.560 1.00 86.94 728 ILE A N 1
ATOM 5597 C CA . ILE A 1 728 ? -35.885 1.481 44.575 1.00 86.94 728 ILE A CA 1
ATOM 5598 C C . ILE A 1 728 ? -34.901 0.508 45.243 1.00 86.94 728 ILE A C 1
ATOM 5600 O O . ILE A 1 728 ? -34.712 -0.602 44.749 1.00 86.94 728 ILE A O 1
ATOM 5604 N N . VAL A 1 729 ? -34.305 0.866 46.387 1.00 86.25 729 VAL A N 1
ATOM 5605 C CA . VAL A 1 729 ? -33.337 -0.021 47.063 1.00 86.25 729 VAL A CA 1
ATOM 5606 C C . VAL A 1 729 ? -33.997 -1.264 47.664 1.00 86.25 729 VAL A C 1
ATOM 5608 O O . VAL A 1 729 ? -33.426 -2.351 47.545 1.00 86.25 729 VAL A O 1
ATOM 5611 N N . SER A 1 730 ? -35.207 -1.157 48.223 1.00 84.88 730 SER A N 1
ATOM 5612 C CA . SER A 1 730 ? -35.965 -2.340 48.657 1.00 84.88 730 SER A CA 1
ATOM 5613 C C . SER A 1 730 ? -36.320 -3.257 47.477 1.00 84.88 730 SER A C 1
ATOM 5615 O O . SER A 1 730 ? -36.178 -4.471 47.596 1.00 84.88 730 SER A O 1
ATOM 5617 N N . LYS A 1 731 ? -36.684 -2.706 46.305 1.00 88.12 731 LYS A N 1
ATOM 5618 C CA . LYS A 1 731 ? -36.901 -3.487 45.066 1.00 88.12 731 LYS A CA 1
ATOM 5619 C C . LYS A 1 731 ? -35.627 -4.205 44.598 1.00 88.12 731 LYS A C 1
ATOM 5621 O O . LYS A 1 731 ? -35.710 -5.338 44.133 1.00 88.12 731 LYS A O 1
ATOM 5626 N N . LEU A 1 732 ? -34.462 -3.565 44.718 1.00 85.81 732 LEU A N 1
ATOM 5627 C CA . LEU A 1 732 ? -33.167 -4.165 44.376 1.00 85.81 732 LEU A CA 1
ATOM 5628 C C . LEU A 1 732 ? -32.703 -5.231 45.381 1.00 85.81 732 LEU A C 1
ATOM 5630 O O . LEU A 1 732 ? -31.815 -6.019 45.062 1.00 85.81 732 LEU A O 1
ATOM 5634 N N . GLY A 1 733 ? -33.268 -5.263 46.593 1.00 85.12 733 GLY A N 1
ATOM 5635 C CA . GLY A 1 733 ? -32.951 -6.267 47.610 1.00 85.12 733 GLY A CA 1
ATOM 5636 C C . GLY A 1 733 ? -31.487 -6.260 48.067 1.00 85.12 733 GLY A C 1
ATOM 5637 O O . GLY A 1 733 ? -30.984 -7.298 48.501 1.00 85.12 733 GLY A O 1
ATOM 5638 N N . LEU A 1 734 ? -30.790 -5.124 47.945 1.00 84.12 734 LEU A N 1
ATOM 5639 C CA . LEU A 1 734 ? -29.360 -4.991 48.266 1.00 84.12 734 LEU A CA 1
ATOM 5640 C C . LEU A 1 734 ? -29.084 -4.813 49.766 1.00 84.12 734 LEU A C 1
ATOM 5642 O O . LEU A 1 734 ? -27.972 -5.091 50.209 1.00 84.12 734 LEU A O 1
ATOM 5646 N N . VAL A 1 735 ? -30.073 -4.350 50.535 1.00 86.56 735 VAL A N 1
ATOM 5647 C CA . VAL A 1 735 ? -29.953 -3.974 51.954 1.00 86.56 735 VAL A CA 1
ATOM 5648 C C . VAL A 1 735 ? -30.866 -4.873 52.805 1.00 86.56 735 VAL A C 1
ATOM 5650 O O . VAL A 1 735 ? -31.954 -5.215 52.343 1.00 86.56 735 VAL A O 1
ATOM 5653 N N . PRO A 1 736 ? -30.453 -5.297 54.016 1.00 86.94 736 PRO A N 1
ATOM 5654 C CA . PRO A 1 736 ? -31.283 -6.106 54.907 1.00 86.94 736 PRO A CA 1
ATOM 5655 C C . PRO A 1 736 ? -32.443 -5.298 55.504 1.00 86.94 736 PRO A C 1
ATOM 5657 O O . PRO A 1 736 ? -32.231 -4.270 56.146 1.00 86.94 736 PRO A O 1
ATOM 5660 N N . ASP A 1 737 ? -33.665 -5.811 55.354 1.00 82.94 737 ASP A N 1
ATOM 5661 C CA . ASP A 1 737 ? -34.858 -5.277 56.021 1.00 82.94 737 ASP A CA 1
ATOM 5662 C C . ASP A 1 737 ? -35.073 -5.887 57.422 1.00 82.94 737 ASP A C 1
ATOM 5664 O O . ASP A 1 737 ? -35.726 -5.265 58.263 1.00 82.94 737 ASP A O 1
ATOM 5668 N N . SER A 1 738 ? -34.500 -7.068 57.702 1.00 84.69 738 SER A N 1
ATOM 5669 C CA . SER A 1 738 ? -34.549 -7.735 59.009 1.00 84.69 738 SER A CA 1
ATOM 5670 C C . SER A 1 738 ? -33.175 -8.214 59.504 1.00 84.69 738 SER A C 1
ATOM 5672 O O . SER A 1 738 ? -32.237 -8.415 58.732 1.00 84.69 738 SER A O 1
ATOM 5674 N N . GLN A 1 739 ? -33.073 -8.484 60.810 1.00 80.69 739 GLN A N 1
ATOM 5675 C CA . GLN A 1 739 ? -31.863 -9.024 61.450 1.00 80.69 739 GLN A CA 1
ATOM 5676 C C . GLN A 1 739 ? -31.417 -10.382 60.870 1.00 80.69 739 GLN A C 1
ATOM 5678 O O . GLN A 1 739 ? -30.227 -10.695 60.906 1.00 80.69 739 GLN A O 1
ATOM 5683 N N . ALA A 1 740 ? -32.349 -11.190 60.350 1.00 81.81 740 ALA A N 1
ATOM 5684 C CA . ALA A 1 740 ? -32.034 -12.479 59.734 1.00 81.81 740 ALA A CA 1
ATOM 5685 C C . ALA A 1 740 ? -31.357 -12.311 58.362 1.00 81.81 740 ALA A C 1
ATOM 5687 O O . ALA A 1 740 ? -30.493 -13.108 58.000 1.00 81.81 740 ALA A O 1
ATOM 5688 N N . ASP A 1 741 ? -31.696 -11.244 57.632 1.00 86.38 741 ASP A N 1
ATOM 5689 C CA . ASP A 1 741 ? -31.182 -10.987 56.285 1.00 86.38 741 ASP A CA 1
ATOM 5690 C C . ASP A 1 741 ? -29.732 -10.497 56.285 1.00 86.38 741 ASP A C 1
ATOM 5692 O O . ASP A 1 741 ? -29.046 -10.639 55.278 1.00 86.38 741 ASP A O 1
ATOM 5696 N N . VAL A 1 742 ? -29.243 -9.937 57.399 1.00 84.62 742 VAL A N 1
ATOM 5697 C CA . VAL A 1 742 ? -27.909 -9.313 57.500 1.00 84.62 742 VAL A CA 1
ATOM 5698 C C . VAL A 1 742 ? -26.790 -10.275 57.075 1.00 84.62 742 VAL A C 1
ATOM 5700 O O . VAL A 1 742 ? -25.943 -9.915 56.259 1.00 84.62 742 VAL A O 1
ATOM 5703 N N . ASN A 1 743 ? -26.814 -11.518 57.566 1.00 83.69 743 ASN A N 1
ATOM 5704 C CA . ASN A 1 743 ? -25.812 -12.529 57.208 1.00 83.69 743 ASN A CA 1
ATOM 5705 C C . ASN A 1 743 ? -25.971 -12.999 55.754 1.00 83.69 743 ASN A C 1
ATOM 5707 O O . ASN A 1 743 ? -24.982 -13.171 55.042 1.00 83.69 743 ASN A O 1
ATOM 5711 N N . THR A 1 744 ? -27.214 -13.170 55.298 1.00 86.31 744 THR A N 1
ATOM 5712 C CA . THR A 1 744 ? -27.540 -13.594 53.931 1.00 86.31 744 THR A CA 1
ATOM 5713 C C . THR A 1 744 ? -27.042 -12.562 52.919 1.00 86.31 744 THR A C 1
ATOM 5715 O O . THR A 1 744 ? -26.290 -12.910 52.012 1.00 86.31 744 THR A O 1
ATOM 5718 N N . LYS A 1 745 ? -27.341 -11.275 53.143 1.00 85.12 745 LYS A N 1
ATOM 5719 C CA . LYS A 1 745 ? -26.887 -10.151 52.311 1.00 85.12 745 LYS A CA 1
ATOM 5720 C C . LYS A 1 745 ? -25.378 -9.933 52.372 1.00 85.12 745 LYS A C 1
ATOM 5722 O O . LYS A 1 745 ? -24.791 -9.620 51.342 1.00 85.12 745 LYS A O 1
ATOM 5727 N N . GLY A 1 746 ? -24.735 -10.194 53.513 1.00 82.69 746 GLY A N 1
ATOM 5728 C CA . GLY A 1 746 ? -23.271 -10.258 53.594 1.00 82.69 746 GLY A CA 1
ATOM 5729 C C . GLY A 1 746 ? -22.678 -11.345 52.685 1.00 82.69 746 GLY A C 1
ATOM 5730 O O . GLY A 1 746 ? -21.701 -11.099 51.984 1.00 82.69 746 GLY A O 1
ATOM 5731 N N . SER A 1 747 ? -23.302 -12.527 52.620 1.00 83.25 747 SER A N 1
ATOM 5732 C CA . SER A 1 747 ? -22.857 -13.603 51.720 1.00 83.25 747 SER A CA 1
ATOM 5733 C C . SER A 1 747 ? -23.172 -13.337 50.240 1.00 83.25 747 SER A C 1
ATOM 5735 O O . SER A 1 747 ? -22.362 -13.663 49.371 1.00 83.25 747 SER A O 1
ATOM 5737 N N . ASP A 1 748 ? -24.309 -12.699 49.946 1.00 85.62 748 ASP A N 1
ATOM 5738 C C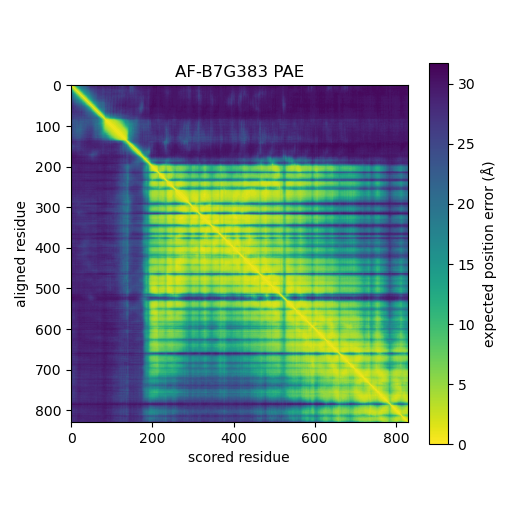A . ASP A 1 748 ? -24.704 -12.331 48.585 1.00 85.62 748 ASP A CA 1
ATOM 5739 C C . ASP A 1 748 ? -23.858 -11.178 48.030 1.00 85.62 748 ASP A C 1
ATOM 5741 O O . ASP A 1 748 ? -23.574 -11.170 46.835 1.00 85.62 748 ASP A O 1
ATOM 5745 N N . PHE A 1 749 ? -23.377 -10.254 48.872 1.00 85.00 749 PHE A N 1
ATOM 5746 C CA . PHE A 1 749 ? -22.465 -9.180 48.459 1.00 85.00 749 PHE A CA 1
ATOM 5747 C C . PHE A 1 749 ? -21.240 -9.720 47.703 1.00 85.00 749 PHE A C 1
ATOM 5749 O O . PHE A 1 749 ? -20.905 -9.220 46.630 1.00 85.00 749 PHE A O 1
ATOM 5756 N N . HIS A 1 750 ? -20.618 -10.793 48.202 1.00 85.12 750 HIS A N 1
ATOM 5757 C CA . HIS A 1 750 ? -19.461 -11.420 47.553 1.00 85.12 750 HIS A CA 1
ATOM 5758 C C . HIS A 1 750 ? -19.785 -12.090 46.205 1.00 85.12 750 HIS A C 1
ATOM 5760 O O . HIS A 1 750 ? -18.864 -12.414 45.457 1.00 85.12 750 HIS A O 1
ATOM 5766 N N . ARG A 1 751 ? -21.071 -12.294 45.884 1.00 85.75 751 ARG A N 1
ATOM 5767 C CA . ARG A 1 751 ? -21.554 -12.812 44.592 1.00 85.75 751 ARG A CA 1
ATOM 5768 C C . ARG A 1 751 ? -21.929 -11.706 43.600 1.00 85.75 751 ARG A C 1
ATOM 5770 O O . ARG A 1 751 ? -22.120 -12.009 42.426 1.00 85.75 751 ARG A O 1
ATOM 5777 N N . LEU A 1 752 ? -22.063 -10.456 44.052 1.00 85.88 752 LEU A N 1
ATOM 5778 C CA . LEU A 1 752 ? -22.319 -9.311 43.176 1.00 85.88 752 LEU A CA 1
ATOM 5779 C C . LEU A 1 752 ? -21.098 -9.011 42.302 1.00 85.88 752 LEU A C 1
ATOM 5781 O O . LEU A 1 752 ? -19.961 -9.261 42.703 1.00 85.88 752 LEU A O 1
ATOM 5785 N N . ASP A 1 753 ? -21.330 -8.411 41.135 1.00 87.56 753 ASP A N 1
ATOM 5786 C CA . ASP A 1 753 ? -20.253 -7.926 40.274 1.00 87.56 753 ASP A CA 1
ATOM 5787 C C . ASP A 1 753 ? -19.407 -6.842 40.968 1.00 87.56 753 ASP A C 1
ATOM 5789 O O . ASP A 1 753 ? -19.906 -6.039 41.765 1.00 87.56 753 ASP A O 1
ATOM 5793 N N . ARG A 1 754 ? -18.113 -6.796 40.634 1.00 88.00 754 ARG A N 1
ATOM 5794 C CA . ARG A 1 754 ? -17.135 -5.879 41.231 1.00 88.00 754 ARG A CA 1
ATOM 5795 C C . ARG A 1 754 ? -17.531 -4.402 41.093 1.00 88.00 754 ARG A C 1
ATOM 5797 O O . ARG A 1 754 ? -17.208 -3.623 41.987 1.00 88.00 754 ARG A O 1
ATOM 5804 N N . LEU A 1 755 ? -18.220 -4.007 40.022 1.00 87.88 755 LEU A N 1
ATOM 5805 C CA . LEU A 1 755 ? -18.710 -2.636 39.835 1.00 87.88 755 LEU A CA 1
ATOM 5806 C C . LEU A 1 755 ? -19.818 -2.304 40.846 1.00 87.88 755 LEU A C 1
ATOM 5808 O O . LEU A 1 755 ? -19.775 -1.264 41.498 1.00 87.88 755 LEU A O 1
ATOM 5812 N N . VAL A 1 756 ? -20.755 -3.229 41.073 1.00 87.44 756 VAL A N 1
ATOM 5813 C CA . VAL A 1 756 ? -21.812 -3.066 42.089 1.00 87.44 756 VAL A CA 1
ATOM 5814 C C . VAL A 1 756 ? -21.209 -3.041 43.498 1.00 87.44 756 VAL A C 1
ATOM 5816 O O . VAL A 1 756 ? -21.600 -2.207 44.317 1.00 87.44 756 VAL A O 1
ATOM 5819 N N . GLN A 1 757 ? -20.211 -3.891 43.772 1.00 87.88 757 GLN A N 1
ATOM 5820 C CA . GLN A 1 757 ? -19.472 -3.884 45.041 1.00 87.88 757 GLN A CA 1
ATOM 5821 C C . GLN A 1 757 ? -18.766 -2.541 45.306 1.00 87.88 757 GLN A C 1
ATOM 5823 O O . GLN A 1 757 ? -18.760 -2.074 46.444 1.00 87.88 757 GLN A O 1
ATOM 5828 N N . GLN A 1 758 ? -18.205 -1.892 44.277 1.00 86.75 758 GLN A N 1
ATOM 5829 C CA . GLN A 1 758 ? -17.546 -0.581 44.404 1.00 86.75 758 GLN A CA 1
ATOM 5830 C C . GLN A 1 758 ? -18.519 0.547 44.769 1.00 86.75 758 GLN A C 1
ATOM 5832 O O . GLN A 1 758 ? -18.153 1.437 45.534 1.00 86.75 758 GLN A O 1
ATOM 5837 N N . CYS A 1 759 ? -19.756 0.504 44.268 1.00 85.38 759 CYS A N 1
ATOM 5838 C CA . CYS A 1 759 ? -20.776 1.517 44.561 1.00 85.38 759 CYS A CA 1
ATOM 5839 C C . CYS A 1 759 ? -21.507 1.274 45.892 1.00 85.38 759 CYS A C 1
ATOM 5841 O O . CYS A 1 759 ? -22.069 2.204 46.472 1.00 85.38 759 CYS A O 1
ATOM 5843 N N . TYR A 1 760 ? -21.460 0.046 46.415 1.00 86.81 760 TYR A N 1
ATOM 5844 C CA . TYR A 1 760 ? -22.119 -0.379 47.653 1.00 86.81 760 TYR A CA 1
ATOM 5845 C C . TYR A 1 760 ? -21.909 0.544 48.881 1.00 86.81 760 TYR A C 1
ATOM 5847 O O . TYR A 1 760 ? -22.903 0.837 49.548 1.00 86.81 760 TYR A O 1
ATOM 5855 N N . PRO A 1 761 ? -20.704 1.088 49.183 1.00 87.50 761 PRO A N 1
ATOM 5856 C CA . PRO A 1 761 ? -20.522 2.000 50.318 1.00 87.50 761 PRO A CA 1
ATOM 5857 C C . PRO A 1 761 ? -21.348 3.289 50.187 1.00 87.50 761 PRO A C 1
ATOM 5859 O O . PRO A 1 761 ? -21.875 3.793 51.178 1.00 87.50 761 PRO A O 1
ATOM 5862 N N . GLU A 1 762 ? -21.481 3.822 48.969 1.00 85.88 762 GLU A N 1
ATOM 5863 C CA . GLU A 1 762 ? -22.281 5.022 48.698 1.00 85.88 762 GLU A CA 1
ATOM 5864 C C . GLU A 1 762 ? -23.782 4.715 48.734 1.00 85.88 762 GLU A C 1
ATOM 5866 O O . GLU A 1 762 ? -24.565 5.549 49.188 1.00 85.88 762 GLU A O 1
ATOM 5871 N N . VAL A 1 763 ? -24.187 3.500 48.341 1.00 88.31 763 VAL A N 1
ATOM 5872 C CA . VAL A 1 763 ? -25.576 3.039 48.494 1.00 88.31 763 VAL A CA 1
ATOM 5873 C C . VAL A 1 763 ? -25.970 2.998 49.970 1.00 88.31 763 VAL A C 1
ATOM 5875 O O . VAL A 1 763 ? -27.004 3.558 50.332 1.00 88.31 763 VAL A O 1
ATOM 5878 N N . LEU A 1 764 ? -25.137 2.413 50.841 1.00 88.81 764 LEU A N 1
ATOM 5879 C CA . LEU A 1 764 ? -25.421 2.368 52.282 1.00 88.81 764 LEU A CA 1
ATOM 5880 C C . LEU A 1 764 ? -25.500 3.772 52.903 1.00 88.81 764 LEU A C 1
ATOM 5882 O O . LEU A 1 764 ? -26.394 4.024 53.712 1.00 88.81 764 LEU A O 1
ATOM 5886 N N . LEU A 1 765 ? -24.620 4.699 52.501 1.00 87.50 765 LEU A N 1
ATOM 5887 C CA . LEU A 1 765 ? -24.684 6.098 52.946 1.00 87.50 765 LEU A CA 1
ATOM 5888 C C . LEU A 1 765 ? -25.993 6.767 52.508 1.00 87.50 765 LEU A C 1
ATOM 5890 O O . LEU A 1 765 ? -26.684 7.350 53.341 1.00 87.50 765 LEU A O 1
ATOM 5894 N N . GLY A 1 766 ? -26.380 6.619 51.240 1.00 86.25 766 GLY A N 1
ATOM 5895 C CA . GLY A 1 766 ? -27.626 7.174 50.710 1.00 86.25 766 GLY A CA 1
ATOM 5896 C C . GLY A 1 766 ? -28.889 6.627 51.388 1.00 86.25 766 GLY A C 1
ATOM 5897 O O . GLY A 1 766 ? -29.849 7.365 51.629 1.00 86.25 766 GLY A O 1
ATOM 5898 N N . VAL A 1 767 ? -28.887 5.344 51.763 1.00 88.62 767 VAL A N 1
ATOM 5899 C CA . VAL A 1 767 ? -29.969 4.744 52.560 1.00 88.62 767 VAL A CA 1
ATOM 5900 C C . VAL A 1 767 ? -29.982 5.315 53.979 1.00 88.62 767 VAL A C 1
ATOM 5902 O O . VAL A 1 767 ? -31.045 5.695 54.463 1.00 88.62 767 VAL A O 1
ATOM 5905 N N . MET A 1 768 ? -28.827 5.460 54.635 1.00 87.75 768 MET A N 1
ATOM 5906 C CA . MET A 1 768 ? -28.745 6.063 55.975 1.00 87.75 768 MET A CA 1
ATOM 5907 C C . MET A 1 768 ? -29.175 7.536 55.995 1.00 87.75 768 MET A C 1
ATOM 5909 O O . MET A 1 768 ? -29.834 7.969 56.941 1.00 87.75 768 MET A O 1
ATOM 5913 N N . GLU A 1 769 ? -28.877 8.307 54.947 1.00 86.50 769 GLU A N 1
ATOM 5914 C CA . GLU A 1 769 ? -29.402 9.668 54.778 1.00 86.50 769 GLU A CA 1
ATOM 5915 C C . GLU A 1 769 ? -30.929 9.680 54.599 1.00 86.50 769 GLU A C 1
ATOM 5917 O O . GLU A 1 769 ? -31.610 10.510 55.207 1.00 86.50 769 GLU A O 1
ATOM 5922 N N . SER A 1 770 ? -31.471 8.722 53.838 1.00 87.88 770 SER A N 1
ATOM 5923 C CA . SER A 1 770 ? -32.917 8.552 53.635 1.00 87.88 770 SER A CA 1
ATOM 5924 C C . SER A 1 770 ? -33.643 8.207 54.943 1.00 87.88 770 SER A C 1
ATOM 5926 O O . SER A 1 770 ? -34.614 8.875 55.303 1.00 87.88 770 SER A O 1
ATOM 5928 N N . LEU A 1 771 ? -33.125 7.232 55.701 1.00 88.19 771 LEU A N 1
ATOM 5929 C CA . LEU A 1 771 ? -33.643 6.843 57.018 1.00 88.19 771 LEU A CA 1
ATOM 5930 C C . LEU A 1 771 ? -33.575 8.005 58.018 1.00 88.19 771 LEU A C 1
ATOM 5932 O O . LEU A 1 771 ? -34.542 8.263 58.733 1.00 88.19 771 LEU A O 1
ATOM 5936 N N . ARG A 1 772 ? -32.476 8.771 58.025 1.00 87.69 772 ARG A N 1
ATOM 5937 C CA . ARG A 1 772 ? -32.320 9.955 58.885 1.00 87.69 772 ARG A CA 1
ATOM 5938 C C . ARG A 1 772 ? -33.317 11.059 58.542 1.00 87.69 772 ARG A C 1
ATOM 5940 O O . ARG A 1 772 ? -33.796 11.747 59.447 1.00 87.69 772 ARG A O 1
ATOM 5947 N N . PHE A 1 773 ? -33.635 11.249 57.262 1.00 86.50 773 PHE A N 1
ATOM 5948 C CA . PHE A 1 773 ? -34.677 12.187 56.855 1.00 86.50 773 PHE A CA 1
ATOM 5949 C C . PHE A 1 773 ? -36.056 11.730 57.346 1.00 86.50 773 PHE A C 1
ATOM 5951 O O . PHE A 1 773 ? -36.751 12.523 57.980 1.00 86.50 773 PHE A O 1
ATOM 5958 N N . GLU A 1 774 ? -36.427 10.464 57.128 1.00 85.50 774 GLU A N 1
ATOM 5959 C CA . GLU A 1 774 ? -37.709 9.911 57.590 1.00 85.50 774 GLU A CA 1
ATOM 5960 C C . GLU A 1 774 ? -37.842 9.990 59.122 1.00 85.50 774 GLU A C 1
ATOM 5962 O O . GLU A 1 774 ? -38.849 10.483 59.634 1.00 85.50 774 GLU A O 1
ATOM 5967 N N . HIS A 1 775 ? -36.786 9.619 59.855 1.00 86.25 775 HIS A N 1
ATOM 5968 C CA . HIS A 1 775 ? -36.696 9.751 61.310 1.00 86.25 775 HIS A CA 1
ATOM 5969 C C . HIS A 1 775 ? -36.979 11.189 61.772 1.00 86.25 775 HIS A C 1
ATOM 5971 O O . HIS A 1 775 ? -37.797 11.416 62.666 1.00 86.25 775 HIS A O 1
ATOM 5977 N N . ARG A 1 776 ? -36.353 12.182 61.122 1.00 86.12 776 ARG A N 1
ATOM 5978 C CA . ARG A 1 776 ? -36.540 13.602 61.449 1.00 86.12 776 ARG A CA 1
ATOM 5979 C C . ARG A 1 776 ? -37.952 14.102 61.135 1.00 86.12 776 ARG A C 1
ATOM 5981 O O . ARG A 1 776 ? -38.474 14.891 61.916 1.00 86.12 776 ARG A O 1
ATOM 5988 N N . GLN A 1 777 ? -38.568 13.665 60.034 1.00 83.88 777 GLN A N 1
ATOM 5989 C CA . GLN A 1 777 ? -39.958 14.025 59.716 1.00 83.88 777 GLN A CA 1
ATOM 5990 C C . GLN A 1 777 ? -40.914 13.487 60.789 1.00 83.88 777 GLN A C 1
ATOM 5992 O O . GLN A 1 777 ? -41.669 14.253 61.381 1.00 83.88 777 GLN A O 1
ATOM 5997 N N . ILE A 1 778 ? -40.795 12.204 61.144 1.00 82.88 778 ILE A N 1
ATOM 5998 C CA . ILE A 1 778 ? -41.641 11.576 62.171 1.00 82.88 778 ILE A CA 1
ATOM 5999 C C . ILE A 1 778 ? -41.425 12.216 63.556 1.00 82.88 778 ILE A C 1
ATOM 6001 O O . ILE A 1 778 ? -42.377 12.338 64.329 1.00 82.88 778 ILE A O 1
ATOM 6005 N N . GLN A 1 779 ? -40.204 12.656 63.886 1.00 82.75 779 GLN A N 1
ATOM 6006 C CA . GLN A 1 779 ? -39.941 13.419 65.113 1.00 82.75 779 GLN A CA 1
ATOM 6007 C C . GLN A 1 779 ? -40.608 14.804 65.123 1.00 82.75 779 GLN A C 1
ATOM 6009 O O . GLN A 1 779 ? -41.073 15.234 66.179 1.00 82.75 779 GLN A O 1
ATOM 6014 N N . LEU A 1 780 ? -40.665 15.501 63.982 1.00 79.88 780 LEU A N 1
ATOM 6015 C CA . LEU A 1 780 ? -41.351 16.792 63.865 1.00 79.88 780 LEU A CA 1
ATOM 6016 C C . LEU A 1 780 ? -42.873 16.617 63.977 1.00 79.88 780 LEU A C 1
ATOM 6018 O O . LEU A 1 780 ? -43.503 17.316 64.769 1.00 79.88 780 LEU A O 1
ATOM 6022 N N . ASP A 1 781 ? -43.444 15.624 63.292 1.00 75.12 781 ASP A N 1
ATOM 6023 C CA . ASP A 1 781 ? -44.878 15.310 63.361 1.00 75.12 781 ASP A CA 1
ATOM 6024 C C . ASP A 1 781 ? -45.327 14.923 64.783 1.00 75.12 781 ASP A C 1
ATOM 6026 O O . ASP A 1 781 ? -46.419 15.289 65.225 1.00 75.12 781 ASP A O 1
ATOM 6030 N N . GLN A 1 782 ? -44.472 14.239 65.557 1.00 71.88 782 GLN A N 1
ATOM 6031 C CA . GLN A 1 782 ? -44.772 13.881 66.951 1.00 71.88 782 GLN A CA 1
ATOM 6032 C C . GLN A 1 782 ? -44.934 15.085 67.890 1.00 71.88 782 GLN A C 1
ATOM 6034 O O . GLN A 1 782 ? -45.590 14.940 68.925 1.00 71.88 782 GLN A O 1
ATOM 6039 N N . GLN A 1 783 ? -44.412 16.268 67.544 1.00 64.12 783 GLN A N 1
ATOM 6040 C CA . GLN A 1 783 ? -44.631 17.488 68.334 1.00 64.12 783 GLN A CA 1
ATOM 6041 C C . GLN A 1 783 ? -46.080 18.004 68.229 1.00 64.12 783 GLN A C 1
ATOM 6043 O O . GLN A 1 783 ? -46.514 18.762 69.094 1.00 64.12 783 GLN A O 1
ATOM 6048 N N . GLY A 1 784 ? -46.848 17.557 67.224 1.00 58.56 784 GLY A N 1
ATOM 6049 C CA . GLY A 1 784 ? -48.277 17.858 67.068 1.00 58.56 784 GLY A CA 1
ATOM 6050 C C . GLY A 1 784 ? -49.235 16.884 67.773 1.00 58.56 784 GLY A C 1
ATOM 6051 O O . GLY A 1 784 ? -50.415 17.196 67.921 1.00 58.56 784 GLY A O 1
ATOM 6052 N N . GLY A 1 785 ? -48.760 15.715 68.222 1.00 58.84 785 GLY A N 1
ATOM 6053 C CA . GLY A 1 785 ? -49.585 14.719 68.919 1.00 58.84 785 GLY A CA 1
ATOM 6054 C C . GLY A 1 785 ? -48.974 13.313 68.925 1.00 58.84 785 GLY A C 1
ATOM 6055 O O . GLY A 1 785 ? -48.605 12.769 67.887 1.00 58.84 785 GLY A O 1
ATOM 6056 N N . SER A 1 786 ? -48.878 12.684 70.102 1.00 54.47 786 SER A N 1
ATOM 6057 C CA . SER A 1 786 ? -48.193 11.390 70.252 1.00 54.47 786 SER A CA 1
ATOM 6058 C C . SER A 1 786 ? -49.106 10.201 69.922 1.00 54.47 786 SER A C 1
ATOM 6060 O O . SER A 1 786 ? -49.911 9.775 70.749 1.00 54.47 786 SER A O 1
ATOM 6062 N N . SER A 1 787 ? -48.944 9.624 68.728 1.00 68.56 787 SER A N 1
ATOM 6063 C CA . SER A 1 787 ? -49.503 8.310 68.377 1.00 68.56 787 SER A CA 1
ATOM 6064 C C . SER A 1 787 ? -48.519 7.185 68.713 1.00 68.56 787 SER A C 1
ATOM 6066 O O . SER A 1 787 ? -47.323 7.285 68.424 1.00 68.56 787 SER A O 1
ATOM 6068 N N . ALA A 1 788 ? -49.018 6.078 69.272 1.00 74.44 788 ALA A N 1
ATOM 6069 C CA . ALA A 1 788 ? -48.213 4.881 69.539 1.00 74.44 788 ALA A CA 1
ATOM 6070 C C . ALA A 1 788 ? -47.581 4.302 68.256 1.00 74.44 788 ALA A C 1
ATOM 6072 O O . ALA A 1 788 ? -46.448 3.825 68.290 1.00 74.44 788 ALA A O 1
ATOM 6073 N N . VAL A 1 789 ? -48.275 4.435 67.118 1.00 76.62 789 VAL A N 1
ATOM 6074 C CA . VAL A 1 789 ? -47.808 4.002 65.790 1.00 76.62 789 VAL A CA 1
ATOM 6075 C C . VAL A 1 789 ? -46.534 4.749 65.379 1.00 76.62 789 VAL A C 1
ATOM 6077 O O . VAL A 1 789 ? -45.586 4.140 64.891 1.00 76.62 789 VAL A O 1
ATOM 6080 N N . SER A 1 790 ? -46.461 6.058 65.643 1.00 75.06 790 SER A N 1
ATOM 6081 C CA . SER A 1 790 ? -45.279 6.869 65.324 1.00 75.06 790 SER A CA 1
ATOM 6082 C C . SER A 1 790 ? -44.059 6.454 66.151 1.00 75.06 790 SER A C 1
ATOM 6084 O O . SER A 1 790 ? -42.944 6.457 65.638 1.00 75.06 790 SER A O 1
ATOM 6086 N N . ARG A 1 791 ? -44.257 6.046 67.414 1.00 77.56 791 ARG A N 1
ATOM 6087 C CA . ARG A 1 791 ? -43.174 5.544 68.279 1.00 77.56 791 ARG A CA 1
ATOM 6088 C C . ARG A 1 791 ? -42.671 4.168 67.830 1.00 77.56 791 ARG A C 1
ATOM 6090 O O . ARG A 1 791 ? -41.468 3.937 67.873 1.00 77.56 791 ARG A O 1
ATOM 6097 N N . GLN A 1 792 ? -43.559 3.291 67.358 1.00 81.69 792 GLN A N 1
ATOM 6098 C CA . GLN A 1 792 ? -43.167 2.009 66.767 1.00 81.69 792 GLN A CA 1
ATOM 6099 C C . GLN A 1 792 ? -42.334 2.211 65.488 1.00 81.69 792 GLN A C 1
ATOM 6101 O O . GLN A 1 792 ? -41.250 1.646 65.373 1.00 81.69 792 GLN A O 1
ATOM 6106 N N . ARG A 1 793 ? -42.776 3.089 64.577 1.00 81.25 793 ARG A N 1
ATOM 6107 C CA . ARG A 1 793 ? -42.066 3.365 63.315 1.00 81.25 793 ARG A CA 1
ATOM 6108 C C . ARG A 1 793 ? -40.668 3.973 63.520 1.00 81.25 793 ARG A C 1
ATOM 6110 O O . ARG A 1 793 ? -39.759 3.661 62.758 1.00 81.25 793 ARG A O 1
ATOM 6117 N N . LEU A 1 794 ? -40.457 4.783 64.566 1.00 82.62 794 LEU A N 1
ATOM 6118 C CA . LEU A 1 794 ? -39.107 5.250 64.934 1.00 82.62 794 LEU A CA 1
ATOM 6119 C C . LEU A 1 794 ? -38.177 4.085 65.319 1.00 82.62 794 LEU A C 1
ATOM 6121 O O . LEU A 1 794 ? -37.041 4.042 64.851 1.00 82.62 794 LEU A O 1
ATOM 6125 N N . LEU A 1 795 ? -38.658 3.128 66.123 1.00 83.94 795 LEU A N 1
ATOM 6126 C CA . LEU A 1 795 ? -37.878 1.947 66.521 1.00 83.94 795 LEU A CA 1
ATOM 6127 C C . LEU A 1 795 ? -37.549 1.046 65.320 1.00 83.94 795 LEU A C 1
ATOM 6129 O O . LEU A 1 795 ? -36.456 0.489 65.252 1.00 83.94 795 LEU A O 1
ATOM 6133 N N . GLU A 1 796 ? -38.463 0.932 64.354 1.00 84.75 796 GLU A N 1
ATOM 6134 C CA . GLU A 1 796 ? -38.233 0.204 63.098 1.00 84.75 796 GLU A CA 1
ATOM 6135 C C . GLU A 1 796 ? -37.128 0.868 62.250 1.00 84.75 796 GLU A C 1
ATOM 6137 O O . GLU A 1 796 ? -36.230 0.176 61.766 1.00 84.75 796 GLU A O 1
ATOM 6142 N N . ILE A 1 797 ? -37.124 2.203 62.136 1.00 85.31 797 ILE A N 1
ATOM 6143 C CA . ILE A 1 797 ? -36.073 2.964 61.431 1.00 85.31 797 ILE A CA 1
ATOM 6144 C C . ILE A 1 797 ? -34.711 2.825 62.132 1.00 85.31 797 ILE A C 1
ATOM 6146 O O . ILE A 1 797 ? -33.708 2.543 61.473 1.00 85.31 797 ILE A O 1
ATOM 6150 N N . GLN A 1 798 ? -34.671 2.954 63.463 1.00 85.00 798 GLN A N 1
ATOM 6151 C CA . GLN A 1 798 ? -33.458 2.740 64.265 1.00 85.00 798 GLN A CA 1
ATOM 6152 C C . GLN A 1 798 ? -32.926 1.301 64.127 1.00 85.00 798 GLN A C 1
ATOM 6154 O O . GLN A 1 798 ? -31.718 1.091 64.004 1.00 85.00 798 GLN A O 1
ATOM 6159 N N . GLY A 1 799 ? -33.819 0.306 64.080 1.00 85.00 799 GLY A N 1
ATOM 6160 C CA . GLY A 1 799 ? -33.470 -1.091 63.814 1.00 85.00 799 GLY A CA 1
ATOM 6161 C C . GLY A 1 799 ? -32.798 -1.276 62.452 1.00 85.00 799 GLY A C 1
ATOM 6162 O O . GLY A 1 799 ? -31.702 -1.833 62.382 1.00 85.00 799 GLY A O 1
ATOM 6163 N N . LYS A 1 800 ? -33.395 -0.736 61.379 1.00 85.00 800 LYS A N 1
ATOM 6164 C CA . LYS A 1 800 ? -32.814 -0.790 60.024 1.00 85.00 800 LYS A CA 1
ATOM 6165 C C . LYS A 1 800 ? -31.455 -0.094 59.932 1.00 85.00 800 LYS A C 1
ATOM 6167 O O . LYS A 1 800 ? -30.538 -0.640 59.322 1.00 85.00 800 LYS A O 1
ATOM 6172 N N . ALA A 1 801 ? -31.291 1.057 60.585 1.00 86.12 801 ALA A N 1
ATOM 6173 C CA . ALA A 1 801 ? -30.008 1.756 60.653 1.00 86.12 801 ALA A CA 1
ATOM 6174 C C . ALA A 1 801 ? -28.902 0.879 61.274 1.00 86.12 801 ALA A C 1
ATOM 6176 O O . ALA A 1 801 ? -27.816 0.743 60.706 1.00 86.12 801 ALA A O 1
ATOM 6177 N N . ARG A 1 802 ? -29.205 0.190 62.382 1.00 87.25 802 ARG A N 1
ATOM 6178 C CA . ARG A 1 802 ? -28.280 -0.760 63.019 1.00 87.25 802 ARG A CA 1
ATOM 6179 C C . ARG A 1 802 ? -27.967 -1.974 62.136 1.00 87.25 802 ARG A C 1
ATOM 6181 O O . ARG A 1 802 ? -26.825 -2.442 62.127 1.00 87.25 802 ARG A O 1
ATOM 6188 N N . PHE A 1 803 ? -28.940 -2.488 61.377 1.00 89.19 803 PHE A N 1
ATOM 6189 C CA . PHE A 1 803 ? -28.706 -3.586 60.427 1.00 89.19 803 PHE A CA 1
ATOM 6190 C C . PHE A 1 803 ? -27.713 -3.174 59.326 1.00 89.19 803 PHE A C 1
ATOM 6192 O O . PHE A 1 803 ? -26.822 -3.954 58.993 1.00 89.19 803 PHE A O 1
ATOM 6199 N N . ILE A 1 804 ? -27.808 -1.938 58.822 1.00 87.25 804 ILE A N 1
ATOM 6200 C CA . ILE A 1 804 ? -26.888 -1.377 57.817 1.00 87.25 804 ILE A CA 1
ATOM 6201 C C . ILE A 1 804 ? -25.462 -1.244 58.365 1.00 87.25 804 ILE A C 1
ATOM 6203 O O . ILE A 1 804 ? -24.517 -1.660 57.696 1.00 87.25 804 ILE A O 1
ATOM 6207 N N . VAL A 1 805 ? -25.287 -0.720 59.582 1.00 86.31 805 VAL A N 1
ATOM 6208 C CA . VAL A 1 805 ? -23.957 -0.603 60.215 1.00 86.31 805 VAL A CA 1
ATOM 6209 C C . VAL A 1 805 ? -23.347 -1.986 60.487 1.00 86.31 805 VAL A C 1
ATOM 6211 O O . VAL A 1 805 ? -22.162 -2.204 60.236 1.00 86.31 805 VAL A O 1
ATOM 6214 N N . THR A 1 806 ? -24.164 -2.958 60.906 1.00 85.44 806 THR A N 1
ATOM 6215 C CA . THR A 1 806 ? -23.722 -4.352 61.095 1.00 85.44 806 THR A CA 1
ATOM 6216 C C . THR A 1 806 ? -23.280 -4.986 59.768 1.00 85.44 806 THR A C 1
ATOM 6218 O O . THR A 1 806 ? -22.220 -5.608 59.704 1.00 85.44 806 THR A O 1
ATOM 6221 N N . LEU A 1 807 ? -24.045 -4.782 58.689 1.00 86.25 807 LEU A N 1
ATOM 6222 C CA . LEU A 1 807 ? -23.696 -5.241 57.342 1.00 86.25 807 LEU A CA 1
ATOM 6223 C C . LEU A 1 807 ? -22.399 -4.594 56.833 1.00 86.25 807 LEU A C 1
ATOM 6225 O O . LEU A 1 807 ? -21.544 -5.292 56.299 1.00 86.25 807 LEU A O 1
ATOM 6229 N N . ALA A 1 808 ? -22.224 -3.284 57.032 1.00 85.69 808 ALA A N 1
ATOM 6230 C CA . ALA A 1 808 ? -21.021 -2.553 56.635 1.00 85.69 808 ALA A CA 1
ATOM 6231 C C . ALA A 1 808 ? -19.743 -3.123 57.281 1.00 85.69 808 ALA A C 1
ATOM 6233 O O . ALA A 1 808 ? -18.704 -3.208 56.622 1.00 85.69 808 ALA A O 1
ATOM 6234 N N . GLY A 1 809 ? -19.839 -3.560 58.543 1.00 83.31 809 GLY A N 1
ATOM 6235 C CA . GLY A 1 809 ? -18.765 -4.267 59.245 1.00 83.31 809 GLY A CA 1
ATOM 6236 C C . GLY A 1 809 ? -18.496 -5.672 58.694 1.00 83.31 809 GLY A C 1
ATOM 6237 O O . GLY A 1 809 ? -17.338 -6.031 58.498 1.00 83.31 809 GLY A O 1
ATOM 6238 N N . LEU A 1 810 ? -19.543 -6.452 58.392 1.00 83.62 810 LEU A N 1
ATOM 6239 C CA . LEU A 1 810 ? -19.414 -7.804 57.817 1.00 83.62 810 LEU A CA 1
ATOM 6240 C C . LEU A 1 810 ? -18.832 -7.802 56.397 1.00 83.62 810 LEU A C 1
ATOM 6242 O O . LEU A 1 810 ? -18.061 -8.689 56.047 1.00 83.62 810 LEU A O 1
ATOM 6246 N N . VAL A 1 811 ? -19.190 -6.799 55.594 1.00 83.38 811 VAL A N 1
ATOM 6247 C CA . VAL A 1 811 ? -18.724 -6.613 54.210 1.00 83.38 811 VAL A CA 1
ATOM 6248 C C . VAL A 1 811 ? -17.277 -6.087 54.145 1.00 83.38 811 VAL A C 1
ATOM 6250 O O . VAL A 1 811 ? -16.644 -6.149 53.092 1.00 83.38 811 VAL A O 1
ATOM 6253 N N . GLY A 1 812 ? -16.717 -5.606 55.262 1.00 79.62 812 GLY A N 1
ATOM 6254 C CA . GLY A 1 812 ? -15.332 -5.128 55.326 1.00 79.62 812 GLY A CA 1
ATOM 6255 C C . GLY A 1 812 ? -15.114 -3.787 54.618 1.00 79.62 812 GLY A C 1
ATOM 6256 O O . GLY A 1 812 ? -14.094 -3.593 53.955 1.00 79.62 812 GLY A O 1
ATOM 6257 N N . LEU A 1 813 ? -16.078 -2.866 54.722 1.00 80.31 813 LEU A N 1
ATOM 6258 C CA . LEU A 1 813 ? -15.965 -1.531 54.130 1.00 80.31 813 LEU A CA 1
ATOM 6259 C C . LEU A 1 813 ? -14.838 -0.701 54.771 1.00 80.31 813 LEU A C 1
ATOM 6261 O O . LEU A 1 813 ? -14.484 -0.885 55.933 1.00 80.31 813 LEU A O 1
ATOM 6265 N N . VAL A 1 814 ? -14.295 0.257 54.008 1.00 79.81 814 VAL A N 1
ATOM 6266 C CA . VAL A 1 814 ? -13.230 1.166 54.472 1.00 79.81 814 VAL A CA 1
ATOM 6267 C C . VAL A 1 814 ? -13.668 1.899 55.745 1.00 79.81 814 VAL A C 1
ATOM 6269 O O . VAL A 1 814 ? -14.750 2.487 55.775 1.00 79.81 814 VAL A O 1
ATOM 6272 N N . ASN A 1 815 ? -12.806 1.897 56.768 1.00 73.44 815 ASN A N 1
ATOM 6273 C CA . ASN A 1 815 ? -13.100 2.405 58.115 1.00 73.44 815 ASN A CA 1
ATOM 6274 C C . ASN A 1 815 ? -13.769 3.789 58.133 1.00 73.44 815 ASN A C 1
ATOM 6276 O O . ASN A 1 815 ? -14.731 3.978 58.871 1.00 73.44 815 ASN A O 1
ATOM 6280 N N . ASP A 1 816 ? -13.320 4.730 57.301 1.00 78.75 816 ASP A N 1
ATOM 6281 C CA . ASP A 1 816 ? -13.879 6.088 57.223 1.00 78.75 816 ASP A CA 1
ATOM 6282 C C . ASP A 1 816 ? -15.373 6.081 56.848 1.00 78.75 816 ASP A C 1
ATOM 6284 O O . ASP A 1 816 ? -16.177 6.808 57.430 1.00 78.75 816 ASP A O 1
ATOM 6288 N N . LYS A 1 817 ? -15.778 5.197 55.925 1.00 80.00 817 LYS A N 1
ATOM 6289 C CA . LYS A 1 817 ? -17.182 5.030 55.513 1.00 80.00 817 LYS A CA 1
ATOM 6290 C C . LYS A 1 817 ? -18.014 4.389 56.617 1.00 80.00 817 LYS A C 1
ATOM 6292 O O . LYS A 1 817 ? -19.157 4.785 56.820 1.00 80.00 817 LYS A O 1
ATOM 6297 N N . VAL A 1 818 ? -17.439 3.440 57.356 1.00 81.19 818 VAL A N 1
ATOM 6298 C CA . VAL A 1 818 ? -18.088 2.836 58.529 1.00 81.19 818 VAL A CA 1
ATOM 6299 C C . VAL A 1 818 ? -18.280 3.884 59.633 1.00 81.19 818 VAL A C 1
ATOM 6301 O O . VAL A 1 818 ? -19.356 3.955 60.216 1.00 81.19 818 VAL A O 1
ATOM 6304 N N . GLN A 1 819 ? -17.298 4.762 59.869 1.00 82.62 819 GLN A N 1
ATOM 6305 C CA . GLN A 1 819 ? -17.425 5.877 60.817 1.00 82.62 819 GLN A CA 1
ATOM 6306 C C . GLN A 1 819 ? -18.509 6.882 60.400 1.00 82.62 819 GLN A C 1
ATOM 6308 O O . GLN A 1 819 ? -19.287 7.315 61.251 1.00 82.62 819 GLN A O 1
ATOM 6313 N N . ASP A 1 820 ? -18.611 7.225 59.111 1.00 82.81 820 ASP A N 1
ATOM 6314 C CA . ASP A 1 820 ? -19.692 8.075 58.595 1.00 82.81 820 ASP A CA 1
ATOM 6315 C C . ASP A 1 820 ? -21.080 7.440 58.800 1.00 82.81 820 ASP A C 1
ATOM 6317 O O . ASP A 1 820 ? -22.004 8.122 59.252 1.00 82.81 820 ASP A O 1
ATOM 6321 N N . LEU A 1 821 ? -21.221 6.135 58.535 1.00 86.50 821 LEU A N 1
ATOM 6322 C CA . LEU A 1 821 ? -22.460 5.383 58.773 1.00 86.50 821 LEU A CA 1
ATOM 6323 C C . LEU A 1 821 ? -22.828 5.363 60.267 1.00 86.50 821 LEU A C 1
ATOM 6325 O O . LEU A 1 821 ? -23.954 5.715 60.615 1.00 86.50 821 LEU A O 1
ATOM 6329 N N . SER A 1 822 ? -21.882 5.053 61.159 1.00 84.50 822 SER A N 1
ATOM 6330 C CA . SER A 1 822 ? -22.104 5.074 62.615 1.00 84.50 822 SER A CA 1
ATOM 6331 C C . SER A 1 822 ? -22.418 6.478 63.148 1.00 84.50 822 SER A C 1
ATOM 6333 O O . SER A 1 822 ? -23.211 6.630 64.076 1.00 84.50 822 SER A O 1
ATOM 6335 N N . ARG A 1 823 ? -21.851 7.535 62.549 1.00 86.31 823 ARG A N 1
ATOM 6336 C CA . ARG A 1 823 ? -22.201 8.927 62.872 1.00 86.31 823 ARG A CA 1
ATOM 6337 C C . ARG A 1 823 ? -23.633 9.263 62.448 1.00 86.31 823 ARG A C 1
ATOM 6339 O O . ARG A 1 823 ? -24.311 9.997 63.162 1.00 86.31 823 ARG A O 1
ATOM 6346 N N . LEU A 1 824 ? -24.103 8.744 61.312 1.00 84.38 824 LEU A N 1
ATOM 6347 C CA . LEU A 1 824 ? -25.498 8.891 60.889 1.00 84.38 824 LEU A CA 1
ATOM 6348 C C . LEU A 1 824 ? -26.453 8.071 61.774 1.00 84.38 824 LEU A C 1
ATOM 6350 O O . LEU A 1 824 ? -27.511 8.593 62.116 1.00 84.38 824 LEU A O 1
ATOM 6354 N N . GLU A 1 825 ? -26.070 6.860 62.207 1.00 86.38 825 GLU A N 1
ATOM 6355 C CA . GLU A 1 825 ? -26.818 6.058 63.196 1.00 86.38 825 GLU A CA 1
ATOM 6356 C C . GLU A 1 825 ? -26.977 6.826 64.516 1.00 86.38 825 GLU A C 1
ATOM 6358 O O . GLU A 1 825 ? -28.092 7.004 64.998 1.00 86.38 825 GLU A O 1
ATOM 6363 N N . ALA A 1 826 ? -25.883 7.374 65.055 1.00 82.19 826 ALA A N 1
ATOM 6364 C CA . ALA A 1 826 ? -25.886 8.134 66.306 1.00 82.19 826 ALA A CA 1
ATOM 6365 C C . ALA A 1 826 ? -26.722 9.430 66.261 1.00 82.19 826 ALA A C 1
ATOM 6367 O O . ALA A 1 826 ? -27.087 9.952 67.307 1.00 82.19 826 ALA A O 1
ATOM 6368 N N . LEU A 1 827 ? -27.042 9.954 65.071 1.00 80.44 827 LEU A N 1
ATOM 6369 C CA . LEU A 1 827 ? -27.951 11.096 64.883 1.00 80.44 827 LEU A CA 1
ATOM 6370 C C . LEU A 1 827 ? -29.433 10.684 64.778 1.00 80.44 827 LEU A C 1
ATOM 6372 O O . LEU A 1 827 ? -30.293 11.547 64.580 1.00 80.44 827 LEU A O 1
ATOM 6376 N N . MET A 1 828 ? -29.727 9.384 64.868 1.00 78.44 828 MET A N 1
ATOM 6377 C CA . MET A 1 828 ? -31.072 8.805 64.910 1.00 78.44 828 MET A CA 1
ATOM 6378 C C . MET A 1 828 ? -31.395 8.132 66.255 1.00 78.44 828 MET A C 1
ATOM 6380 O O . MET A 1 828 ? -32.498 7.617 66.405 1.00 78.44 828 MET A O 1
ATOM 6384 N N . ILE A 1 829 ? -30.469 8.138 67.219 1.00 68.75 829 ILE A N 1
ATOM 6385 C CA . ILE A 1 829 ? -30.655 7.641 68.595 1.00 68.75 829 ILE A CA 1
ATOM 6386 C C . ILE A 1 829 ? -30.972 8.823 69.518 1.00 68.75 829 ILE A C 1
ATOM 6388 O O . ILE A 1 829 ? -31.938 8.688 70.301 1.00 68.75 829 ILE A O 1
#

Solvent-accessible surface area (backbone atoms only — not comparable to full-atom values): 48276 Å² total; per-residue (Å²): 133,88,79,83,90,83,88,78,88,77,90,87,79,88,86,88,89,85,83,87,86,89,78,92,87,87,84,91,87,80,88,78,90,80,89,78,90,81,84,88,83,83,91,84,86,81,89,77,87,93,83,79,87,87,88,82,83,87,81,83,90,77,90,79,88,79,88,83,90,81,91,83,92,79,93,79,81,91,73,80,74,75,82,73,48,72,64,61,51,50,50,50,52,51,51,52,51,52,50,50,53,53,49,53,53,50,52,49,51,52,47,55,50,50,53,51,51,49,52,50,50,49,59,45,47,54,52,52,49,52,50,46,47,60,68,69,58,65,80,80,68,78,89,76,94,73,86,88,85,89,79,89,83,88,86,83,82,91,78,92,77,90,77,92,77,84,89,80,89,78,91,75,94,79,90,85,81,75,76,67,74,50,55,72,62,36,68,82,69,67,82,69,97,67,81,77,69,57,66,70,59,52,51,56,50,52,52,40,57,52,39,57,72,64,82,46,57,67,56,58,40,40,58,49,48,41,59,55,42,65,76,70,47,78,90,45,54,60,59,46,51,52,42,57,49,48,51,53,35,56,88,36,52,92,44,101,47,26,57,53,47,36,47,52,35,46,47,35,45,56,10,49,53,49,43,48,51,42,52,48,52,42,50,52,36,48,73,71,67,50,76,61,90,50,68,84,54,95,40,68,61,38,25,41,29,37,28,32,46,43,72,75,65,75,50,77,95,81,63,61,38,59,37,36,28,46,21,48,58,34,29,32,37,51,34,24,40,50,48,56,61,73,61,66,63,87,48,76,69,44,53,52,51,51,53,56,28,51,58,31,22,68,52,27,79,80,41,103,40,38,61,38,52,41,42,99,78,40,45,53,66,68,56,66,70,60,19,50,59,39,44,78,43,35,92,71,41,92,45,65,40,39,29,32,43,30,12,69,71,24,19,75,47,70,54,59,79,35,94,83,42,87,79,30,58,54,69,67,36,52,49,45,36,53,51,50,28,22,45,44,38,95,59,28,72,62,39,44,38,51,54,36,46,52,55,58,74,56,36,61,83,67,41,62,47,85,88,51,38,33,36,57,41,26,49,60,27,49,67,44,36,32,48,56,61,19,35,55,44,18,37,72,58,19,45,70,58,14,29,52,52,25,28,52,51,29,49,51,41,47,78,51,55,49,54,89,50,55,52,77,61,89,84,48,58,88,94,61,68,75,48,38,54,57,47,25,35,50,33,24,50,56,46,22,61,54,30,50,72,34,92,93,45,22,64,68,50,17,45,64,41,28,71,63,26,80,53,62,70,57,19,44,55,53,46,19,48,48,48,54,72,68,64,57,44,58,66,44,59,22,46,69,55,88,49,56,48,68,49,71,35,57,46,66,80,77,44,52,76,68,55,48,26,53,31,23,48,51,18,22,62,57,24,55,71,48,69,85,42,66,66,39,40,50,51,19,40,49,26,20,45,62,33,70,37,55,66,58,31,49,57,51,48,44,64,57,37,49,70,60,100,68,89,48,80,64,44,54,46,42,45,51,52,49,48,52,48,37,70,59,33,61,78,41,100,23,56,55,41,53,55,35,53,77,68,67,46,57,65,56,57,54,49,41,55,52,40,54,51,49,48,52,30,53,50,25,49,76,71,66,39,36,74,61,24,51,53,49,47,61,73,67,62,76,64,48,87,48,83,78,36,32,64,54,45,43,60,47,51,78,71,49,55,72,66,60,57,69,35,42,68,59,51,56,47,54,50,50,54,32,48,47,49,52,50,51,51,56,57,58,55,43,76,79,54,85,51,71,66,60,58,51,53,48,53,53,49,47,49,38,45,52,42,50,51,52,34,42,61,70,64,65,57,61,64,70,60,50,51,52,45,50,54,52,43,63,75,63,111

Mean predicted aligned error: 17.81 Å

Radius of gyration: 46.29 Å; Cα contacts (8 Å, |Δi|>4): 835; chains: 1; bounding box: 130×91×126 Å